Protein AF-0000000084974710 (afdb_homodimer)

InterPro domains:
  IPR000182 GNAT domain [PS51186] (4-167)
  IPR000192 Aminotransferase class V domain [PF00266] (197-380)
  IPR015421 Pyridoxal phosphate-dependent transferase, major domain [G3DSA:3.40.640.10] (195-413)
  IPR015424 Pyridoxal phosphate-dependent transferase [SSF53383] (194-503)
  IPR016181 Acyl-CoA N-acyltransferase [SSF55729] (2-167)
  IPR054597 N-acyl amino acid synthase FeeM, catalytic core [PF21926] (16-166)

Foldseek 3Di:
DKFKFWDDDPVVQQVLQQQLLCVCVPVQNPDDDDPVSGHQDPCNVQWTKMFMDDLQHTFWIKIKGQDPPDPVCVWPNDCCVQDPPQQVVGEIEMDDTGGHPVPPDDVNVLLHLLLVLLVCVVVPHQKYKYFAFPVCVVVCVLQQWDARDDWTDDPRTITGIIMHGPVSRVVNNVVSVDAFAEFEQDQADDPDDLDADPDDCPDPVVLVLLVLLQVLLCVQQVFDGKFKAFDALLLQLLLVLQLVCFVCVPFEAEQEDAADVSVVSVVSNVVSVHRYDYDYPYHPDADDLVVVLVVLVVPRHAEYEYEQQRQRAQDGHDPVSVLVSCVVSVHAYEYECAAVRLQAGDHCLSHQKYKYFCRGNLFWGGTMIMITHNDQRCFGPDPPSSTRNNCVVVVDPDDDRSSSSVRSSVSSVCPPVVNVQLVVLQVVVVPAPFDWDHDTSFKIKGADPVLVRVQSSCSSNNYHWAQPDPSRVVRRMTMGTSRYPPSVVSVVVVSSSVVSVVVND/DKFKFWDDDPVVQQVLQLQLLCVCVPVQNPDDDDPVSGHQDPCNVQWTKMFMDDLQHTFWIKIKGQDPPDPVCVWPNDCCVQDPPQLVVGEIEMDDTGGHPVPPDDVNVLLVLLLVLLVCVVVPHQKYKYFAFPVCVVVCVLQQWDARDDWTDDPSTITGIIMHGPVSRVVVNVVSVFAFAEFEQDQADDPDDLDADPDACPDPVNLVLLVLLQVLLCVQQVFDGKFKAFDALLLQLLLVLQLVCFVCVPFEAEQEDAADVSVVSVVSNVVSVHRYDYDYPYHPDADDLVVVLVVLVVPRHAEYEYEQQRQRAQDGHDPPSVLVSCVVSVHAYEYECAAVRLQAGDHCLSHQKYKYFCRGNLFFGGTMIMITHNDQRCFGPDPPSSTRNNCVVVVDPDDDRSSVSVRSSVSSVCPPVVNVQLVVLQVVVVPAPFDWDHDTSFKIKGADPPLVSVQRSCSSNNYHWAQPDPSRVVRRMTMGTSRYPPSVVSVVVVSSSVVSVVVND

Nearest PDB structures (foldseek):
  3isl-assembly1_B  TM=8.506E-01  e=7.740E-21  Bacillus subtilis
  3nnk-assembly3_L  TM=8.432E-01  e=1.114E-20  Klebsiella pneumoniae subsp. pneumoniae MGH 78578
  5luc-assembly1_A  TM=8.495E-01  e=4.782E-20  Homo sapiens
  2ch2-assembly2_C  TM=8.308E-01  e=3.127E-20  Anopheles gambiae
  3nnk-assembly1_C  TM=8.174E-01  e=3.751E-20  Klebsiella pneumoniae subsp. pneumoniae MGH 78578

Organism: NCBI:txid1224748

pLDDT: mean 93.65, std 6.26, range [62.53, 98.94]

Radius of gyration: 33.56 Å; Cα contacts (8 Å, |Δi|>4): 2023; chains: 2; bounding box: 76×102×83 Å

Secondary structure (DSSP, 8-state):
-EEEEE--SHHHHHHHHHHHHIIIIIIS--S---TT-----TTGGG-EEEEEEETTEEEEEEEEE-SSSPTTHHHHS-GGGTS-TTTTSSEEEEEEEEE-GGG-SHHHHHHHHHHHHHHHHHTT-SEEEEEEEGGGHHHHHHHT-EE-S--EEETTEEEEEEEEETTTTHHHHHHHTPPPEE-SSSSPPPSSPBPP----TTSHHHHHHHHHHHHHHHHHHT-SEEEEEES-HHHHHHHHHHHHHHH-SS-EEEEEESSHHHHHHHHHHHHTT-EEEEEE--TTPPP-HHHHHHHHHH--EEEEEEESEETTTTEE--HHHHHHHHHHTT-EEEEE-TTTBTTB----TT-SEEEEESSSTT-S-S-EEEEEESS------S-GGG-HHHHHHHSS-S---HHHHHHHHHHHTTTTHHHHHHHHHHHHHHTSSS-EE-SSTTEEEEE-TTHHHHHHHHHHTTEE-B--SHHHHTTTEEEEES-STTHHHHHHHHHHHHHHHHHH-/-EEEEE--SHHHHHHHHHHHHIIIIIIS--S---TT-----TTGGGPEEEEEEETTEEEEEEEEE-SSSPTTHHHHS-GGGTS-TTTTSSEEEEEEEEE-GGG-SHHHHHHHHHHHHHHHHHTT-SEEEEEEEGGGHHHHHHHT-EE-S--EE-SSSEEEEEEEETTTTHHHHHHHTPPPEE--SSSPPPSSPBPP----TTSHHHHHHHHHHHHHHHHHHT-SEEEEEES-HHHHHHHHHHHHHHH-SS-EEEEEESSHHHHHHHHHHHHTT-EEEEEE--TTPPP-HHHHHHHHHH--EEEEEEESEETTTTEE--HHHHHHHHHHTT-EEEEE-TTTBTTB----TT-SEEEEESSSTT-S-S-EEEEEESS------S-GGG-HHHHHHHSS-S---HHHHHHHHHHHTTTTHHHHHHHHHHHHHHTSSS-EE-SSTTEEEEE-TTHHHHHHHHHHTTEE-B--SHHHHTTTEEEEES-STTHHHHHHHHHHHHHHHHHH-

Sequence (1010 aa):
MYWSKIAATDEEFDAIAALNYETFVEEIPQHEPNPLRRLIDKFHDENVYVIVYKNTEMVGMVAFRDTRPFSIDRKIGNVEKYLDAEVCEHLCEIRLLAVKKNHRNGRVFTKLATAIYRYFYDAGYTACVISGTVREEKMYTQMGFRQFASAVGTEEARYLPMVLTRQDSAVFRERLREQNRVFFPGPVALENPLIPSTISHRSVKFQQELDDMKSGLCKLAKANYVIPLVGTGTLANDAMLGQLKSEFPHEAGLVLVNGEFGQRLHNQAKQWGLHIEKIDVGWGNPFDIAEIEAYLHKGGYRYILFVHGETSNSTLNPLDSLGELAEKYEIKLCADCISSFGSMPFSMQGLHYATAVSGKALGTVAGLAFIFCKEQPISSDAPLYLNLPYYIEKQIPFTLPHSFVEAVSDVLKLYPERFEVLEKRMEAIKNSTLDVTATYPMIATWEHPKMAEILTACELNGFYLHGDSAYLRERNIAQISTIQPNFEKDFKKLNELLTYVMETLMYWSKIAATDEEFDAIAALNYETFVEEIPQHEPNPLRRLIDKFHDENVYVIVYKNTEMVGMVAFRDTRPFSIDRKIGNVEKYLDAEVCEHLCEIRLLAVKKNHRNGRVFTKLATAIYRYFYDAGYTACVISGTVREEKMYTQMGFRQFASAVGTEEARYLPMVLTRQDSAVFRERLREQNRVFFPGPVALENPLIPSTISHRSVKFQQELDDMKSGLCKLAKANYVIPLVGTGTLANDAMLGQLKSEFPHEAGLVLVNGEFGQRLHNQAKQWGLHIEKIDVGWGNPFDIAEIEAYLHKGGYRYILFVHGETSNSTLNPLDSLGELAEKYEIKLCADCISSFGSMPFSMQGLHYATAVSGKALGTVAGLAFIFCKEQPISSDAPLYLNLPYYIEKQIPFTLPHSFVEAVSDVLKLYPERFEVLEKRMEAIKNSTLDVTATYPMIATWEHPKMAEILTACELNGFYLHGDSAYLRERNIAQISTIQPNFEKDFKKLNELLTYVMETL

Structure (mmCIF, N/CA/C/O backbone):
data_AF-0000000084974710-model_v1
#
loop_
_entity.id
_entity.type
_entity.pdbx_description
1 polymer '2-aminoethylphosphonate--pyruvate transaminase'
#
loop_
_atom_site.group_PDB
_atom_site.id
_atom_site.type_symbol
_atom_site.label_atom_id
_atom_site.label_alt_id
_atom_site.label_comp_id
_atom_site.label_asym_id
_atom_site.label_entity_id
_atom_site.label_seq_id
_atom_site.pdbx_PDB_ins_code
_atom_site.Cartn_x
_atom_site.Cartn_y
_atom_site.Cartn_z
_atom_site.occupancy
_atom_site.B_iso_or_equiv
_atom_site.auth_seq_id
_atom_site.auth_comp_id
_atom_site.auth_asym_id
_atom_site.auth_atom_id
_atom_site.pdbx_PDB_model_num
ATOM 1 N N . MET A 1 1 ? 1.67 39.75 -6.23 1 92.19 1 MET A N 1
ATOM 2 C CA . MET A 1 1 ? 1.086 38.438 -6.008 1 92.19 1 MET A CA 1
ATOM 3 C C . MET A 1 1 ? -0.309 38.562 -5.402 1 92.19 1 MET A C 1
ATOM 5 O O . MET A 1 1 ? -0.542 39.375 -4.527 1 92.19 1 MET A O 1
ATOM 9 N N . TYR A 1 2 ? -1.237 37.812 -5.949 1 95.25 2 TYR A N 1
ATOM 10 C CA . TYR A 1 2 ? -2.555 37.688 -5.336 1 95.25 2 TYR A CA 1
ATOM 11 C C . TYR A 1 2 ? -2.604 36.531 -4.367 1 95.25 2 TYR A C 1
ATOM 13 O O . TYR A 1 2 ? -2.117 35.438 -4.68 1 95.25 2 TYR A O 1
ATOM 21 N N . TRP A 1 3 ? -3.062 36.75 -3.203 1 96.44 3 TRP A N 1
ATOM 22 C CA . TRP A 1 3 ? -3.148 35.688 -2.205 1 96.44 3 TRP A CA 1
ATOM 23 C C . TRP A 1 3 ? -4.297 35.938 -1.237 1 96.44 3 TRP A C 1
ATOM 25 O O . TRP A 1 3 ? -4.852 37.031 -1.196 1 96.44 3 TRP A O 1
ATOM 35 N N . SER A 1 4 ? -4.695 34.906 -0.58 1 97 4 SER A N 1
ATOM 36 C CA . SER A 1 4 ? -5.887 35 0.26 1 97 4 SER A CA 1
ATOM 37 C C . SER A 1 4 ? -5.57 34.625 1.706 1 97 4 SER A C 1
ATOM 39 O O . SER A 1 4 ? -4.617 33.906 1.971 1 97 4 SER A O 1
ATOM 41 N N . LYS A 1 5 ? -6.344 35.094 2.637 1 96.94 5 LYS A N 1
ATOM 42 C CA . LYS A 1 5 ? -6.32 34.688 4.043 1 96.94 5 LYS A CA 1
ATOM 43 C C . LYS A 1 5 ? -7.645 35.031 4.727 1 96.94 5 LYS A C 1
ATOM 45 O O . LYS A 1 5 ? -8.539 35.594 4.113 1 96.94 5 LYS A O 1
ATOM 50 N N . ILE A 1 6 ? -7.77 34.594 5.93 1 97.25 6 ILE A N 1
ATOM 51 C CA . ILE A 1 6 ? -8.906 34.969 6.762 1 97.25 6 ILE A CA 1
ATOM 52 C C . ILE A 1 6 ? -8.594 36.281 7.484 1 97.25 6 ILE A C 1
ATOM 54 O O . ILE A 1 6 ? -7.531 36.438 8.086 1 97.25 6 ILE A O 1
ATOM 58 N N . ALA A 1 7 ? -9.492 37.219 7.371 1 97.44 7 ALA A N 1
ATOM 59 C CA . ALA A 1 7 ? -9.305 38.5 8.07 1 97.44 7 ALA A CA 1
ATOM 60 C C . ALA A 1 7 ? -9.211 38.281 9.578 1 97.44 7 ALA A C 1
ATOM 62 O O . A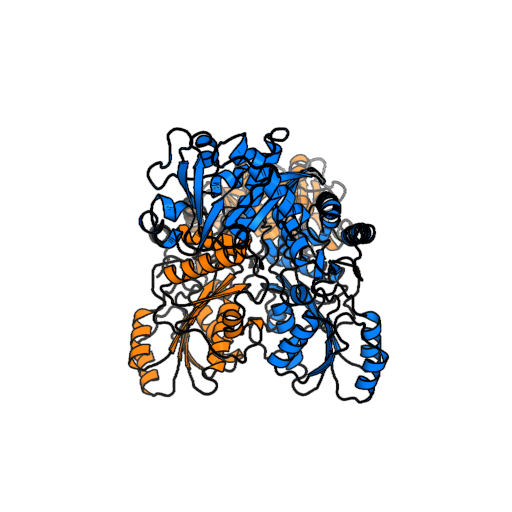LA A 1 7 ? -9.945 37.469 10.141 1 97.44 7 ALA A O 1
ATOM 63 N N . ALA A 1 8 ? -8.266 39.062 10.188 1 95.12 8 ALA A N 1
ATOM 64 C CA . ALA A 1 8 ? -8.062 38.844 11.609 1 95.12 8 ALA A CA 1
ATOM 65 C C . ALA A 1 8 ? -7.695 40.125 12.344 1 95.12 8 ALA A C 1
ATOM 67 O O . ALA A 1 8 ? -7.668 40.156 13.57 1 95.12 8 ALA A O 1
ATOM 68 N N . THR A 1 9 ? -7.469 41.188 11.641 1 94.62 9 THR A N 1
ATOM 69 C CA . THR A 1 9 ? -7 42.438 12.273 1 94.62 9 THR A CA 1
ATOM 70 C C . THR A 1 9 ? -8.039 43.531 12.148 1 94.62 9 THR A C 1
ATOM 72 O O . THR A 1 9 ? -8.891 43.5 11.258 1 94.62 9 THR A O 1
ATOM 75 N N . ASP A 1 10 ? -7.887 44.5 12.977 1 95.5 10 ASP A N 1
ATOM 76 C CA . ASP A 1 10 ? -8.781 45.656 12.93 1 95.5 10 ASP A CA 1
ATOM 77 C C . ASP A 1 10 ? -8.648 46.406 11.609 1 95.5 10 ASP A C 1
ATOM 79 O O . ASP A 1 10 ? -9.625 46.938 11.078 1 95.5 10 ASP A O 1
ATOM 83 N N . GLU A 1 11 ? -7.469 46.438 11.188 1 95.44 11 GLU A N 1
ATOM 84 C CA . GLU A 1 11 ? -7.219 47.094 9.906 1 95.44 11 GLU A CA 1
ATOM 85 C C . GLU A 1 11 ? -7.949 46.406 8.773 1 95.44 11 GLU A C 1
ATOM 87 O O . GLU A 1 11 ? -8.508 47.031 7.887 1 95.44 11 GLU A O 1
ATOM 92 N N . GLU A 1 12 ? -7.934 45.125 8.852 1 96.88 12 GLU A N 1
ATOM 93 C CA . GLU A 1 12 ? -8.609 44.344 7.824 1 96.88 12 GLU A CA 1
ATOM 94 C C . GLU A 1 12 ? -10.125 44.5 7.922 1 96.88 12 GLU A C 1
ATOM 96 O O . GLU A 1 12 ? -10.812 44.625 6.906 1 96.88 12 GLU A O 1
ATOM 101 N N . PHE A 1 13 ? -10.625 44.531 9.078 1 97.69 13 PHE A N 1
ATOM 102 C CA . PHE A 1 13 ? -12.07 44.688 9.258 1 97.69 13 PHE A CA 1
ATOM 103 C C . PHE A 1 13 ? -12.516 46.062 8.812 1 97.69 13 PHE A C 1
ATOM 105 O O . PHE A 1 13 ? -13.617 46.219 8.273 1 97.69 13 PHE A O 1
ATOM 112 N N . ASP A 1 14 ? -11.688 47.031 9.047 1 97.5 14 ASP A N 1
ATOM 113 C CA . ASP A 1 14 ? -11.992 48.344 8.555 1 97.5 14 ASP A CA 1
ATOM 114 C C . ASP A 1 14 ? -12 48.375 7.023 1 97.5 14 ASP A C 1
ATOM 116 O O . ASP A 1 14 ? -12.867 49.031 6.414 1 97.5 14 ASP A O 1
ATOM 120 N N . ALA A 1 15 ? -10.992 47.781 6.473 1 96.69 15 ALA A N 1
ATOM 121 C CA . ALA A 1 15 ? -10.93 47.688 5.016 1 96.69 15 ALA A CA 1
ATOM 122 C C . ALA A 1 15 ? -12.148 46.969 4.453 1 96.69 15 ALA A C 1
ATOM 124 O O . ALA A 1 15 ? -12.656 47.312 3.383 1 96.69 15 ALA A O 1
ATOM 125 N N . ILE A 1 16 ? -12.609 45.969 5.113 1 97.81 16 ILE A N 1
ATOM 126 C CA . ILE A 1 16 ? -13.805 45.219 4.727 1 97.81 16 ILE A CA 1
ATOM 127 C C . ILE A 1 16 ? -15.023 46.156 4.766 1 97.81 16 ILE A C 1
ATOM 129 O O . ILE A 1 16 ? -15.82 46.188 3.83 1 97.81 16 ILE A O 1
ATOM 133 N N . ALA A 1 17 ? -15.133 46.906 5.773 1 97.44 17 ALA A N 1
ATOM 134 C CA . ALA A 1 17 ? -16.25 47.844 5.895 1 97.44 17 ALA A CA 1
ATOM 135 C C . ALA A 1 17 ? -16.219 48.875 4.77 1 97.44 17 ALA A C 1
ATOM 137 O O . ALA A 1 17 ? -17.266 49.281 4.258 1 97.44 17 ALA A O 1
ATOM 138 N N . ALA A 1 18 ? -15.062 49.281 4.473 1 97.19 18 ALA A N 1
ATOM 139 C CA . ALA A 1 18 ? -14.906 50.25 3.383 1 97.19 18 ALA A CA 1
ATOM 140 C C . ALA A 1 18 ? -15.328 49.656 2.049 1 97.19 18 ALA A C 1
ATOM 142 O O . ALA A 1 18 ? -16.016 50.281 1.257 1 97.19 18 ALA A O 1
ATOM 143 N N . LEU A 1 19 ? -14.852 48.469 1.833 1 96.38 19 LEU A N 1
ATOM 144 C CA . LEU A 1 19 ? -15.195 47.812 0.586 1 96.38 19 LEU A CA 1
ATOM 145 C C . LEU A 1 19 ? -16.688 47.469 0.527 1 96.38 19 LEU A C 1
ATOM 147 O O . LEU A 1 19 ? -17.297 47.562 -0.538 1 96.38 19 LEU A O 1
ATOM 151 N N . ASN A 1 20 ? -17.219 47.094 1.592 1 95.38 20 ASN A N 1
ATOM 152 C CA . ASN A 1 20 ? -18.672 46.906 1.672 1 95.38 20 ASN A CA 1
ATOM 153 C C . ASN A 1 20 ? -19.422 48.156 1.274 1 95.38 20 ASN A C 1
ATOM 155 O O . ASN A 1 20 ? -20.406 48.094 0.528 1 95.38 20 ASN A O 1
ATOM 159 N N . TYR A 1 21 ? -19 49.219 1.805 1 95.44 21 TYR A N 1
ATOM 160 C CA . TYR A 1 21 ? -19.641 50.5 1.521 1 95.44 21 TYR A CA 1
ATOM 161 C C . TYR A 1 21 ? -19.578 50.844 0.034 1 95.44 21 TYR A C 1
ATOM 163 O O . TYR A 1 21 ? -20.594 51.156 -0.579 1 95.44 21 TYR A O 1
ATOM 171 N N . GLU A 1 22 ? -18.406 50.688 -0.521 1 94.12 22 GLU A N 1
ATOM 172 C CA . GLU A 1 22 ? -18.234 50.938 -1.942 1 94.12 22 GLU A CA 1
ATOM 173 C C . GLU A 1 22 ? -19.125 50.062 -2.797 1 94.12 22 GLU A C 1
ATOM 175 O O . GLU A 1 22 ? -19.719 50.531 -3.773 1 94.12 22 GLU A O 1
ATOM 180 N N . THR A 1 23 ? -19.25 48.875 -2.396 1 90.88 23 THR A N 1
ATOM 181 C CA . THR A 1 23 ? -19.938 47.906 -3.217 1 90.88 23 THR A CA 1
ATOM 182 C C . THR A 1 23 ? -21.438 47.969 -2.988 1 90.88 23 THR A C 1
ATOM 184 O O . THR A 1 23 ? -22.219 48 -3.943 1 90.88 23 THR A O 1
ATOM 187 N N . PHE A 1 24 ? -21.891 48.062 -1.729 1 88.5 24 PHE A N 1
ATOM 188 C CA . PHE A 1 24 ? -23.297 47.812 -1.424 1 88.5 24 PHE A CA 1
ATOM 189 C C . PHE A 1 24 ? -24.016 49.094 -1.087 1 88.5 24 PHE A C 1
ATOM 191 O O . PHE A 1 24 ? -25.219 49.094 -0.82 1 88.5 24 PHE A O 1
ATOM 198 N N . VAL A 1 25 ? -23.328 50.156 -1.051 1 88.62 25 VAL A N 1
ATOM 199 C CA . VAL A 1 25 ? -23.969 51.469 -0.88 1 88.62 25 VAL A CA 1
ATOM 200 C C . VAL A 1 25 ? -23.812 52.281 -2.152 1 88.62 25 VAL A C 1
ATOM 202 O O . VAL A 1 25 ? -24.781 52.844 -2.666 1 88.62 25 VAL A O 1
ATOM 205 N N . GLU A 1 26 ? -22.672 52.219 -2.734 1 89.69 26 GLU A N 1
ATOM 206 C CA . GLU A 1 26 ? -22.391 53.125 -3.857 1 89.69 26 GLU A CA 1
ATOM 207 C C . GLU A 1 26 ? -22.672 52.438 -5.191 1 89.69 26 GLU A C 1
ATOM 209 O O . GLU A 1 26 ? -23.281 53.031 -6.082 1 89.69 26 GLU A O 1
ATOM 214 N N . GLU A 1 27 ? -22.25 51.25 -5.305 1 85.69 27 GLU A N 1
ATOM 215 C CA . GLU A 1 27 ? -22.422 50.594 -6.594 1 85.69 27 GLU A CA 1
ATOM 216 C C . GLU A 1 27 ? -23.797 49.938 -6.707 1 85.69 27 GLU A C 1
ATOM 218 O O . GLU A 1 27 ? -24.438 50.031 -7.754 1 85.69 27 GLU A O 1
ATOM 223 N N . ILE A 1 28 ? -24.094 49.25 -5.605 1 77.31 28 ILE A N 1
ATOM 224 C CA . ILE A 1 28 ? -25.406 48.625 -5.527 1 77.31 28 ILE A CA 1
ATOM 225 C C . ILE A 1 28 ? -26.203 49.219 -4.375 1 77.31 28 ILE A C 1
ATOM 227 O O . ILE A 1 28 ? -26.094 48.75 -3.234 1 77.31 28 ILE A O 1
ATOM 231 N N . PRO A 1 29 ? -27 50.125 -4.68 1 74.81 29 PRO A N 1
ATOM 232 C CA . PRO A 1 29 ? -27.625 50.906 -3.605 1 74.81 29 PRO A CA 1
ATOM 233 C C . PRO A 1 29 ? -28.609 50.094 -2.783 1 74.81 29 PRO A C 1
ATOM 235 O O . PRO A 1 29 ? -29.812 50.094 -3.061 1 74.81 29 PRO A O 1
ATOM 238 N N . GLN A 1 30 ? -28.078 49.438 -1.793 1 74.62 30 GLN A N 1
ATOM 239 C CA . GLN A 1 30 ? -28.891 48.625 -0.908 1 74.62 30 GLN A CA 1
ATOM 240 C C . GLN A 1 30 ? -29 49.219 0.481 1 74.62 30 GLN A C 1
ATOM 242 O O . GLN A 1 30 ? -29.891 48.875 1.259 1 74.62 30 GLN A O 1
ATOM 247 N N . HIS A 1 31 ? -28.094 50.156 0.743 1 83.44 31 HIS A N 1
ATOM 248 C CA . HIS A 1 31 ? -28.031 50.781 2.064 1 83.44 31 HIS A CA 1
ATOM 249 C C . HIS A 1 31 ? -27.922 52.281 1.965 1 83.44 31 HIS A C 1
ATOM 251 O O . HIS A 1 31 ? -27.578 52.812 0.911 1 83.44 31 HIS A O 1
ATOM 257 N N . GLU A 1 32 ? -28.203 52.906 3.094 1 88.19 32 GLU A N 1
ATOM 258 C CA . GLU A 1 32 ? -28.125 54.344 3.125 1 88.19 32 GLU A CA 1
ATOM 259 C C . GLU A 1 32 ? -26.688 54.844 3.248 1 88.19 32 GLU A C 1
ATOM 261 O O . GLU A 1 32 ? -25.875 54.219 3.961 1 88.19 32 GLU A O 1
ATOM 266 N N . PRO A 1 33 ? -26.453 55.938 2.529 1 91.88 33 PRO A N 1
ATOM 267 C CA . PRO A 1 33 ? -25.094 56.5 2.65 1 91.88 33 PRO A CA 1
ATOM 268 C C . PRO A 1 33 ? -24.812 57.031 4.047 1 91.88 33 PRO A C 1
ATOM 270 O O . PRO A 1 33 ? -25.734 57.375 4.793 1 91.88 33 PRO A O 1
ATOM 273 N N . ASN A 1 34 ? -23.562 57.031 4.375 1 92.25 34 ASN A N 1
ATOM 274 C CA . ASN A 1 34 ? -23.125 57.594 5.645 1 92.25 34 ASN A CA 1
ATOM 275 C C . ASN A 1 34 ? -21.781 58.312 5.5 1 92.25 34 ASN A C 1
ATOM 277 O O . ASN A 1 34 ? -20.984 57.969 4.621 1 92.25 34 ASN A O 1
ATOM 281 N N . PRO A 1 35 ? -21.531 59.281 6.352 1 93.38 35 PRO A N 1
ATOM 282 C CA . PRO A 1 35 ? -20.344 60.125 6.184 1 93.38 35 PRO A CA 1
ATOM 283 C C . PRO A 1 35 ? -19.047 59.344 6.418 1 93.38 35 PRO A C 1
ATOM 285 O O . PRO A 1 35 ? -18 59.75 5.879 1 93.38 35 PRO A O 1
ATOM 288 N N . LEU A 1 36 ? -19 58.344 7.121 1 94.81 36 LEU A N 1
ATOM 289 C CA . LEU A 1 36 ? -17.797 57.562 7.441 1 94.81 36 LEU A CA 1
ATOM 290 C C . LEU A 1 36 ? -17.391 56.656 6.277 1 94.81 36 LEU A C 1
ATOM 292 O O . LEU A 1 36 ? -16.266 56.156 6.234 1 94.81 36 LEU A O 1
ATOM 296 N N . ARG A 1 37 ? -18.312 56.406 5.371 1 95.88 37 ARG A N 1
ATOM 297 C CA . ARG A 1 37 ? -18.125 55.562 4.211 1 95.88 37 ARG A CA 1
ATOM 298 C C . ARG A 1 37 ? -17.672 54.156 4.637 1 95.88 37 ARG A C 1
ATOM 300 O O . ARG A 1 37 ? -16.703 53.625 4.105 1 95.88 37 ARG A O 1
ATOM 307 N N . ARG A 1 38 ? -18.297 53.719 5.691 1 96.06 38 ARG A N 1
ATOM 308 C CA . ARG A 1 38 ? -18.109 52.375 6.211 1 96.06 38 ARG A CA 1
ATOM 309 C C . ARG A 1 38 ? -19.453 51.656 6.352 1 96.06 38 ARG A C 1
ATOM 311 O O . ARG A 1 38 ? -20.438 52.25 6.777 1 96.06 38 ARG A O 1
ATOM 318 N N . LEU A 1 39 ? -19.484 50.406 5.918 1 96.06 39 LEU A N 1
ATOM 319 C CA . LEU A 1 39 ? -20.672 49.594 6.094 1 96.06 39 LEU A CA 1
ATOM 320 C C . LEU A 1 39 ? -20.312 48.281 6.816 1 96.06 39 LEU A C 1
ATOM 322 O O . LEU A 1 39 ? -19.641 47.406 6.25 1 96.06 39 LEU A O 1
ATOM 326 N N . ILE A 1 40 ? -20.734 48.188 8.047 1 96.12 40 ILE A N 1
ATOM 327 C CA . ILE A 1 40 ? -20.531 47 8.836 1 96.12 40 ILE A CA 1
ATOM 328 C C . ILE A 1 40 ? -21.734 46.062 8.68 1 96.12 40 ILE A C 1
ATOM 330 O O . ILE A 1 40 ? -22.875 46.469 8.914 1 96.12 40 ILE A O 1
ATOM 334 N N . ASP A 1 41 ? -21.453 44.844 8.266 1 94.69 41 ASP A N 1
ATOM 335 C CA . ASP A 1 41 ? -22.516 43.844 8.102 1 94.69 41 ASP A CA 1
ATOM 336 C C . ASP A 1 41 ? -23.203 43.531 9.43 1 94.69 41 ASP A C 1
ATOM 338 O O . ASP A 1 41 ? -22.547 43.469 10.469 1 94.69 41 ASP A O 1
ATOM 342 N N . LYS A 1 42 ? -24.484 43.344 9.383 1 94.06 42 LYS A N 1
ATOM 343 C CA . LYS A 1 42 ? -25.266 43.062 10.586 1 94.06 42 LYS A CA 1
ATOM 344 C C . LYS A 1 42 ? -24.812 41.781 11.266 1 94.06 42 LYS A C 1
ATOM 346 O O . LYS A 1 42 ? -25 41.594 12.477 1 94.06 42 LYS A O 1
ATOM 351 N N . PHE A 1 43 ? -24.188 40.875 10.547 1 96.44 43 PHE A N 1
ATOM 352 C CA . PHE A 1 43 ? -23.719 39.594 11.094 1 96.44 43 PHE A CA 1
ATOM 353 C C . PHE A 1 43 ? -22.203 39.594 11.25 1 96.44 43 PHE A C 1
ATOM 355 O O . PHE A 1 43 ? -21.562 38.531 11.258 1 96.44 43 PHE A O 1
ATOM 362 N N . HIS A 1 44 ? -21.609 40.688 11.359 1 96.88 44 HIS A N 1
ATOM 363 C CA . HIS A 1 44 ? -20.172 40.875 11.328 1 96.88 44 HIS A CA 1
ATOM 364 C C . HIS A 1 44 ? -19.469 39.938 12.312 1 96.88 44 HIS A C 1
ATOM 366 O O . HIS A 1 44 ? -18.484 39.281 11.961 1 96.88 44 HIS A O 1
ATOM 372 N N . ASP A 1 45 ? -20.047 39.75 13.477 1 96.25 45 ASP A N 1
ATOM 373 C CA . ASP A 1 45 ? -19.406 39 14.547 1 96.25 45 ASP A CA 1
ATOM 374 C C . ASP A 1 45 ? -19.484 37.5 14.289 1 96.25 45 ASP A C 1
ATOM 376 O O . ASP A 1 45 ? -18.734 36.719 14.883 1 96.25 45 ASP A O 1
ATOM 380 N N . GLU A 1 46 ? -20.344 37.094 13.359 1 97.31 46 GLU A N 1
ATOM 381 C CA . GLU A 1 46 ? -20.531 35.656 13.047 1 97.31 46 GLU A CA 1
ATOM 382 C C . GLU A 1 46 ? -19.891 35.312 11.711 1 97.31 46 GLU A C 1
ATOM 384 O O . GLU A 1 46 ? -19.781 34.125 11.367 1 97.31 46 GLU A O 1
ATOM 389 N N . ASN A 1 47 ? -19.391 36.281 11.039 1 97.62 47 ASN A N 1
ATOM 390 C CA . ASN A 1 47 ? -18.828 36.062 9.703 1 97.62 47 ASN A CA 1
ATOM 391 C C . ASN A 1 47 ? -17.375 35.625 9.773 1 97.62 47 ASN A C 1
ATOM 393 O O . ASN A 1 47 ? -16.625 36.125 10.625 1 97.62 47 ASN A O 1
ATOM 397 N N . VAL A 1 48 ? -17.016 34.719 8.938 1 97.69 48 VAL A N 1
ATOM 398 C CA . VAL A 1 48 ? -15.617 34.469 8.578 1 97.69 48 VAL A CA 1
ATOM 399 C C . VAL A 1 48 ? -15.312 35.125 7.238 1 97.69 48 VAL A C 1
ATOM 401 O O . VAL A 1 48 ? -15.906 34.781 6.219 1 97.69 48 VAL A O 1
ATOM 404 N N . TYR A 1 49 ? -14.43 36.125 7.199 1 98.19 49 TYR A N 1
ATOM 405 C CA . TYR A 1 49 ? -14.109 36.844 5.973 1 98.19 49 TYR A CA 1
ATOM 406 C C . TYR A 1 49 ? -12.859 36.281 5.312 1 98.19 49 TYR A C 1
ATOM 408 O O . TYR A 1 49 ? -11.773 36.312 5.887 1 98.19 49 TYR A O 1
ATOM 416 N N . VAL A 1 50 ? -13.016 35.75 4.156 1 97.88 50 VAL A N 1
ATOM 417 C CA . VAL A 1 50 ? -11.883 35.406 3.305 1 97.88 50 VAL A CA 1
ATOM 418 C C . VAL A 1 50 ? -11.555 36.562 2.379 1 97.88 50 VAL A C 1
ATOM 420 O O . VAL A 1 50 ? -12.406 37 1.595 1 97.88 50 VAL A O 1
ATOM 423 N N . ILE A 1 51 ? -10.391 37.062 2.479 1 97.75 51 ILE A N 1
ATOM 424 C CA . ILE A 1 51 ? -10.023 38.25 1.729 1 97.75 51 ILE A CA 1
ATOM 425 C C . ILE A 1 51 ? -8.906 37.938 0.75 1 97.75 51 ILE A C 1
ATOM 427 O O . ILE A 1 51 ? -8.156 36.969 0.954 1 97.75 51 ILE A O 1
ATOM 431 N N . VAL A 1 52 ? -8.82 38.719 -0.293 1 97.44 52 VAL A N 1
ATOM 432 C CA . VAL A 1 52 ? -7.773 38.594 -1.301 1 97.44 52 VAL A CA 1
ATOM 433 C C . VAL A 1 52 ? -6.902 39.844 -1.296 1 97.44 52 VAL A C 1
ATOM 435 O O . VAL A 1 52 ? -7.414 40.969 -1.334 1 97.44 52 VAL A O 1
ATOM 438 N N . TYR A 1 53 ? -5.648 39.594 -1.231 1 97.06 53 TYR A N 1
ATOM 439 C CA . TYR A 1 53 ? -4.652 40.656 -1.282 1 97.06 53 TYR A CA 1
ATOM 440 C C . TYR A 1 53 ? -3.961 40.688 -2.639 1 97.06 53 TYR A C 1
ATOM 442 O O . TYR A 1 53 ? -3.746 39.656 -3.26 1 97.06 53 TYR A O 1
ATOM 450 N N . LYS A 1 54 ? -3.719 41.875 -3.139 1 96.62 54 LYS A N 1
ATOM 451 C CA . LYS A 1 54 ? -2.613 42.094 -4.059 1 96.62 54 LYS A CA 1
ATOM 452 C C . LYS A 1 54 ? -1.395 42.656 -3.322 1 96.62 54 LYS A C 1
ATOM 454 O O . LYS A 1 54 ? -1.354 43.844 -2.967 1 96.62 54 LYS A O 1
ATOM 459 N N . ASN A 1 55 ? -0.464 41.781 -3.197 1 94.19 55 ASN A N 1
ATOM 460 C CA . ASN A 1 55 ? 0.669 42.094 -2.334 1 94.19 55 ASN A CA 1
ATOM 461 C C . ASN A 1 55 ? 0.216 42.438 -0.92 1 94.19 55 ASN A C 1
ATOM 463 O O . ASN A 1 55 ? -0.15 41.562 -0.141 1 94.19 55 ASN A O 1
ATOM 467 N N . THR A 1 56 ? 0.004 43.75 -0.534 1 92.38 56 THR A N 1
ATOM 468 C CA . THR A 1 56 ? -0.392 44.125 0.82 1 92.38 56 THR A CA 1
ATOM 469 C C . THR A 1 56 ? -1.695 44.938 0.803 1 92.38 56 THR A C 1
ATOM 471 O O . THR A 1 56 ? -2.115 45.469 1.831 1 92.38 56 THR A O 1
ATOM 474 N N . GLU A 1 57 ? -2.295 44.969 -0.304 1 94.19 57 GLU A N 1
ATOM 475 C CA . GLU A 1 57 ? -3.561 45.656 -0.426 1 94.19 57 GLU A CA 1
ATOM 476 C C . GLU A 1 57 ? -4.73 44.688 -0.556 1 94.19 57 GLU A C 1
ATOM 478 O O . GLU A 1 57 ? -4.73 43.812 -1.427 1 94.19 57 GLU A O 1
ATOM 483 N N . MET A 1 58 ? -5.684 44.906 0.275 1 96.12 58 MET A N 1
ATOM 484 C CA . MET A 1 58 ? -6.879 44.094 0.163 1 96.12 58 MET A CA 1
ATOM 485 C C . MET A 1 58 ? -7.711 44.469 -1.051 1 96.12 58 MET A C 1
ATOM 487 O O . MET A 1 58 ? -8.078 45.656 -1.198 1 96.12 58 MET A O 1
ATOM 491 N N . VAL A 1 59 ? -8.086 43.531 -1.906 1 97.12 59 VAL A N 1
ATOM 492 C CA . VAL A 1 59 ? -8.695 43.906 -3.176 1 97.12 59 VAL A CA 1
ATOM 493 C C . VAL A 1 59 ? -10.016 43.156 -3.35 1 97.12 59 VAL A C 1
ATOM 495 O O . VAL A 1 59 ? -10.805 43.469 -4.246 1 97.12 59 VAL A O 1
ATOM 498 N N . GLY A 1 60 ? -10.289 42.219 -2.535 1 96.62 60 GLY A N 1
ATOM 499 C CA . GLY A 1 60 ? -11.516 41.438 -2.629 1 96.62 60 GLY A CA 1
ATOM 500 C C . GLY A 1 60 ? -11.867 40.719 -1.342 1 96.62 60 GLY A C 1
ATOM 501 O O . GLY A 1 60 ? -11.031 40.594 -0.442 1 96.62 60 GLY A O 1
ATOM 502 N N . MET A 1 61 ? -13.133 40.219 -1.277 1 97.06 61 MET A N 1
ATOM 503 C CA . MET A 1 61 ? -13.555 39.531 -0.06 1 97.06 61 MET A CA 1
ATOM 504 C C . MET A 1 61 ? -14.797 38.688 -0.311 1 97.06 61 MET A C 1
ATOM 506 O O . MET A 1 61 ? -15.508 38.906 -1.297 1 97.06 61 MET A O 1
ATOM 510 N N . VAL A 1 62 ? -14.969 37.75 0.553 1 96.69 62 VAL A N 1
ATOM 511 C CA . VAL A 1 62 ? -16.203 37 0.676 1 96.69 62 VAL A CA 1
ATOM 512 C C . VAL A 1 62 ? -16.406 36.562 2.131 1 96.69 62 VAL A C 1
ATOM 514 O O . VAL A 1 62 ? -15.445 36.406 2.881 1 96.69 62 VAL A O 1
ATOM 517 N N . ALA A 1 63 ? -17.594 36.5 2.551 1 97.56 63 ALA A N 1
ATOM 518 C CA . ALA A 1 63 ? -17.906 36.125 3.93 1 97.56 63 ALA A CA 1
ATOM 519 C C . ALA A 1 63 ? -18.641 34.781 3.99 1 97.56 63 ALA A C 1
ATOM 521 O O . ALA A 1 63 ? -19.5 34.5 3.154 1 97.56 63 ALA A O 1
ATOM 522 N N . PHE A 1 64 ? -18.234 33.969 4.957 1 97.75 64 PHE A N 1
ATOM 523 C CA . PHE A 1 64 ? -18.922 32.719 5.297 1 97.75 64 PHE A CA 1
ATOM 524 C C . PHE A 1 64 ? -19.609 32.844 6.648 1 97.75 64 PHE A C 1
ATOM 526 O O . PHE A 1 64 ? -19.062 33.438 7.586 1 97.75 64 PHE A O 1
ATOM 533 N N . ARG A 1 65 ? -20.828 32.375 6.734 1 97.75 65 ARG A N 1
ATOM 534 C CA . ARG A 1 65 ? -21.562 32.312 7.996 1 97.75 65 ARG A CA 1
ATOM 535 C C . ARG A 1 65 ? -22.312 31 8.141 1 97.75 65 ARG A C 1
ATOM 537 O O . ARG A 1 65 ? -23.016 30.578 7.219 1 97.75 65 ARG A O 1
ATOM 544 N N . ASP A 1 66 ? -22.109 30.328 9.234 1 96.81 66 ASP A N 1
ATOM 545 C CA . ASP A 1 66 ? -22.797 29.047 9.398 1 96.81 66 ASP A CA 1
ATOM 546 C C . ASP A 1 66 ? -23.766 29.094 10.57 1 96.81 66 ASP A C 1
ATOM 548 O O . ASP A 1 66 ? -24.219 28.047 11.039 1 96.81 66 ASP A O 1
ATOM 552 N N . THR A 1 67 ? -24.094 30.297 11.055 1 96.38 67 THR A N 1
ATOM 553 C CA . THR A 1 67 ? -25.078 30.469 12.125 1 96.38 67 THR A CA 1
ATOM 554 C C . THR A 1 67 ? -26.453 30.781 11.547 1 96.38 67 THR A C 1
ATOM 556 O O . THR A 1 67 ? -26.594 31.641 10.672 1 96.38 67 THR A O 1
ATOM 559 N N . ARG A 1 68 ? -27.453 30.078 12.062 1 94.44 68 ARG A N 1
ATOM 560 C CA . ARG A 1 68 ? -28.828 30.25 11.609 1 94.44 68 ARG A CA 1
ATOM 561 C C . ARG A 1 68 ? -29.562 31.297 12.469 1 94.44 68 ARG A C 1
ATOM 563 O O . ARG A 1 68 ? -29.203 31.5 13.633 1 94.44 68 ARG A O 1
ATOM 570 N N . PRO A 1 69 ? -30.562 32.031 11.961 1 96.31 69 PRO A N 1
ATOM 571 C CA . PRO A 1 69 ? -31 31.953 10.57 1 96.31 69 PRO A CA 1
ATOM 572 C C . PRO A 1 69 ? -30.094 32.719 9.609 1 96.31 69 PRO A C 1
ATOM 574 O O . PRO A 1 69 ? -29.516 33.719 9.984 1 96.31 69 PRO A O 1
ATOM 577 N N . PHE A 1 70 ? -30.016 32.156 8.484 1 96.88 70 PHE A N 1
ATOM 578 C CA . PHE A 1 70 ? -29.266 32.844 7.441 1 96.88 70 PHE A CA 1
ATOM 579 C C . PHE A 1 70 ? -30 34.094 6.969 1 96.88 70 PHE A C 1
ATOM 581 O O . PHE A 1 70 ? -31.188 34.281 7.254 1 96.88 70 PHE A O 1
ATOM 588 N N . SER A 1 71 ? -29.25 35 6.266 1 93.5 71 SER A N 1
ATOM 589 C CA . SER A 1 71 ? -29.875 36.156 5.629 1 93.5 71 SER A CA 1
ATOM 590 C C . SER A 1 71 ? -30.938 35.719 4.621 1 93.5 71 SER A C 1
ATOM 592 O O . SER A 1 71 ? -32 36.344 4.5 1 93.5 71 SER A O 1
ATOM 594 N N . ILE A 1 72 ? -30.688 34.688 3.934 1 93.88 72 ILE A N 1
ATOM 595 C CA . ILE A 1 72 ? -31.578 34.188 2.904 1 93.88 72 ILE A CA 1
ATOM 596 C C . ILE A 1 72 ? -32.844 33.562 3.555 1 93.88 72 ILE A C 1
ATOM 598 O O . ILE A 1 72 ? -33.906 33.594 2.971 1 93.88 72 ILE A O 1
ATOM 602 N N . ASP A 1 73 ? -32.719 33.062 4.715 1 95.06 73 ASP A N 1
ATOM 603 C CA . ASP A 1 73 ? -33.875 32.531 5.445 1 95.06 73 ASP A CA 1
ATOM 604 C C . ASP A 1 73 ? -34.906 33.625 5.664 1 95.06 73 ASP A C 1
ATOM 606 O O . ASP A 1 73 ? -36.125 33.344 5.656 1 95.06 73 ASP A O 1
ATOM 610 N N . ARG A 1 74 ? -34.469 34.75 5.871 1 90.44 74 ARG A N 1
ATOM 611 C CA . ARG A 1 74 ? -35.375 35.875 6.156 1 90.44 74 ARG A CA 1
ATOM 612 C C . ARG A 1 74 ? -36.125 36.312 4.906 1 90.44 74 ARG A C 1
ATOM 614 O O . ARG A 1 74 ? -37.156 37 4.996 1 90.44 74 ARG A O 1
ATOM 621 N N . LYS A 1 75 ? -35.688 35.875 3.838 1 89.12 75 LYS A N 1
ATOM 622 C CA . LYS A 1 75 ? -36.312 36.25 2.566 1 89.12 75 LYS A CA 1
ATOM 623 C C . LYS A 1 75 ? -37.25 35.188 2.068 1 89.12 75 LYS A C 1
ATOM 625 O O . LYS A 1 75 ? -38.312 35.5 1.514 1 89.12 75 LYS A O 1
ATOM 630 N N . ILE A 1 76 ? -36.906 33.938 2.326 1 94.06 76 ILE A N 1
ATOM 631 C CA . ILE A 1 76 ? -37.688 32.906 1.677 1 94.06 76 ILE A CA 1
ATOM 632 C C . ILE A 1 76 ? -38.125 31.875 2.713 1 94.06 76 ILE A C 1
ATOM 634 O O . ILE A 1 76 ? -38.812 30.922 2.379 1 94.06 76 ILE A O 1
ATOM 638 N N . GLY A 1 77 ? -37.781 32.062 3.961 1 93.94 77 GLY A N 1
ATOM 639 C CA . GLY A 1 77 ? -37.969 31.031 4.973 1 93.94 77 GLY A CA 1
ATOM 640 C C . GLY A 1 77 ? -36.812 30.078 5.078 1 93.94 77 GLY A C 1
ATOM 641 O O . GLY A 1 77 ? -35.781 30.266 4.426 1 93.94 77 GLY A O 1
ATOM 642 N N . ASN A 1 78 ? -37.062 29.016 5.879 1 95.31 78 ASN A N 1
ATOM 643 C CA . ASN A 1 78 ? -36 28.047 6.102 1 95.31 78 ASN A CA 1
ATOM 644 C C . ASN A 1 78 ? -35.594 27.359 4.805 1 95.31 78 ASN A C 1
ATOM 646 O O . ASN A 1 78 ? -36.406 26.75 4.133 1 95.31 78 ASN A O 1
ATOM 650 N N . VAL A 1 79 ? -34.344 27.406 4.539 1 95.5 79 VAL A N 1
ATOM 651 C CA . VAL A 1 79 ? -33.844 26.844 3.293 1 95.5 79 VAL A CA 1
ATOM 652 C C . VAL A 1 79 ? -34.094 25.344 3.254 1 95.5 79 VAL A C 1
ATOM 654 O O . VAL A 1 79 ? -34.188 24.75 2.178 1 95.5 79 VAL A O 1
ATOM 657 N N . GLU A 1 80 ? -34.188 24.625 4.426 1 95.44 80 GLU A N 1
ATOM 658 C CA . GLU A 1 80 ? -34.375 23.188 4.543 1 95.44 80 GLU A CA 1
ATOM 659 C C . GLU A 1 80 ? -35.688 22.766 3.887 1 95.44 80 GLU A C 1
ATOM 661 O O . GLU A 1 80 ? -35.875 21.578 3.576 1 95.44 80 GLU A O 1
ATOM 666 N N . LYS A 1 81 ? -36.594 23.688 3.635 1 95.44 81 LYS A N 1
ATOM 667 C CA . LYS A 1 81 ? -37.875 23.391 2.963 1 95.44 81 LYS A CA 1
ATOM 668 C C . LYS A 1 81 ? -37.656 23.141 1.475 1 95.44 81 LYS A C 1
ATOM 670 O O . LYS A 1 81 ? -38.5 22.516 0.82 1 95.44 81 LYS A O 1
ATOM 675 N N . TYR A 1 82 ? -36.531 23.625 0.992 1 96.25 82 TYR A N 1
ATOM 676 C CA . TYR A 1 82 ? -36.312 23.609 -0.448 1 96.25 82 TYR A CA 1
ATOM 677 C C . TYR A 1 82 ? -35.219 22.609 -0.807 1 96.25 82 TYR A C 1
ATOM 679 O O . TYR A 1 82 ? -35.062 22.234 -1.972 1 96.25 82 TYR A O 1
ATOM 687 N N . LEU A 1 83 ? -34.406 22.188 0.144 1 96.44 83 LEU A N 1
ATOM 688 C CA . LEU A 1 83 ? -33.219 21.375 -0.127 1 96.44 83 LEU A CA 1
ATOM 689 C C . LEU A 1 83 ? -33.312 20.016 0.553 1 96.44 83 LEU A C 1
ATOM 691 O O . LEU A 1 83 ? -33.938 19.891 1.6 1 96.44 83 LEU A O 1
ATOM 695 N N . ASP A 1 84 ? -32.625 19.016 0.019 1 94.19 84 ASP A N 1
ATOM 696 C CA . ASP A 1 84 ? -32.594 17.672 0.568 1 94.19 84 ASP A CA 1
ATOM 697 C C . ASP A 1 84 ? -31.891 17.641 1.922 1 94.19 84 ASP A C 1
ATOM 699 O O . ASP A 1 84 ? -30.984 18.453 2.174 1 94.19 84 ASP A O 1
ATOM 703 N N . ALA A 1 85 ? -32.281 16.719 2.738 1 91.5 85 ALA A N 1
ATOM 704 C CA . ALA A 1 85 ? -31.75 16.578 4.094 1 91.5 85 ALA A CA 1
ATOM 705 C C . ALA A 1 85 ? -30.234 16.391 4.082 1 91.5 85 ALA A C 1
ATOM 707 O O . ALA A 1 85 ? -29.531 16.922 4.949 1 91.5 85 ALA A O 1
ATOM 708 N N . GLU A 1 86 ? -29.625 15.711 3.152 1 87.38 86 GLU A N 1
ATOM 709 C CA . GLU A 1 86 ? -28.203 15.43 3.051 1 87.38 86 GLU A CA 1
ATOM 710 C C . GLU A 1 86 ? -27.406 16.703 2.756 1 87.38 86 GLU A C 1
ATOM 712 O O . GLU A 1 86 ? -26.281 16.859 3.23 1 87.38 86 GLU A O 1
ATOM 717 N N . VAL A 1 87 ? -28.047 17.531 2.059 1 92 87 VAL A N 1
ATOM 718 C CA . VAL A 1 87 ? -27.422 18.797 1.687 1 92 87 VAL A CA 1
ATOM 719 C C . VAL A 1 87 ? -27.391 19.734 2.895 1 92 87 VAL A C 1
ATOM 721 O O . VAL A 1 87 ? -26.469 20.516 3.055 1 92 87 VAL A O 1
ATOM 724 N N . CYS A 1 88 ? -28.359 19.562 3.766 1 94.31 88 CYS A N 1
ATOM 725 C CA . CYS A 1 88 ? -28.547 20.516 4.855 1 94.31 88 CYS A CA 1
ATOM 726 C C . CYS A 1 88 ? -27.812 20.062 6.113 1 94.31 88 CYS A C 1
ATOM 728 O O . CYS A 1 88 ? -27.969 20.672 7.176 1 94.31 88 CYS A O 1
ATOM 730 N N . GLU A 1 89 ? -27 19.031 6.094 1 91.69 89 GLU A N 1
ATOM 731 C CA . GLU A 1 89 ? -26.328 18.484 7.266 1 91.69 89 GLU A CA 1
ATOM 732 C C . GLU A 1 89 ? -25.406 19.516 7.914 1 91.69 89 GLU A C 1
ATOM 734 O O . GLU A 1 89 ? -25.406 19.672 9.133 1 91.69 89 GLU A O 1
ATOM 739 N N . HIS A 1 90 ? -24.547 20.188 7.18 1 93.5 90 HIS A N 1
ATOM 740 C CA . HIS A 1 90 ? -23.625 21.234 7.625 1 93.5 90 HIS A CA 1
ATOM 741 C C . HIS A 1 90 ? -23.562 22.375 6.617 1 93.5 90 HIS A C 1
ATOM 743 O O . HIS A 1 90 ? -22.609 22.5 5.855 1 93.5 90 HIS A O 1
ATOM 749 N N . LEU A 1 91 ? -24.469 23.391 6.766 1 96.06 91 LEU A N 1
ATOM 750 C CA . LEU A 1 91 ? -24.656 24.453 5.785 1 96.06 91 LEU A CA 1
ATOM 751 C C . LEU A 1 91 ? -23.922 25.719 6.207 1 96.06 91 LEU A C 1
ATOM 753 O O . LEU A 1 91 ? -23.719 25.953 7.398 1 96.06 91 LEU A O 1
ATOM 757 N N . CYS A 1 92 ? -23.531 26.406 5.227 1 97.31 92 CYS A N 1
ATOM 758 C CA . CYS A 1 92 ? -23.094 27.781 5.461 1 97.31 92 CYS A CA 1
ATOM 759 C C . CYS A 1 92 ? -23.703 28.734 4.434 1 97.31 92 CYS A C 1
ATOM 761 O O . CYS A 1 92 ? -24.281 28.281 3.439 1 97.31 92 CYS A O 1
ATOM 763 N N . GLU A 1 93 ? -23.734 29.969 4.703 1 97.81 93 GLU A N 1
ATOM 764 C CA . GLU A 1 93 ? -24.156 31.016 3.781 1 97.81 93 GLU A CA 1
ATOM 765 C C . GLU A 1 93 ? -22.953 31.844 3.314 1 97.81 93 GLU A C 1
ATOM 767 O O . GLU A 1 93 ? -22.141 32.281 4.129 1 97.81 93 GLU A O 1
ATOM 772 N N . ILE A 1 94 ? -22.828 31.969 2.068 1 97 94 ILE A N 1
ATOM 773 C CA . ILE A 1 94 ? -21.828 32.875 1.487 1 97 94 ILE A CA 1
ATOM 774 C C . ILE A 1 94 ? -22.453 34.25 1.274 1 97 94 ILE A C 1
ATOM 776 O O . ILE A 1 94 ? -23.547 34.375 0.741 1 97 94 ILE A O 1
ATOM 780 N N . ARG A 1 95 ? -21.688 35.25 1.66 1 94.12 95 ARG A N 1
ATOM 781 C CA . ARG A 1 95 ? -22.188 36.594 1.61 1 94.12 95 ARG A CA 1
ATOM 782 C C . ARG A 1 95 ? -21.078 37.594 1.219 1 94.12 95 ARG A C 1
ATOM 784 O O . ARG A 1 95 ? -19.891 37.25 1.324 1 94.12 95 ARG A O 1
ATOM 791 N N . LEU A 1 96 ? -21.516 38.75 0.71 1 92.62 96 LEU A N 1
ATOM 792 C CA . LEU A 1 96 ? -20.672 39.938 0.589 1 92.62 96 LEU A CA 1
ATOM 793 C C . LEU A 1 96 ? -19.516 39.688 -0.378 1 92.62 96 LEU A C 1
ATOM 795 O O . LEU A 1 96 ? -18.359 39.938 -0.055 1 92.62 96 LEU A O 1
ATOM 799 N N . LEU A 1 97 ? -19.812 39 -1.383 1 91.81 97 LEU A N 1
ATOM 800 C CA . LEU A 1 97 ? -18.812 38.844 -2.432 1 91.81 97 LEU A CA 1
ATOM 801 C C . LEU A 1 97 ? -18.531 40.188 -3.104 1 91.81 97 LEU A C 1
ATOM 803 O O . LEU A 1 97 ? -19.422 40.781 -3.713 1 91.81 97 LEU A O 1
ATOM 807 N N . ALA A 1 98 ? -17.297 40.719 -2.963 1 93.25 98 ALA A N 1
ATOM 808 C CA . ALA A 1 98 ? -16.969 42.031 -3.5 1 93.25 98 ALA A CA 1
ATOM 809 C C . ALA A 1 98 ? -15.516 42.094 -3.955 1 93.25 98 ALA A C 1
ATOM 811 O O . ALA A 1 98 ? -14.641 41.5 -3.328 1 93.25 98 ALA A O 1
ATOM 812 N N . VAL A 1 99 ? -15.266 42.75 -5.023 1 95.12 99 VAL A N 1
ATOM 813 C CA . VAL A 1 99 ? -13.93 43.031 -5.555 1 95.12 99 VAL A CA 1
ATOM 814 C C . VAL A 1 99 ? -13.789 44.5 -5.898 1 95.12 99 VAL A C 1
ATOM 816 O O . VAL A 1 99 ? -14.695 45.094 -6.477 1 95.12 99 VAL A O 1
ATOM 819 N N . LYS A 1 100 ? -12.703 45.062 -5.531 1 95.56 100 LYS A N 1
ATOM 820 C CA . LYS A 1 100 ? -12.438 46.438 -5.902 1 95.56 100 LYS A CA 1
ATOM 821 C C . LYS A 1 100 ? -12.516 46.625 -7.414 1 95.56 100 LYS A C 1
ATOM 823 O O . LYS A 1 100 ? -12.047 45.781 -8.172 1 95.56 100 LYS A O 1
ATOM 828 N N . LYS A 1 101 ? -13.008 47.75 -7.836 1 92.31 101 LYS A N 1
ATOM 829 C CA . LYS A 1 101 ? -13.312 48.031 -9.234 1 92.31 101 LYS A CA 1
ATOM 830 C C . LYS A 1 101 ? -12.055 47.906 -10.102 1 92.31 101 LYS A C 1
ATOM 832 O O . LYS A 1 101 ? -12.094 47.281 -11.164 1 92.31 101 LYS A O 1
ATOM 837 N N . ASN A 1 102 ? -10.992 48.438 -9.695 1 92.88 102 ASN A N 1
ATOM 838 C CA . ASN A 1 102 ? -9.758 48.469 -10.484 1 92.88 102 ASN A CA 1
ATOM 839 C C . ASN A 1 102 ? -9.07 47.094 -10.484 1 92.88 102 ASN A C 1
ATOM 841 O O . ASN A 1 102 ? -8.07 46.906 -11.188 1 92.88 102 ASN A O 1
ATOM 845 N N . HIS A 1 103 ? -9.648 46.156 -9.773 1 94.94 103 HIS A N 1
ATOM 846 C CA . HIS A 1 103 ? -9.031 44.812 -9.695 1 94.94 103 HIS A CA 1
ATOM 847 C C . HIS A 1 103 ? -9.984 43.75 -10.195 1 94.94 103 HIS A C 1
ATOM 849 O O . HIS A 1 103 ? -9.734 42.562 -10.008 1 94.94 103 HIS A O 1
ATOM 855 N N . ARG A 1 104 ? -11.031 44.188 -10.812 1 93.25 104 ARG A N 1
ATOM 856 C CA . ARG A 1 104 ? -11.984 43.188 -11.344 1 93.25 104 ARG A CA 1
ATOM 857 C C . ARG A 1 104 ? -11.453 42.562 -12.625 1 93.25 104 ARG A C 1
ATOM 859 O O . ARG A 1 104 ? -11.727 43.062 -13.727 1 93.25 104 ARG A O 1
ATOM 866 N N . ASN A 1 105 ? -10.711 41.531 -12.445 1 91.31 105 ASN A N 1
ATOM 867 C CA . ASN A 1 105 ? -10.109 40.75 -13.523 1 91.31 105 ASN A CA 1
ATOM 868 C C . ASN A 1 105 ? -10.141 39.25 -13.219 1 91.31 105 ASN A C 1
ATOM 870 O O . ASN A 1 105 ? -10.578 38.844 -12.141 1 91.31 105 ASN A O 1
ATOM 874 N N . GLY A 1 106 ? -9.727 38.531 -14.188 1 89.56 106 GLY A N 1
ATOM 875 C CA . GLY A 1 106 ? -9.812 37.094 -14.086 1 89.56 106 GLY A CA 1
ATOM 876 C C . GLY A 1 106 ? -8.914 36.531 -13 1 89.56 106 GLY A C 1
ATOM 877 O O . GLY A 1 106 ? -9.242 35.5 -12.398 1 89.56 106 GLY A O 1
ATOM 878 N N . ARG A 1 107 ? -7.863 37.125 -12.719 1 91.62 107 ARG A N 1
ATOM 879 C CA . ARG A 1 107 ? -6.898 36.625 -11.75 1 91.62 107 ARG A CA 1
ATOM 880 C C . ARG A 1 107 ? -7.445 36.719 -10.328 1 91.62 107 ARG A C 1
ATOM 882 O O . ARG A 1 107 ? -7.27 35.812 -9.523 1 91.62 107 ARG A O 1
ATOM 889 N N . VAL A 1 108 ? -8.047 37.844 -10.008 1 92.5 108 VAL A N 1
ATOM 890 C CA . VAL A 1 108 ? -8.625 38.031 -8.68 1 92.5 108 VAL A CA 1
ATOM 891 C C . VAL A 1 108 ? -9.82 37.094 -8.508 1 92.5 108 VAL A C 1
ATOM 893 O O . VAL A 1 108 ? -10 36.5 -7.441 1 92.5 108 VAL A O 1
ATOM 896 N N . PHE A 1 109 ? -10.57 36.969 -9.516 1 91.25 109 PHE A N 1
ATOM 897 C CA . PHE A 1 109 ? -11.719 36.062 -9.461 1 91.25 109 PHE A CA 1
ATOM 898 C C . PHE A 1 109 ? -11.273 34.656 -9.195 1 91.25 109 PHE A C 1
ATOM 900 O O . PHE A 1 109 ? -11.852 33.969 -8.352 1 91.25 109 PHE A O 1
ATOM 907 N N . THR A 1 110 ? -10.305 34.219 -9.922 1 92.06 110 THR A N 1
ATOM 908 C CA . THR A 1 110 ? -9.789 32.875 -9.766 1 92.06 110 THR A CA 1
ATOM 909 C C . THR A 1 110 ? -9.305 32.656 -8.336 1 92.06 110 THR A C 1
ATOM 911 O O . THR A 1 110 ? -9.555 31.594 -7.754 1 92.06 110 THR A O 1
ATOM 914 N N . LYS A 1 111 ? -8.633 33.625 -7.816 1 93 111 LYS A N 1
ATOM 915 C CA . LYS A 1 111 ? -8.109 33.5 -6.457 1 93 111 LYS A CA 1
ATOM 916 C C . LYS A 1 111 ? -9.25 33.406 -5.441 1 93 111 LYS A C 1
ATOM 918 O O . LYS A 1 111 ? -9.203 32.594 -4.512 1 93 111 LYS A O 1
ATOM 923 N N . LEU A 1 112 ? -10.188 34.219 -5.645 1 92.31 112 LEU A N 1
ATOM 924 C CA . LEU A 1 112 ? -11.336 34.25 -4.738 1 92.31 112 LEU A CA 1
ATOM 925 C C . LEU A 1 112 ? -12.125 32.938 -4.836 1 92.31 112 LEU A C 1
ATOM 927 O O . LEU A 1 112 ? -12.516 32.375 -3.814 1 92.31 112 LEU A O 1
ATOM 931 N N . ALA A 1 113 ? -12.375 32.5 -6.027 1 92.88 113 ALA A N 1
ATOM 932 C CA . ALA A 1 113 ? -13.094 31.25 -6.242 1 92.88 113 ALA A CA 1
ATOM 933 C C . ALA A 1 113 ? -12.352 30.078 -5.613 1 92.88 113 ALA A C 1
ATOM 935 O O . ALA A 1 113 ? -12.961 29.234 -4.961 1 92.88 113 ALA A O 1
ATOM 936 N N . THR A 1 114 ? -11.055 30.062 -5.75 1 92.69 114 THR A N 1
ATOM 937 C CA . THR A 1 114 ? -10.234 29 -5.18 1 92.69 114 THR A CA 1
ATOM 938 C C . THR A 1 114 ? -10.305 29.016 -3.654 1 92.69 114 THR A C 1
ATOM 940 O O . THR A 1 114 ? -10.438 27.969 -3.018 1 92.69 114 THR A O 1
ATOM 943 N N . ALA A 1 115 ? -10.25 30.203 -3.168 1 91.56 115 ALA A N 1
ATOM 944 C CA . ALA A 1 115 ? -10.305 30.344 -1.716 1 91.56 115 ALA A CA 1
ATOM 945 C C . ALA A 1 115 ? -11.656 29.891 -1.175 1 91.56 115 ALA A C 1
ATOM 947 O O . ALA A 1 115 ? -11.734 29.312 -0.093 1 91.56 115 ALA A O 1
ATOM 948 N N . ILE A 1 116 ? -12.68 30.188 -1.9 1 91.44 116 ILE A N 1
ATOM 949 C CA . ILE A 1 116 ? -14.023 29.766 -1.518 1 91.44 116 ILE A CA 1
ATOM 950 C C . ILE A 1 116 ? -14.102 28.25 -1.447 1 91.44 116 ILE A C 1
ATOM 952 O O . ILE A 1 116 ? -14.555 27.688 -0.448 1 91.44 116 ILE A O 1
ATOM 956 N N . TYR A 1 117 ? -13.594 27.672 -2.439 1 90.69 117 TYR A N 1
ATOM 957 C CA . TYR A 1 117 ? -13.672 26.219 -2.502 1 90.69 117 TYR A CA 1
ATOM 958 C C . TYR A 1 117 ? -12.797 25.578 -1.427 1 90.69 117 TYR A C 1
ATOM 960 O O . TYR A 1 117 ? -13.211 24.609 -0.777 1 90.69 117 TYR A O 1
ATOM 968 N N . ARG A 1 118 ? -11.648 26.094 -1.2 1 89.5 118 ARG A N 1
ATOM 969 C CA . ARG A 1 118 ? -10.734 25.531 -0.214 1 89.5 118 ARG A CA 1
ATOM 970 C C . ARG A 1 118 ? -11.297 25.672 1.197 1 89.5 118 ARG A C 1
ATOM 972 O O . ARG A 1 118 ? -11.273 24.719 1.982 1 89.5 118 ARG A O 1
ATOM 979 N N . TYR A 1 119 ? -11.812 26.797 1.46 1 91.69 119 TYR A N 1
ATOM 980 C CA . TYR A 1 119 ? -12.391 27 2.785 1 91.69 119 TYR A CA 1
ATOM 981 C C . TYR A 1 119 ? -13.625 26.141 2.984 1 91.69 119 TYR A C 1
ATOM 983 O O . TYR A 1 119 ? -13.828 25.562 4.059 1 91.69 119 TYR A O 1
ATOM 991 N N . PHE A 1 120 ? -14.445 26.109 1.979 1 90 120 PHE A N 1
ATOM 992 C CA . PHE A 1 120 ? -15.656 25.297 1.973 1 90 120 PHE A CA 1
ATOM 993 C C . PHE A 1 120 ? -15.336 23.859 2.346 1 90 120 PHE A C 1
ATOM 995 O O . PHE A 1 120 ? -15.992 23.281 3.211 1 90 120 PHE A O 1
ATOM 1002 N N . TYR A 1 121 ? -14.289 23.344 1.826 1 82.62 121 TYR A N 1
ATOM 1003 C CA . TYR A 1 121 ? -13.898 21.953 2.064 1 82.62 121 TYR A CA 1
ATOM 1004 C C . TYR A 1 121 ? -13.219 21.812 3.422 1 82.62 121 TYR A C 1
ATOM 1006 O O . TYR A 1 121 ? -13.492 20.844 4.156 1 82.62 121 TYR A O 1
ATOM 1014 N N . ASP A 1 122 ? -12.391 22.672 3.693 1 83.81 122 ASP A N 1
ATOM 1015 C CA . ASP A 1 122 ? -11.633 22.609 4.938 1 83.81 122 ASP A CA 1
ATOM 1016 C C . ASP A 1 122 ? -12.562 22.688 6.148 1 83.81 122 ASP A C 1
ATOM 1018 O O . ASP A 1 122 ? -12.289 22.078 7.188 1 83.81 122 ASP A O 1
ATOM 1022 N N . ALA A 1 123 ? -13.633 23.422 5.953 1 88.19 123 ALA A N 1
ATOM 1023 C CA . ALA A 1 123 ? -14.57 23.625 7.059 1 88.19 123 ALA A CA 1
ATOM 1024 C C . ALA A 1 123 ? -15.562 22.469 7.148 1 88.19 123 ALA A C 1
ATOM 1026 O O . ALA A 1 123 ? -16.312 22.359 8.117 1 88.19 123 ALA A O 1
ATOM 1027 N N . GLY A 1 124 ? -15.57 21.609 6.145 1 85.81 124 GLY A N 1
ATOM 1028 C CA . GLY A 1 124 ? -16.375 20.406 6.18 1 85.81 124 GLY A CA 1
ATOM 1029 C C . GLY A 1 124 ? -17.828 20.656 5.805 1 85.81 124 GLY A C 1
ATOM 1030 O O . GLY A 1 124 ? -18.703 19.859 6.133 1 85.81 124 GLY A O 1
ATOM 1031 N N . TYR A 1 125 ? -18.141 21.75 5.152 1 92.56 125 TYR A N 1
ATOM 1032 C CA . TYR A 1 125 ? -19.516 22.047 4.766 1 92.56 125 TYR A CA 1
ATOM 1033 C C . TYR A 1 125 ? -20.016 21.078 3.705 1 92.56 125 TYR A C 1
ATOM 1035 O O . TYR A 1 125 ? -19.25 20.688 2.811 1 92.56 125 TYR A O 1
ATOM 1043 N N . THR A 1 126 ? -21.266 20.688 3.828 1 91.69 126 THR A N 1
ATOM 1044 C CA . THR A 1 126 ? -21.891 19.844 2.818 1 91.69 126 THR A CA 1
ATOM 1045 C C . THR A 1 126 ? -22.375 20.672 1.636 1 91.69 126 THR A C 1
ATOM 1047 O O . THR A 1 126 ? -22.422 20.188 0.505 1 91.69 126 THR A O 1
ATOM 1050 N N . ALA A 1 127 ? -22.781 21.938 1.986 1 95.81 127 ALA A N 1
ATOM 1051 C CA . ALA A 1 127 ? -23.234 22.875 0.953 1 95.81 127 ALA A CA 1
ATOM 1052 C C . ALA A 1 127 ? -23.188 24.312 1.452 1 95.81 127 ALA A C 1
ATOM 1054 O O . ALA A 1 127 ? -23.062 24.547 2.656 1 95.81 127 ALA A O 1
ATOM 1055 N N . CYS A 1 128 ? -23.25 25.203 0.504 1 96.88 128 CYS A N 1
ATOM 1056 C CA . CYS A 1 128 ? -23.344 26.625 0.809 1 96.88 128 CYS A CA 1
ATOM 1057 C C . CYS A 1 128 ? -24.484 27.281 0.025 1 96.88 128 CYS A C 1
ATOM 1059 O O . CYS A 1 128 ? -24.703 26.953 -1.143 1 96.88 128 CYS A O 1
ATOM 1061 N N . VAL A 1 129 ? -25.203 28.156 0.684 1 97.25 129 VAL A N 1
ATOM 1062 C CA . VAL A 1 129 ? -26.25 28.891 0.004 1 97.25 129 VAL A CA 1
ATOM 1063 C C . VAL A 1 129 ? -25.812 30.344 -0.21 1 97.25 129 VAL A C 1
ATOM 1065 O O . VAL A 1 129 ? -24.938 30.844 0.509 1 97.25 129 VAL A O 1
ATOM 1068 N N . ILE A 1 130 ? -26.406 30.953 -1.203 1 95.88 130 ILE A N 1
ATOM 1069 C CA . ILE A 1 130 ? -26.062 32.344 -1.513 1 95.88 130 ILE A CA 1
ATOM 1070 C C . ILE A 1 130 ? -27.266 33.031 -2.113 1 95.88 130 ILE A C 1
ATOM 1072 O O . ILE A 1 130 ? -28.156 32.406 -2.689 1 95.88 130 ILE A O 1
ATOM 1076 N N . SER A 1 131 ? -27.328 34.312 -1.812 1 93.31 131 SER A N 1
ATOM 1077 C CA . SER A 1 131 ? -28.219 35.188 -2.555 1 93.31 131 SER A CA 1
ATOM 1078 C C . SER A 1 131 ? -27.5 35.875 -3.721 1 93.31 131 SER A C 1
ATOM 1080 O O . SER A 1 131 ? -26.984 36.969 -3.586 1 93.31 131 SER A O 1
ATOM 1082 N N . GLY A 1 132 ? -27.547 35.25 -4.781 1 90.38 132 GLY A N 1
ATOM 1083 C CA . GLY A 1 132 ? -26.812 35.75 -5.934 1 90.38 132 GLY A CA 1
ATOM 1084 C C . GLY A 1 132 ? -27.578 36.812 -6.699 1 90.38 132 GLY A C 1
ATOM 1085 O O . GLY A 1 132 ? -28.781 36.688 -6.93 1 90.38 132 GLY A O 1
ATOM 1086 N N . THR A 1 133 ? -26.891 37.812 -7.078 1 86.06 133 THR A N 1
ATOM 1087 C CA . THR A 1 133 ? -27.516 38.844 -7.898 1 86.06 133 THR A CA 1
ATOM 1088 C C . THR A 1 133 ? -27.828 38.312 -9.297 1 86.06 133 THR A C 1
ATOM 1090 O O . THR A 1 133 ? -27.047 37.531 -9.852 1 86.06 133 THR A O 1
ATOM 1093 N N . VAL A 1 134 ? -28.844 38.781 -9.867 1 87.5 134 VAL A N 1
ATOM 1094 C CA . VAL A 1 134 ? -29.281 38.312 -11.18 1 87.5 134 VAL A CA 1
ATOM 1095 C C . VAL A 1 134 ? -28.266 38.719 -12.242 1 87.5 134 VAL A C 1
ATOM 1097 O O . VAL A 1 134 ? -28.062 38 -13.219 1 87.5 134 VAL A O 1
ATOM 1100 N N . ARG A 1 135 ? -27.609 39.75 -12.031 1 82.75 135 ARG A N 1
ATOM 1101 C CA . ARG A 1 135 ? -26.641 40.281 -12.984 1 82.75 135 ARG A CA 1
ATOM 1102 C C . ARG A 1 135 ? -25.453 39.344 -13.148 1 82.75 135 ARG A C 1
ATOM 1104 O O . ARG A 1 135 ? -24.812 39.344 -14.195 1 82.75 135 ARG A O 1
ATOM 1111 N N . GLU A 1 136 ? -25.188 38.625 -12.102 1 88.12 136 GLU A N 1
ATOM 1112 C CA . GLU A 1 136 ? -24.031 37.75 -12.141 1 88.12 136 GLU A CA 1
ATOM 1113 C C . GLU A 1 136 ? -24.469 36.281 -12.172 1 88.12 136 GLU A C 1
ATOM 1115 O O . GLU A 1 136 ? -23.734 35.406 -11.719 1 88.12 136 GLU A O 1
ATOM 1120 N N . GLU A 1 137 ? -25.625 36.031 -12.617 1 91.56 137 GLU A N 1
ATOM 1121 C CA . GLU A 1 137 ? -26.172 34.688 -12.633 1 91.56 137 GLU A CA 1
ATOM 1122 C C . GLU A 1 137 ? -25.266 33.719 -13.398 1 91.56 137 GLU A C 1
ATOM 1124 O O . GLU A 1 137 ? -25.062 32.594 -12.977 1 91.56 137 GLU A O 1
ATOM 1129 N N . LYS A 1 138 ? -24.766 34.125 -14.453 1 92.31 138 LYS A N 1
ATOM 1130 C CA . LYS A 1 138 ? -23.891 33.312 -15.281 1 92.31 138 LYS A CA 1
ATOM 1131 C C . LYS A 1 138 ? -22.641 32.875 -14.516 1 92.31 138 LYS A C 1
ATOM 1133 O O . LYS A 1 138 ? -22.203 31.734 -14.617 1 92.31 138 LYS A O 1
ATOM 1138 N N . MET A 1 139 ? -22.125 33.781 -13.805 1 90.62 139 MET A N 1
ATOM 1139 C CA . MET A 1 139 ? -20.938 33.5 -13.016 1 90.62 139 MET A CA 1
ATOM 1140 C C . MET A 1 139 ? -21.219 32.438 -11.945 1 90.62 139 MET A C 1
ATOM 1142 O O . MET A 1 139 ? -20.438 31.5 -11.773 1 90.62 139 MET A O 1
ATOM 1146 N N . TYR A 1 140 ? -22.297 32.562 -11.266 1 93.5 140 TYR A N 1
ATOM 1147 C CA . TYR A 1 140 ? -22.672 31.609 -10.211 1 93.5 140 TYR A CA 1
ATOM 1148 C C . TYR A 1 140 ? -22.891 30.219 -10.781 1 93.5 140 TYR A C 1
ATOM 1150 O O . TYR A 1 140 ? -22.438 29.234 -10.195 1 93.5 140 TYR A O 1
ATOM 1158 N N . THR A 1 141 ? -23.5 30.25 -11.898 1 94 141 THR A N 1
ATOM 1159 C CA . THR A 1 141 ? -23.781 28.969 -12.539 1 94 141 THR A CA 1
ATOM 1160 C C . THR A 1 141 ? -22.469 28.297 -12.969 1 94 141 THR A C 1
ATOM 1162 O O . THR A 1 141 ? -22.328 27.078 -12.836 1 94 141 THR A O 1
ATOM 1165 N N . GLN A 1 142 ? -21.625 29.047 -13.406 1 90.94 142 GLN A N 1
ATOM 1166 C CA . GLN A 1 142 ? -20.328 28.531 -13.805 1 90.94 142 GLN A CA 1
ATOM 1167 C C . GLN A 1 142 ? -19.578 27.953 -12.609 1 90.94 142 GLN A C 1
ATOM 1169 O O . GLN A 1 142 ? -18.828 26.984 -12.742 1 90.94 142 GLN A O 1
ATOM 1174 N N . MET A 1 143 ? -19.766 28.516 -11.516 1 93.25 143 MET A N 1
ATOM 1175 C CA . MET A 1 143 ? -19.094 28.078 -10.297 1 93.25 143 MET A CA 1
ATOM 1176 C C . MET A 1 143 ? -19.75 26.828 -9.727 1 93.25 143 MET A C 1
ATOM 1178 O O . MET A 1 143 ? -19.203 26.188 -8.828 1 93.25 143 MET A O 1
ATOM 1182 N N . GLY A 1 144 ? -20.938 26.5 -10.25 1 94 144 GLY A N 1
ATOM 1183 C CA . GLY A 1 144 ? -21.609 25.281 -9.812 1 94 144 GLY A CA 1
ATOM 1184 C C . GLY A 1 144 ? -22.844 25.531 -8.984 1 94 144 GLY A C 1
ATOM 1185 O O . GLY A 1 144 ? -23.531 24.609 -8.57 1 94 144 GLY A O 1
ATOM 1186 N N . PHE A 1 145 ? -23.141 26.844 -8.766 1 95.56 145 PHE A N 1
ATOM 1187 C CA . PHE A 1 145 ? -24.344 27.172 -8.016 1 95.56 145 PHE A CA 1
ATOM 1188 C C . PHE A 1 145 ? -25.594 26.859 -8.828 1 95.56 145 PHE A C 1
ATOM 1190 O O . PHE A 1 145 ? -25.609 27.047 -10.055 1 95.56 145 PHE A O 1
ATOM 1197 N N . ARG A 1 146 ? -26.672 26.438 -8.102 1 95.44 146 ARG A N 1
ATOM 1198 C CA . ARG A 1 146 ? -27.969 26.172 -8.719 1 95.44 146 ARG A CA 1
ATOM 1199 C C . ARG A 1 146 ? -29.094 26.875 -7.957 1 95.44 146 ARG A C 1
ATOM 1201 O O . ARG A 1 146 ? -29.094 26.891 -6.723 1 95.44 146 ARG A O 1
ATOM 1208 N N . GLN A 1 147 ? -29.922 27.453 -8.711 1 96.5 147 GLN A N 1
ATOM 1209 C CA . GLN A 1 147 ? -31.078 28.094 -8.078 1 96.5 147 GLN A CA 1
ATOM 1210 C C . GLN A 1 147 ? -32 27.047 -7.453 1 96.5 147 GLN A C 1
ATOM 1212 O O . GLN A 1 147 ? -32.312 26.031 -8.078 1 96.5 147 GLN A O 1
ATOM 1217 N N . PHE A 1 148 ? -32.406 27.328 -6.191 1 96.69 148 PHE A N 1
ATOM 1218 C CA . PHE A 1 148 ? -33.219 26.297 -5.551 1 96.69 148 PHE A CA 1
ATOM 1219 C C . PHE A 1 148 ? -34.562 26.859 -5.117 1 96.69 148 PHE A C 1
ATOM 1221 O O . PHE A 1 148 ? -35.438 26.109 -4.664 1 96.69 148 PHE A O 1
ATOM 1228 N N . ALA A 1 149 ? -34.75 28.156 -5.238 1 95.69 149 ALA A N 1
ATOM 1229 C CA . ALA A 1 149 ? -36.031 28.828 -4.949 1 95.69 149 ALA A CA 1
ATOM 1230 C C . ALA A 1 149 ? -36.281 30 -5.891 1 95.69 149 ALA A C 1
ATOM 1232 O O . ALA A 1 149 ? -35.375 30.406 -6.613 1 95.69 149 ALA A O 1
ATOM 1233 N N . SER A 1 150 ? -37.438 30.594 -5.855 1 93.38 150 SER A N 1
ATOM 1234 C CA . SER A 1 150 ? -37.781 31.719 -6.734 1 93.38 150 SER A CA 1
ATOM 1235 C C . SER A 1 150 ? -37 32.969 -6.363 1 93.38 150 SER A C 1
ATOM 1237 O O . SER A 1 150 ? -36.656 33.188 -5.195 1 93.38 150 SER A O 1
ATOM 1239 N N . ALA A 1 151 ? -36.781 33.781 -7.422 1 92.75 151 ALA A N 1
ATOM 1240 C CA . ALA A 1 151 ? -36.062 35.062 -7.211 1 92.75 151 ALA A CA 1
ATOM 1241 C C . ALA A 1 151 ? -36.812 35.938 -6.227 1 92.75 151 ALA A C 1
ATOM 1243 O O . ALA A 1 151 ? -38.062 35.938 -6.191 1 92.75 151 ALA A O 1
ATOM 1244 N N . VAL A 1 152 ? -36.094 36.656 -5.484 1 89.31 152 VAL A N 1
ATOM 1245 C CA . VAL A 1 152 ? -36.688 37.531 -4.484 1 89.31 152 VAL A CA 1
ATOM 1246 C C . VAL A 1 152 ? -36.062 38.906 -4.562 1 89.31 152 VAL A C 1
ATOM 1248 O O . VAL A 1 152 ? -35.031 39.094 -5.223 1 89.31 152 VAL A O 1
ATOM 1251 N N . GLY A 1 153 ? -36.625 39.938 -3.83 1 81.19 153 GLY A N 1
ATOM 1252 C CA . GLY A 1 153 ? -36.125 41.281 -3.795 1 81.19 153 GLY A CA 1
ATOM 1253 C C . GLY A 1 153 ? -36.875 42.25 -4.699 1 81.19 153 GLY A C 1
ATOM 1254 O O . GLY A 1 153 ? -37.969 41.906 -5.184 1 81.19 153 GLY A O 1
ATOM 1255 N N . THR A 1 154 ? -36.312 43.406 -4.824 1 78.5 154 THR A N 1
ATOM 1256 C CA . THR A 1 154 ? -36.906 44.438 -5.648 1 78.5 154 THR A CA 1
ATOM 1257 C C . THR A 1 154 ? -36.375 44.375 -7.082 1 78.5 154 THR A C 1
ATOM 1259 O O . THR A 1 154 ? -35.406 43.656 -7.359 1 78.5 154 THR A O 1
ATOM 1262 N N . GLU A 1 155 ? -37 45.125 -7.949 1 73.56 155 GLU A N 1
ATOM 1263 C CA . GLU A 1 155 ? -36.594 45.156 -9.344 1 73.56 155 GLU A CA 1
ATOM 1264 C C . GLU A 1 155 ? -35.156 45.625 -9.484 1 73.56 155 GLU A C 1
ATOM 1266 O O . GLU A 1 155 ? -34.406 45.156 -10.367 1 73.56 155 GLU A O 1
ATOM 1271 N N . GLU A 1 156 ? -34.688 46.406 -8.516 1 68.94 156 GLU A N 1
ATOM 1272 C CA . GLU A 1 156 ? -33.344 46.969 -8.586 1 68.94 156 GLU A CA 1
ATOM 1273 C C . GLU A 1 156 ? -32.312 46.062 -7.91 1 68.94 156 GLU A C 1
ATOM 1275 O O . GLU A 1 156 ? -31.109 46.188 -8.156 1 68.94 156 GLU A O 1
ATOM 1280 N N . ALA A 1 157 ? -32.844 45.281 -7.078 1 74.31 157 ALA A N 1
ATOM 1281 C CA . ALA A 1 157 ? -31.938 44.406 -6.32 1 74.31 157 ALA A CA 1
ATOM 1282 C C . ALA A 1 157 ? -32.531 43 -6.23 1 74.31 157 ALA A C 1
ATOM 1284 O O . ALA A 1 157 ? -32.875 42.531 -5.141 1 74.31 157 ALA A O 1
ATOM 1285 N N . ARG A 1 158 ? -32.531 42.344 -7.422 1 85.38 158 ARG A N 1
ATOM 1286 C CA . ARG A 1 158 ? -33.062 40.969 -7.48 1 85.38 158 ARG A CA 1
ATOM 1287 C C . ARG A 1 158 ? -31.984 39.938 -7.188 1 85.38 158 ARG A C 1
ATOM 1289 O O . ARG A 1 158 ? -30.844 40.062 -7.66 1 85.38 158 ARG A O 1
ATOM 1296 N N . TYR A 1 159 ? -32.406 39.031 -6.312 1 90.06 159 TYR A N 1
ATOM 1297 C CA . TYR A 1 159 ? -31.438 38.031 -5.93 1 90.06 159 TYR A CA 1
ATOM 1298 C C . TYR A 1 159 ? -32 36.625 -6.199 1 90.06 159 TYR A C 1
ATOM 1300 O O . TYR A 1 159 ? -33.219 36.406 -6.129 1 90.06 159 TYR A O 1
ATOM 1308 N N . LEU A 1 160 ? -31.203 35.781 -6.52 1 94.06 160 LEU A N 1
ATOM 1309 C CA . LEU A 1 160 ? -31.5 34.344 -6.742 1 94.06 160 LEU A CA 1
ATOM 1310 C C . LEU A 1 160 ? -31.016 33.5 -5.566 1 94.06 160 LEU A C 1
ATOM 1312 O O . LEU A 1 160 ? -29.828 33.5 -5.238 1 94.06 160 LEU A O 1
ATOM 1316 N N . PRO A 1 161 ? -31.938 32.812 -4.883 1 96.75 161 PRO A N 1
ATOM 1317 C CA . PRO A 1 161 ? -31.469 31.828 -3.928 1 96.75 161 PRO A CA 1
ATOM 1318 C C . PRO A 1 161 ? -30.781 30.641 -4.602 1 96.75 161 PRO A C 1
ATOM 1320 O O . PRO A 1 161 ? -31.406 29.906 -5.379 1 96.75 161 PRO A O 1
ATOM 1323 N N . MET A 1 162 ? -29.516 30.469 -4.297 1 97.25 162 MET A N 1
ATOM 1324 C CA . MET A 1 162 ? -28.75 29.422 -4.965 1 97.25 162 MET A CA 1
ATOM 1325 C C . MET A 1 162 ? -27.984 28.578 -3.949 1 97.25 162 MET A C 1
ATOM 1327 O O . MET A 1 162 ? -27.766 29 -2.816 1 97.25 162 MET A O 1
ATOM 1331 N N . VAL A 1 163 ? -27.656 27.359 -4.371 1 97.56 163 VAL A N 1
ATOM 1332 C CA . VAL A 1 163 ? -26.953 26.422 -3.508 1 97.56 163 VAL A CA 1
ATOM 1333 C C . VAL A 1 163 ? -25.766 25.812 -4.27 1 97.56 163 VAL A C 1
ATOM 1335 O O . VAL A 1 163 ? -25.859 25.562 -5.473 1 97.56 163 VAL A O 1
ATOM 1338 N N . LEU A 1 164 ? -24.672 25.688 -3.59 1 96.25 164 LEU A N 1
ATOM 1339 C CA . LEU A 1 164 ? -23.484 24.984 -4.078 1 96.25 164 LEU A CA 1
ATOM 1340 C C . LEU A 1 164 ? -23.188 23.766 -3.225 1 96.25 164 LEU A C 1
ATOM 1342 O O . LEU A 1 164 ? -22.859 23.875 -2.045 1 96.25 164 LEU A O 1
ATOM 1346 N N . THR A 1 165 ? -23.312 22.609 -3.824 1 94.12 165 THR A N 1
ATOM 1347 C CA . THR A 1 165 ? -22.969 21.359 -3.137 1 94.12 165 THR A CA 1
ATOM 1348 C C . THR A 1 165 ? -21.531 20.938 -3.473 1 94.12 165 THR A C 1
ATOM 1350 O O . THR A 1 165 ? -20.938 21.453 -4.414 1 94.12 165 THR A O 1
ATOM 1353 N N . ARG A 1 166 ? -21.016 20.047 -2.711 1 85.62 166 ARG A N 1
ATOM 1354 C CA . ARG A 1 166 ? -19.688 19.5 -2.988 1 85.62 166 ARG A CA 1
ATOM 1355 C C . ARG A 1 166 ? -19.641 18.844 -4.359 1 85.62 166 ARG A C 1
ATOM 1357 O O . ARG A 1 166 ? -18.656 18.969 -5.086 1 85.62 166 ARG A O 1
ATOM 1364 N N . GLN A 1 167 ? -20.641 18.141 -4.699 1 84.38 167 GLN A N 1
ATOM 1365 C CA . GLN A 1 167 ? -20.719 17.453 -5.984 1 84.38 167 GLN A CA 1
ATOM 1366 C C . GLN A 1 167 ? -20.781 18.453 -7.137 1 84.38 167 GLN A C 1
ATOM 1368 O O . GLN A 1 167 ? -20.062 18.312 -8.133 1 84.38 167 GLN A O 1
ATOM 1373 N N . ASP A 1 168 ? -21.562 19.5 -6.945 1 90.75 168 ASP A N 1
ATOM 1374 C CA . ASP A 1 168 ? -21.75 20.484 -8 1 90.75 168 ASP A CA 1
ATOM 1375 C C . ASP A 1 168 ? -20.484 21.312 -8.219 1 90.75 168 ASP A C 1
ATOM 1377 O O . ASP A 1 168 ? -20.297 21.891 -9.289 1 90.75 168 ASP A O 1
ATOM 1381 N N . SER A 1 169 ? -19.688 21.344 -7.242 1 89.31 169 SER A N 1
ATOM 1382 C CA . SER A 1 169 ? -18.484 22.172 -7.316 1 89.31 169 SER A CA 1
ATOM 1383 C C . SER A 1 169 ? -17.359 21.469 -8.078 1 89.31 169 SER A C 1
ATOM 1385 O O . SER A 1 169 ? -16.375 22.094 -8.469 1 89.31 169 SER A O 1
ATOM 1387 N N . ALA A 1 170 ? -17.469 20.172 -8.344 1 81.75 170 ALA A N 1
ATOM 1388 C CA . ALA A 1 170 ? -16.391 19.312 -8.828 1 81.75 170 ALA A CA 1
ATOM 1389 C C . ALA A 1 170 ? -15.859 19.812 -10.172 1 81.75 170 ALA A C 1
ATOM 1391 O O . ALA A 1 170 ? -14.648 19.922 -10.359 1 81.75 170 ALA A O 1
ATOM 1392 N N . VAL A 1 171 ? -16.719 20.156 -11.055 1 81.75 171 VAL A N 1
ATOM 1393 C CA . VAL A 1 171 ? -16.344 20.5 -12.422 1 81.75 171 VAL A CA 1
ATOM 1394 C C . VAL A 1 171 ? -15.531 21.797 -12.414 1 81.75 171 VAL A C 1
ATOM 1396 O O . VAL A 1 171 ? -14.469 21.875 -13.031 1 81.75 171 VAL A O 1
ATOM 1399 N N . PHE A 1 172 ? -15.992 22.75 -11.75 1 86.75 172 PHE A N 1
ATOM 1400 C CA . PHE A 1 172 ? -15.305 24.047 -11.719 1 86.75 172 PHE A CA 1
ATOM 1401 C C . PHE A 1 172 ? -13.984 23.938 -10.969 1 86.75 172 PHE A C 1
ATOM 1403 O O . PHE A 1 172 ? -12.992 24.578 -11.352 1 86.75 172 PHE A O 1
ATOM 1410 N N . ARG A 1 173 ? -13.938 23.219 -9.984 1 83.62 173 ARG A N 1
ATOM 1411 C CA . ARG A 1 173 ? -12.703 23.016 -9.234 1 83.62 173 ARG A CA 1
ATOM 1412 C C . ARG A 1 173 ? -11.625 22.391 -10.117 1 83.62 173 ARG A C 1
ATOM 1414 O O . ARG A 1 173 ? -10.445 22.75 -10 1 83.62 173 ARG A O 1
ATOM 1421 N N . GLU A 1 174 ? -12 21.5 -10.867 1 78.94 174 GLU A N 1
ATOM 1422 C CA . GLU A 1 174 ? -11.062 20.906 -11.805 1 78.94 174 GLU A CA 1
ATOM 1423 C C . GLU A 1 174 ? -10.547 21.938 -12.812 1 78.94 174 GLU A C 1
ATOM 1425 O O . GLU A 1 174 ? -9.375 21.906 -13.188 1 78.94 174 GLU A O 1
ATOM 1430 N N . ARG A 1 175 ? -11.367 22.797 -13.227 1 79.56 175 ARG A N 1
ATOM 1431 C CA . ARG A 1 175 ? -11.016 23.828 -14.195 1 79.56 175 ARG A CA 1
ATOM 1432 C C . ARG A 1 175 ? -10.023 24.828 -13.602 1 79.56 175 ARG A C 1
ATOM 1434 O O . ARG A 1 175 ? -9.203 25.406 -14.32 1 79.56 175 ARG A O 1
ATOM 1441 N N . LEU A 1 176 ? -10.211 25.016 -12.289 1 82.06 176 LEU A N 1
ATOM 1442 C CA . LEU A 1 176 ? -9.328 25.969 -11.625 1 82.06 176 LEU A CA 1
ATOM 1443 C C . LEU A 1 176 ? -7.891 25.453 -11.586 1 82.06 176 LEU A C 1
ATOM 1445 O O . LEU A 1 176 ? -6.949 26.219 -11.43 1 82.06 176 LEU A O 1
ATOM 1449 N N . ARG A 1 177 ? -7.695 24.234 -11.906 1 62.53 177 ARG A N 1
ATOM 1450 C CA . ARG A 1 177 ? -6.395 23.578 -12.031 1 62.53 177 ARG A CA 1
ATOM 1451 C C . ARG A 1 177 ? -5.5 23.906 -10.836 1 62.53 177 ARG A C 1
ATOM 1453 O O . ARG A 1 177 ? -4.316 24.203 -11.008 1 62.53 177 ARG A O 1
ATOM 1460 N N . GLU A 1 178 ? -6.094 24.172 -9.852 1 72.12 178 GLU A N 1
ATOM 1461 C CA . GLU A 1 178 ? -5.266 24.516 -8.703 1 72.12 178 GLU A CA 1
ATOM 1462 C C . GLU A 1 178 ? -4.43 23.312 -8.242 1 72.12 178 GLU A C 1
ATOM 1464 O O . GLU A 1 178 ? -4.906 22.188 -8.25 1 72.12 178 GLU A O 1
ATOM 1469 N N . GLN A 1 179 ? -3.172 23.734 -8 1 78.62 179 GLN A N 1
ATOM 1470 C CA . GLN A 1 179 ? -2.219 22.703 -7.602 1 78.62 179 GLN A CA 1
ATOM 1471 C C . GLN A 1 179 ? -1.994 22.703 -6.094 1 78.62 179 GLN A C 1
ATOM 1473 O O . GLN A 1 179 ? -1.951 23.766 -5.477 1 78.62 179 GLN A O 1
ATOM 1478 N N . ASN A 1 180 ? -2.068 21.562 -5.453 1 87.06 180 ASN A N 1
ATOM 1479 C CA . ASN A 1 180 ? -1.636 21.406 -4.07 1 87.06 180 ASN A CA 1
ATOM 1480 C C . ASN A 1 180 ? -0.126 21.203 -3.973 1 87.06 180 ASN A C 1
ATOM 1482 O O . ASN A 1 180 ? 0.434 20.344 -4.637 1 87.06 180 ASN A O 1
ATOM 1486 N N . ARG A 1 181 ? 0.475 22.172 -3.314 1 93.44 181 ARG A N 1
ATOM 1487 C CA . ARG A 1 181 ? 1.905 22.062 -3.047 1 93.44 181 ARG A CA 1
ATOM 1488 C C . ARG A 1 181 ? 2.162 21.562 -1.628 1 93.44 181 ARG A C 1
ATOM 1490 O O . ARG A 1 181 ? 1.836 22.25 -0.657 1 93.44 181 ARG A O 1
ATOM 1497 N N . VAL A 1 182 ? 2.838 20.422 -1.527 1 93.12 182 VAL A N 1
ATOM 1498 C CA . VAL A 1 182 ? 2.877 19.719 -0.25 1 93.12 182 VAL A CA 1
ATOM 1499 C C . VAL A 1 182 ? 4.285 19.781 0.332 1 93.12 182 VAL A C 1
ATOM 1501 O O . VAL A 1 182 ? 5.273 19.688 -0.402 1 93.12 182 VAL A O 1
ATOM 1504 N N . PHE A 1 183 ? 4.289 19.953 1.703 1 95.88 183 PHE A N 1
ATOM 1505 C CA . PHE A 1 183 ? 5.559 20 2.416 1 95.88 183 PHE A CA 1
ATOM 1506 C C . PHE A 1 183 ? 5.527 19.109 3.652 1 95.88 183 PHE A C 1
ATOM 1508 O O . PHE A 1 183 ? 6.27 19.344 4.609 1 95.88 183 PHE A O 1
ATOM 1515 N N . PHE A 1 184 ? 4.602 18.188 3.76 1 92.19 184 PHE A N 1
ATOM 1516 C CA . PHE A 1 184 ? 4.551 17.297 4.91 1 92.19 184 PHE A CA 1
ATOM 1517 C C . PHE A 1 184 ? 5.586 16.188 4.777 1 92.19 184 PHE A C 1
ATOM 1519 O O . PHE A 1 184 ? 6.066 15.906 3.674 1 92.19 184 PHE A O 1
ATOM 1526 N N . PRO A 1 185 ? 5.957 15.547 5.887 1 93.75 185 PRO A N 1
ATOM 1527 C CA . PRO A 1 185 ? 7.035 14.547 5.918 1 93.75 185 PRO A CA 1
ATOM 1528 C C . PRO A 1 185 ? 6.59 13.18 5.406 1 93.75 185 PRO A C 1
ATOM 1530 O O . PRO A 1 185 ? 7.297 12.188 5.59 1 93.75 185 PRO A O 1
ATOM 1533 N N . GLY A 1 186 ? 5.5 13.062 4.746 1 87.31 186 GLY A N 1
ATOM 1534 C CA . GLY A 1 186 ? 4.973 11.82 4.199 1 87.31 186 GLY A CA 1
ATOM 1535 C C . GLY A 1 186 ? 3.461 11.734 4.246 1 87.31 186 GLY A C 1
ATOM 1536 O O . GLY A 1 186 ? 2.826 12.383 5.086 1 87.31 186 GLY A O 1
ATOM 1537 N N . PRO A 1 187 ? 2.99 11.07 3.395 1 85.81 187 PRO A N 1
ATOM 1538 C CA . PRO A 1 187 ? 3.531 10.312 2.262 1 85.81 187 PRO A CA 1
ATOM 1539 C C . PRO A 1 187 ? 4.078 11.211 1.158 1 85.81 187 PRO A C 1
ATOM 1541 O O . PRO A 1 187 ? 3.686 12.383 1.057 1 85.81 187 PRO A O 1
ATOM 1544 N N . VAL A 1 188 ? 5.012 10.633 0.404 1 86.19 188 VAL A N 1
ATOM 1545 C CA . VAL A 1 188 ? 5.617 11.375 -0.696 1 86.19 188 VAL A CA 1
ATOM 1546 C C . VAL A 1 188 ? 4.676 11.383 -1.897 1 86.19 188 VAL A C 1
ATOM 1548 O O . VAL A 1 188 ? 4.066 10.359 -2.223 1 86.19 188 VAL A O 1
ATOM 1551 N N . ALA A 1 189 ? 4.566 12.555 -2.438 1 82.25 189 ALA A N 1
ATOM 1552 C CA . ALA A 1 189 ? 3.838 12.633 -3.703 1 82.25 189 ALA A CA 1
ATOM 1553 C C . ALA A 1 189 ? 4.68 12.086 -4.852 1 82.25 189 ALA A C 1
ATOM 1555 O O . ALA A 1 189 ? 5.801 12.547 -5.082 1 82.25 189 ALA A O 1
ATOM 1556 N N . LEU A 1 190 ? 4.203 11.062 -5.496 1 80.75 190 LEU A N 1
ATOM 1557 C CA . LEU A 1 190 ? 4.973 10.445 -6.57 1 80.75 190 LEU A CA 1
ATOM 1558 C C . LEU A 1 190 ? 4.93 11.312 -7.832 1 80.75 190 LEU A C 1
ATOM 1560 O O . LEU A 1 190 ? 3.887 11.867 -8.172 1 80.75 190 LEU A O 1
ATOM 1564 N N . GLU A 1 191 ? 6.059 11.477 -8.352 1 72.69 191 GLU A N 1
ATOM 1565 C CA . GLU A 1 191 ? 6.109 12.203 -9.617 1 72.69 191 GLU A CA 1
ATOM 1566 C C . GLU A 1 191 ? 5.508 11.383 -10.758 1 72.69 191 GLU A C 1
ATOM 1568 O O . GLU A 1 191 ? 4.824 11.93 -11.625 1 72.69 191 GLU A O 1
ATOM 1573 N N . ASN A 1 192 ? 5.758 10.109 -10.672 1 74.12 192 ASN A N 1
ATOM 1574 C CA . ASN A 1 192 ? 5.215 9.18 -11.656 1 74.12 192 ASN A CA 1
ATOM 1575 C C . ASN A 1 192 ? 4.23 8.203 -11.023 1 74.12 192 ASN A C 1
ATOM 1577 O O . ASN A 1 192 ? 4.441 7.738 -9.906 1 74.12 192 ASN A O 1
ATOM 1581 N N . PRO A 1 193 ? 3.152 8.031 -11.758 1 76.69 193 PRO A N 1
ATOM 1582 C CA . PRO A 1 193 ? 2.195 7.059 -11.227 1 76.69 193 PRO A CA 1
ATOM 1583 C C . PRO A 1 193 ? 2.803 5.668 -11.062 1 76.69 193 PRO A C 1
ATOM 1585 O O . PRO A 1 193 ? 3.74 5.309 -11.781 1 76.69 193 PRO A O 1
ATOM 1588 N N . LEU A 1 194 ? 2.332 5.094 -10.039 1 77.69 194 LEU A N 1
ATOM 1589 C CA . LEU A 1 194 ? 2.707 3.691 -9.891 1 77.69 194 LEU A CA 1
ATOM 1590 C C . LEU A 1 194 ? 2.113 2.848 -11.016 1 77.69 194 LEU A C 1
ATOM 1592 O O . LEU A 1 194 ? 0.896 2.842 -11.211 1 77.69 194 LEU A O 1
ATOM 1596 N N . ILE A 1 195 ? 2.938 2.242 -11.766 1 71.06 195 ILE A N 1
ATOM 1597 C CA . ILE A 1 195 ? 2.49 1.423 -12.883 1 71.06 195 ILE A CA 1
ATOM 1598 C C . ILE A 1 195 ? 2.039 0.055 -12.375 1 71.06 195 ILE A C 1
ATOM 1600 O O . ILE A 1 195 ? 2.762 -0.602 -11.625 1 71.06 195 ILE A O 1
ATOM 1604 N N . PRO A 1 196 ? 0.821 -0.234 -12.766 1 70.38 196 PRO A N 1
ATOM 1605 C CA . PRO A 1 196 ? 0.375 -1.58 -12.398 1 70.38 196 PRO A CA 1
ATOM 1606 C C . PRO A 1 196 ? 1.272 -2.676 -12.969 1 70.38 196 PRO A C 1
ATOM 1608 O O . PRO A 1 196 ? 1.791 -2.539 -14.078 1 70.38 196 PRO A O 1
ATOM 1611 N N . SER A 1 197 ? 1.555 -3.695 -12.172 1 72.69 197 SER A N 1
ATOM 1612 C CA . SER A 1 197 ? 2.418 -4.801 -12.578 1 72.69 197 SER A CA 1
ATOM 1613 C C . SER A 1 197 ? 1.61 -6.066 -12.836 1 72.69 197 SER A C 1
ATOM 1615 O O . SER A 1 197 ? 0.604 -6.312 -12.164 1 72.69 197 SER A O 1
ATOM 1617 N N . THR A 1 198 ? 2.029 -6.797 -13.82 1 68.38 198 THR A N 1
ATOM 1618 C CA . THR A 1 198 ? 1.423 -8.086 -14.125 1 68.38 198 THR A CA 1
ATOM 1619 C C . THR A 1 198 ? 2.312 -9.234 -13.641 1 68.38 198 THR A C 1
ATOM 1621 O O . THR A 1 198 ? 2.039 -10.398 -13.922 1 68.38 198 THR A O 1
ATOM 1624 N N . ILE A 1 199 ? 3.324 -8.852 -12.961 1 68.56 199 ILE A N 1
ATOM 1625 C CA . ILE A 1 199 ? 4.27 -9.859 -12.492 1 68.56 199 ILE A CA 1
ATOM 1626 C C . ILE A 1 199 ? 3.768 -10.469 -11.188 1 68.56 199 ILE A C 1
ATOM 1628 O O . ILE A 1 199 ? 3.424 -9.75 -10.25 1 68.56 199 ILE A O 1
ATOM 1632 N N . SER A 1 200 ? 3.709 -11.789 -11.18 1 70.62 200 SER A N 1
ATOM 1633 C CA . SER A 1 200 ? 3.277 -12.492 -9.984 1 70.62 200 SER A CA 1
ATOM 1634 C C . SER A 1 200 ? 4.34 -12.43 -8.891 1 70.62 200 SER A C 1
ATOM 1636 O O . SER A 1 200 ? 5.535 -12.547 -9.172 1 70.62 200 SER A O 1
ATOM 1638 N N . HIS A 1 201 ? 3.938 -12.352 -7.723 1 71.44 201 HIS A N 1
ATOM 1639 C CA . HIS A 1 201 ? 4.859 -12.336 -6.59 1 71.44 201 HIS A CA 1
ATOM 1640 C C . HIS A 1 201 ? 5.438 -13.719 -6.332 1 71.44 201 HIS A C 1
ATOM 1642 O O . HIS A 1 201 ? 6.336 -13.875 -5.504 1 71.44 201 HIS A O 1
ATOM 1648 N N . ARG A 1 202 ? 5.008 -14.672 -7.055 1 67.81 202 ARG A N 1
ATOM 1649 C CA . ARG A 1 202 ? 5.516 -16.031 -6.895 1 67.81 202 ARG A CA 1
ATOM 1650 C C . ARG A 1 202 ? 6.457 -16.391 -8.039 1 67.81 202 ARG A C 1
ATOM 1652 O O . ARG A 1 202 ? 7.016 -17.5 -8.055 1 67.81 202 ARG A O 1
ATOM 1659 N N . SER A 1 203 ? 6.695 -15.414 -8.867 1 71.69 203 SER A N 1
ATOM 1660 C CA . SER A 1 203 ? 7.52 -15.68 -10.039 1 71.69 203 SER A CA 1
ATOM 1661 C C . SER A 1 203 ? 9.008 -15.531 -9.719 1 71.69 203 SER A C 1
ATOM 1663 O O . SER A 1 203 ? 9.367 -14.82 -8.781 1 71.69 203 SER A O 1
ATOM 1665 N N . VAL A 1 204 ? 9.766 -16.156 -10.477 1 73.69 204 VAL A N 1
ATOM 1666 C CA . VAL A 1 204 ? 11.211 -16.047 -10.344 1 73.69 204 VAL A CA 1
ATOM 1667 C C . VAL A 1 204 ? 11.664 -14.617 -10.586 1 73.69 204 VAL A C 1
ATOM 1669 O O . VAL A 1 204 ? 12.547 -14.102 -9.891 1 73.69 204 VAL A O 1
ATOM 1672 N N . LYS A 1 205 ? 11.078 -14.031 -11.555 1 75 205 LYS A N 1
ATOM 1673 C CA . LYS A 1 205 ? 11.406 -12.641 -11.852 1 75 205 LYS A CA 1
ATOM 1674 C C . LYS A 1 205 ? 11.164 -11.75 -10.633 1 75 205 LYS A C 1
ATOM 1676 O O . LYS A 1 205 ? 11.992 -10.898 -10.305 1 75 205 LYS A O 1
ATOM 1681 N N . PHE A 1 206 ? 10.07 -11.977 -9.992 1 85.38 206 PHE A N 1
ATOM 1682 C CA . PHE A 1 206 ? 9.758 -11.203 -8.797 1 85.38 206 PHE A CA 1
ATOM 1683 C C . PHE A 1 206 ? 10.797 -11.453 -7.707 1 85.38 206 PHE A C 1
ATOM 1685 O O . PHE A 1 206 ? 11.242 -10.516 -7.051 1 85.38 206 PHE A O 1
ATOM 1692 N N . GLN A 1 207 ? 11.164 -12.625 -7.527 1 84.94 207 GLN A N 1
ATOM 1693 C CA . GLN A 1 207 ? 12.148 -12.969 -6.512 1 84.94 207 GLN A CA 1
ATOM 1694 C C . GLN A 1 207 ? 13.469 -12.242 -6.762 1 84.94 207 GLN A C 1
ATOM 1696 O O . GLN A 1 207 ? 14.094 -11.742 -5.828 1 84.94 207 GLN A O 1
ATOM 1701 N N . GLN A 1 208 ? 13.859 -12.188 -7.945 1 84.12 208 GLN A N 1
ATOM 1702 C CA . GLN A 1 208 ? 15.094 -11.508 -8.297 1 84.12 208 GLN A CA 1
ATOM 1703 C C . GLN A 1 208 ? 15 -10.008 -8.008 1 84.12 208 GLN A C 1
ATOM 1705 O O . GLN A 1 208 ? 15.945 -9.414 -7.477 1 84.12 208 GLN A O 1
ATOM 1710 N N . GLU A 1 209 ? 13.898 -9.469 -8.398 1 88.44 209 GLU A N 1
ATOM 1711 C CA . GLU A 1 209 ? 13.711 -8.047 -8.156 1 88.44 209 GLU A CA 1
ATOM 1712 C C . GLU A 1 209 ? 13.664 -7.738 -6.664 1 88.44 209 GLU A C 1
ATOM 1714 O O . GLU A 1 209 ? 14.164 -6.703 -6.219 1 88.44 209 GLU A O 1
ATOM 1719 N N . LEU A 1 210 ? 13.031 -8.625 -5.918 1 93.5 210 LEU A N 1
ATOM 1720 C CA . LEU A 1 210 ? 12.992 -8.484 -4.465 1 93.5 210 LEU A CA 1
ATOM 1721 C C . LEU A 1 210 ? 14.398 -8.555 -3.881 1 93.5 210 LEU A C 1
ATOM 1723 O O . LEU A 1 210 ? 14.758 -7.75 -3.014 1 93.5 210 LEU A O 1
ATOM 1727 N N . ASP A 1 211 ? 15.195 -9.461 -4.363 1 92.38 211 ASP A N 1
ATOM 1728 C CA . ASP A 1 211 ? 16.562 -9.602 -3.898 1 92.38 211 ASP A CA 1
ATOM 1729 C C . ASP A 1 211 ? 17.391 -8.367 -4.23 1 92.38 211 ASP A C 1
ATOM 1731 O O . ASP A 1 211 ? 18.219 -7.926 -3.422 1 92.38 211 ASP A O 1
ATOM 1735 N N . ASP A 1 212 ? 17.156 -7.871 -5.41 1 92.06 212 ASP A N 1
ATOM 1736 C CA . ASP A 1 212 ? 17.828 -6.648 -5.812 1 92.06 212 ASP A CA 1
ATOM 1737 C C . ASP A 1 212 ? 17.469 -5.484 -4.895 1 92.06 212 ASP A C 1
ATOM 1739 O O . ASP A 1 212 ? 18.328 -4.695 -4.5 1 92.06 212 ASP A O 1
ATOM 1743 N N . MET A 1 213 ? 16.219 -5.387 -4.586 1 96.44 213 MET A N 1
ATOM 1744 C CA . MET A 1 213 ? 15.758 -4.336 -3.684 1 96.44 213 MET A CA 1
ATOM 1745 C C . MET A 1 213 ? 16.406 -4.48 -2.309 1 96.44 213 MET A C 1
ATOM 1747 O O . MET A 1 213 ? 16.891 -3.5 -1.746 1 96.44 213 MET A O 1
ATOM 1751 N N . LYS A 1 214 ? 16.406 -5.703 -1.766 1 97.5 214 LYS A N 1
ATOM 1752 C CA . LYS A 1 214 ? 16.984 -5.965 -0.453 1 97.5 214 LYS A CA 1
ATOM 1753 C C . LYS A 1 214 ? 18.484 -5.617 -0.428 1 97.5 214 LYS A C 1
ATOM 1755 O O . LYS A 1 214 ? 18.953 -5 0.523 1 97.5 214 LYS A O 1
ATOM 1760 N N . SER A 1 215 ? 19.156 -5.965 -1.474 1 96.94 215 SER A N 1
ATOM 1761 C CA . SER A 1 215 ? 20.578 -5.664 -1.57 1 96.94 215 SER A CA 1
ATOM 1762 C C . SER A 1 215 ? 20.828 -4.16 -1.599 1 96.94 215 SER A C 1
ATOM 1764 O O . SER A 1 215 ? 21.734 -3.664 -0.936 1 96.94 215 SER A O 1
ATOM 1766 N N . GLY A 1 216 ? 20.031 -3.49 -2.416 1 97.88 216 GLY A N 1
ATOM 1767 C CA . GLY A 1 216 ? 20.156 -2.041 -2.473 1 97.88 216 GLY A CA 1
ATOM 1768 C C . GLY A 1 216 ? 19.891 -1.369 -1.138 1 97.88 216 GLY A C 1
ATOM 1769 O O . GLY A 1 216 ? 20.609 -0.445 -0.75 1 97.88 216 GLY A O 1
ATOM 1770 N N . LEU A 1 217 ? 18.891 -1.81 -0.441 1 98.75 217 LEU A N 1
ATOM 1771 C CA . LEU A 1 217 ? 18.562 -1.28 0.875 1 98.75 217 LEU A CA 1
ATOM 1772 C C . LEU A 1 217 ? 19.688 -1.521 1.867 1 98.75 217 LEU A C 1
ATOM 1774 O O . LEU A 1 217 ? 20.062 -0.623 2.627 1 98.75 217 LEU A O 1
ATOM 1778 N N . CYS A 1 218 ? 20.219 -2.727 1.867 1 98.5 218 CYS A N 1
ATOM 1779 C CA . CYS A 1 218 ? 21.297 -3.072 2.779 1 98.5 218 CYS A CA 1
ATOM 1780 C C . CYS A 1 218 ? 22.547 -2.238 2.488 1 98.5 218 CYS A C 1
ATOM 1782 O O . CYS A 1 218 ? 23.234 -1.794 3.41 1 98.5 218 CYS A O 1
ATOM 1784 N N . LYS A 1 219 ? 22.797 -2.072 1.22 1 98.06 219 LYS A N 1
ATOM 1785 C CA . LYS A 1 219 ? 23.953 -1.256 0.838 1 98.06 219 LYS A CA 1
ATOM 1786 C C . LYS A 1 219 ? 23.797 0.179 1.333 1 98.06 219 LYS A C 1
ATOM 1788 O O . LYS A 1 219 ? 24.719 0.744 1.917 1 98.06 219 LYS A O 1
ATOM 1793 N N . LEU A 1 220 ? 22.625 0.736 1.136 1 98.44 220 LEU A N 1
ATOM 1794 C CA . LEU A 1 220 ? 22.375 2.111 1.55 1 98.44 220 LEU A CA 1
ATOM 1795 C C . LEU A 1 220 ? 22.469 2.25 3.064 1 98.44 220 LEU A C 1
ATOM 1797 O O . LEU A 1 220 ? 22.984 3.252 3.572 1 98.44 220 LEU A O 1
ATOM 1801 N N . ALA A 1 221 ? 21.969 1.257 3.832 1 98.5 221 ALA A N 1
ATOM 1802 C CA . ALA A 1 221 ? 21.906 1.284 5.293 1 98.5 221 ALA A CA 1
ATOM 1803 C C . ALA A 1 221 ? 23.203 0.802 5.914 1 98.5 221 ALA A C 1
ATOM 1805 O O . ALA A 1 221 ? 23.438 0.981 7.113 1 98.5 221 ALA A O 1
ATOM 1806 N N . LYS A 1 222 ? 24.094 0.165 5.035 1 97.88 222 LYS A N 1
ATOM 1807 C CA . LYS A 1 222 ? 25.25 -0.563 5.559 1 97.88 222 LYS A CA 1
ATOM 1808 C C . LYS A 1 222 ? 24.812 -1.577 6.617 1 97.88 222 LYS A C 1
ATOM 1810 O O . LYS A 1 222 ? 25.375 -1.6 7.719 1 97.88 222 LYS A O 1
ATOM 1815 N N . ALA A 1 223 ? 23.797 -2.314 6.359 1 97.81 223 ALA A N 1
ATOM 1816 C CA . ALA A 1 223 ? 23.25 -3.363 7.219 1 97.81 223 ALA A CA 1
ATOM 1817 C C . ALA A 1 223 ? 23.422 -4.738 6.574 1 97.81 223 ALA A C 1
ATOM 1819 O O . ALA A 1 223 ? 23.641 -4.84 5.363 1 97.81 223 ALA A O 1
ATOM 1820 N N . ASN A 1 224 ? 23.281 -5.785 7.348 1 97.25 224 ASN A N 1
ATOM 1821 C CA . ASN A 1 224 ? 23.5 -7.145 6.855 1 97.25 224 ASN A CA 1
ATOM 1822 C C . ASN A 1 224 ? 22.219 -7.727 6.254 1 97.25 224 ASN A C 1
ATOM 1824 O O . ASN A 1 224 ? 22.266 -8.414 5.234 1 97.25 224 ASN A O 1
ATOM 1828 N N . TYR A 1 225 ? 21.125 -7.508 6.902 1 97.38 225 TYR A N 1
ATOM 1829 C CA . TYR A 1 225 ? 19.859 -8.102 6.473 1 97.38 225 TYR A CA 1
ATOM 1830 C C . TYR A 1 225 ? 18.734 -7.082 6.527 1 97.38 225 TYR A C 1
ATOM 1832 O O . TYR A 1 225 ? 18.797 -6.113 7.285 1 97.38 225 TYR A O 1
ATOM 1840 N N . VAL A 1 226 ? 17.766 -7.277 5.68 1 98.5 226 VAL A N 1
ATOM 1841 C CA . VAL A 1 226 ? 16.562 -6.445 5.727 1 98.5 226 VAL A CA 1
ATOM 1842 C C . VAL A 1 226 ? 15.328 -7.305 5.445 1 98.5 226 VAL A C 1
ATOM 1844 O O . VAL A 1 226 ? 15.375 -8.211 4.609 1 98.5 226 VAL A O 1
ATOM 1847 N N . ILE A 1 227 ? 14.281 -7.098 6.176 1 98.25 227 ILE A N 1
ATOM 1848 C CA . ILE A 1 227 ? 13 -7.777 6.008 1 98.25 227 ILE A CA 1
ATOM 1849 C C . ILE A 1 227 ? 11.93 -6.762 5.625 1 98.25 227 ILE A C 1
ATOM 1851 O O . ILE A 1 227 ? 11.523 -5.934 6.445 1 98.25 227 ILE A O 1
ATOM 1855 N N . PRO A 1 228 ? 11.43 -6.812 4.414 1 97.69 228 PRO A N 1
ATOM 1856 C CA . PRO A 1 228 ? 10.352 -5.914 3.996 1 97.69 228 PRO A CA 1
ATOM 1857 C C . PRO A 1 228 ? 8.969 -6.438 4.379 1 97.69 228 PRO A C 1
ATOM 1859 O O . PRO A 1 228 ? 8.719 -7.645 4.305 1 97.69 228 PRO A O 1
ATOM 1862 N N . LEU A 1 229 ? 8.094 -5.578 4.855 1 96.62 229 LEU A N 1
ATOM 1863 C CA . LEU A 1 229 ? 6.691 -5.844 5.168 1 96.62 229 LEU A CA 1
ATOM 1864 C C . LEU A 1 229 ? 5.781 -4.82 4.492 1 96.62 229 LEU A C 1
ATOM 1866 O 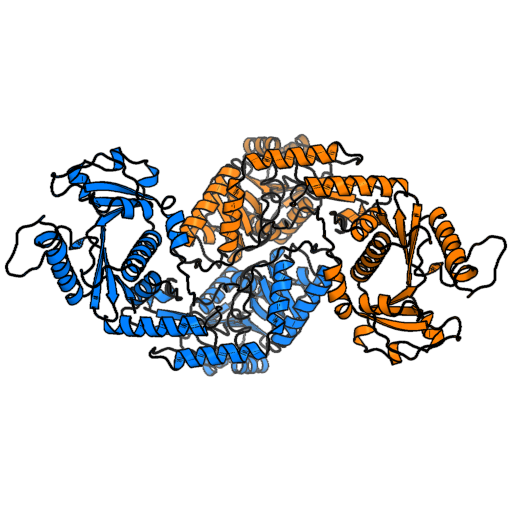O . LEU A 1 229 ? 6.148 -3.65 4.359 1 96.62 229 LEU A O 1
ATOM 1870 N N . VAL A 1 230 ? 4.602 -5.293 4.051 1 95.75 230 VAL A N 1
ATOM 1871 C CA . VAL A 1 230 ? 3.578 -4.32 3.693 1 95.75 230 VAL A CA 1
ATOM 1872 C C . VAL A 1 230 ? 3.002 -3.688 4.961 1 95.75 230 VAL A C 1
ATOM 1874 O O . VAL A 1 230 ? 2.484 -4.391 5.832 1 95.75 230 VAL A O 1
ATOM 1877 N N . GLY A 1 231 ? 3.1 -2.451 5.062 1 96.31 231 GLY A N 1
ATOM 1878 C CA . GLY A 1 231 ? 2.664 -1.762 6.266 1 96.31 231 GLY A CA 1
ATOM 1879 C C . GLY A 1 231 ? 3.293 -0.391 6.43 1 96.31 231 GLY A C 1
ATOM 1880 O O . GLY A 1 231 ? 3.867 0.151 5.48 1 96.31 231 GLY A O 1
ATOM 1881 N N . THR A 1 232 ? 3.172 0.184 7.645 1 96.38 232 THR A N 1
ATOM 1882 C CA . THR A 1 232 ? 3.666 1.521 7.957 1 96.38 232 THR A CA 1
ATOM 1883 C C . THR A 1 232 ? 4.809 1.452 8.969 1 96.38 232 THR A C 1
ATOM 1885 O O . THR A 1 232 ? 5.227 0.363 9.367 1 96.38 232 THR A O 1
ATOM 1888 N N . GLY A 1 233 ? 5.285 2.619 9.273 1 97.31 233 GLY A N 1
ATOM 1889 C CA . GLY A 1 233 ? 6.375 2.697 10.234 1 97.31 233 GLY A CA 1
ATOM 1890 C C . GLY A 1 233 ? 6.008 2.131 11.594 1 97.31 233 GLY A C 1
ATOM 1891 O O . GLY A 1 233 ? 6.828 1.475 12.242 1 97.31 233 GLY A O 1
ATOM 1892 N N . THR A 1 234 ? 4.793 2.355 12.023 1 97.69 234 THR A N 1
ATOM 1893 C CA . THR A 1 234 ? 4.336 1.837 13.312 1 97.69 234 THR A CA 1
ATOM 1894 C C . THR A 1 234 ? 4.348 0.311 13.312 1 97.69 234 THR A C 1
ATOM 1896 O O . THR A 1 234 ? 4.707 -0.309 14.32 1 97.69 234 THR A O 1
ATOM 1899 N N . LEU A 1 235 ? 3.996 -0.269 12.211 1 98.31 235 LEU A N 1
ATOM 1900 C CA . LEU A 1 235 ? 4.047 -1.721 12.078 1 98.31 235 LEU A CA 1
ATOM 1901 C C . LEU A 1 235 ? 5.484 -2.223 12.172 1 98.31 235 LEU A C 1
ATOM 1903 O O . LEU A 1 235 ? 5.75 -3.248 12.805 1 98.31 235 LEU A O 1
ATOM 1907 N N . ALA A 1 236 ? 6.375 -1.538 11.508 1 98.69 236 ALA A N 1
ATOM 1908 C CA . ALA A 1 236 ? 7.785 -1.918 11.57 1 98.69 236 ALA A CA 1
ATOM 1909 C C . ALA A 1 236 ? 8.289 -1.926 13.008 1 98.69 236 ALA A C 1
ATOM 1911 O O . ALA A 1 236 ? 8.984 -2.859 13.422 1 98.69 236 ALA A O 1
ATOM 1912 N N . ASN A 1 237 ? 7.953 -0.877 13.719 1 98.88 237 ASN A N 1
ATOM 1913 C CA . ASN A 1 237 ? 8.367 -0.801 15.117 1 98.88 237 ASN A CA 1
ATOM 1914 C C . ASN A 1 237 ? 7.746 -1.926 15.938 1 98.88 237 ASN A C 1
ATOM 1916 O O . ASN A 1 237 ? 8.414 -2.51 16.797 1 98.88 237 ASN A O 1
ATOM 1920 N N . ASP A 1 238 ? 6.488 -2.232 15.703 1 98.75 238 ASP A N 1
ATOM 1921 C CA . ASP A 1 238 ? 5.84 -3.33 16.422 1 98.75 238 ASP A CA 1
ATOM 1922 C C . ASP A 1 238 ? 6.527 -4.66 16.125 1 98.75 238 ASP A C 1
ATOM 1924 O O . ASP A 1 238 ? 6.672 -5.504 17 1 98.75 238 ASP A O 1
ATOM 1928 N N . ALA A 1 239 ? 6.891 -4.863 14.844 1 98.69 239 ALA A N 1
ATOM 1929 C CA . ALA A 1 239 ? 7.594 -6.09 14.484 1 98.69 239 ALA A CA 1
ATOM 1930 C C . ALA A 1 239 ? 8.93 -6.191 15.211 1 98.69 239 ALA A C 1
ATOM 1932 O O . ALA A 1 239 ? 9.273 -7.246 15.75 1 98.69 239 ALA A O 1
ATOM 1933 N N . MET A 1 240 ? 9.68 -5.082 15.211 1 98.75 240 MET A N 1
ATOM 1934 C CA . MET A 1 240 ? 10.953 -5.027 15.93 1 98.75 240 MET A CA 1
ATOM 1935 C C . MET A 1 240 ? 10.758 -5.332 17.406 1 98.75 240 MET A C 1
ATOM 1937 O O . MET A 1 240 ? 11.492 -6.148 17.984 1 98.75 240 MET A O 1
ATOM 1941 N N . LEU A 1 241 ? 9.766 -4.746 18.031 1 98.75 241 LEU A N 1
ATOM 1942 C CA . LEU A 1 241 ? 9.523 -4.891 19.469 1 98.75 241 LEU A CA 1
ATOM 1943 C C . LEU A 1 241 ? 9.062 -6.305 19.797 1 98.75 241 LEU A C 1
ATOM 1945 O O . LEU A 1 241 ? 9.406 -6.848 20.844 1 98.75 241 LEU A O 1
ATOM 1949 N N . GLY A 1 242 ? 8.195 -6.875 18.922 1 98.25 242 GLY A N 1
ATOM 1950 C CA . GLY A 1 242 ? 7.809 -8.266 19.109 1 98.25 242 GLY A CA 1
ATOM 1951 C C . GLY A 1 242 ? 8.992 -9.219 19.094 1 98.25 242 GLY A C 1
ATOM 1952 O O . GLY A 1 242 ? 9.023 -10.172 19.875 1 98.25 242 GLY A O 1
ATOM 1953 N N . GLN A 1 243 ? 9.922 -8.961 18.234 1 98.44 243 GLN A N 1
ATOM 1954 C CA . GLN A 1 243 ? 11.133 -9.781 18.188 1 98.44 243 GLN A CA 1
ATOM 1955 C C . GLN A 1 243 ? 11.953 -9.617 19.469 1 98.44 243 GLN A C 1
ATOM 1957 O O . GLN A 1 243 ? 12.469 -10.602 20 1 98.44 243 GLN A O 1
ATOM 1962 N N . LEU A 1 244 ? 12.125 -8.383 19.953 1 98.12 244 LEU A N 1
ATOM 1963 C CA . LEU A 1 244 ? 12.859 -8.117 21.172 1 98.12 244 LEU A CA 1
ATOM 1964 C C . LEU A 1 244 ? 12.219 -8.82 22.359 1 98.12 244 LEU A C 1
ATOM 1966 O O . LEU A 1 244 ? 12.922 -9.328 23.25 1 98.12 244 LEU A O 1
ATOM 1970 N N . LYS A 1 245 ? 10.883 -8.805 22.391 1 97.75 245 LYS A N 1
ATOM 1971 C CA . LYS A 1 245 ? 10.172 -9.492 23.453 1 97.75 245 LYS A CA 1
ATOM 1972 C C . LYS A 1 245 ? 10.516 -10.977 23.484 1 97.75 245 LYS A C 1
ATOM 1974 O O . LYS A 1 245 ? 10.656 -11.57 24.562 1 97.75 245 LYS A O 1
ATOM 1979 N N . SER A 1 246 ? 10.602 -11.547 22.312 1 97.56 246 SER A N 1
ATOM 1980 C CA . SER A 1 246 ? 10.953 -12.961 22.203 1 97.56 246 SER A CA 1
ATOM 1981 C C . SER A 1 246 ? 12.391 -13.203 22.625 1 97.56 246 SER A C 1
ATOM 1983 O O . SER A 1 246 ? 12.703 -14.234 23.234 1 97.56 246 SER A O 1
ATOM 1985 N N . GLU A 1 247 ? 13.273 -12.297 22.375 1 97.38 247 GLU A N 1
ATOM 1986 C CA . GLU A 1 247 ? 14.695 -12.445 22.672 1 97.38 247 GLU A CA 1
ATOM 1987 C C . GLU A 1 247 ? 14.969 -12.172 24.156 1 97.38 247 GLU A C 1
ATOM 1989 O O . GLU A 1 247 ? 15.836 -12.812 24.75 1 97.38 247 GLU A O 1
ATOM 1994 N N . PHE A 1 248 ? 14.242 -11.211 24.688 1 96.62 248 PHE A N 1
ATOM 1995 C CA . PHE A 1 248 ? 14.445 -10.758 26.062 1 96.62 248 PHE A CA 1
ATOM 1996 C C . PHE A 1 248 ? 13.133 -10.742 26.828 1 96.62 248 PHE A C 1
ATOM 1998 O O . PHE A 1 248 ? 12.664 -9.688 27.25 1 96.62 248 PHE A O 1
ATOM 2005 N N . PRO A 1 249 ? 12.617 -11.875 27.156 1 95.25 249 PRO A N 1
ATOM 2006 C CA . PRO A 1 249 ? 11.289 -11.953 27.781 1 95.25 249 PRO A CA 1
ATOM 2007 C C . PRO A 1 249 ? 11.273 -11.406 29.203 1 95.25 249 PRO A C 1
ATOM 2009 O O . PRO A 1 249 ? 10.234 -10.93 29.672 1 95.25 249 PRO A O 1
ATOM 2012 N N . HIS A 1 250 ? 12.453 -11.398 29.875 1 95.5 250 HIS A N 1
ATOM 2013 C CA . HIS A 1 250 ? 12.469 -11.008 31.281 1 95.5 250 HIS A CA 1
ATOM 2014 C C . HIS A 1 250 ? 13.43 -9.844 31.531 1 95.5 250 HIS A C 1
ATOM 2016 O O . HIS A 1 250 ? 13.312 -9.133 32.531 1 95.5 250 HIS A O 1
ATOM 2022 N N . GLU A 1 251 ? 14.328 -9.672 30.625 1 96.12 251 GLU A N 1
ATOM 2023 C CA . GLU A 1 251 ? 15.344 -8.648 30.797 1 96.12 251 GLU A CA 1
ATOM 2024 C C . GLU A 1 251 ? 14.789 -7.258 30.5 1 96.12 251 GLU A C 1
ATOM 2026 O O . GLU A 1 251 ? 13.883 -7.113 29.672 1 96.12 251 GLU A O 1
ATOM 2031 N N . ALA A 1 252 ? 15.359 -6.285 31.125 1 97.25 252 ALA A N 1
ATOM 2032 C CA . ALA A 1 252 ? 14.883 -4.91 30.984 1 97.25 252 ALA A CA 1
ATOM 2033 C C . ALA A 1 252 ? 15.656 -4.168 29.891 1 97.25 252 ALA A C 1
ATOM 2035 O O . ALA A 1 252 ? 16.781 -4.547 29.562 1 97.25 252 ALA A O 1
ATOM 2036 N N . GLY A 1 253 ? 14.977 -3.174 29.297 1 97.94 253 GLY A N 1
ATOM 2037 C CA . GLY A 1 253 ? 15.617 -2.244 28.391 1 97.94 253 GLY A CA 1
ATOM 2038 C C . GLY A 1 253 ? 15.336 -0.792 28.719 1 97.94 253 GLY A C 1
ATOM 2039 O O . GLY A 1 253 ? 14.602 -0.495 29.656 1 97.94 253 GLY A O 1
ATOM 2040 N N . LEU A 1 254 ? 16.047 0.131 28.047 1 98.44 254 LEU A N 1
ATOM 2041 C CA . LEU A 1 254 ? 15.828 1.569 28.156 1 98.44 254 LEU A CA 1
ATOM 2042 C C . LEU A 1 254 ? 15.195 2.115 26.875 1 98.44 254 LEU A C 1
ATOM 2044 O O . LEU A 1 254 ? 15.508 1.66 25.766 1 98.44 254 LEU A O 1
ATOM 2048 N N . VAL A 1 255 ? 14.258 2.986 27.016 1 98.81 255 VAL A N 1
ATOM 2049 C CA . VAL A 1 255 ? 13.758 3.756 25.875 1 98.81 255 VAL A CA 1
ATOM 2050 C C . VAL A 1 255 ? 14.031 5.242 26.094 1 98.81 255 VAL A C 1
ATOM 2052 O O . VAL A 1 255 ? 13.711 5.789 27.156 1 98.81 255 VAL A O 1
ATOM 2055 N N . LEU A 1 256 ? 14.688 5.891 25.172 1 98.88 256 LEU A N 1
ATOM 2056 C CA . LEU A 1 256 ? 15.031 7.305 25.234 1 98.88 256 LEU A CA 1
ATOM 2057 C C . LEU A 1 256 ? 13.992 8.148 24.5 1 98.88 256 LEU A C 1
ATOM 2059 O O . LEU A 1 256 ? 13.641 7.859 23.359 1 98.88 256 LEU A O 1
ATOM 2063 N N . VAL A 1 257 ? 13.461 9.188 25.172 1 98.75 257 VAL A N 1
ATOM 2064 C CA . VAL A 1 257 ? 12.336 9.93 24.609 1 98.75 257 VAL A CA 1
ATOM 2065 C C . VAL A 1 257 ? 12.625 11.43 24.656 1 98.75 257 VAL A C 1
ATOM 2067 O O . VAL A 1 257 ? 13.047 11.953 25.672 1 98.75 257 VAL A O 1
ATOM 2070 N N . ASN A 1 258 ? 12.469 12.117 23.562 1 98.56 258 ASN A N 1
ATOM 2071 C CA . ASN A 1 258 ? 12.555 13.57 23.547 1 98.56 258 ASN A CA 1
ATOM 2072 C C . ASN A 1 258 ? 11.562 14.188 22.562 1 98.56 258 ASN A C 1
ATOM 2074 O O . ASN A 1 258 ? 11.758 15.312 22.094 1 98.56 258 ASN A O 1
ATOM 2078 N N . GLY A 1 259 ? 10.547 13.383 22.188 1 97.94 259 GLY A N 1
ATOM 2079 C CA . GLY A 1 259 ? 9.508 13.859 21.297 1 97.94 259 GLY A CA 1
ATOM 2080 C C . GLY A 1 259 ? 8.359 12.883 21.141 1 97.94 259 GLY A C 1
ATOM 2081 O O . GLY A 1 259 ? 8.227 11.938 21.922 1 97.94 259 GLY A O 1
ATOM 2082 N N . GLU A 1 260 ? 7.48 13.164 20.156 1 97.12 260 GLU A N 1
ATOM 2083 C CA . GLU A 1 260 ? 6.246 12.414 19.969 1 97.12 260 GLU A CA 1
ATOM 2084 C C . GLU A 1 260 ? 6.531 10.961 19.578 1 97.12 260 GLU A C 1
ATOM 2086 O O . GLU A 1 260 ? 5.863 10.047 20.047 1 97.12 260 GLU A O 1
ATOM 2091 N N . PHE A 1 261 ? 7.469 10.695 18.703 1 97.94 261 PHE A N 1
ATOM 2092 C CA . PHE A 1 261 ? 7.68 9.359 18.172 1 97.94 261 PHE A CA 1
ATOM 2093 C C . PHE A 1 261 ? 8.477 8.5 19.141 1 97.94 261 PHE A C 1
ATOM 2095 O O . PHE A 1 261 ? 8.273 7.289 19.219 1 97.94 261 PHE A O 1
ATOM 2102 N N . GLY A 1 262 ? 9.359 9.164 19.891 1 98.62 262 GLY A N 1
ATOM 2103 C CA . GLY A 1 262 ? 9.93 8.445 21.031 1 98.62 262 GLY A CA 1
ATOM 2104 C C . GLY A 1 262 ? 8.891 7.973 22.016 1 98.62 262 GLY A C 1
ATOM 2105 O O . GLY A 1 262 ? 8.961 6.844 22.516 1 98.62 262 GLY A O 1
ATOM 2106 N N . GLN A 1 263 ? 7.961 8.875 22.297 1 98.12 263 GLN A N 1
ATOM 2107 C CA . GLN A 1 263 ? 6.871 8.516 23.203 1 98.12 263 GLN A CA 1
ATOM 2108 C C . GLN A 1 263 ? 6.027 7.383 22.609 1 98.12 263 GLN A C 1
ATOM 2110 O O . GLN A 1 263 ? 5.625 6.465 23.328 1 98.12 263 GLN A O 1
ATOM 2115 N N . ARG A 1 264 ? 5.738 7.387 21.422 1 97 264 ARG A N 1
ATOM 2116 C CA . ARG A 1 264 ? 4.984 6.32 20.766 1 97 264 ARG A CA 1
ATOM 2117 C C . ARG A 1 264 ? 5.734 4.992 20.844 1 97 264 ARG A C 1
ATOM 2119 O O . ARG A 1 264 ? 5.129 3.943 21.062 1 97 264 ARG A O 1
ATOM 2126 N N . LEU A 1 265 ? 7.043 5.09 20.562 1 98.69 265 LEU A N 1
ATOM 2127 C CA . LEU A 1 265 ? 7.875 3.896 20.672 1 98.69 265 LEU A CA 1
ATOM 2128 C C . LEU A 1 265 ? 7.797 3.299 22.062 1 98.69 265 LEU A C 1
ATOM 2130 O O . LEU A 1 265 ? 7.691 2.078 22.219 1 98.69 265 LEU A O 1
ATOM 2134 N N . HIS A 1 266 ? 7.836 4.156 23.031 1 98.69 266 HIS A N 1
ATOM 2135 C CA . HIS A 1 266 ? 7.676 3.73 24.422 1 98.69 266 HIS A CA 1
ATOM 2136 C C . HIS A 1 266 ? 6.32 3.064 24.641 1 98.69 266 HIS A C 1
ATOM 2138 O O . HIS A 1 266 ? 6.238 2.002 25.266 1 98.69 266 HIS A O 1
ATOM 2144 N N . ASN A 1 267 ? 5.242 3.699 24.156 1 97.5 267 ASN A N 1
ATOM 2145 C CA . ASN A 1 267 ? 3.896 3.16 24.312 1 97.5 267 ASN A CA 1
ATOM 2146 C C . ASN A 1 267 ? 3.758 1.792 23.656 1 97.5 267 ASN A C 1
ATOM 2148 O O . ASN A 1 267 ? 3.115 0.895 24.203 1 97.5 267 ASN A O 1
ATOM 2152 N N . GLN A 1 268 ? 4.32 1.649 22.5 1 98.38 268 GLN A N 1
ATOM 2153 C CA . GLN A 1 268 ? 4.289 0.367 21.812 1 98.38 268 GLN A CA 1
ATOM 2154 C C . GLN A 1 268 ? 5.023 -0.708 22.594 1 98.38 268 GLN A C 1
ATOM 2156 O O . GLN A 1 268 ? 4.566 -1.85 22.688 1 98.38 268 GLN A O 1
ATOM 2161 N N . ALA A 1 269 ? 6.199 -0.356 23.109 1 98.56 269 ALA A N 1
ATOM 2162 C CA . ALA A 1 269 ? 6.977 -1.306 23.906 1 98.56 269 ALA A CA 1
ATOM 2163 C C . ALA A 1 269 ? 6.188 -1.777 25.125 1 98.56 269 ALA A C 1
ATOM 2165 O O . ALA A 1 269 ? 6.168 -2.971 25.438 1 98.56 269 ALA A O 1
ATOM 2166 N N . LYS A 1 270 ? 5.539 -0.838 25.75 1 97.25 270 LYS A N 1
ATOM 2167 C CA . LYS A 1 270 ? 4.715 -1.172 26.906 1 97.25 270 LYS A CA 1
ATOM 2168 C C . LYS A 1 270 ? 3.551 -2.078 26.516 1 97.25 270 LYS A C 1
ATOM 2170 O O . LYS A 1 270 ? 3.217 -3.02 27.234 1 97.25 270 LYS A O 1
ATOM 2175 N N . GLN A 1 271 ? 2.975 -1.73 25.438 1 96.38 271 GLN A N 1
ATOM 2176 C CA . GLN A 1 271 ? 1.857 -2.523 24.938 1 96.38 271 GLN A CA 1
ATOM 2177 C C . GLN A 1 271 ? 2.283 -3.963 24.656 1 96.38 271 GLN A C 1
ATOM 2179 O O . GLN A 1 271 ? 1.506 -4.895 24.875 1 96.38 271 GLN A O 1
ATOM 2184 N N . TRP A 1 272 ? 3.492 -4.195 24.219 1 97.31 272 TRP A N 1
ATOM 2185 C CA . TRP A 1 272 ? 4.043 -5.52 23.969 1 97.31 272 TRP A CA 1
ATOM 2186 C C . TRP A 1 272 ? 4.375 -6.23 25.281 1 97.31 272 TRP A C 1
ATOM 2188 O O . TRP A 1 272 ? 4.66 -7.43 25.297 1 97.31 272 TRP A O 1
ATOM 2198 N N . GLY A 1 273 ? 4.406 -5.535 26.375 1 96.44 273 GLY A N 1
ATOM 2199 C CA . GLY A 1 273 ? 4.738 -6.105 27.672 1 96.44 273 GLY A CA 1
ATOM 2200 C C . GLY A 1 273 ? 6.234 -6.184 27.922 1 96.44 273 GLY A C 1
ATOM 2201 O O . GLY A 1 273 ? 6.695 -7.004 28.719 1 96.44 273 GLY A O 1
ATOM 2202 N N . LEU A 1 274 ? 6.992 -5.367 27.203 1 97.81 274 LEU A N 1
ATOM 2203 C CA . LEU A 1 274 ? 8.422 -5.309 27.469 1 97.81 274 LEU A CA 1
ATOM 2204 C C . LEU A 1 274 ? 8.703 -4.629 28.812 1 97.81 274 LEU A C 1
ATOM 2206 O O . LEU A 1 274 ? 7.969 -3.719 29.219 1 97.81 274 LEU A O 1
ATOM 2210 N N . HIS A 1 275 ? 9.734 -5.098 29.516 1 97.56 275 HIS A N 1
ATOM 2211 C CA . HIS A 1 275 ? 10.227 -4.406 30.703 1 97.56 275 HIS A CA 1
ATOM 2212 C C . HIS A 1 275 ? 11.117 -3.225 30.312 1 97.56 275 HIS A C 1
ATOM 2214 O O . HIS A 1 275 ? 12.328 -3.379 30.172 1 97.56 275 HIS A O 1
ATOM 2220 N N . ILE A 1 276 ? 10.484 -2.074 30.25 1 97 276 ILE A N 1
ATOM 2221 C CA . ILE A 1 276 ? 11.203 -0.931 29.703 1 97 276 ILE A CA 1
ATOM 2222 C C . ILE A 1 276 ? 11.18 0.224 30.703 1 97 276 ILE A C 1
ATOM 2224 O O . ILE A 1 276 ? 10.164 0.475 31.344 1 97 276 ILE A O 1
ATOM 2228 N N . GLU A 1 277 ? 12.336 0.819 30.938 1 97.38 277 GLU A N 1
ATOM 2229 C CA . GLU A 1 277 ? 12.469 2.064 31.688 1 97.38 277 GLU A CA 1
ATOM 2230 C C . GLU A 1 277 ? 12.648 3.256 30.75 1 97.38 277 GLU A C 1
ATOM 2232 O O . GLU A 1 277 ? 13.453 3.201 29.812 1 97.38 277 GLU A O 1
ATOM 2237 N N . LYS A 1 278 ? 11.891 4.297 31 1 98 278 LYS A N 1
ATOM 2238 C CA . LYS A 1 278 ? 11.883 5.469 30.125 1 98 278 LYS A CA 1
ATOM 2239 C C . LYS A 1 278 ? 12.82 6.551 30.641 1 98 278 LYS A C 1
ATOM 2241 O O . LYS A 1 278 ? 12.789 6.891 31.828 1 98 278 LYS A O 1
ATOM 2246 N N . ILE A 1 279 ? 13.711 7.02 29.844 1 98.25 279 ILE A N 1
ATOM 2247 C CA . ILE A 1 279 ? 14.461 8.25 30.078 1 98.25 279 ILE A CA 1
ATOM 2248 C C . ILE A 1 279 ? 13.906 9.367 29.203 1 98.25 279 ILE A C 1
ATOM 2250 O O . ILE A 1 279 ? 14.172 9.414 28 1 98.25 279 ILE A O 1
ATOM 2254 N N . ASP A 1 280 ? 13.117 10.203 29.766 1 98.19 280 ASP A N 1
ATOM 2255 C CA . ASP A 1 280 ? 12.484 11.328 29.078 1 98.19 280 ASP A CA 1
ATOM 2256 C C . ASP A 1 280 ? 13.227 12.633 29.359 1 98.19 280 ASP A C 1
ATOM 2258 O O . ASP A 1 280 ? 13.18 13.148 30.484 1 98.19 280 ASP A O 1
ATOM 2262 N N . VAL A 1 281 ? 13.844 13.211 28.375 1 98 281 VAL A N 1
ATOM 2263 C CA . VAL A 1 281 ? 14.664 14.391 28.594 1 98 281 VAL A CA 1
ATOM 2264 C C . VAL A 1 281 ? 13.875 15.648 28.234 1 98 281 VAL A C 1
ATOM 2266 O O . VAL A 1 281 ? 14.398 16.766 28.297 1 98 281 VAL A O 1
ATOM 2269 N N . GLY A 1 282 ? 12.648 15.5 27.812 1 97.06 282 GLY A N 1
ATOM 2270 C CA . GLY A 1 282 ? 11.797 16.625 27.453 1 97.06 282 GLY A CA 1
ATOM 2271 C C . GLY A 1 282 ? 11.789 16.906 25.953 1 97.06 282 GLY A C 1
ATOM 2272 O O . GLY A 1 282 ? 12.773 16.641 25.266 1 97.06 282 GLY A O 1
ATOM 2273 N N . TRP A 1 283 ? 10.789 17.547 25.531 1 96.44 283 TRP A N 1
ATOM 2274 C CA . TRP A 1 283 ? 10.539 17.828 24.109 1 96.44 283 TRP A CA 1
ATOM 2275 C C . TRP A 1 283 ? 11.664 18.656 23.516 1 96.44 283 TRP A C 1
ATOM 2277 O O . TRP A 1 283 ? 11.93 19.781 23.969 1 96.44 283 TRP A O 1
ATOM 2287 N N . GLY A 1 284 ? 12.312 18.062 22.531 1 95.38 284 GLY A N 1
ATOM 2288 C CA . GLY A 1 284 ? 13.281 18.812 21.734 1 95.38 284 GLY A CA 1
ATOM 2289 C C . GLY A 1 284 ? 14.648 18.875 22.391 1 95.38 284 GLY A C 1
ATOM 2290 O O . GLY A 1 284 ? 15.609 19.359 21.766 1 95.38 284 GLY A O 1
ATOM 2291 N N . ASN A 1 285 ? 14.812 18.391 23.578 1 96.69 285 ASN A N 1
ATOM 2292 C CA . ASN A 1 285 ? 16.094 18.422 24.266 1 96.69 285 ASN A CA 1
ATOM 2293 C C . ASN A 1 285 ? 17 17.266 23.828 1 96.69 285 ASN A C 1
ATOM 2295 O O . ASN A 1 285 ? 16.516 16.172 23.562 1 96.69 285 ASN A O 1
ATOM 2299 N N . PRO A 1 286 ? 18.266 17.547 23.75 1 96.62 286 PRO A N 1
ATOM 2300 C CA . PRO A 1 286 ? 19.188 16.469 23.391 1 96.62 286 PRO A CA 1
ATOM 2301 C C . PRO A 1 286 ? 19.328 15.43 24.516 1 96.62 286 PRO A C 1
ATOM 2303 O O . PRO A 1 286 ? 19.172 15.758 25.688 1 96.62 286 PRO A O 1
ATOM 2306 N N . PHE A 1 287 ? 19.641 14.195 24.125 1 98 287 PHE A N 1
ATOM 2307 C CA . PHE A 1 287 ? 19.953 13.164 25.109 1 98 287 PHE A CA 1
ATOM 2308 C C . PHE A 1 287 ? 21.219 13.492 25.875 1 98 287 PHE A C 1
ATOM 2310 O O . PHE A 1 287 ? 22.188 14 25.297 1 98 287 PHE A O 1
ATOM 2317 N N . ASP A 1 288 ? 21.188 13.273 27.125 1 96.88 288 ASP A N 1
ATOM 2318 C CA . ASP A 1 288 ? 22.375 13.391 27.969 1 96.88 288 ASP A CA 1
ATOM 2319 C C . ASP A 1 288 ? 23.094 12.055 28.062 1 96.88 288 ASP A C 1
ATOM 2321 O O . ASP A 1 288 ? 22.719 11.195 28.875 1 96.88 288 ASP A O 1
ATOM 2325 N N . ILE A 1 289 ? 24.203 11.969 27.391 1 97.62 289 ILE A N 1
ATOM 2326 C CA . ILE A 1 289 ? 24.938 10.711 27.281 1 97.62 289 ILE A CA 1
ATOM 2327 C C . ILE A 1 289 ? 25.438 10.273 28.656 1 97.62 289 ILE A C 1
ATOM 2329 O O . ILE A 1 289 ? 25.438 9.086 28.969 1 97.62 289 ILE A O 1
ATOM 2333 N N . ALA A 1 290 ? 25.859 11.203 29.453 1 96.81 290 ALA A N 1
ATOM 2334 C CA . ALA A 1 290 ? 26.344 10.891 30.797 1 96.81 290 ALA A CA 1
ATOM 2335 C C . ALA A 1 290 ? 25.219 10.312 31.672 1 96.81 290 ALA A C 1
ATOM 2337 O O . ALA A 1 290 ? 25.453 9.383 32.438 1 96.81 290 ALA A O 1
ATOM 2338 N N . GLU A 1 291 ? 24.125 10.875 31.516 1 96.69 291 GLU A N 1
ATOM 2339 C CA . GLU A 1 291 ? 22.969 10.359 32.25 1 96.69 291 GLU A CA 1
ATOM 2340 C C . GLU A 1 291 ? 22.641 8.938 31.812 1 96.69 291 GLU A C 1
ATOM 2342 O O . GLU A 1 291 ? 22.359 8.078 32.656 1 96.69 291 GLU A O 1
ATOM 2347 N N . ILE A 1 292 ? 22.625 8.688 30.547 1 97.56 292 ILE A N 1
ATOM 2348 C CA . ILE A 1 292 ? 22.328 7.367 30 1 97.56 292 ILE A CA 1
ATOM 2349 C C . ILE A 1 292 ? 23.359 6.367 30.516 1 97.56 292 ILE A C 1
ATOM 2351 O O . ILE A 1 292 ? 23.016 5.25 30.906 1 97.56 292 ILE A O 1
ATOM 2355 N N . GLU A 1 293 ? 24.594 6.812 30.516 1 97.19 293 GLU A N 1
ATOM 2356 C CA . GLU A 1 293 ? 25.656 5.938 31 1 97.19 293 GLU A CA 1
ATOM 2357 C C . GLU A 1 293 ? 25.469 5.594 32.469 1 97.19 293 GLU A C 1
ATOM 2359 O O . GLU A 1 293 ? 25.766 4.48 32.906 1 97.19 293 GLU A O 1
ATOM 2364 N N . ALA A 1 294 ? 25.047 6.559 33.25 1 96.75 294 ALA A N 1
ATOM 2365 C CA . ALA A 1 294 ? 24.797 6.324 34.688 1 96.75 294 ALA A CA 1
ATOM 2366 C C . ALA A 1 294 ? 23.75 5.23 34.875 1 96.75 294 ALA A C 1
ATOM 2368 O O . ALA A 1 294 ? 23.859 4.422 35.812 1 96.75 294 ALA A O 1
ATOM 2369 N N . TYR A 1 295 ? 22.719 5.203 34.031 1 95.38 295 TYR A N 1
ATOM 2370 C CA . TYR A 1 295 ? 21.719 4.141 34.094 1 95.38 295 TYR A CA 1
ATOM 2371 C C . TYR A 1 295 ? 22.344 2.789 33.781 1 95.38 295 TYR A C 1
ATOM 2373 O O . TYR A 1 295 ? 22.078 1.796 34.438 1 95.38 295 TYR A O 1
ATOM 2381 N N . LEU A 1 296 ? 23.188 2.742 32.781 1 95.81 296 LEU A N 1
ATOM 2382 C CA . LEU A 1 296 ? 23.812 1.497 32.312 1 95.81 296 LEU A CA 1
ATOM 2383 C C . LEU A 1 296 ? 24.766 0.955 33.375 1 95.81 296 LEU A C 1
ATOM 2385 O O . LEU A 1 296 ? 24.922 -0.26 33.5 1 95.81 296 LEU A O 1
ATOM 2389 N N . HIS A 1 297 ? 25.359 1.854 34.062 1 94.31 297 HIS A N 1
ATOM 2390 C CA . HIS A 1 297 ? 26.281 1.467 35.125 1 94.31 297 HIS A CA 1
ATOM 2391 C C . HIS A 1 297 ? 25.578 0.683 36.219 1 94.31 297 HIS A C 1
ATOM 2393 O O . HIS A 1 297 ? 26.172 -0.196 36.875 1 94.31 297 HIS A O 1
ATOM 2399 N N . LYS A 1 298 ? 24.359 1.059 36.469 1 92.5 298 LYS A N 1
ATOM 2400 C CA . LYS A 1 298 ? 23.578 0.345 37.469 1 92.5 298 LYS A CA 1
ATOM 2401 C C . LYS A 1 298 ? 23.359 -1.109 37.062 1 92.5 298 LYS A C 1
ATOM 2403 O O . LYS A 1 298 ? 23.141 -1.972 37.906 1 92.5 298 LYS A O 1
ATOM 2408 N N . GLY A 1 299 ? 23.391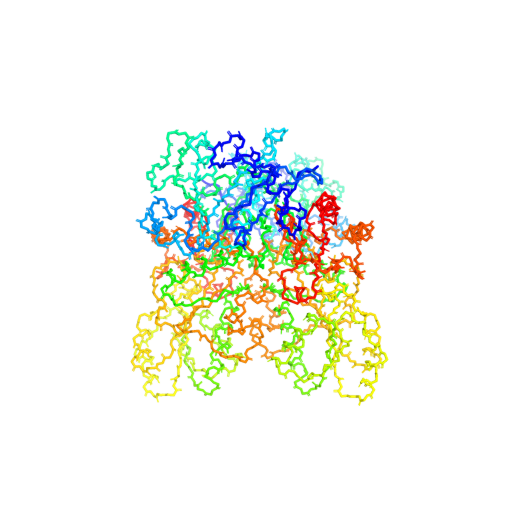 -1.434 35.844 1 88.25 299 GLY A N 1
ATOM 2409 C CA . GLY A 1 299 ? 23.203 -2.781 35.344 1 88.25 299 GLY A CA 1
ATOM 2410 C C . GLY A 1 299 ? 21.734 -3.152 35.188 1 88.25 299 GLY A C 1
ATOM 2411 O O . GLY A 1 299 ? 20.859 -2.348 35.469 1 88.25 299 GLY A O 1
ATOM 2412 N N . GLY A 1 300 ? 21.547 -4.312 34.5 1 92.75 300 GLY A N 1
ATOM 2413 C CA . GLY A 1 300 ? 20.203 -4.855 34.438 1 92.75 300 GLY A CA 1
ATOM 2414 C C . GLY A 1 300 ? 19.484 -4.551 33.125 1 92.75 300 GLY A C 1
ATOM 2415 O O . GLY A 1 300 ? 18.312 -4.891 32.969 1 92.75 300 GLY A O 1
ATOM 2416 N N . TYR A 1 301 ? 20.188 -3.9 32.219 1 96.75 301 TYR A N 1
ATOM 2417 C CA . TYR A 1 301 ? 19.562 -3.578 30.938 1 96.75 301 TYR A CA 1
ATOM 2418 C C . TYR A 1 301 ? 20.219 -4.363 29.812 1 96.75 301 TYR A C 1
ATOM 2420 O O . TYR A 1 301 ? 21.438 -4.562 29.797 1 96.75 301 TYR A O 1
ATOM 2428 N N . ARG A 1 302 ? 19.438 -4.789 28.844 1 97.62 302 ARG A N 1
ATOM 2429 C CA . ARG A 1 302 ? 19.953 -5.613 27.766 1 97.62 302 ARG A CA 1
ATOM 2430 C C . ARG A 1 302 ? 19.812 -4.906 26.422 1 97.62 302 ARG A C 1
ATOM 2432 O O . ARG A 1 302 ? 20.469 -5.281 25.453 1 97.62 302 ARG A O 1
ATOM 2439 N N . TYR A 1 303 ? 18.938 -3.898 26.281 1 98.38 303 TYR A N 1
ATOM 2440 C CA . TYR A 1 303 ? 18.75 -3.199 25.016 1 98.38 303 TYR A CA 1
ATOM 2441 C C . TYR A 1 303 ? 18.344 -1.748 25.25 1 98.38 303 TYR A C 1
ATOM 2443 O O . TYR A 1 303 ? 17.875 -1.396 26.344 1 98.38 303 TYR A O 1
ATOM 2451 N N . ILE A 1 304 ? 18.641 -0.882 24.297 1 98.69 304 ILE A N 1
ATOM 2452 C CA . ILE A 1 304 ? 18.234 0.517 24.25 1 98.69 304 ILE A CA 1
ATOM 2453 C C . ILE A 1 304 ? 17.406 0.766 22.984 1 98.69 304 ILE A C 1
ATOM 2455 O O . ILE A 1 304 ? 17.75 0.287 21.906 1 98.69 304 ILE A O 1
ATOM 2459 N N . LEU A 1 305 ? 16.266 1.413 23.188 1 98.88 305 LEU A N 1
ATOM 2460 C CA . LEU A 1 305 ? 15.43 1.876 22.078 1 98.88 305 LEU A CA 1
ATOM 2461 C C . LEU A 1 305 ? 15.469 3.396 21.969 1 98.88 305 LEU A C 1
ATOM 2463 O O . LEU A 1 305 ? 15.422 4.098 22.984 1 98.88 305 LEU A O 1
ATOM 2467 N N . PHE A 1 306 ? 15.57 3.939 20.766 1 98.88 306 PHE A N 1
ATOM 2468 C CA . PHE A 1 306 ? 15.469 5.379 20.562 1 98.88 306 PHE A CA 1
ATOM 2469 C C . PHE A 1 306 ? 15.055 5.703 19.125 1 98.88 306 PHE A C 1
ATOM 2471 O O . PHE A 1 306 ? 15.047 4.824 18.266 1 98.88 306 PHE A O 1
ATOM 2478 N N . VAL A 1 307 ? 14.609 6.883 18.906 1 98.88 307 VAL A N 1
ATOM 2479 C CA . VAL A 1 307 ? 14.289 7.406 17.594 1 98.88 307 VAL A CA 1
ATOM 2480 C C . VAL A 1 307 ? 15.484 8.195 17.047 1 98.88 307 VAL A C 1
ATOM 2482 O O . VAL A 1 307 ? 15.938 9.156 17.656 1 98.88 307 VAL A O 1
ATOM 2485 N N . HIS A 1 308 ? 16.016 7.75 15.914 1 98.88 308 HIS A N 1
ATOM 2486 C CA . HIS A 1 308 ? 17.172 8.422 15.336 1 98.88 308 HIS A CA 1
ATOM 2487 C C . HIS A 1 308 ? 16.797 9.805 14.812 1 98.88 308 HIS A C 1
ATOM 2489 O O . HIS A 1 308 ? 17.422 10.805 15.188 1 98.88 308 HIS A O 1
ATOM 2495 N N . GLY A 1 309 ? 15.828 9.852 13.914 1 98.5 309 GLY A N 1
ATOM 2496 C CA . GLY A 1 309 ? 15.273 11.117 13.477 1 98.5 309 GLY A CA 1
ATOM 2497 C C . GLY A 1 309 ? 13.922 11.414 14.094 1 98.5 309 GLY A C 1
ATOM 2498 O O . GLY A 1 309 ? 12.883 10.977 13.586 1 98.5 309 GLY A O 1
ATOM 2499 N N . GLU A 1 310 ? 13.875 12.148 15.172 1 98.44 310 GLU A N 1
ATOM 2500 C CA . GLU A 1 310 ? 12.633 12.57 15.797 1 98.44 310 GLU A CA 1
ATOM 2501 C C . GLU A 1 310 ? 11.953 13.672 14.984 1 98.44 310 GLU A C 1
ATOM 2503 O O . GLU A 1 310 ? 12.227 14.852 15.172 1 98.44 310 GLU A O 1
ATOM 2508 N N . THR A 1 311 ? 11.031 13.258 14.148 1 96.94 311 THR A N 1
ATOM 2509 C CA . THR A 1 311 ? 10.398 14.109 13.141 1 96.94 311 THR A CA 1
ATOM 2510 C C . THR A 1 311 ? 9.539 15.18 13.797 1 96.94 311 THR A C 1
ATOM 2512 O O . THR A 1 311 ? 9.383 16.281 13.266 1 96.94 311 THR A O 1
ATOM 2515 N N . SER A 1 312 ? 8.977 14.93 14.953 1 97 312 SER A N 1
ATOM 2516 C CA . SER A 1 312 ? 8.031 15.828 15.602 1 97 312 SER A CA 1
ATOM 2517 C C . SER A 1 312 ? 8.672 17.172 15.93 1 97 312 SER A C 1
ATOM 2519 O O . SER A 1 312 ? 7.98 18.203 15.984 1 97 312 SER A O 1
ATOM 2521 N N . ASN A 1 313 ? 9.977 17.188 16.109 1 97.44 313 ASN A N 1
ATOM 2522 C CA . ASN A 1 313 ? 10.641 18.438 16.453 1 97.44 313 ASN A CA 1
ATOM 2523 C C . ASN A 1 313 ? 11.953 18.594 15.695 1 97.44 313 ASN A C 1
ATOM 2525 O O . ASN A 1 313 ? 12.805 19.406 16.062 1 97.44 313 ASN A O 1
ATOM 2529 N N . SER A 1 314 ? 12.156 17.781 14.68 1 97.75 314 SER A N 1
ATOM 2530 C CA . SER A 1 314 ? 13.258 17.875 13.727 1 97.75 314 SER A CA 1
ATOM 2531 C C . SER A 1 314 ? 14.602 17.609 14.406 1 97.75 314 SER A C 1
ATOM 2533 O O . SER A 1 314 ? 15.617 18.203 14.039 1 97.75 314 SER A O 1
ATOM 2535 N N . THR A 1 315 ? 14.672 16.75 15.406 1 97.88 315 THR A N 1
ATOM 2536 C CA . THR A 1 315 ? 15.891 16.438 16.141 1 97.88 315 THR A CA 1
ATOM 2537 C C . THR A 1 315 ? 16.531 15.164 15.617 1 97.88 315 THR A C 1
ATOM 2539 O O . THR A 1 315 ? 15.859 14.133 15.508 1 97.88 315 THR A O 1
ATOM 2542 N N . LEU A 1 316 ? 17.75 15.211 15.281 1 98.44 316 LEU A N 1
ATOM 2543 C CA . LEU A 1 316 ? 18.547 14.016 15.016 1 98.44 316 LEU A CA 1
ATOM 2544 C C . LEU A 1 316 ? 19.25 13.539 16.281 1 98.44 316 LEU A C 1
ATOM 2546 O O . LEU A 1 316 ? 20.156 14.219 16.781 1 98.44 316 LEU A O 1
ATOM 2550 N N . ASN A 1 317 ? 18.906 12.391 16.828 1 98.62 317 ASN A N 1
ATOM 2551 C CA . ASN A 1 317 ? 19.531 11.859 18.047 1 98.62 317 ASN A CA 1
ATOM 2552 C C . ASN A 1 317 ? 20.859 11.18 17.75 1 98.62 317 ASN A C 1
ATOM 2554 O O . ASN A 1 317 ? 21.062 10.664 16.641 1 98.62 317 ASN A O 1
ATOM 2558 N N . PRO A 1 318 ? 21.766 11.125 18.688 1 98.06 318 PRO A N 1
ATOM 2559 C CA . PRO A 1 318 ? 23.156 10.766 18.406 1 98.06 318 PRO A CA 1
ATOM 2560 C C . PRO A 1 318 ? 23.359 9.258 18.312 1 98.06 318 PRO A C 1
ATOM 2562 O O . PRO A 1 318 ? 23.672 8.609 19.328 1 98.06 318 PRO A O 1
ATOM 2565 N N . LEU A 1 319 ? 23.391 8.727 17.156 1 98.38 319 LEU A N 1
ATOM 2566 C CA . LEU A 1 319 ? 23.562 7.301 16.891 1 98.38 319 LEU A CA 1
ATOM 2567 C C . LEU A 1 319 ? 24.953 6.832 17.281 1 98.38 319 LEU A C 1
ATOM 2569 O O . LEU A 1 319 ? 25.109 5.789 17.922 1 98.38 319 LEU A O 1
ATOM 2573 N N . ASP A 1 320 ? 25.984 7.602 16.953 1 97.5 320 ASP A N 1
ATOM 2574 C CA . ASP A 1 320 ? 27.375 7.199 17.203 1 97.5 320 ASP A CA 1
ATOM 2575 C C . ASP A 1 320 ? 27.656 7.102 18.688 1 97.5 320 ASP A C 1
ATOM 2577 O O . ASP A 1 320 ? 28.219 6.105 19.156 1 97.5 320 ASP A O 1
ATOM 2581 N N . SER A 1 321 ? 27.266 8.148 19.453 1 97.94 321 SER A N 1
ATOM 2582 C CA . SER A 1 321 ? 27.5 8.156 20.891 1 97.94 321 SER A CA 1
ATOM 2583 C C . SER A 1 321 ? 26.75 7.008 21.578 1 97.94 321 SER A C 1
ATOM 2585 O O . SER A 1 321 ? 27.297 6.363 22.469 1 97.94 321 SER A O 1
ATOM 2587 N N . LEU A 1 322 ? 25.547 6.789 21.172 1 98.38 322 LEU A N 1
ATOM 2588 C CA . LEU A 1 322 ? 24.781 5.695 21.75 1 98.38 322 LEU A CA 1
ATOM 2589 C C . LEU A 1 322 ? 25.375 4.344 21.375 1 98.38 322 LEU A C 1
ATOM 2591 O O . LEU A 1 322 ? 25.344 3.4 22.156 1 98.38 322 LEU A O 1
ATOM 2595 N N . GLY A 1 323 ? 25.875 4.242 20.109 1 98.06 323 GLY A N 1
ATOM 2596 C CA . GLY A 1 323 ? 26.547 3.033 19.672 1 98.06 323 GLY A CA 1
ATOM 2597 C C . GLY A 1 323 ? 27.766 2.697 20.516 1 98.06 323 GLY A C 1
ATOM 2598 O O . GLY A 1 323 ? 27.984 1.536 20.859 1 98.06 323 GLY A O 1
ATOM 2599 N N . GLU A 1 324 ? 28.547 3.691 20.828 1 97.44 324 GLU A N 1
ATOM 2600 C CA . GLU A 1 324 ? 29.734 3.51 21.656 1 97.44 324 GLU A CA 1
ATOM 2601 C C . GLU A 1 324 ? 29.359 3.004 23.047 1 97.44 324 GLU A C 1
ATOM 2603 O O . GLU A 1 324 ? 29.984 2.094 23.578 1 97.44 324 GLU A O 1
ATOM 2608 N N . LEU A 1 325 ? 28.328 3.625 23.609 1 97.12 325 LEU A N 1
ATOM 2609 C CA . LEU A 1 325 ? 27.859 3.195 24.922 1 97.12 325 LEU A CA 1
ATOM 2610 C C . LEU A 1 325 ? 27.375 1.748 24.875 1 97.12 325 LEU A C 1
ATOM 2612 O O . LEU A 1 325 ? 27.656 0.972 25.797 1 97.12 325 LEU A O 1
ATOM 2616 N N . ALA A 1 326 ? 26.641 1.394 23.859 1 96.81 326 ALA A N 1
ATOM 2617 C CA . ALA A 1 326 ? 26.094 0.046 23.703 1 96.81 326 ALA A CA 1
ATOM 2618 C C . ALA A 1 326 ? 27.203 -0.989 23.625 1 96.81 326 ALA A C 1
ATOM 2620 O O . ALA A 1 326 ? 27.109 -2.076 24.188 1 96.81 326 ALA A O 1
ATOM 2621 N N . GLU A 1 327 ? 28.266 -0.666 22.922 1 96.69 327 GLU A N 1
ATOM 2622 C CA . GLU A 1 327 ? 29.406 -1.557 22.812 1 96.69 327 GLU A CA 1
ATOM 2623 C C . GLU A 1 327 ? 30.125 -1.705 24.156 1 96.69 327 GLU A C 1
ATOM 2625 O O . GLU A 1 327 ? 30.453 -2.818 24.562 1 96.69 327 GLU A O 1
ATOM 2630 N N . LYS A 1 328 ? 30.328 -0.583 24.75 1 96.69 328 LYS A N 1
ATOM 2631 C CA . LYS A 1 328 ? 31.047 -0.548 26.031 1 96.69 328 LYS A CA 1
ATOM 2632 C C . LYS A 1 328 ? 30.344 -1.414 27.078 1 96.69 328 LYS A C 1
ATOM 2634 O O . LYS A 1 328 ? 31 -2.113 27.844 1 96.69 328 LYS A O 1
ATOM 2639 N N . TYR A 1 329 ? 29.047 -1.426 27.094 1 97.12 329 TYR A N 1
ATOM 2640 C CA . TYR A 1 329 ? 28.297 -2.102 28.141 1 97.12 329 TYR A CA 1
ATOM 2641 C C . TYR A 1 329 ? 27.656 -3.381 27.625 1 97.12 329 TYR A C 1
ATOM 2643 O O . TYR A 1 329 ? 26.859 -4.023 28.312 1 97.12 329 TYR A O 1
ATOM 2651 N N . GLU A 1 330 ? 27.906 -3.762 26.375 1 96.44 330 GLU A N 1
ATOM 2652 C CA . GLU A 1 330 ? 27.406 -4.973 25.734 1 96.44 330 GLU A CA 1
ATOM 2653 C C . GLU A 1 330 ? 25.875 -5.008 25.734 1 96.44 330 GLU A C 1
ATOM 2655 O O . GLU A 1 330 ? 25.281 -5.996 26.156 1 96.44 330 GLU A O 1
ATOM 2660 N N . ILE A 1 331 ? 25.297 -3.902 25.328 1 97.06 331 ILE A N 1
ATOM 2661 C CA . ILE A 1 331 ? 23.859 -3.719 25.219 1 97.06 331 ILE A CA 1
ATOM 2662 C C . ILE A 1 331 ? 23.438 -3.721 23.75 1 97.06 331 ILE A C 1
ATOM 2664 O O . ILE A 1 331 ? 24.172 -3.215 22.891 1 97.06 331 ILE A O 1
ATOM 2668 N N . LYS A 1 332 ? 22.281 -4.336 23.391 1 98.44 332 LYS A N 1
ATOM 2669 C CA . LYS A 1 332 ? 21.75 -4.277 22.047 1 98.44 332 LYS A CA 1
ATOM 2670 C C . LYS A 1 332 ? 21.109 -2.914 21.766 1 98.44 332 LYS A C 1
ATOM 2672 O O . LYS A 1 332 ? 20.219 -2.477 22.484 1 98.44 332 LYS A O 1
ATOM 2677 N N . LEU A 1 333 ? 21.609 -2.217 20.75 1 98.75 333 LEU A N 1
ATOM 2678 C CA . LEU A 1 333 ? 21.062 -0.915 20.375 1 98.75 333 LEU A CA 1
ATOM 2679 C C . LEU A 1 333 ? 20.062 -1.054 19.234 1 98.75 333 LEU A C 1
ATOM 2681 O O . LEU A 1 333 ? 20.344 -1.672 18.219 1 98.75 333 LEU A O 1
ATOM 2685 N N . CYS A 1 334 ? 18.812 -0.588 19.422 1 98.88 334 CYS A N 1
ATOM 2686 C CA . CYS A 1 334 ? 17.766 -0.601 18.422 1 98.88 334 CYS A CA 1
ATOM 2687 C C . CYS A 1 334 ? 17.25 0.809 18.141 1 98.88 334 CYS A C 1
ATOM 2689 O O . CYS A 1 334 ? 17.125 1.62 19.062 1 98.88 334 CYS A O 1
ATOM 2691 N N . ALA A 1 335 ? 16.891 1.118 16.859 1 98.94 335 ALA A N 1
ATOM 2692 C CA . ALA A 1 335 ? 16.547 2.498 16.516 1 98.94 335 ALA A CA 1
ATOM 2693 C C . ALA A 1 335 ? 15.391 2.553 15.531 1 98.94 335 ALA A C 1
ATOM 2695 O O . ALA A 1 335 ? 15.305 1.735 14.617 1 98.94 335 ALA A O 1
ATOM 2696 N N . ASP A 1 336 ? 14.492 3.473 15.773 1 98.88 336 ASP A N 1
ATOM 2697 C CA . ASP A 1 336 ? 13.547 3.938 14.766 1 98.88 336 ASP A CA 1
ATOM 2698 C C . ASP A 1 336 ? 14.211 4.93 13.812 1 98.88 336 ASP A C 1
ATOM 2700 O O . ASP A 1 336 ? 14.445 6.086 14.18 1 98.88 336 ASP A O 1
ATOM 2704 N N . CYS A 1 337 ? 14.5 4.477 12.617 1 98.88 337 CYS A N 1
ATOM 2705 C CA . CYS A 1 337 ? 15.164 5.305 11.617 1 98.88 337 CYS A CA 1
ATOM 2706 C C . CYS A 1 337 ? 14.203 5.668 10.484 1 98.88 337 CYS A C 1
ATOM 2708 O O . CYS A 1 337 ? 14.633 5.898 9.352 1 98.88 337 CYS A O 1
ATOM 2710 N N . ILE A 1 338 ? 12.961 5.699 10.742 1 98.38 338 ILE A N 1
ATOM 2711 C CA . ILE A 1 338 ? 11.883 5.836 9.766 1 98.38 338 ILE A CA 1
ATOM 2712 C C . ILE A 1 338 ? 12.047 7.137 8.984 1 98.38 338 ILE A C 1
ATOM 2714 O O . ILE A 1 338 ? 11.914 7.16 7.762 1 98.38 338 ILE A O 1
ATOM 2718 N N . SER A 1 339 ? 12.391 8.219 9.648 1 97.69 339 SER A N 1
ATOM 2719 C CA . SER A 1 339 ? 12.5 9.492 8.953 1 97.69 339 SER A CA 1
ATOM 2720 C C . SER A 1 339 ? 13.938 9.789 8.555 1 97.69 339 SER A C 1
ATOM 2722 O O . SER A 1 339 ? 14.188 10.562 7.629 1 97.69 339 SER A O 1
ATOM 2724 N N . SER A 1 340 ? 14.922 9.188 9.227 1 98.5 340 SER A N 1
ATOM 2725 C CA . SER A 1 340 ? 16.312 9.5 8.961 1 98.5 340 SER A CA 1
ATOM 2726 C C . SER A 1 340 ? 16.844 8.688 7.781 1 98.5 340 SER A C 1
ATOM 2728 O O . SER A 1 340 ? 17.703 9.156 7.023 1 98.5 340 SER A O 1
ATOM 2730 N N . PHE A 1 341 ? 16.375 7.473 7.605 1 98.69 341 PHE A N 1
ATOM 2731 C CA . PHE A 1 341 ? 16.828 6.621 6.512 1 98.69 341 PHE A CA 1
ATOM 2732 C C . PHE A 1 341 ? 16.5 7.246 5.164 1 98.69 341 PHE A C 1
ATOM 2734 O O . PHE A 1 341 ? 15.336 7.531 4.879 1 98.69 341 PHE A O 1
ATOM 2741 N N . GLY A 1 342 ? 17.484 7.453 4.371 1 98.19 342 GLY A N 1
ATOM 2742 C CA . GLY A 1 342 ? 17.328 8.078 3.066 1 98.19 342 GLY A CA 1
ATOM 2743 C C . GLY A 1 342 ? 17.531 9.578 3.094 1 98.19 342 GLY A C 1
ATOM 2744 O O . GLY A 1 342 ? 17.672 10.211 2.043 1 98.19 342 GLY A O 1
ATOM 2745 N N . SER A 1 343 ? 17.547 10.188 4.305 1 98.38 343 SER A N 1
ATOM 2746 C CA . SER A 1 343 ? 17.656 11.641 4.387 1 98.38 343 SER A CA 1
ATOM 2747 C C . SER A 1 343 ? 19.109 12.094 4.43 1 98.38 343 SER A C 1
ATOM 2749 O O . SER A 1 343 ? 19.438 13.211 4.027 1 98.38 343 SER A O 1
ATOM 2751 N N . MET A 1 344 ? 19.969 11.242 4.973 1 98.06 344 MET A N 1
ATOM 2752 C CA . MET A 1 344 ? 21.391 11.492 5.121 1 98.06 344 MET A CA 1
ATOM 2753 C C . MET A 1 344 ? 22.172 10.18 5.219 1 98.06 344 MET A C 1
ATOM 2755 O O . MET A 1 344 ? 21.594 9.141 5.523 1 98.06 344 MET A O 1
ATOM 2759 N N . PRO A 1 345 ? 23.438 10.234 4.914 1 97.81 345 PRO A N 1
ATOM 2760 C CA . PRO A 1 345 ? 24.234 9.008 5.043 1 97.81 345 PRO A CA 1
ATOM 2761 C C . PRO A 1 345 ? 24.547 8.664 6.496 1 97.81 345 PRO A C 1
ATOM 2763 O O . PRO A 1 345 ? 24.938 9.547 7.27 1 97.81 345 PRO A O 1
ATOM 2766 N N . PHE A 1 346 ? 24.344 7.484 6.926 1 97.88 346 PHE A N 1
ATOM 2767 C CA . PHE A 1 346 ? 24.781 6.898 8.188 1 97.88 346 PHE A CA 1
ATOM 2768 C C . PHE A 1 346 ? 24.797 5.379 8.102 1 97.88 346 PHE A C 1
ATOM 2770 O O . PHE A 1 346 ? 24.344 4.801 7.113 1 97.88 346 PHE A O 1
ATOM 2777 N N . SER A 1 347 ? 25.375 4.723 9.117 1 98.38 347 SER A N 1
ATOM 2778 C CA . SER A 1 347 ? 25.5 3.268 9.094 1 98.38 347 SER A CA 1
ATOM 2779 C C . SER A 1 347 ? 24.625 2.623 10.172 1 98.38 347 SER A C 1
ATOM 2781 O O . SER A 1 347 ? 24.609 3.078 11.32 1 98.38 347 SER A O 1
ATOM 2783 N N . MET A 1 348 ? 23.906 1.582 9.734 1 98.38 348 MET A N 1
ATOM 2784 C CA . MET A 1 348 ? 23.109 0.795 10.688 1 98.38 348 MET A CA 1
ATOM 2785 C C . MET A 1 348 ? 23.875 -0.464 11.102 1 98.38 348 MET A C 1
ATOM 2787 O O . MET A 1 348 ? 23.297 -1.35 11.742 1 98.38 348 MET A O 1
ATOM 2791 N N . GLN A 1 349 ? 25.094 -0.572 10.812 1 96.5 349 GLN A N 1
ATOM 2792 C CA . GLN A 1 349 ? 25.875 -1.78 11.016 1 96.5 349 GLN A CA 1
ATOM 2793 C C . GLN A 1 349 ? 25.922 -2.166 12.492 1 96.5 349 GLN A C 1
ATOM 2795 O O . GLN A 1 349 ? 25.922 -3.354 12.828 1 96.5 349 GLN A O 1
ATOM 2800 N N . GLY A 1 350 ? 25.938 -1.202 13.344 1 96.81 350 GLY A N 1
ATOM 2801 C CA . GLY A 1 350 ? 26.047 -1.468 14.773 1 96.81 350 GLY A CA 1
ATOM 2802 C C . GLY A 1 350 ? 24.703 -1.689 15.438 1 96.81 350 GLY A C 1
ATOM 2803 O O . GLY A 1 350 ? 24.641 -2.072 16.609 1 96.81 350 GLY A O 1
ATOM 2804 N N . LEU A 1 351 ? 23.625 -1.539 14.766 1 98.69 351 LEU A N 1
ATOM 2805 C CA . LEU A 1 351 ? 22.281 -1.655 15.328 1 98.69 351 LEU A CA 1
ATOM 2806 C C . LEU A 1 351 ? 21.812 -3.104 15.305 1 98.69 351 LEU A C 1
ATOM 2808 O O . LEU A 1 351 ? 21.984 -3.801 14.297 1 98.69 351 LEU A O 1
ATOM 2812 N N . HIS A 1 352 ? 21.297 -3.551 16.469 1 98.75 352 HIS A N 1
ATOM 2813 C CA . HIS A 1 352 ? 20.688 -4.871 16.531 1 98.75 352 HIS A CA 1
ATOM 2814 C C . HIS A 1 352 ? 19.469 -4.961 15.609 1 98.75 352 HIS A C 1
ATOM 2816 O O . HIS A 1 352 ? 19.344 -5.902 14.82 1 98.75 352 HIS A O 1
ATOM 2822 N N . TYR A 1 353 ? 18.578 -4.016 15.727 1 98.81 353 TYR A N 1
ATOM 2823 C CA . TYR A 1 353 ? 17.469 -3.793 14.812 1 98.81 353 TYR A CA 1
ATOM 2824 C C . TYR A 1 353 ? 17.297 -2.309 14.508 1 98.81 353 TYR A C 1
ATOM 2826 O O . TYR A 1 353 ? 17.562 -1.46 15.359 1 98.81 353 TYR A O 1
ATOM 2834 N N . ALA A 1 354 ? 16.844 -2.006 13.328 1 98.94 354 ALA A N 1
ATOM 2835 C CA . ALA A 1 354 ? 16.453 -0.662 12.914 1 98.94 354 ALA A CA 1
ATOM 2836 C C . ALA A 1 354 ? 15.25 -0.707 11.984 1 98.94 354 ALA A C 1
ATOM 2838 O O . ALA A 1 354 ? 15.07 -1.666 11.227 1 98.94 354 ALA A O 1
ATOM 2839 N N . THR A 1 355 ? 14.391 0.27 12.062 1 98.88 355 THR A N 1
ATOM 2840 C CA . THR A 1 355 ? 13.18 0.288 11.25 1 98.88 355 THR A CA 1
ATOM 2841 C C . THR A 1 355 ? 13.188 1.485 10.305 1 98.88 355 THR A C 1
ATOM 2843 O O . THR A 1 355 ? 13.766 2.527 10.617 1 98.88 355 THR A O 1
ATOM 2846 N N . ALA A 1 356 ? 12.617 1.352 9.195 1 98.75 356 ALA A N 1
ATOM 2847 C CA . ALA A 1 356 ? 12.461 2.387 8.18 1 98.75 356 ALA A CA 1
ATOM 2848 C C . ALA A 1 356 ? 11.219 2.141 7.328 1 98.75 356 ALA A C 1
ATOM 2850 O O . ALA A 1 356 ? 10.484 1.173 7.555 1 98.75 356 ALA A O 1
ATOM 2851 N N . VAL A 1 357 ? 10.906 3.084 6.422 1 97.94 357 VAL A N 1
ATOM 2852 C CA . VAL A 1 357 ? 9.766 2.936 5.527 1 97.94 357 VAL A CA 1
ATOM 2853 C C . VAL A 1 357 ? 10.109 3.506 4.152 1 97.94 357 VAL A C 1
ATOM 2855 O O . VAL A 1 357 ? 11.094 4.234 4.004 1 97.94 357 VAL A O 1
ATOM 2858 N N . SER A 1 358 ? 9.297 3.143 3.193 1 96.25 358 SER A N 1
ATOM 2859 C CA . SER A 1 358 ? 9.5 3.609 1.826 1 96.25 358 SER A CA 1
ATOM 2860 C C . SER A 1 358 ? 8.977 5.031 1.644 1 96.25 358 SER A C 1
ATOM 2862 O O . SER A 1 358 ? 9.547 5.812 0.876 1 96.25 358 SER A O 1
ATOM 2864 N N . GLY A 1 359 ? 7.973 5.398 2.361 1 93.69 359 GLY A N 1
ATOM 2865 C CA . GLY A 1 359 ? 7.195 6.582 2.037 1 93.69 359 GLY A CA 1
ATOM 2866 C C . GLY A 1 359 ? 7.633 7.812 2.812 1 93.69 359 GLY A C 1
ATOM 2867 O O . GLY A 1 359 ? 6.812 8.68 3.127 1 93.69 359 GLY A O 1
ATOM 2868 N N . LYS A 1 360 ? 8.812 7.938 3.256 1 95.62 360 LYS A N 1
ATOM 2869 C CA . LYS A 1 360 ? 9.391 9.109 3.908 1 95.62 360 LYS A CA 1
ATOM 2870 C C . LYS A 1 360 ? 10.602 9.625 3.131 1 95.62 360 LYS A C 1
ATOM 2872 O O . LYS A 1 360 ? 10.492 9.93 1.94 1 95.62 360 LYS A O 1
ATOM 2877 N N . ALA A 1 361 ? 11.75 9.664 3.75 1 96.44 361 ALA A N 1
ATOM 2878 C CA . ALA A 1 361 ? 12.906 10.289 3.117 1 96.44 361 ALA A CA 1
ATOM 2879 C C . ALA A 1 361 ? 13.414 9.445 1.952 1 96.44 361 ALA A C 1
ATOM 2881 O O . ALA A 1 361 ? 14.023 9.969 1.017 1 96.44 361 ALA A O 1
ATOM 2882 N N . LEU A 1 362 ? 13.164 8.117 2.041 1 95.88 362 LEU A N 1
ATOM 2883 C CA . LEU A 1 362 ? 13.57 7.293 0.907 1 95.88 362 LEU A CA 1
ATOM 2884 C C . LEU A 1 362 ? 12.953 7.812 -0.388 1 95.88 362 LEU A C 1
ATOM 2886 O O . LEU A 1 362 ? 13.578 7.746 -1.448 1 95.88 362 LEU A O 1
ATOM 2890 N N . GLY A 1 363 ? 11.688 8.211 -0.265 1 93.25 363 GLY A N 1
ATOM 2891 C CA . GLY A 1 363 ? 11.195 9.086 -1.312 1 93.25 363 GLY A CA 1
ATOM 2892 C C . GLY A 1 363 ? 10.289 8.391 -2.303 1 93.25 363 GLY A C 1
ATOM 2893 O O . GLY A 1 363 ? 10.234 8.766 -3.477 1 93.25 363 GLY A O 1
ATOM 2894 N N . THR A 1 364 ? 9.625 7.371 -1.906 1 92.38 364 THR A N 1
ATOM 2895 C CA . THR A 1 364 ? 8.727 6.707 -2.838 1 92.38 364 THR A CA 1
ATOM 2896 C C . THR A 1 364 ? 7.398 6.371 -2.158 1 92.38 364 THR A C 1
ATOM 2898 O O . THR A 1 364 ? 7.047 6.969 -1.141 1 92.38 364 THR A O 1
ATOM 2901 N N . VAL A 1 365 ? 6.617 5.531 -2.734 1 88.88 365 VAL A N 1
ATOM 2902 C CA . VAL A 1 365 ? 5.25 5.234 -2.322 1 88.88 365 VAL A CA 1
ATOM 2903 C C . VAL A 1 365 ? 5.246 4.727 -0.882 1 88.88 365 VAL A C 1
ATOM 2905 O O . VAL A 1 365 ? 6.148 3.996 -0.47 1 88.88 365 VAL A O 1
ATOM 2908 N N . ALA A 1 366 ? 4.223 5.176 -0.147 1 91.06 366 ALA A N 1
ATOM 2909 C CA . ALA A 1 366 ? 4.016 4.625 1.19 1 91.06 366 ALA A CA 1
ATOM 2910 C C . ALA A 1 366 ? 3.414 3.225 1.121 1 91.06 366 ALA A C 1
ATOM 2912 O O . ALA A 1 366 ? 2.588 2.939 0.251 1 91.06 366 ALA A O 1
ATOM 2913 N N . GLY A 1 367 ? 3.824 2.402 2.127 1 92.75 367 GLY A N 1
ATOM 2914 C CA . GLY A 1 367 ? 3.182 1.099 2.176 1 92.75 367 GLY A CA 1
ATOM 2915 C C . GLY A 1 367 ? 4.148 -0.035 2.453 1 92.75 367 GLY A C 1
ATOM 2916 O O . GLY A 1 367 ? 3.732 -1.158 2.742 1 92.75 367 GLY A O 1
ATOM 2917 N N . LEU A 1 368 ? 5.43 0.278 2.371 1 96.12 368 LEU A N 1
ATOM 2918 C CA . LEU A 1 368 ? 6.418 -0.729 2.74 1 96.12 368 LEU A CA 1
ATOM 2919 C C . LEU A 1 368 ? 7.203 -0.295 3.975 1 96.12 368 LEU A C 1
ATOM 2921 O O . LEU A 1 368 ? 7.562 0.878 4.105 1 96.12 368 LEU A O 1
ATOM 2925 N N . ALA A 1 369 ? 7.332 -1.205 4.836 1 98 369 ALA A N 1
ATOM 2926 C CA . ALA A 1 369 ? 8.156 -1.057 6.031 1 98 369 ALA A CA 1
ATOM 2927 C C . ALA A 1 369 ? 9.375 -1.977 5.977 1 98 369 ALA A C 1
ATOM 2929 O O . ALA A 1 369 ? 9.32 -3.047 5.371 1 98 369 ALA A O 1
ATOM 2930 N N . PHE A 1 370 ? 10.461 -1.585 6.582 1 98.81 370 PHE A N 1
ATOM 2931 C CA . PHE A 1 370 ? 11.703 -2.346 6.551 1 98.81 370 PHE A CA 1
ATOM 2932 C C . PHE A 1 370 ? 12.242 -2.555 7.961 1 98.81 370 PHE A C 1
ATOM 2934 O O . PHE A 1 370 ? 12.297 -1.617 8.758 1 98.81 370 PHE A O 1
ATOM 2941 N N . ILE A 1 371 ? 12.602 -3.725 8.297 1 98.88 371 ILE A N 1
ATOM 2942 C CA . ILE A 1 371 ? 13.336 -4.027 9.523 1 98.88 371 ILE A CA 1
ATOM 2943 C C . ILE A 1 371 ? 14.75 -4.492 9.172 1 98.88 371 ILE A C 1
ATOM 2945 O O . ILE A 1 371 ? 14.93 -5.551 8.57 1 98.88 371 ILE A O 1
ATOM 2949 N N . PHE A 1 372 ? 15.703 -3.717 9.461 1 98.81 372 PHE A N 1
ATOM 2950 C CA . PHE A 1 372 ? 17.109 -4.082 9.297 1 98.81 372 PHE A CA 1
ATOM 2951 C C . PHE A 1 372 ? 17.609 -4.859 10.508 1 98.81 372 PHE A C 1
ATOM 2953 O O . PHE A 1 372 ? 17.25 -4.555 11.641 1 98.81 372 PHE A O 1
ATOM 2960 N N . CYS A 1 373 ? 18.453 -5.875 10.281 1 98.12 373 CYS A N 1
ATOM 2961 C CA . CYS A 1 373 ? 18.938 -6.754 11.336 1 98.12 373 CYS A CA 1
ATOM 2962 C C . CYS A 1 373 ? 20.438 -6.938 11.234 1 98.12 373 CYS A C 1
ATOM 2964 O O . CYS A 1 373 ? 20.984 -7.105 10.141 1 98.12 373 CYS A O 1
ATOM 2966 N N . LYS A 1 374 ? 21.094 -6.949 12.391 1 97.62 374 LYS A N 1
ATOM 2967 C CA . LYS A 1 374 ? 22.516 -7.281 12.461 1 97.62 374 LYS A CA 1
ATOM 2968 C C . LYS A 1 374 ? 22.75 -8.758 12.156 1 97.62 374 LYS A C 1
ATOM 2970 O O . LYS A 1 374 ? 23.688 -9.109 11.43 1 97.62 374 LYS A O 1
ATOM 2975 N N . GLU A 1 375 ? 21.922 -9.547 12.727 1 97.19 375 GLU A N 1
ATOM 2976 C CA . GLU A 1 375 ? 21.859 -10.992 12.508 1 97.19 375 GLU A CA 1
ATOM 2977 C C . GLU A 1 375 ? 20.438 -11.438 12.172 1 97.19 375 GLU A C 1
ATOM 2979 O O . GLU A 1 375 ? 19.469 -10.789 12.562 1 97.19 375 GLU A O 1
ATOM 2984 N N . GLN A 1 376 ? 20.328 -12.539 11.492 1 95.62 376 GLN A N 1
ATOM 2985 C CA . GLN A 1 376 ? 19 -13.07 11.188 1 95.62 376 GLN A CA 1
ATOM 2986 C C . GLN A 1 376 ? 18.297 -13.523 12.453 1 95.62 376 GLN A C 1
ATOM 2988 O O . GLN A 1 376 ? 18.844 -14.297 13.242 1 95.62 376 GLN A O 1
ATOM 2993 N N . PRO A 1 377 ? 17.109 -12.969 12.656 1 96.19 377 PRO A N 1
ATOM 2994 C CA . PRO A 1 377 ? 16.344 -13.469 13.805 1 96.19 377 PRO A CA 1
ATOM 2995 C C . PRO A 1 377 ? 16.016 -14.953 13.688 1 96.19 377 PRO A C 1
ATOM 2997 O O . PRO A 1 377 ? 15.719 -15.438 12.586 1 96.19 377 PRO A O 1
ATOM 3000 N N . ILE A 1 378 ? 15.977 -15.68 14.797 1 91.81 378 ILE A N 1
ATOM 3001 C CA . ILE A 1 378 ? 15.898 -17.141 14.742 1 91.81 378 ILE A CA 1
ATOM 3002 C C . ILE A 1 378 ? 14.516 -17.594 15.188 1 91.81 378 ILE A C 1
ATOM 3004 O O . ILE A 1 378 ? 13.969 -18.562 14.641 1 91.81 378 ILE A O 1
ATOM 3008 N N . SER A 1 379 ? 13.945 -17.031 16.234 1 94.31 379 SER A N 1
ATOM 3009 C CA . SER A 1 379 ? 12.648 -17.453 16.75 1 94.31 379 SER A CA 1
ATOM 3010 C C . SER A 1 379 ? 11.859 -16.281 17.297 1 94.31 379 SER A C 1
ATOM 3012 O O . SER A 1 379 ? 12.438 -15.273 17.719 1 94.31 379 SER A O 1
ATOM 3014 N N . SER A 1 380 ? 10.562 -16.375 17.156 1 96.38 380 SER A N 1
ATOM 3015 C CA . SER A 1 380 ? 9.688 -15.32 17.672 1 96.38 380 SER A CA 1
ATOM 3016 C C . SER A 1 380 ? 8.32 -15.875 18.047 1 96.38 380 SER A C 1
ATOM 3018 O O . SER A 1 380 ? 7.789 -16.766 17.375 1 96.38 380 SER A O 1
ATOM 3020 N N . ASP A 1 381 ? 7.762 -15.367 19.109 1 95.44 381 ASP A N 1
ATOM 3021 C CA . ASP A 1 381 ? 6.414 -15.727 19.531 1 95.44 381 ASP A CA 1
ATOM 3022 C C . ASP A 1 381 ? 5.391 -14.688 19.094 1 95.44 381 ASP A C 1
ATOM 3024 O O . ASP A 1 381 ? 4.234 -14.719 19.516 1 95.44 381 ASP A O 1
ATOM 3028 N N . ALA A 1 382 ? 5.844 -13.734 18.266 1 97.25 382 ALA A N 1
ATOM 3029 C CA . ALA A 1 382 ? 4.949 -12.688 17.766 1 97.25 382 ALA A CA 1
ATOM 3030 C C . ALA A 1 382 ? 3.9 -13.273 16.828 1 97.25 382 ALA A C 1
ATOM 3032 O O . ALA A 1 382 ? 4.09 -14.367 16.281 1 97.25 382 ALA A O 1
ATOM 3033 N N . PRO A 1 383 ? 2.713 -12.57 16.688 1 97.56 383 PRO A N 1
ATOM 3034 C CA . PRO A 1 383 ? 1.761 -12.992 15.656 1 97.56 383 PRO A CA 1
ATOM 3035 C C . PRO A 1 383 ? 2.416 -13.172 14.289 1 97.56 383 PRO A C 1
ATOM 3037 O O . PRO A 1 383 ? 3.414 -12.516 13.984 1 97.56 383 PRO A O 1
ATOM 3040 N N . LEU A 1 384 ? 1.844 -14.023 13.516 1 97.25 384 LEU A N 1
ATOM 3041 C CA . LEU A 1 384 ? 2.484 -14.523 12.305 1 97.25 384 LEU A CA 1
ATOM 3042 C C . LEU A 1 384 ? 2.951 -13.367 11.422 1 97.25 384 LEU A C 1
ATOM 3044 O O . LEU A 1 384 ? 4.062 -13.391 10.898 1 97.25 384 LEU A O 1
ATOM 3048 N N . TYR A 1 385 ? 2.16 -12.375 11.266 1 97.62 385 TYR A N 1
ATOM 3049 C CA . TYR A 1 385 ? 2.492 -11.273 10.375 1 97.62 385 TYR A CA 1
ATOM 3050 C C . TYR A 1 385 ? 3.689 -10.492 10.898 1 97.62 385 TYR A C 1
ATOM 3052 O O . TYR A 1 385 ? 4.453 -9.914 10.125 1 97.62 385 TYR A O 1
ATOM 3060 N N . LEU A 1 386 ? 3.867 -10.461 12.211 1 98.19 386 LEU A N 1
ATOM 3061 C CA . LEU A 1 386 ? 4.953 -9.719 12.844 1 98.19 386 LEU A CA 1
ATOM 3062 C C . LEU A 1 386 ? 6.129 -10.641 13.148 1 98.19 386 LEU A C 1
ATOM 3064 O O . LEU A 1 386 ? 7.109 -10.219 13.773 1 98.19 386 LEU A O 1
ATOM 3068 N N . ASN A 1 387 ? 6.07 -11.891 12.75 1 98.12 387 ASN A N 1
ATOM 3069 C CA . ASN A 1 387 ? 7.082 -12.898 13.055 1 98.12 387 ASN A CA 1
ATOM 3070 C C . ASN A 1 387 ? 8.25 -12.828 12.078 1 98.12 387 ASN A C 1
ATOM 3072 O O . ASN A 1 387 ? 8.234 -13.484 11.031 1 98.12 387 ASN A O 1
ATOM 3076 N N . LEU A 1 388 ? 9.305 -12.164 12.438 1 98.06 388 LEU A N 1
ATOM 3077 C CA . LEU A 1 388 ? 10.406 -11.852 11.539 1 98.06 388 LEU A CA 1
ATOM 3078 C C . LEU A 1 388 ? 11.102 -13.125 11.062 1 98.06 388 LEU A C 1
ATOM 3080 O O . LEU A 1 388 ? 11.43 -13.258 9.883 1 98.06 388 LEU A O 1
ATOM 3084 N N . PRO A 1 389 ? 11.344 -14.141 11.891 1 97.56 389 PRO A N 1
ATOM 3085 C CA . PRO A 1 389 ? 11.953 -15.383 11.414 1 97.56 389 PRO A CA 1
ATOM 3086 C C . PRO A 1 389 ? 11.164 -16.031 10.281 1 97.56 389 PRO A C 1
ATOM 3088 O O . PRO A 1 389 ? 11.742 -16.656 9.398 1 97.56 389 PRO A O 1
ATOM 3091 N N . TYR A 1 390 ? 9.836 -15.867 10.352 1 96.12 390 TYR A N 1
ATOM 3092 C CA . TYR A 1 390 ? 8.984 -16.453 9.32 1 96.12 390 TYR A CA 1
ATOM 3093 C C . TYR A 1 390 ? 9.305 -15.859 7.949 1 96.12 390 TYR A C 1
ATOM 3095 O O . TYR A 1 390 ? 9.281 -16.562 6.941 1 96.12 390 TYR A O 1
ATOM 3103 N N . TYR A 1 391 ? 9.625 -14.609 7.879 1 95.19 391 TYR A N 1
ATOM 3104 C CA . TYR A 1 391 ? 9.969 -13.922 6.637 1 95.19 391 TYR A CA 1
ATOM 3105 C C . TYR A 1 391 ? 11.32 -14.398 6.105 1 95.19 391 TYR A C 1
ATOM 3107 O O . TYR A 1 391 ? 11.57 -14.352 4.898 1 95.19 391 TYR A O 1
ATOM 3115 N N . ILE A 1 392 ? 12.203 -14.758 7 1 93.38 392 ILE A N 1
ATOM 3116 C CA . ILE A 1 392 ? 13.5 -15.273 6.602 1 93.38 392 ILE A CA 1
ATOM 3117 C C . ILE A 1 392 ? 13.344 -16.672 6.016 1 93.38 392 ILE A C 1
ATOM 3119 O O . ILE A 1 392 ? 13.914 -16.984 4.969 1 93.38 392 ILE A O 1
ATOM 3123 N N . GLU A 1 393 ? 12.547 -17.469 6.641 1 91.31 393 GLU A N 1
ATOM 3124 C CA . GLU A 1 393 ? 12.344 -18.859 6.234 1 91.31 393 GLU A CA 1
ATOM 3125 C C . GLU A 1 393 ? 11.625 -18.938 4.891 1 91.31 393 GLU A C 1
ATOM 3127 O O . GLU A 1 393 ? 12.016 -19.703 4.012 1 91.31 393 GLU A O 1
ATOM 3132 N N . LYS A 1 394 ? 10.539 -18.125 4.711 1 88.75 394 LYS A N 1
ATOM 3133 C CA . LYS A 1 394 ? 9.656 -18.266 3.553 1 88.75 394 LYS A CA 1
ATOM 3134 C C . LYS A 1 394 ? 10.023 -17.281 2.455 1 88.75 394 LYS A C 1
ATOM 3136 O O . LYS A 1 394 ? 9.602 -17.438 1.307 1 88.75 394 LYS A O 1
ATOM 3141 N N . GLN A 1 395 ? 10.805 -16.234 2.715 1 81 395 GLN A N 1
ATOM 3142 C CA . GLN A 1 395 ? 11.258 -15.172 1.83 1 81 395 GLN A CA 1
ATOM 3143 C C . GLN A 1 395 ? 10.094 -14.266 1.425 1 81 395 GLN A C 1
ATOM 3145 O O . GLN A 1 395 ? 10.148 -13.055 1.631 1 81 395 GLN A O 1
ATOM 3150 N N . ILE A 1 396 ? 8.961 -14.906 0.881 1 83.62 396 ILE A N 1
ATOM 3151 C CA . ILE A 1 396 ? 7.766 -14.164 0.505 1 83.62 396 ILE A CA 1
ATOM 3152 C C . ILE A 1 396 ? 6.535 -14.836 1.11 1 83.62 396 ILE A C 1
ATOM 3154 O O . ILE A 1 396 ? 5.715 -15.414 0.39 1 83.62 396 ILE A O 1
ATOM 3158 N N . PRO A 1 397 ? 6.383 -14.648 2.369 1 86.38 397 PRO A N 1
ATOM 3159 C CA . PRO A 1 397 ? 5.309 -15.383 3.039 1 86.38 397 PRO A CA 1
ATOM 3160 C C . PRO A 1 397 ? 3.922 -14.844 2.703 1 86.38 397 PRO A C 1
ATOM 3162 O O . PRO A 1 397 ? 2.938 -15.586 2.754 1 86.38 397 PRO A O 1
ATOM 3165 N N . PHE A 1 398 ? 3.867 -13.586 2.404 1 90.19 398 PHE A N 1
ATOM 3166 C CA . PHE A 1 398 ? 2.58 -12.953 2.146 1 90.19 398 PHE A CA 1
ATOM 3167 C C . PHE A 1 398 ? 2.643 -12.086 0.896 1 90.19 398 PHE A C 1
ATOM 3169 O O . PHE A 1 398 ? 3.717 -11.891 0.322 1 90.19 398 PHE A O 1
ATOM 3176 N N . THR A 1 399 ? 1.49 -11.602 0.533 1 87.44 399 THR A N 1
ATOM 3177 C CA . THR A 1 399 ? 1.411 -10.789 -0.676 1 87.44 399 THR A CA 1
ATOM 3178 C C . THR A 1 399 ? 2.297 -9.555 -0.554 1 87.44 399 THR A C 1
ATOM 3180 O O . THR A 1 399 ? 2.23 -8.836 0.443 1 87.44 399 THR A O 1
ATOM 3183 N N . LEU A 1 400 ? 3.162 -9.391 -1.473 1 90.62 400 LEU A N 1
ATOM 3184 C CA . LEU A 1 400 ? 3.994 -8.203 -1.639 1 90.62 400 LEU A CA 1
ATOM 3185 C C . LEU A 1 400 ? 3.805 -7.594 -3.023 1 90.62 400 LEU A C 1
ATOM 3187 O O . LEU A 1 400 ? 4.188 -8.195 -4.031 1 90.62 400 LEU A O 1
ATOM 3191 N N . PRO A 1 401 ? 3.193 -6.438 -3.096 1 87.38 401 PRO A N 1
ATOM 3192 C CA . PRO A 1 401 ? 2.926 -5.859 -4.414 1 87.38 401 PRO A CA 1
ATOM 3193 C C . PRO A 1 401 ? 4.203 -5.57 -5.203 1 87.38 401 PRO A C 1
ATOM 3195 O O . PRO A 1 401 ? 5.086 -4.859 -4.715 1 87.38 401 PRO A O 1
ATOM 3198 N N . HIS A 1 402 ? 4.258 -6.066 -6.402 1 88.56 402 HIS A N 1
ATOM 3199 C CA . HIS A 1 402 ? 5.418 -5.891 -7.27 1 88.56 402 HIS A CA 1
ATOM 3200 C C . HIS A 1 402 ? 5.691 -4.414 -7.535 1 88.56 402 HIS A C 1
ATOM 3202 O O . HIS A 1 402 ? 6.848 -3.996 -7.605 1 88.56 402 HIS A O 1
ATOM 3208 N N . SER A 1 403 ? 4.656 -3.637 -7.707 1 87 403 SER A N 1
ATOM 3209 C CA . SER A 1 403 ? 4.801 -2.217 -8.016 1 87 403 SER A CA 1
ATOM 3210 C C . SER A 1 403 ? 5.543 -1.484 -6.898 1 87 403 SER A C 1
ATOM 3212 O O . SER A 1 403 ? 6.273 -0.524 -7.16 1 87 403 SER A O 1
ATOM 3214 N N . PHE A 1 404 ? 5.367 -1.917 -5.652 1 90.94 404 PHE A N 1
ATOM 3215 C CA . PHE A 1 404 ? 6.07 -1.298 -4.535 1 90.94 404 PHE A CA 1
ATOM 3216 C C . PHE A 1 404 ? 7.555 -1.646 -4.57 1 90.94 404 PHE A C 1
ATOM 3218 O O . PHE A 1 404 ? 8.406 -0.789 -4.32 1 90.94 404 PHE A O 1
ATOM 3225 N N . VAL A 1 405 ? 7.816 -2.885 -4.898 1 93.19 405 VAL A N 1
ATOM 3226 C CA . VAL A 1 405 ? 9.195 -3.354 -4.992 1 93.19 405 VAL A CA 1
ATOM 3227 C C . VAL A 1 405 ? 9.93 -2.58 -6.086 1 93.19 405 VAL A C 1
ATOM 3229 O O . VAL A 1 405 ? 11.047 -2.109 -5.879 1 93.19 405 VAL A O 1
ATOM 3232 N N . GLU A 1 406 ? 9.25 -2.428 -7.188 1 90.38 406 GLU A N 1
ATOM 3233 C CA . GLU A 1 406 ? 9.836 -1.691 -8.305 1 90.38 406 GLU A CA 1
ATOM 3234 C C . GLU A 1 406 ? 10.055 -0.226 -7.945 1 90.38 406 GLU A C 1
ATOM 3236 O O . GLU A 1 406 ? 11.086 0.356 -8.305 1 90.38 406 GLU A O 1
ATOM 3241 N N . ALA A 1 407 ? 9.125 0.321 -7.312 1 91.44 407 ALA A N 1
ATOM 3242 C CA . ALA A 1 407 ? 9.234 1.726 -6.926 1 91.44 407 ALA A CA 1
ATOM 3243 C C . ALA A 1 407 ? 10.43 1.956 -6.012 1 91.44 407 ALA A C 1
ATOM 3245 O O . ALA A 1 407 ? 11.156 2.938 -6.168 1 91.44 407 ALA A O 1
ATOM 3246 N N . VAL A 1 408 ? 10.648 1.115 -5.035 1 95.88 408 VAL A N 1
ATOM 3247 C CA . VAL A 1 408 ? 11.773 1.235 -4.113 1 95.88 408 VAL A CA 1
ATOM 3248 C C . VAL A 1 408 ? 13.086 1.045 -4.871 1 95.88 408 VAL A C 1
ATOM 3250 O O . VAL A 1 408 ? 14.039 1.8 -4.668 1 95.88 408 VAL A O 1
ATOM 3253 N N . SER A 1 409 ? 13.109 0.07 -5.75 1 94.31 409 SER A N 1
ATOM 3254 C CA . SER A 1 409 ? 14.305 -0.173 -6.547 1 94.31 409 SER A CA 1
ATOM 3255 C C . SER A 1 409 ? 14.672 1.047 -7.387 1 94.31 409 SER A C 1
ATOM 3257 O O . SER A 1 409 ? 15.844 1.388 -7.52 1 94.31 409 SER A O 1
ATOM 3259 N N . ASP A 1 410 ? 13.711 1.666 -7.926 1 92.44 410 ASP A N 1
ATOM 3260 C CA . ASP A 1 410 ? 13.922 2.828 -8.781 1 92.44 410 ASP A CA 1
ATOM 3261 C C . ASP A 1 410 ? 14.516 3.992 -7.988 1 92.44 410 ASP A C 1
ATOM 3263 O O . ASP A 1 410 ? 15.438 4.664 -8.453 1 92.44 410 ASP A O 1
ATOM 3267 N N . VAL A 1 411 ? 14.031 4.195 -6.828 1 94.94 411 VAL A N 1
ATOM 3268 C CA . VAL A 1 411 ? 14.492 5.355 -6.07 1 94.94 411 VAL A CA 1
ATOM 3269 C C . VAL A 1 411 ? 15.883 5.082 -5.504 1 94.94 411 VAL A C 1
ATOM 3271 O O . VAL A 1 411 ? 16.672 6.008 -5.293 1 94.94 411 VAL A O 1
ATOM 3274 N N . LEU A 1 412 ? 16.188 3.822 -5.199 1 97.25 412 LEU A N 1
ATOM 3275 C CA . LEU A 1 412 ? 17.516 3.467 -4.691 1 97.25 412 LEU A CA 1
ATOM 3276 C C . LEU A 1 412 ? 18.609 3.871 -5.676 1 97.25 412 LEU A C 1
ATOM 3278 O O . LEU A 1 412 ? 19.734 4.152 -5.273 1 97.25 412 LEU A O 1
ATOM 3282 N N . LYS A 1 413 ? 18.297 3.992 -6.957 1 95.06 413 LYS A N 1
ATOM 3283 C CA . LYS A 1 413 ? 19.25 4.375 -7.992 1 95.06 413 LYS A CA 1
ATOM 3284 C C . LYS A 1 413 ? 19.641 5.844 -7.863 1 95.06 413 LYS A C 1
ATOM 3286 O O . LYS A 1 413 ? 20.656 6.277 -8.43 1 95.06 413 LYS A O 1
ATOM 3291 N N . LEU A 1 414 ? 18.906 6.566 -7.156 1 95.75 414 LEU A N 1
ATOM 3292 C CA . LEU A 1 414 ? 19.156 7.996 -7.012 1 95.75 414 LEU A CA 1
ATOM 3293 C C . LEU A 1 414 ? 20.234 8.258 -5.953 1 95.75 414 LEU A C 1
ATOM 3295 O O . LEU A 1 414 ? 20.734 9.375 -5.84 1 95.75 414 LEU A O 1
ATOM 3299 N N . TYR A 1 415 ? 20.547 7.273 -5.199 1 97.19 415 TYR A N 1
ATOM 3300 C CA . TYR A 1 415 ? 21.531 7.422 -4.125 1 97.19 415 TYR A CA 1
ATOM 3301 C C . TYR A 1 415 ? 22.938 7.07 -4.613 1 97.19 415 TYR A C 1
ATOM 3303 O O . TYR A 1 415 ? 23.094 6.219 -5.492 1 97.19 415 TYR A O 1
ATOM 3311 N N . PRO A 1 416 ? 23.969 7.73 -4.184 1 96.69 416 PRO A N 1
ATOM 3312 C CA . PRO A 1 416 ? 23.953 8.609 -3.012 1 96.69 416 PRO A CA 1
ATOM 3313 C C . PRO A 1 416 ? 23.688 10.07 -3.375 1 96.69 416 PRO A C 1
ATOM 3315 O O . PRO A 1 416 ? 23.688 10.938 -2.496 1 96.69 416 PRO A O 1
ATOM 3318 N N . GLU A 1 417 ? 23.453 10.438 -4.598 1 97.69 417 GLU A N 1
ATOM 3319 C CA . GLU A 1 417 ? 23.312 11.82 -5.051 1 97.69 417 GLU A CA 1
ATOM 3320 C C . GLU A 1 417 ? 22.109 12.5 -4.375 1 97.69 417 GLU A C 1
ATOM 3322 O O . GLU A 1 417 ? 22.141 13.703 -4.121 1 97.69 417 GLU A O 1
ATOM 3327 N N . ARG A 1 418 ? 21.141 11.781 -4.047 1 97.31 418 ARG A N 1
ATOM 3328 C CA . ARG A 1 418 ? 19.938 12.328 -3.445 1 97.31 418 ARG A CA 1
ATOM 3329 C C . ARG A 1 418 ? 20.234 12.93 -2.076 1 97.31 418 ARG A C 1
ATOM 3331 O O . ARG A 1 418 ? 19.594 13.898 -1.664 1 97.31 418 ARG A O 1
ATOM 3338 N N . PHE A 1 419 ? 21.234 12.477 -1.352 1 98.31 419 PHE A N 1
ATOM 3339 C CA . PHE A 1 419 ? 21.609 13.062 -0.073 1 98.31 419 PHE A CA 1
ATOM 3340 C C . PHE A 1 419 ? 21.969 14.539 -0.239 1 98.31 419 PHE A C 1
ATOM 3342 O O . PHE A 1 419 ? 21.547 15.375 0.562 1 98.31 419 PHE A O 1
ATOM 3349 N N . GLU A 1 420 ? 22.672 14.789 -1.275 1 98.12 420 GLU A N 1
ATOM 3350 C CA . GLU A 1 420 ? 23.094 16.156 -1.533 1 98.12 420 GLU A CA 1
ATOM 3351 C C . GLU A 1 420 ? 21.906 17.047 -1.9 1 98.12 420 GLU A C 1
ATOM 3353 O O . GLU A 1 420 ? 21.859 18.219 -1.521 1 98.12 420 GLU A O 1
ATOM 3358 N N . VAL A 1 421 ? 21.016 16.5 -2.615 1 97.75 421 VAL A N 1
ATOM 3359 C CA . VAL A 1 421 ? 19.812 17.234 -3.008 1 97.75 421 VAL A CA 1
ATOM 3360 C C . VAL A 1 421 ? 19.031 17.672 -1.762 1 97.75 421 VAL A C 1
ATOM 3362 O O . VAL A 1 421 ? 18.656 18.828 -1.636 1 97.75 421 VAL A O 1
ATOM 3365 N N . LEU A 1 422 ? 18.828 16.766 -0.814 1 98.31 422 LEU A N 1
ATOM 3366 C CA . LEU A 1 422 ? 18.062 17.047 0.396 1 98.31 422 LEU A CA 1
ATOM 3367 C C . LEU A 1 422 ? 18.812 18.031 1.285 1 98.31 422 LEU A C 1
ATOM 3369 O O . LEU A 1 422 ? 18.188 18.906 1.912 1 98.31 422 LEU A O 1
ATOM 3373 N N . GLU A 1 423 ? 20.094 17.922 1.311 1 98.38 423 GLU A N 1
ATOM 3374 C CA . GLU A 1 423 ? 20.906 18.859 2.076 1 98.38 423 GLU A CA 1
ATOM 3375 C C . GLU A 1 423 ? 20.781 20.281 1.518 1 98.38 423 GLU A C 1
ATOM 3377 O O . GLU A 1 423 ? 20.641 21.234 2.275 1 98.38 423 GLU A O 1
ATOM 3382 N N . LYS A 1 424 ? 20.859 20.391 0.234 1 98.31 424 LYS A N 1
ATOM 3383 C CA . LYS A 1 424 ? 20.719 21.703 -0.416 1 98.31 424 LYS A CA 1
ATOM 3384 C C . LYS A 1 424 ? 19.344 22.297 -0.145 1 98.31 424 LYS A C 1
ATOM 3386 O O . LYS A 1 424 ? 19.234 23.516 0.076 1 98.31 424 LYS A O 1
ATOM 3391 N N . ARG A 1 425 ? 18.344 21.5 -0.221 1 98.44 425 ARG A N 1
ATOM 3392 C CA . ARG A 1 425 ? 17 21.953 0.06 1 98.44 425 ARG A CA 1
ATOM 3393 C C . ARG A 1 425 ? 16.875 22.453 1.493 1 98.44 425 ARG A C 1
ATO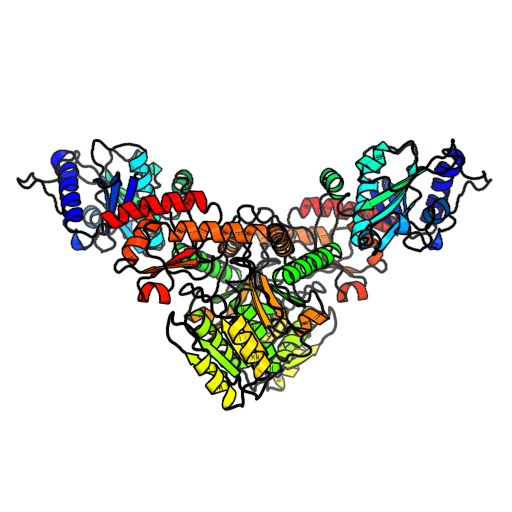M 3395 O O . ARG A 1 425 ? 16.234 23.484 1.742 1 98.44 425 ARG A O 1
ATOM 3402 N N . MET A 1 426 ? 17.484 21.75 2.416 1 98.44 426 MET A N 1
ATOM 3403 C CA . MET A 1 426 ? 17.453 22.172 3.814 1 98.44 426 MET A CA 1
ATOM 3404 C C . MET A 1 426 ? 18.188 23.5 4.004 1 98.44 426 MET A C 1
ATOM 3406 O O . MET A 1 426 ? 17.734 24.359 4.766 1 98.44 426 MET A O 1
ATOM 3410 N N . GLU A 1 427 ? 19.25 23.641 3.322 1 97.88 427 GLU A N 1
ATOM 3411 C CA . GLU A 1 427 ? 19.984 24.906 3.367 1 97.88 427 GLU A CA 1
ATOM 3412 C C . GLU A 1 427 ? 19.141 26.047 2.859 1 97.88 427 GLU A C 1
ATOM 3414 O O . GLU A 1 427 ? 19.188 27.156 3.406 1 97.88 427 GLU A O 1
ATOM 3419 N N . ALA A 1 428 ? 18.406 25.781 1.839 1 97.75 428 ALA A N 1
ATOM 3420 C CA . ALA A 1 428 ? 17.5 26.797 1.306 1 97.75 428 ALA A CA 1
ATOM 3421 C C . ALA A 1 428 ? 16.484 27.234 2.355 1 97.75 428 ALA A C 1
ATOM 3423 O O . ALA A 1 428 ? 16.172 28.422 2.477 1 97.75 428 ALA A O 1
ATOM 3424 N N . ILE A 1 429 ? 15.961 26.266 3.07 1 97.94 429 ILE A N 1
ATOM 3425 C CA . ILE A 1 429 ? 15 26.578 4.129 1 97.94 429 ILE A CA 1
ATOM 3426 C C . ILE A 1 429 ? 15.68 27.422 5.207 1 97.94 429 ILE A C 1
ATOM 3428 O O . ILE A 1 429 ? 15.141 28.438 5.637 1 97.94 429 ILE A O 1
ATOM 3432 N N . LYS A 1 430 ? 16.859 27.031 5.605 1 96.94 430 LYS A N 1
ATOM 3433 C CA . LYS A 1 430 ? 17.578 27.719 6.672 1 96.94 430 LYS A CA 1
ATOM 3434 C C . LYS A 1 430 ? 17.953 29.141 6.27 1 96.94 430 LYS A C 1
ATOM 3436 O O . LYS A 1 430 ? 18.031 30.031 7.117 1 96.94 430 LYS A O 1
ATOM 3441 N N . ASN A 1 431 ? 18.125 29.297 5.051 1 95.5 431 ASN A N 1
ATOM 3442 C CA . ASN A 1 431 ? 18.531 30.609 4.543 1 95.5 431 ASN A CA 1
ATOM 3443 C C . ASN A 1 431 ? 17.328 31.484 4.234 1 95.5 431 ASN A C 1
ATOM 3445 O O . ASN A 1 431 ? 17.484 32.656 3.838 1 95.5 431 ASN A O 1
ATOM 3449 N N . SER A 1 432 ? 16.219 30.969 4.387 1 93.62 432 SER A N 1
ATOM 3450 C CA . SER A 1 432 ? 15.016 31.75 4.133 1 93.62 432 SER A CA 1
ATOM 3451 C C . SER A 1 432 ? 14.727 32.719 5.281 1 93.62 432 SER A C 1
ATOM 3453 O O . SER A 1 432 ? 15.555 32.875 6.184 1 93.62 432 SER A O 1
ATOM 3455 N N . THR A 1 433 ? 13.57 33.406 5.242 1 85.88 433 THR A N 1
ATOM 3456 C CA . THR A 1 433 ? 13.195 34.406 6.254 1 85.88 433 THR A CA 1
ATOM 3457 C C . THR A 1 433 ? 12.609 33.688 7.48 1 85.88 433 THR A C 1
ATOM 3459 O O . THR A 1 433 ? 12.32 34.344 8.484 1 85.88 433 THR A O 1
ATOM 3462 N N . LEU A 1 434 ? 12.523 32.406 7.406 1 91.44 434 LEU A N 1
ATOM 3463 C CA . LEU A 1 434 ? 11.914 31.656 8.5 1 91.44 434 LEU A CA 1
ATOM 3464 C C . LEU A 1 434 ? 12.953 31.312 9.562 1 91.44 434 LEU A C 1
ATOM 3466 O O . LEU A 1 434 ? 14.102 30.984 9.234 1 91.44 434 LEU A O 1
ATOM 3470 N N . ASP A 1 435 ? 12.57 31.531 10.789 1 92.38 435 ASP A N 1
ATOM 3471 C CA . ASP A 1 435 ? 13.398 31.062 11.898 1 92.38 435 ASP A CA 1
ATOM 3472 C C . ASP A 1 435 ? 13.109 29.609 12.219 1 92.38 435 ASP A C 1
ATOM 3474 O O . ASP A 1 435 ? 12.258 29.297 13.055 1 92.38 435 ASP A O 1
ATOM 3478 N N . VAL A 1 436 ? 13.914 28.75 11.609 1 95.69 436 VAL A N 1
ATOM 3479 C CA . VAL A 1 436 ? 13.602 27.312 11.703 1 95.69 436 VAL A CA 1
ATOM 3480 C C . VAL A 1 436 ? 14.695 26.609 12.5 1 95.69 436 VAL A C 1
ATOM 3482 O O . VAL A 1 436 ? 15.805 27.109 12.633 1 95.69 436 VAL A O 1
ATOM 3485 N N . THR A 1 437 ? 14.328 25.516 13.086 1 94.94 437 THR A N 1
ATOM 3486 C CA . THR A 1 437 ? 15.25 24.547 13.68 1 94.94 437 THR A CA 1
ATOM 3487 C C . THR A 1 437 ? 15.242 23.234 12.898 1 94.94 437 THR A C 1
ATOM 3489 O O . THR A 1 437 ? 14.18 22.688 12.594 1 94.94 437 THR A O 1
ATOM 3492 N N . ALA A 1 438 ? 16.406 22.781 12.539 1 93.94 438 ALA A N 1
ATOM 3493 C CA . ALA A 1 438 ? 16.578 21.5 11.844 1 93.94 438 ALA A CA 1
ATOM 3494 C C . ALA A 1 438 ? 17.969 20.938 12.07 1 93.94 438 ALA A C 1
ATOM 3496 O O . ALA A 1 438 ? 18.969 21.656 11.953 1 93.94 438 ALA A O 1
ATOM 3497 N N . THR A 1 439 ? 17.984 19.641 12.43 1 94.56 439 THR A N 1
ATOM 3498 C CA . THR A 1 439 ? 19.297 19.047 12.711 1 94.56 439 THR A CA 1
ATOM 3499 C C . THR A 1 439 ? 19.594 17.922 11.711 1 94.56 439 THR A C 1
ATOM 3501 O O . THR A 1 439 ? 20.656 17.297 11.797 1 94.56 439 THR A O 1
ATOM 3504 N N . TYR A 1 440 ? 18.75 17.594 10.805 1 95.81 440 TYR A N 1
ATOM 3505 C CA . TYR A 1 440 ? 19 16.688 9.68 1 95.81 440 TYR A CA 1
ATOM 3506 C C . TYR A 1 440 ? 18.141 17.078 8.477 1 95.81 440 TYR A C 1
ATOM 3508 O O . TYR A 1 440 ? 17.141 17.797 8.617 1 95.81 440 TYR A O 1
ATOM 3516 N N . PRO A 1 441 ? 18.5 16.734 7.297 1 97.81 441 PRO A N 1
ATOM 3517 C CA . PRO A 1 441 ? 17.906 17.328 6.098 1 97.81 441 PRO A CA 1
ATOM 3518 C C . PRO A 1 441 ? 16.578 16.672 5.703 1 97.81 441 PRO A C 1
ATOM 3520 O O . PRO A 1 441 ? 16.344 16.422 4.52 1 97.81 441 PRO A O 1
ATOM 3523 N N . MET A 1 442 ? 15.68 16.406 6.617 1 97.38 442 MET A N 1
ATOM 3524 C CA . MET A 1 442 ? 14.383 15.781 6.363 1 97.38 442 MET A CA 1
ATOM 3525 C C . MET A 1 442 ? 13.25 16.766 6.629 1 97.38 442 MET A C 1
ATOM 3527 O O . MET A 1 442 ? 12.242 16.766 5.91 1 97.38 442 MET A O 1
ATOM 3531 N N . ILE A 1 443 ? 13.391 17.531 7.637 1 97.94 443 ILE A N 1
ATOM 3532 C CA . ILE A 1 443 ? 12.258 18.328 8.117 1 97.94 443 ILE A CA 1
ATOM 3533 C C . ILE A 1 443 ? 12.766 19.469 8.984 1 97.94 443 ILE A C 1
ATOM 3535 O O . ILE A 1 443 ? 13.734 19.328 9.727 1 97.94 443 ILE A O 1
ATOM 3539 N N . ALA A 1 444 ? 12.172 20.656 8.82 1 98.38 444 ALA A N 1
ATOM 3540 C CA . ALA A 1 444 ? 12.484 21.844 9.625 1 98.38 444 ALA A CA 1
ATOM 3541 C C . ALA A 1 444 ? 11.281 22.281 10.438 1 98.38 444 ALA A C 1
ATOM 3543 O O . ALA A 1 444 ? 10.148 22.25 9.953 1 98.38 444 ALA A O 1
ATOM 3544 N N . THR A 1 445 ? 11.508 22.672 11.664 1 98 445 THR A N 1
ATOM 3545 C CA . THR A 1 445 ? 10.453 23.094 12.578 1 98 445 THR A CA 1
ATOM 3546 C C . THR A 1 445 ? 10.453 24.609 12.742 1 98 445 THR A C 1
ATOM 3548 O O . THR A 1 445 ? 11.516 25.219 12.914 1 98 445 THR A O 1
ATOM 3551 N N . TRP A 1 446 ? 9.281 25.203 12.633 1 97.19 446 TRP A N 1
ATOM 3552 C CA . TRP A 1 446 ? 9.078 26.656 12.734 1 97.19 446 TRP A CA 1
ATOM 3553 C C . TRP A 1 446 ? 8 26.969 13.766 1 97.19 446 TRP A C 1
ATOM 3555 O O . TRP A 1 446 ? 6.875 26.484 13.672 1 97.19 446 TRP A O 1
ATOM 3565 N N . GLU A 1 447 ? 8.352 27.797 14.773 1 96.06 447 GLU A N 1
ATOM 3566 C CA . GLU A 1 447 ? 7.402 28.203 15.805 1 96.06 447 GLU A CA 1
ATOM 3567 C C . GLU A 1 447 ? 6.984 29.656 15.609 1 96.06 447 GLU A C 1
ATOM 3569 O O . GLU A 1 447 ? 7.812 30.516 15.297 1 96.06 447 GLU A O 1
ATOM 3574 N N . HIS A 1 448 ? 5.699 29.891 15.781 1 95.75 448 HIS A N 1
ATOM 3575 C CA . HIS A 1 448 ? 5.129 31.234 15.711 1 95.75 448 HIS A CA 1
ATOM 3576 C C . HIS A 1 448 ? 3.844 31.328 16.531 1 95.75 448 HIS A C 1
ATOM 3578 O O . HIS A 1 448 ? 3.014 30.422 16.5 1 95.75 448 HIS A O 1
ATOM 3584 N N . PRO A 1 449 ? 3.65 32.344 17.25 1 94.94 449 PRO A N 1
ATOM 3585 C CA . PRO A 1 449 ? 2.459 32.469 18.094 1 94.94 449 PRO A CA 1
ATOM 3586 C C . PRO A 1 449 ? 1.161 32.469 17.281 1 94.94 449 PRO A C 1
ATOM 3588 O O . PRO A 1 449 ? 0.117 32.062 17.797 1 94.94 449 PRO A O 1
ATOM 3591 N N . LYS A 1 450 ? 1.182 32.844 16.062 1 95.56 450 LYS A N 1
ATOM 3592 C CA . LYS A 1 450 ? -0 32.875 15.203 1 95.56 450 LYS A CA 1
ATOM 3593 C C . LYS A 1 450 ? 0.075 31.797 14.125 1 95.56 450 LYS A C 1
ATOM 3595 O O . LYS A 1 450 ? -0.308 32.031 12.977 1 95.56 450 LYS A O 1
ATOM 3600 N N . MET A 1 451 ? 0.614 30.688 14.5 1 96.38 451 MET A N 1
ATOM 3601 C CA . MET A 1 451 ? 0.859 29.609 13.531 1 96.38 451 MET A CA 1
ATOM 3602 C C . MET A 1 451 ? -0.448 29.125 12.914 1 96.38 451 MET A C 1
ATOM 3604 O O . MET A 1 451 ? -0.487 28.781 11.734 1 96.38 451 MET A O 1
ATOM 3608 N N . ALA A 1 452 ? -1.521 29.078 13.672 1 94.56 452 ALA A N 1
ATOM 3609 C CA . ALA A 1 452 ? -2.807 28.625 13.148 1 94.56 452 ALA A CA 1
ATOM 3610 C C . ALA A 1 452 ? -3.254 29.5 11.977 1 94.56 452 ALA A C 1
ATOM 3612 O O . ALA A 1 452 ? -3.746 29 10.969 1 94.56 452 ALA A O 1
ATOM 3613 N N . GLU A 1 453 ? -3.111 30.812 12.086 1 94.88 453 GLU A N 1
ATOM 3614 C CA . GLU A 1 453 ? -3.469 31.75 11.031 1 94.88 453 GLU A CA 1
ATOM 3615 C C . GLU A 1 453 ? -2.566 31.594 9.812 1 94.88 453 GLU A C 1
ATOM 3617 O O . GLU A 1 453 ? -3.033 31.656 8.672 1 94.88 453 GLU A O 1
ATOM 3622 N N . ILE A 1 454 ? -1.334 31.406 10.141 1 96.19 454 ILE A N 1
ATOM 3623 C CA . ILE A 1 454 ? -0.354 31.25 9.07 1 96.19 454 ILE A CA 1
ATOM 3624 C C . ILE A 1 454 ? -0.688 30 8.258 1 96.19 454 ILE A C 1
ATOM 3626 O O . ILE A 1 454 ? -0.708 30.047 7.023 1 96.19 454 ILE A O 1
ATOM 3630 N N . LEU A 1 455 ? -0.941 28.891 8.961 1 95.12 455 LEU A N 1
ATOM 3631 C CA . LEU A 1 455 ? -1.266 27.625 8.305 1 95.12 455 LEU A CA 1
ATOM 3632 C C . LEU A 1 455 ? -2.529 27.766 7.457 1 95.12 455 LEU A C 1
ATOM 3634 O O . LEU A 1 455 ? -2.588 27.266 6.332 1 95.12 455 LEU A O 1
ATOM 3638 N N . THR A 1 456 ? -3.49 28.391 7.957 1 94.06 456 THR A N 1
ATOM 3639 C CA . THR A 1 456 ? -4.734 28.609 7.223 1 94.06 456 THR A CA 1
ATOM 3640 C C . THR A 1 456 ? -4.484 29.422 5.957 1 94.06 456 THR A C 1
ATOM 3642 O O . THR A 1 456 ? -5.031 29.109 4.895 1 94.06 456 THR A O 1
ATOM 3645 N N . ALA A 1 457 ? -3.711 30.469 6.07 1 95.94 457 ALA A N 1
ATOM 3646 C CA . ALA A 1 457 ? -3.367 31.266 4.902 1 95.94 457 ALA A CA 1
ATOM 3647 C C . ALA A 1 457 ? -2.652 30.422 3.846 1 95.94 457 ALA A C 1
ATOM 3649 O O . ALA A 1 457 ? -2.928 30.562 2.65 1 95.94 457 ALA A O 1
ATOM 3650 N N . CYS A 1 458 ? -1.729 29.625 4.344 1 95.5 458 CYS A N 1
ATOM 3651 C CA . CYS A 1 458 ? -1.022 28.75 3.42 1 95.5 458 CYS A CA 1
ATOM 3652 C C . CYS A 1 458 ? -1.993 27.812 2.701 1 95.5 458 CYS A C 1
ATOM 3654 O O . CYS A 1 458 ? -1.953 27.703 1.475 1 95.5 458 CYS A O 1
ATOM 3656 N N . GLU A 1 459 ? -2.871 27.234 3.383 1 92.69 459 GLU A N 1
ATOM 3657 C CA . GLU A 1 459 ? -3.818 26.281 2.818 1 92.69 459 GLU A CA 1
ATOM 3658 C C . GLU A 1 459 ? -4.75 26.953 1.816 1 92.69 459 GLU A C 1
ATOM 3660 O O . GLU A 1 459 ? -5.047 26.391 0.761 1 92.69 459 GLU A O 1
ATOM 3665 N N . LEU A 1 460 ? -5.176 28.094 2.102 1 94.06 460 LEU A N 1
ATOM 3666 C CA . LEU A 1 460 ? -6.059 28.828 1.21 1 94.06 460 LEU A CA 1
ATOM 3667 C C . LEU A 1 460 ? -5.363 29.141 -0.11 1 94.06 460 LEU A C 1
ATOM 3669 O O . LEU A 1 460 ? -6.023 29.406 -1.116 1 94.06 460 LEU A O 1
ATOM 3673 N N . ASN A 1 461 ? -4.082 29.156 -0.026 1 95.19 461 ASN A N 1
ATOM 3674 C CA . ASN A 1 461 ? -3.312 29.484 -1.224 1 95.19 461 ASN A CA 1
ATOM 3675 C C . ASN A 1 461 ? -2.631 28.25 -1.802 1 95.19 461 ASN A C 1
ATOM 3677 O O . ASN A 1 461 ? -1.716 28.359 -2.619 1 95.19 461 ASN A O 1
ATOM 3681 N N . GLY A 1 462 ? -2.951 27.047 -1.329 1 91.94 462 GLY A N 1
ATOM 3682 C CA . GLY A 1 462 ? -2.557 25.797 -1.955 1 91.94 462 GLY A CA 1
ATOM 3683 C C . GLY A 1 462 ? -1.259 25.234 -1.403 1 91.94 462 GLY A C 1
ATOM 3684 O O . GLY A 1 462 ? -0.64 24.375 -2.02 1 91.94 462 GLY A O 1
ATOM 3685 N N . PHE A 1 463 ? -0.756 25.766 -0.291 1 94.69 463 PHE A N 1
ATOM 3686 C CA . PHE A 1 463 ? 0.445 25.25 0.352 1 94.69 463 PHE A CA 1
ATOM 3687 C C . PHE A 1 463 ? 0.088 24.453 1.604 1 94.69 463 PHE A C 1
ATOM 3689 O O . PHE A 1 463 ? -0.584 24.969 2.5 1 94.69 463 PHE A O 1
ATOM 3696 N N . TYR A 1 464 ? 0.563 23.234 1.686 1 93.19 464 TYR A N 1
ATOM 3697 C CA . TYR A 1 464 ? 0.231 22.344 2.797 1 93.19 464 TYR A CA 1
ATOM 3698 C C . TYR A 1 464 ? 1.48 21.969 3.582 1 93.19 464 TYR A C 1
ATOM 3700 O O . TYR A 1 464 ? 2.213 21.047 3.191 1 93.19 464 TYR A O 1
ATOM 3708 N N . LEU A 1 465 ? 1.658 22.656 4.648 1 95.62 465 LEU A N 1
ATOM 3709 C CA . LEU A 1 465 ? 2.723 22.344 5.598 1 95.62 465 LEU A CA 1
ATOM 3710 C C . LEU A 1 465 ? 2.27 21.297 6.605 1 95.62 465 LEU A C 1
ATOM 3712 O O . LEU A 1 465 ? 1.087 20.953 6.664 1 95.62 465 LEU A O 1
ATOM 3716 N N . HIS A 1 466 ? 3.244 20.812 7.336 1 94.81 466 HIS A N 1
ATOM 3717 C CA . HIS A 1 466 ? 2.916 19.891 8.414 1 94.81 466 HIS A CA 1
ATOM 3718 C C . HIS A 1 466 ? 2.625 20.641 9.711 1 94.81 466 HIS A C 1
ATOM 3720 O O . HIS A 1 466 ? 3.521 21.25 10.297 1 94.81 466 HIS A O 1
ATOM 3726 N N . GLY A 1 467 ? 1.354 20.625 10.07 1 93.56 467 GLY A N 1
ATOM 3727 C CA . GLY A 1 467 ? 1.031 21.391 11.273 1 93.56 467 GLY A CA 1
ATOM 3728 C C . GLY A 1 467 ? -0.296 20.984 11.891 1 93.56 467 GLY A C 1
ATOM 3729 O O . GLY A 1 467 ? -0.715 21.562 12.898 1 93.56 467 GLY A O 1
ATOM 3730 N N . ASP A 1 468 ? -0.903 19.906 11.367 1 87.62 468 ASP A N 1
ATOM 3731 C CA . ASP A 1 468 ? -2.266 19.578 11.766 1 87.62 468 ASP A CA 1
ATOM 3732 C C . ASP A 1 468 ? -2.271 18.562 12.906 1 87.62 468 ASP A C 1
ATOM 3734 O O . ASP A 1 468 ? -3.285 18.391 13.586 1 87.62 468 ASP A O 1
ATOM 3738 N N . SER A 1 469 ? -1.179 17.953 13.148 1 88.75 469 SER A N 1
ATOM 3739 C CA . SER A 1 469 ? -1.124 17.016 14.266 1 88.75 469 SER A CA 1
ATOM 3740 C C . SER A 1 469 ? -1.335 17.734 15.594 1 88.75 469 SER A C 1
ATOM 3742 O O . SER A 1 469 ? -0.873 18.859 15.781 1 88.75 469 SER A O 1
ATOM 3744 N N . ALA A 1 470 ? -1.937 17.062 16.531 1 87.75 470 ALA A N 1
ATOM 3745 C CA . ALA A 1 470 ? -2.281 17.656 17.828 1 87.75 470 ALA A CA 1
ATOM 3746 C C . ALA A 1 470 ? -1.037 18.172 18.547 1 87.75 470 ALA A C 1
ATOM 3748 O O . ALA A 1 470 ? -1.051 19.266 19.109 1 87.75 470 ALA A O 1
ATOM 3749 N N . TYR A 1 471 ? 0.028 17.422 18.516 1 91.12 471 TYR A N 1
ATOM 3750 C CA . TYR A 1 471 ? 1.234 17.797 19.234 1 91.12 471 TYR A CA 1
ATOM 3751 C C . TYR A 1 471 ? 1.885 19.031 18.625 1 91.12 471 TYR A C 1
ATOM 3753 O O . TYR A 1 471 ? 2.617 19.75 19.297 1 91.12 471 TYR A O 1
ATOM 3761 N N . LEU A 1 472 ? 1.647 19.297 17.391 1 94.44 472 LEU A N 1
ATOM 3762 C CA . LEU A 1 472 ? 2.16 20.5 16.734 1 94.44 472 LEU A CA 1
ATOM 3763 C C . LEU A 1 472 ? 1.265 21.703 17.016 1 94.44 472 LEU A C 1
ATOM 3765 O O . LEU A 1 472 ? 1.756 22.781 17.344 1 94.44 472 LEU A O 1
ATOM 3769 N N . ARG A 1 473 ? -0.043 21.5 16.938 1 93 473 ARG A N 1
ATOM 3770 C CA . ARG A 1 473 ? -1.005 22.578 17.172 1 93 473 ARG A CA 1
ATOM 3771 C C . ARG A 1 473 ? -0.863 23.141 18.578 1 93 473 ARG A C 1
ATOM 3773 O O . ARG A 1 473 ? -0.878 24.359 18.766 1 93 473 ARG A O 1
ATOM 3780 N N . GLU A 1 474 ? -0.743 22.25 19.469 1 94.38 474 GLU A N 1
ATOM 3781 C CA . GLU A 1 474 ? -0.658 22.641 20.875 1 94.38 474 GLU A CA 1
ATOM 3782 C C . GLU A 1 474 ? 0.587 23.484 21.141 1 94.38 474 GLU A C 1
ATOM 3784 O O . GLU A 1 474 ? 0.614 24.281 22.062 1 94.38 474 GLU A O 1
ATOM 3789 N N . ARG A 1 475 ? 1.578 23.406 20.281 1 95.31 475 ARG A N 1
ATOM 3790 C CA . ARG A 1 475 ? 2.85 24.094 20.5 1 95.31 475 ARG A CA 1
ATOM 3791 C C . ARG A 1 475 ? 3.023 25.234 19.516 1 95.31 475 ARG A C 1
ATOM 3793 O O . ARG A 1 475 ? 4.078 25.875 19.484 1 95.31 475 ARG A O 1
ATOM 3800 N N . ASN A 1 476 ? 2.041 25.5 18.641 1 96.75 476 ASN A N 1
ATOM 3801 C CA . ASN A 1 476 ? 2.086 26.531 17.609 1 96.75 476 ASN A CA 1
ATOM 3802 C C . ASN A 1 476 ? 3.283 26.344 16.688 1 96.75 476 ASN A C 1
ATOM 3804 O O . ASN A 1 476 ? 4.047 27.281 16.453 1 96.75 476 ASN A O 1
ATOM 3808 N N . ILE A 1 477 ? 3.402 25.062 16.234 1 96.56 477 ILE A N 1
ATOM 3809 C CA . ILE A 1 477 ? 4.527 24.672 15.391 1 96.56 477 ILE A CA 1
ATOM 3810 C C . ILE A 1 477 ? 4.016 24.203 14.031 1 96.56 477 ILE A C 1
ATOM 3812 O O . ILE A 1 477 ? 2.959 23.578 13.945 1 96.56 477 ILE A O 1
ATOM 3816 N N . ALA A 1 478 ? 4.719 24.531 13.008 1 96.88 478 ALA A N 1
ATOM 3817 C CA . ALA A 1 478 ? 4.578 23.953 11.672 1 96.88 478 ALA A CA 1
ATOM 3818 C C . ALA A 1 478 ? 5.922 23.453 11.156 1 96.88 478 ALA A C 1
ATOM 3820 O O . ALA A 1 478 ? 6.98 23.875 11.633 1 96.88 478 ALA A O 1
ATOM 3821 N N . GLN A 1 479 ? 5.805 22.531 10.25 1 97.75 479 GLN A N 1
ATOM 3822 C CA . GLN A 1 479 ? 7.051 21.984 9.727 1 97.75 479 GLN A CA 1
ATOM 3823 C C . GLN A 1 479 ? 7.039 21.938 8.203 1 97.75 479 GLN A C 1
ATOM 3825 O O . GLN A 1 479 ? 5.973 21.859 7.59 1 97.75 479 GLN A O 1
ATOM 3830 N N . ILE A 1 480 ? 8.211 22.047 7.676 1 97.88 480 ILE A N 1
ATOM 3831 C CA . ILE A 1 480 ? 8.438 21.984 6.234 1 97.88 480 ILE A CA 1
ATOM 3832 C C . ILE A 1 480 ? 9.414 20.859 5.918 1 97.88 480 ILE A C 1
ATOM 3834 O O . ILE A 1 480 ? 10.547 20.844 6.395 1 97.88 480 ILE A O 1
ATOM 3838 N N . SER A 1 481 ? 8.984 19.922 5.148 1 97.75 481 SER A N 1
ATOM 3839 C CA . SER A 1 481 ? 9.828 18.797 4.785 1 97.75 481 SER A CA 1
ATOM 3840 C C . SER A 1 481 ? 10.484 19 3.426 1 97.75 481 SER A C 1
ATOM 3842 O O . SER A 1 481 ? 9.945 19.703 2.568 1 97.75 481 SER A O 1
ATOM 3844 N N . THR A 1 482 ? 11.586 18.406 3.205 1 98.19 482 THR A N 1
ATOM 3845 C CA . THR A 1 482 ? 12.383 18.594 1.997 1 98.19 482 THR A CA 1
ATOM 3846 C C . THR A 1 482 ? 12.125 17.469 0.993 1 98.19 482 THR A C 1
ATOM 3848 O O . THR A 1 482 ? 12.656 17.484 -0.118 1 98.19 482 THR A O 1
ATOM 3851 N N . ILE A 1 483 ? 11.266 16.562 1.292 1 96.38 483 ILE A N 1
ATOM 3852 C CA . ILE A 1 483 ? 11.32 15.281 0.586 1 96.38 483 ILE A CA 1
ATOM 3853 C C . ILE A 1 483 ? 10.32 15.289 -0.564 1 96.38 483 ILE A C 1
ATOM 3855 O O . ILE A 1 483 ? 10.344 14.398 -1.42 1 96.38 483 ILE A O 1
ATOM 3859 N N . GLN A 1 484 ? 9.438 16.25 -0.639 1 94.44 484 GLN A N 1
ATOM 3860 C CA . GLN A 1 484 ? 8.367 16.25 -1.626 1 94.44 484 GLN A CA 1
ATOM 3861 C C . GLN A 1 484 ? 8.883 16.656 -3.002 1 94.44 484 GLN A C 1
ATOM 3863 O O . GLN A 1 484 ? 9.891 17.359 -3.107 1 94.44 484 GLN A O 1
ATOM 3868 N N . PRO A 1 485 ? 8.266 16.25 -4.051 1 88.88 485 PRO A N 1
ATOM 3869 C CA . PRO A 1 485 ? 8.703 16.625 -5.395 1 88.88 485 PRO A CA 1
ATOM 3870 C C . PRO A 1 485 ? 8.547 18.125 -5.676 1 88.88 485 PRO A C 1
ATOM 3872 O O . PRO A 1 485 ? 7.812 18.812 -4.965 1 88.88 485 PRO A O 1
ATOM 3875 N N . ASN A 1 486 ? 9.211 18.688 -6.617 1 91.56 486 ASN A N 1
ATOM 3876 C CA . ASN A 1 486 ? 9.141 20.078 -7.062 1 91.56 486 ASN A CA 1
ATOM 3877 C C . ASN A 1 486 ? 9.438 21.047 -5.922 1 91.56 486 ASN A C 1
ATOM 3879 O O . ASN A 1 486 ? 8.883 22.141 -5.879 1 91.56 486 ASN A O 1
ATOM 3883 N N . PHE A 1 487 ? 10.188 20.625 -4.973 1 96.38 487 PHE A N 1
ATOM 3884 C CA . PHE A 1 487 ? 10.484 21.391 -3.766 1 96.38 487 PHE A CA 1
ATOM 3885 C C . PHE A 1 487 ? 11.039 22.766 -4.121 1 96.38 487 PHE A C 1
ATOM 3887 O O . PHE A 1 487 ? 10.609 23.781 -3.553 1 96.38 487 PHE A O 1
ATOM 3894 N N . GLU A 1 488 ? 11.945 22.859 -5.102 1 97.19 488 GLU A N 1
ATOM 3895 C CA . GLU A 1 488 ? 12.648 24.094 -5.402 1 97.19 488 GLU A CA 1
ATOM 3896 C C . GLU A 1 488 ? 11.672 25.188 -5.836 1 97.19 488 GLU A C 1
ATOM 3898 O O . GLU A 1 488 ? 11.672 26.281 -5.27 1 97.19 488 GLU A O 1
ATOM 3903 N N . LYS A 1 489 ? 10.844 24.797 -6.758 1 96.38 489 LYS A N 1
ATOM 3904 C CA . LYS A 1 489 ? 9.859 25.75 -7.277 1 96.38 489 LYS A CA 1
ATOM 3905 C C . LYS A 1 489 ? 8.797 26.062 -6.23 1 96.38 489 LYS A C 1
ATOM 3907 O O . LYS A 1 489 ? 8.438 27.234 -6.035 1 96.38 489 LYS A O 1
ATOM 3912 N N . ASP A 1 490 ? 8.344 25.109 -5.574 1 96.38 490 ASP A N 1
ATOM 3913 C CA . ASP A 1 490 ? 7.262 25.266 -4.609 1 96.38 490 ASP A CA 1
ATOM 3914 C C . ASP A 1 490 ? 7.727 26.047 -3.385 1 96.38 490 ASP A C 1
ATOM 3916 O O . ASP A 1 490 ? 6.969 26.859 -2.834 1 96.38 490 ASP A O 1
ATOM 3920 N N . PHE A 1 491 ? 8.93 25.875 -2.955 1 97.75 491 PHE A N 1
ATOM 3921 C CA . PHE A 1 491 ? 9.43 26.578 -1.774 1 97.75 491 PHE A CA 1
ATOM 3922 C C . PHE A 1 491 ? 9.656 28.047 -2.072 1 97.75 491 PHE A C 1
ATOM 3924 O O . PHE A 1 491 ? 9.438 28.906 -1.209 1 97.75 491 PHE A O 1
ATOM 3931 N N . LYS A 1 492 ? 10.125 28.281 -3.217 1 96.81 492 LYS A N 1
ATOM 3932 C CA . LYS A 1 492 ? 10.273 29.688 -3.615 1 96.81 492 LYS A CA 1
ATOM 3933 C C . LYS A 1 492 ? 8.938 30.422 -3.527 1 96.81 492 LYS A C 1
ATOM 3935 O O . LYS A 1 492 ? 8.875 31.531 -2.996 1 96.81 492 LYS A O 1
ATOM 3940 N N . LYS A 1 493 ? 7.914 29.812 -4.016 1 96.12 493 LYS A N 1
ATOM 3941 C CA . LYS A 1 493 ? 6.582 30.406 -3.98 1 96.12 493 LYS A CA 1
ATOM 3942 C C . LYS A 1 493 ? 6.066 30.516 -2.549 1 96.12 493 LYS A C 1
ATOM 3944 O O . LYS A 1 493 ? 5.418 31.5 -2.188 1 96.12 493 LYS A O 1
ATOM 3949 N N . LEU A 1 494 ? 6.332 29.5 -1.782 1 97 494 LEU A N 1
ATOM 3950 C CA . LEU A 1 494 ? 5.93 29.516 -0.38 1 97 494 LEU A CA 1
ATOM 3951 C C . LEU A 1 494 ? 6.605 30.672 0.362 1 97 494 LEU A C 1
ATOM 3953 O O . LEU A 1 494 ? 5.961 31.375 1.132 1 97 494 LEU A O 1
ATOM 3957 N N . ASN A 1 495 ? 7.859 30.781 0.134 1 96 495 ASN A N 1
ATOM 3958 C CA . ASN A 1 495 ? 8.617 31.844 0.788 1 96 495 ASN A CA 1
ATOM 3959 C C . ASN A 1 495 ? 8.086 33.219 0.421 1 96 495 ASN A C 1
ATOM 3961 O O . ASN A 1 495 ? 8.039 34.125 1.267 1 96 495 ASN A O 1
ATOM 3965 N N . GLU A 1 496 ? 7.723 33.375 -0.771 1 95.69 496 GLU A N 1
ATOM 3966 C CA . GLU A 1 496 ? 7.121 34.625 -1.203 1 95.69 496 GLU A CA 1
ATOM 3967 C C . GLU A 1 496 ? 5.805 34.875 -0.476 1 95.69 496 GLU A C 1
ATOM 3969 O O . GLU A 1 496 ? 5.578 36 0.038 1 95.69 496 GLU A O 1
ATOM 3974 N N . LEU A 1 497 ? 4.988 33.906 -0.47 1 96.56 497 LEU A N 1
ATOM 3975 C CA . LEU A 1 497 ? 3.709 34.062 0.219 1 96.56 497 LEU A CA 1
ATOM 3976 C C . LEU A 1 497 ? 3.918 34.406 1.687 1 96.56 497 LEU A C 1
ATOM 3978 O O . LEU A 1 497 ? 3.248 35.312 2.213 1 96.56 497 LEU A O 1
ATOM 3982 N N . LEU A 1 498 ? 4.828 33.719 2.293 1 95.94 498 LEU A N 1
ATOM 3983 C CA . LEU A 1 498 ? 5.035 33.875 3.727 1 95.94 498 LEU A CA 1
ATOM 3984 C C . LEU A 1 498 ? 5.562 35.281 4.043 1 95.94 498 LEU A C 1
ATOM 3986 O O . LEU A 1 498 ? 5.285 35.844 5.113 1 95.94 498 LEU A O 1
ATOM 3990 N N . THR A 1 499 ? 6.238 35.844 3.15 1 94.62 499 THR A N 1
ATOM 3991 C CA . THR A 1 499 ? 6.688 37.219 3.334 1 94.62 499 THR A CA 1
ATOM 3992 C C . THR A 1 499 ? 5.496 38.156 3.477 1 94.62 499 THR A C 1
ATOM 3994 O O . THR A 1 499 ? 5.477 39 4.367 1 94.62 499 THR A O 1
ATOM 3997 N N . TYR A 1 500 ? 4.535 37.969 2.654 1 95.38 500 TYR A N 1
ATOM 3998 C CA . TYR A 1 500 ? 3.348 38.812 2.705 1 95.38 500 TYR A CA 1
ATOM 3999 C C . TYR A 1 500 ? 2.492 38.469 3.922 1 95.38 500 TYR A C 1
ATOM 4001 O O . TYR A 1 500 ? 1.96 39.375 4.582 1 95.38 500 TYR A O 1
ATOM 4009 N N . VAL A 1 501 ? 2.369 37.219 4.152 1 95.31 501 VAL A N 1
ATOM 4010 C CA . VAL A 1 501 ? 1.562 36.781 5.289 1 95.31 501 VAL A CA 1
ATOM 4011 C C . VAL A 1 501 ? 2.12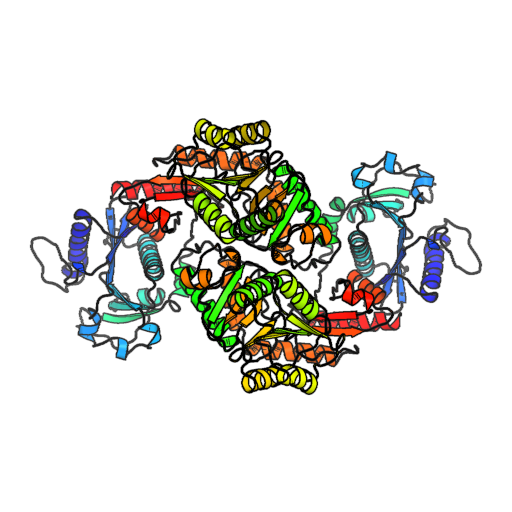5 37.375 6.578 1 95.31 501 VAL A C 1
ATOM 4013 O O . VAL A 1 501 ? 1.377 37.906 7.402 1 95.31 501 VAL A O 1
ATOM 4016 N N . MET A 1 502 ? 3.371 37.375 6.703 1 92.25 502 MET A N 1
ATOM 4017 C CA . MET A 1 502 ? 4.02 37.844 7.914 1 92.25 502 MET A CA 1
ATOM 4018 C C . MET A 1 502 ? 3.84 39.375 8.055 1 92.25 502 MET A C 1
ATOM 4020 O O . MET A 1 502 ? 3.715 39.875 9.164 1 92.25 502 MET A O 1
ATOM 4024 N N . GLU A 1 503 ? 3.801 39.969 7.008 1 91.56 503 GLU A N 1
ATOM 4025 C CA . GLU A 1 503 ? 3.631 41.406 7.023 1 91.56 503 GLU A CA 1
ATOM 4026 C C . GLU A 1 503 ? 2.225 41.781 7.477 1 91.56 503 GLU A C 1
ATOM 4028 O O . GLU A 1 503 ? 2.012 42.906 7.98 1 91.56 503 GLU A O 1
ATOM 4033 N N . THR A 1 504 ? 1.326 40.938 7.266 1 89.56 504 THR A N 1
ATOM 4034 C CA . THR A 1 504 ? -0.065 41.25 7.551 1 89.56 504 THR A CA 1
ATOM 4035 C C . THR A 1 504 ? -0.468 40.781 8.938 1 89.56 504 THR A C 1
ATOM 4037 O O . THR A 1 504 ? -1.575 41.062 9.406 1 89.56 504 THR A O 1
ATOM 4040 N N . LEU A 1 505 ? 0.382 40.031 9.523 1 85.69 505 LEU A N 1
ATOM 4041 C CA . LEU A 1 505 ? 0.059 39.5 10.844 1 85.69 505 LEU A CA 1
ATOM 4042 C C . LEU A 1 505 ? 0.315 40.531 11.93 1 85.69 505 LEU A C 1
ATOM 4044 O O . LEU A 1 505 ? -0.25 40.438 13.023 1 85.69 505 LEU A O 1
ATOM 4048 N N . MET B 1 1 ? -2.74 -20.188 -35.219 1 91.94 1 MET B N 1
ATOM 4049 C CA . MET B 1 1 ? -2.098 -19.531 -34.094 1 91.94 1 MET B CA 1
ATOM 4050 C C . MET B 1 1 ? -0.672 -20.047 -33.906 1 91.94 1 MET B C 1
ATOM 4052 O O . MET B 1 1 ? -0.413 -21.234 -34.031 1 91.94 1 MET B O 1
ATOM 4056 N N . TYR B 1 2 ? 0.241 -19.125 -33.719 1 95.06 2 TYR B N 1
ATOM 4057 C CA . TYR B 1 2 ? 1.599 -19.484 -33.344 1 95.06 2 TYR B CA 1
ATOM 4058 C C . TYR B 1 2 ? 1.751 -19.516 -31.828 1 95.06 2 TYR B C 1
ATOM 4060 O O . TYR B 1 2 ? 1.285 -18.625 -31.125 1 95.06 2 TYR B O 1
ATOM 4068 N N . TRP B 1 3 ? 2.285 -20.578 -31.328 1 96.31 3 TRP B N 1
ATOM 4069 C CA . TRP B 1 3 ? 2.471 -20.703 -29.891 1 96.31 3 TRP B CA 1
ATOM 4070 C C . TRP B 1 3 ? 3.672 -21.594 -29.562 1 96.31 3 TRP B C 1
ATOM 4072 O O . TRP B 1 3 ? 4.188 -22.281 -30.438 1 96.31 3 TRP B O 1
ATOM 4082 N N . SER B 1 4 ? 4.152 -21.453 -28.359 1 96.94 4 SER B N 1
ATOM 4083 C CA . SER B 1 4 ? 5.387 -22.141 -28 1 96.94 4 SER B CA 1
ATOM 4084 C C . SER B 1 4 ? 5.176 -23.047 -26.797 1 96.94 4 SER B C 1
ATOM 4086 O O . SER B 1 4 ? 4.266 -22.844 -26 1 96.94 4 SER B O 1
ATOM 4088 N N . LYS B 1 5 ? 5.992 -24.047 -26.641 1 96.88 5 LYS B N 1
ATOM 4089 C CA . LYS B 1 5 ? 6.07 -24.906 -25.469 1 96.88 5 LYS B CA 1
ATOM 4090 C C . LYS B 1 5 ? 7.422 -25.609 -25.391 1 96.88 5 LYS B C 1
ATOM 4092 O O . LYS B 1 5 ? 8.258 -25.469 -26.281 1 96.88 5 LYS B O 1
ATOM 4097 N N . ILE B 1 6 ? 7.641 -26.297 -24.312 1 97.12 6 ILE B N 1
ATOM 4098 C CA . ILE B 1 6 ? 8.812 -27.141 -24.172 1 97.12 6 ILE B CA 1
ATOM 4099 C C . ILE B 1 6 ? 8.508 -28.531 -24.734 1 97.12 6 ILE B C 1
ATOM 4101 O O . ILE B 1 6 ? 7.48 -29.125 -24.422 1 97.12 6 ILE B O 1
ATOM 4105 N N . ALA B 1 7 ? 9.375 -29 -25.609 1 97.31 7 ALA B N 1
ATOM 4106 C CA . ALA B 1 7 ? 9.18 -30.328 -26.172 1 97.31 7 ALA B CA 1
ATOM 4107 C C . ALA B 1 7 ? 9.195 -31.391 -25.062 1 97.31 7 ALA B C 1
ATOM 4109 O O . ALA B 1 7 ? 9.992 -31.312 -24.125 1 97.31 7 ALA B O 1
ATOM 4110 N N . ALA B 1 8 ? 8.266 -32.375 -25.25 1 95 8 ALA B N 1
ATOM 4111 C CA . ALA B 1 8 ? 8.156 -33.375 -24.172 1 95 8 ALA B CA 1
ATOM 4112 C C . ALA B 1 8 ? 7.801 -34.75 -24.703 1 95 8 ALA B C 1
ATOM 4114 O O . ALA B 1 8 ? 7.855 -35.75 -23.984 1 95 8 ALA B O 1
ATOM 4115 N N . THR B 1 9 ? 7.488 -34.844 -25.969 1 94.5 9 THR B N 1
ATOM 4116 C CA . THR B 1 9 ? 7.016 -36.125 -26.516 1 94.5 9 THR B CA 1
ATOM 4117 C C . THR B 1 9 ? 8.016 -36.688 -27.531 1 94.5 9 THR B C 1
ATOM 4119 O O . THR B 1 9 ? 8.805 -35.938 -28.094 1 94.5 9 THR B O 1
ATOM 4122 N N . ASP B 1 10 ? 7.867 -37.938 -27.781 1 95.44 10 ASP B N 1
ATOM 4123 C CA . ASP B 1 10 ? 8.727 -38.594 -28.766 1 95.44 10 ASP B CA 1
ATOM 4124 C C . ASP B 1 10 ? 8.477 -38 -30.156 1 95.44 10 ASP B C 1
ATOM 4126 O O . ASP B 1 10 ? 9.406 -37.875 -30.953 1 95.44 10 ASP B O 1
ATOM 4130 N N . GLU B 1 11 ? 7.277 -37.75 -30.359 1 95.38 11 GLU B N 1
ATOM 4131 C CA . GLU B 1 11 ? 6.922 -37.156 -31.656 1 95.38 11 GLU B CA 1
ATOM 4132 C C . GLU B 1 11 ? 7.605 -35.812 -31.844 1 95.38 11 GLU B C 1
ATOM 4134 O O . GLU B 1 11 ? 8.086 -35.5 -32.938 1 95.38 11 GLU B O 1
ATOM 4139 N N . GLU B 1 12 ? 7.645 -35.094 -30.812 1 96.75 12 GLU B N 1
ATOM 4140 C CA . GLU B 1 12 ? 8.281 -33.781 -30.875 1 96.75 12 GLU B CA 1
ATOM 4141 C C . GLU B 1 12 ? 9.797 -33.906 -31.031 1 96.75 12 GLU B C 1
ATOM 4143 O O . GLU B 1 12 ? 10.406 -33.156 -31.797 1 96.75 12 GLU B O 1
ATOM 4148 N N . PHE B 1 13 ? 10.367 -34.812 -30.359 1 97.62 13 PHE B N 1
ATOM 4149 C CA . PHE B 1 13 ? 11.812 -35 -30.469 1 97.62 13 PHE B CA 1
ATOM 4150 C C . PHE B 1 13 ? 12.188 -35.5 -31.859 1 97.62 13 PHE B C 1
ATOM 4152 O O . PHE B 1 13 ? 13.242 -35.156 -32.375 1 97.62 13 PHE B O 1
ATOM 4159 N N . ASP B 1 14 ? 11.344 -36.312 -32.406 1 97.44 14 ASP B N 1
ATOM 4160 C CA . ASP B 1 14 ? 11.562 -36.719 -33.812 1 97.44 14 ASP B CA 1
ATOM 4161 C C . ASP B 1 14 ? 11.477 -35.531 -34.75 1 97.44 14 ASP B C 1
ATOM 4163 O O . ASP B 1 14 ? 12.281 -35.438 -35.688 1 97.44 14 ASP B O 1
ATOM 4167 N N . ALA B 1 15 ? 10.461 -34.75 -34.562 1 96.62 15 ALA B N 1
ATOM 4168 C CA . ALA B 1 15 ? 10.305 -33.562 -35.375 1 96.62 15 ALA B CA 1
ATOM 4169 C C . ALA B 1 15 ? 11.516 -32.625 -35.219 1 96.62 15 ALA B C 1
ATOM 4171 O O . ALA B 1 15 ? 11.938 -32 -36.188 1 96.62 15 ALA B O 1
ATOM 4172 N N . ILE B 1 16 ? 12.039 -32.531 -34.062 1 97.75 16 ILE B N 1
ATOM 4173 C CA . ILE B 1 16 ? 13.234 -31.734 -33.781 1 97.75 16 ILE B CA 1
ATOM 4174 C C . ILE B 1 16 ? 14.422 -32.281 -34.562 1 97.75 16 ILE B C 1
ATOM 4176 O O . ILE B 1 16 ? 15.156 -31.547 -35.219 1 97.75 16 ILE B O 1
ATOM 4180 N N . ALA B 1 17 ? 14.57 -33.562 -34.562 1 97.31 17 ALA B N 1
ATOM 4181 C CA . ALA B 1 17 ? 15.656 -34.188 -35.312 1 97.31 17 ALA B CA 1
ATOM 4182 C C . ALA B 1 17 ? 15.523 -33.938 -36.812 1 97.31 17 ALA B C 1
ATOM 4184 O O . ALA B 1 17 ? 16.531 -33.75 -37.5 1 97.31 17 ALA B O 1
ATOM 4185 N N . ALA B 1 18 ? 14.328 -34 -37.25 1 97.06 18 ALA B N 1
ATOM 4186 C CA . ALA B 1 18 ? 14.07 -33.75 -38.656 1 97.06 18 ALA B CA 1
ATOM 4187 C C . ALA B 1 18 ? 14.43 -32.312 -39.031 1 97.06 18 ALA B C 1
ATOM 4189 O O . ALA B 1 18 ? 15.047 -32.062 -40.062 1 97.06 18 ALA B O 1
ATOM 4190 N N . LEU B 1 19 ? 13.984 -31.422 -38.188 1 96.19 19 LEU B N 1
ATOM 4191 C CA . LEU B 1 19 ? 14.266 -30.016 -38.438 1 96.19 19 LEU B CA 1
ATOM 4192 C C . LEU B 1 19 ? 15.758 -29.734 -38.344 1 96.19 19 LEU B C 1
ATOM 4194 O O . LEU B 1 19 ? 16.297 -28.938 -39.094 1 96.19 19 LEU B O 1
ATOM 4198 N N . ASN B 1 20 ? 16.375 -30.328 -37.406 1 95.19 20 ASN B N 1
ATOM 4199 C CA . ASN B 1 20 ? 17.828 -30.234 -37.312 1 95.19 20 ASN B CA 1
ATOM 4200 C C . ASN B 1 20 ? 18.516 -30.672 -38.594 1 95.19 20 ASN B C 1
ATOM 4202 O O . ASN B 1 20 ? 19.438 -30.016 -39.062 1 95.19 20 ASN B O 1
ATOM 4206 N N . TYR B 1 21 ? 18.078 -31.75 -39.094 1 95.19 21 TYR B N 1
ATOM 4207 C CA . TYR B 1 21 ? 18.672 -32.312 -40.312 1 95.19 21 TYR B CA 1
ATOM 4208 C C . TYR B 1 21 ? 18.5 -31.328 -41.469 1 95.19 21 TYR B C 1
ATOM 4210 O O . TYR B 1 21 ? 19.453 -31.031 -42.156 1 95.19 21 TYR B O 1
ATOM 4218 N N . GLU B 1 22 ? 17.297 -30.844 -41.625 1 93.94 22 GLU B N 1
ATOM 4219 C CA . GLU B 1 22 ? 17.016 -29.906 -42.688 1 93.94 22 GLU B CA 1
ATOM 4220 C C . GLU B 1 22 ? 17.891 -28.656 -42.594 1 93.94 22 GLU B C 1
ATOM 4222 O O . GLU B 1 22 ? 18.406 -28.156 -43.594 1 93.94 22 GLU B O 1
ATOM 4227 N N . THR B 1 23 ? 18.062 -28.234 -41.406 1 90.38 23 THR B N 1
ATOM 4228 C CA . THR B 1 23 ? 18.734 -26.953 -41.188 1 90.38 23 THR B CA 1
ATOM 4229 C C . THR B 1 23 ? 20.25 -27.125 -41.219 1 90.38 23 THR B C 1
ATOM 4231 O O . THR B 1 23 ? 20.953 -26.375 -41.875 1 90.38 23 THR B O 1
ATOM 4234 N N . PHE B 1 24 ? 20.781 -28.172 -40.531 1 88.12 24 PHE B N 1
ATOM 4235 C CA . PHE B 1 24 ? 22.203 -28.203 -40.25 1 88.12 24 PHE B CA 1
ATOM 4236 C C . PHE B 1 24 ? 22.906 -29.25 -41.125 1 88.12 24 PHE B C 1
ATOM 4238 O O . PHE B 1 24 ? 24.125 -29.406 -41.031 1 88.12 24 PHE B O 1
ATOM 4245 N N . VAL B 1 25 ? 22.188 -29.953 -41.875 1 88.12 25 VAL B N 1
ATOM 4246 C CA . VAL B 1 25 ? 22.781 -30.875 -42.812 1 88.12 25 VAL B CA 1
ATOM 4247 C C . VAL B 1 25 ? 22.516 -30.391 -44.25 1 88.12 25 VAL B C 1
ATOM 4249 O O . VAL B 1 25 ? 23.422 -30.281 -45.062 1 88.12 25 VAL B O 1
ATOM 4252 N N . GLU B 1 26 ? 21.344 -29.938 -44.469 1 89.25 26 GLU B N 1
ATOM 4253 C CA . GLU B 1 26 ? 20.938 -29.609 -45.844 1 89.25 26 GLU B CA 1
ATOM 4254 C C . GLU B 1 26 ? 21.172 -28.125 -46.156 1 89.25 26 GLU B C 1
ATOM 4256 O O . GLU B 1 26 ? 21.688 -27.781 -47.219 1 89.25 26 GLU B O 1
ATOM 4261 N N . GLU B 1 27 ? 20.797 -27.312 -45.25 1 85.25 27 GLU B N 1
ATOM 4262 C CA . GLU B 1 27 ? 20.906 -25.891 -45.531 1 85.25 27 GLU B CA 1
ATOM 4263 C C . GLU B 1 27 ? 22.297 -25.359 -45.188 1 85.25 27 GLU B C 1
ATOM 4265 O O . GLU B 1 27 ? 22.859 -24.562 -45.969 1 85.25 27 GLU B O 1
ATOM 4270 N N . ILE B 1 28 ? 22.688 -25.781 -44 1 76.94 28 ILE B N 1
ATOM 4271 C CA . ILE B 1 28 ? 24.016 -25.406 -43.531 1 76.94 28 ILE B CA 1
ATOM 4272 C C . ILE B 1 28 ? 24.875 -26.672 -43.375 1 76.94 28 ILE B C 1
ATOM 4274 O O . ILE B 1 28 ? 24.844 -27.297 -42.312 1 76.94 28 ILE B O 1
ATOM 4278 N N . PRO B 1 29 ? 25.625 -26.969 -44.344 1 74.38 29 PRO B N 1
ATOM 4279 C CA . PRO B 1 29 ? 26.297 -28.266 -44.344 1 74.38 29 PRO B CA 1
ATOM 4280 C C . PRO B 1 29 ? 27.359 -28.375 -43.25 1 74.38 29 PRO B C 1
ATOM 4282 O O . PRO B 1 29 ? 28.547 -28.125 -43.5 1 74.38 29 PRO B O 1
ATOM 4285 N N . GLN B 1 30 ? 26.922 -28.766 -42.094 1 74.31 30 GLN B N 1
ATOM 4286 C CA . GLN B 1 30 ? 27.812 -28.922 -40.938 1 74.31 30 GLN B CA 1
ATOM 4287 C C . GLN B 1 30 ? 27.984 -30.406 -40.594 1 74.31 30 GLN B C 1
ATOM 4289 O O . GLN B 1 30 ? 28.922 -30.766 -39.875 1 74.31 30 GLN B O 1
ATOM 4294 N N . HIS B 1 31 ? 27.078 -31.219 -41.125 1 83.12 31 HIS B N 1
ATOM 4295 C CA . HIS B 1 31 ? 27.078 -32.625 -40.781 1 83.12 31 HIS B CA 1
ATOM 4296 C C . HIS B 1 31 ? 26.906 -33.5 -42.031 1 83.12 31 HIS B C 1
ATOM 4298 O O . HIS B 1 31 ? 26.469 -33 -43.062 1 83.12 31 HIS B O 1
ATOM 4304 N N . GLU B 1 32 ? 27.219 -34.75 -41.812 1 87.81 32 GLU B N 1
ATOM 4305 C CA . GLU B 1 32 ? 27.109 -35.688 -42.938 1 87.81 32 GLU B CA 1
ATOM 4306 C C . GLU B 1 32 ? 25.656 -36.125 -43.125 1 87.81 32 GLU B C 1
ATOM 4308 O O . GLU B 1 32 ? 24.922 -36.312 -42.156 1 87.81 32 GLU B O 1
ATOM 4313 N N . PRO B 1 33 ? 25.328 -36.25 -44.438 1 91.69 33 PRO B N 1
ATOM 4314 C CA . PRO B 1 33 ? 23.969 -36.719 -44.688 1 91.69 33 PRO B CA 1
ATOM 4315 C C . PRO B 1 33 ? 23.766 -38.156 -44.25 1 91.69 33 PRO B C 1
ATOM 4317 O O . PRO B 1 33 ? 24.719 -38.938 -44.094 1 91.69 33 PRO B O 1
ATOM 4320 N N . ASN B 1 34 ? 22.531 -38.469 -43.938 1 92 34 ASN B N 1
ATOM 4321 C CA . ASN B 1 34 ? 22.156 -39.812 -43.594 1 92 34 ASN B CA 1
ATOM 4322 C C . ASN B 1 34 ? 20.781 -40.188 -44.125 1 92 34 ASN B C 1
ATOM 4324 O O . ASN B 1 34 ? 19.938 -39.312 -44.344 1 92 34 ASN B O 1
ATOM 4328 N N . PRO B 1 35 ? 20.562 -41.438 -44.344 1 93 35 PRO B N 1
ATOM 4329 C CA . PRO B 1 35 ? 19.344 -41.875 -45.031 1 93 35 PRO B CA 1
ATOM 4330 C C . PRO B 1 35 ? 18.094 -41.625 -44.188 1 93 35 PRO B C 1
ATOM 4332 O O . PRO B 1 35 ? 17 -41.469 -44.75 1 93 35 PRO B O 1
ATOM 4335 N N . LEU B 1 36 ? 18.141 -41.562 -42.938 1 94.62 36 LEU B N 1
ATOM 4336 C CA . LEU B 1 36 ? 16.984 -41.375 -42.062 1 94.62 36 LEU B CA 1
ATOM 4337 C C . LEU B 1 36 ? 16.547 -39.906 -42.062 1 94.62 36 LEU B C 1
ATOM 4339 O O . LEU B 1 36 ? 15.438 -39.594 -41.594 1 94.62 36 LEU B O 1
ATOM 4343 N N . ARG B 1 37 ? 17.406 -39.031 -42.5 1 95.81 37 ARG B N 1
ATOM 4344 C CA . ARG B 1 37 ? 17.172 -37.594 -42.5 1 95.81 37 ARG B CA 1
ATOM 4345 C C . ARG B 1 37 ? 16.797 -37.062 -41.125 1 95.81 37 ARG B C 1
ATOM 4347 O O . ARG B 1 37 ? 15.805 -36.344 -40.969 1 95.81 37 ARG B O 1
ATOM 4354 N N . ARG B 1 38 ? 17.5 -37.625 -40.156 1 95.88 38 ARG B N 1
ATOM 4355 C CA . ARG B 1 38 ? 17.391 -37.188 -38.781 1 95.88 38 ARG B CA 1
ATOM 4356 C C . ARG B 1 38 ? 18.766 -36.812 -38.219 1 95.88 38 ARG B C 1
ATOM 4358 O O . ARG B 1 38 ? 19.766 -37.5 -38.5 1 95.88 38 ARG B O 1
ATOM 4365 N N . LEU B 1 39 ? 18.812 -35.719 -37.531 1 95.88 39 LEU B N 1
ATOM 4366 C CA . LEU B 1 39 ? 20.031 -35.281 -36.844 1 95.88 39 LEU B CA 1
ATOM 4367 C C . LEU B 1 39 ? 19.781 -35.062 -35.344 1 95.88 39 LEU B C 1
ATOM 4369 O O . LEU B 1 39 ? 19.109 -34.094 -34.969 1 95.88 39 LEU B O 1
ATOM 4373 N N . ILE B 1 40 ? 20.266 -35.969 -34.562 1 96 40 ILE B N 1
ATOM 4374 C CA . ILE B 1 40 ? 20.156 -35.844 -33.094 1 96 40 ILE B CA 1
ATOM 4375 C C . ILE B 1 40 ? 21.375 -35.094 -32.562 1 96 40 ILE B C 1
ATOM 4377 O O . ILE B 1 40 ? 22.516 -35.5 -32.812 1 96 40 ILE B O 1
ATOM 4381 N N . ASP B 1 41 ? 21.109 -34.031 -31.828 1 94.56 41 ASP B N 1
ATOM 4382 C CA . ASP B 1 41 ? 22.188 -33.25 -31.219 1 94.56 41 ASP B CA 1
ATOM 4383 C C . ASP B 1 41 ? 22.969 -34.094 -30.203 1 94.56 41 ASP B C 1
ATOM 4385 O O . ASP B 1 41 ? 22.391 -34.875 -29.469 1 94.56 41 ASP B O 1
ATOM 4389 N N . LYS B 1 42 ? 24.266 -33.875 -30.156 1 93.94 42 LYS B N 1
ATOM 4390 C CA . LYS B 1 42 ? 25.141 -34.625 -29.266 1 93.94 42 LYS B CA 1
ATOM 4391 C C . LYS B 1 42 ? 24.766 -34.375 -27.797 1 93.94 42 LYS B C 1
ATOM 4393 O O . LYS B 1 42 ? 25.031 -35.219 -26.938 1 93.94 42 LYS B O 1
ATOM 4398 N N . PHE B 1 43 ? 24.109 -33.281 -27.469 1 96.31 43 PHE B N 1
ATOM 4399 C CA . PHE B 1 43 ? 23.719 -32.938 -26.109 1 96.31 43 PHE B CA 1
ATOM 4400 C C . PHE B 1 43 ? 22.219 -33.125 -25.922 1 96.31 43 PHE B C 1
ATOM 4402 O O . PHE B 1 43 ? 21.625 -32.5 -25.047 1 96.31 43 PHE B O 1
ATOM 4409 N N . HIS B 1 44 ? 21.594 -33.906 -26.672 1 96.75 44 HIS B N 1
ATOM 4410 C CA . HIS B 1 44 ? 20.156 -34.031 -26.734 1 96.75 44 HIS B CA 1
ATOM 4411 C C . HIS B 1 44 ? 19.547 -34.25 -25.359 1 96.75 44 HIS B C 1
ATOM 4413 O O . HIS B 1 44 ? 18.562 -33.594 -24.984 1 96.75 44 HIS B O 1
ATOM 4419 N N . ASP B 1 45 ? 20.219 -35.031 -24.531 1 96.19 45 ASP B N 1
ATOM 4420 C CA . ASP B 1 45 ? 19.672 -35.438 -23.234 1 96.19 45 ASP B CA 1
ATOM 4421 C C . ASP B 1 45 ? 19.766 -34.281 -22.219 1 96.19 45 ASP B C 1
ATOM 4423 O O . ASP B 1 45 ? 19.094 -34.312 -21.203 1 96.19 45 ASP B O 1
ATOM 4427 N N . GLU B 1 46 ? 20.594 -33.281 -22.516 1 97.19 46 GLU B N 1
ATOM 4428 C CA . GLU B 1 46 ? 20.812 -32.156 -21.609 1 97.19 46 GLU B CA 1
ATOM 4429 C C . GLU B 1 46 ? 20.094 -30.906 -22.109 1 97.19 46 GLU B C 1
ATOM 4431 O O . GLU B 1 46 ? 19.984 -29.922 -21.391 1 97.19 46 GLU B O 1
ATOM 4436 N N . ASN B 1 47 ? 19.516 -31 -23.266 1 97.56 47 ASN B N 1
ATOM 4437 C CA . ASN B 1 47 ? 18.875 -29.828 -23.875 1 97.56 47 ASN B CA 1
ATOM 4438 C C . ASN B 1 47 ? 17.438 -29.672 -23.406 1 97.56 47 ASN B C 1
ATOM 4440 O O . ASN B 1 47 ? 16.719 -30.656 -23.219 1 97.56 47 ASN B O 1
ATOM 4444 N N . VAL B 1 48 ? 17.047 -28.453 -23.156 1 97.56 48 VAL B N 1
ATOM 4445 C CA . VAL B 1 48 ? 15.641 -28.078 -23.094 1 97.56 48 VAL B CA 1
ATOM 4446 C C . VAL B 1 48 ? 15.227 -27.438 -24.422 1 97.56 48 VAL B C 1
ATOM 4448 O O . VAL B 1 48 ? 15.773 -26.391 -24.812 1 97.56 48 VAL B O 1
ATOM 4451 N N . TYR B 1 49 ? 14.32 -28.031 -25.172 1 98.12 49 TYR B N 1
ATOM 4452 C CA . TYR B 1 49 ? 13.891 -27.516 -26.469 1 98.12 49 TYR B CA 1
ATOM 4453 C C . TYR B 1 49 ? 12.625 -26.688 -26.328 1 98.12 49 TYR B C 1
ATOM 4455 O O . TYR B 1 49 ? 11.578 -27.188 -25.922 1 98.12 49 TYR B O 1
ATOM 4463 N N . VAL B 1 50 ? 12.727 -25.453 -26.641 1 97.75 50 VAL B N 1
ATOM 4464 C CA . VAL B 1 50 ? 11.555 -24.594 -26.812 1 97.75 50 VAL B CA 1
ATOM 4465 C C . VAL B 1 50 ? 11.133 -24.609 -28.281 1 97.75 50 VAL B C 1
ATOM 4467 O O . VAL B 1 50 ? 11.914 -24.234 -29.172 1 97.75 50 VAL B O 1
ATOM 4470 N N . ILE B 1 51 ? 9.953 -25.016 -28.531 1 97.62 51 ILE B N 1
ATOM 4471 C CA . ILE B 1 51 ? 9.5 -25.188 -29.922 1 97.62 51 ILE B CA 1
ATOM 4472 C C . ILE B 1 51 ? 8.328 -24.25 -30.188 1 97.62 51 ILE B C 1
ATOM 4474 O O . ILE B 1 51 ? 7.621 -23.828 -29.266 1 97.62 51 ILE B O 1
ATOM 4478 N N . VAL B 1 52 ? 8.148 -23.922 -31.453 1 97.31 52 VAL B N 1
ATOM 4479 C CA . VAL B 1 52 ? 7.043 -23.078 -31.891 1 97.31 52 VAL B CA 1
ATOM 4480 C C . VAL B 1 52 ? 6.133 -23.891 -32.812 1 97.31 52 VAL B C 1
ATOM 4482 O O . VAL B 1 52 ? 6.602 -24.547 -33.75 1 97.31 52 VAL B O 1
ATOM 4485 N N . TYR B 1 53 ? 4.902 -23.812 -32.5 1 96.94 53 TYR B N 1
ATOM 4486 C CA . TYR B 1 53 ? 3.871 -24.469 -33.312 1 96.94 53 TYR B CA 1
ATOM 4487 C C . TYR B 1 53 ? 3.092 -23.438 -34.125 1 96.94 53 TYR B C 1
ATOM 4489 O O . TYR B 1 53 ? 2.869 -22.312 -33.656 1 96.94 53 TYR B O 1
ATOM 4497 N N . LYS B 1 54 ? 2.783 -23.781 -35.344 1 96.5 54 LYS B N 1
ATOM 4498 C CA . LYS B 1 54 ? 1.611 -23.25 -36.031 1 96.5 54 LYS B CA 1
ATOM 4499 C C . LYS B 1 54 ? 0.427 -24.203 -35.938 1 96.5 54 LYS B C 1
ATOM 4501 O O . LYS B 1 54 ? 0.375 -25.219 -36.625 1 96.5 54 LYS B O 1
ATOM 4506 N N . ASN B 1 55 ? -0.476 -23.781 -35.094 1 94.12 55 ASN B N 1
ATOM 4507 C CA . ASN B 1 55 ? -1.559 -24.688 -34.719 1 94.12 55 ASN B CA 1
ATOM 4508 C C . ASN B 1 55 ? -1.023 -26 -34.156 1 94.12 55 ASN B C 1
ATOM 4510 O O . ASN B 1 55 ? -0.576 -26.062 -33.031 1 94.12 55 ASN B O 1
ATOM 4514 N N . THR B 1 56 ? -0.828 -27.109 -34.969 1 92.19 56 THR B N 1
ATOM 4515 C CA . THR B 1 56 ? -0.351 -28.391 -34.438 1 92.19 56 THR B CA 1
ATOM 4516 C C . THR B 1 56 ? 0.917 -28.828 -35.188 1 92.19 56 THR B C 1
ATOM 4518 O O . THR B 1 56 ? 1.381 -29.953 -35 1 92.19 56 THR B O 1
ATOM 4521 N N . GLU B 1 57 ? 1.442 -27.953 -35.906 1 94.06 57 GLU B N 1
ATOM 4522 C CA . GLU B 1 57 ? 2.672 -28.266 -36.625 1 94.06 57 GLU B CA 1
ATOM 4523 C C . GLU B 1 57 ? 3.865 -27.531 -36.031 1 94.06 57 GLU B C 1
ATOM 4525 O O . GLU B 1 57 ? 3.838 -26.312 -35.875 1 94.06 57 GLU B O 1
ATOM 4530 N N . MET B 1 58 ? 4.863 -28.281 -35.75 1 96.12 58 MET B N 1
ATOM 4531 C CA . MET B 1 58 ? 6.078 -27.641 -35.25 1 96.12 58 MET B CA 1
ATOM 4532 C C . MET B 1 58 ? 6.812 -26.922 -36.375 1 96.12 58 MET B C 1
ATOM 4534 O O . MET B 1 58 ? 7.129 -27.516 -37.406 1 96.12 58 MET B O 1
ATOM 4538 N N . VAL B 1 59 ? 7.156 -25.641 -36.156 1 97 59 VAL B N 1
ATOM 4539 C CA . VAL B 1 59 ? 7.676 -24.859 -37.281 1 97 59 VAL B CA 1
ATOM 4540 C C . VAL B 1 59 ? 9.008 -24.219 -36.875 1 97 59 VAL B C 1
ATOM 4542 O O . VAL B 1 59 ? 9.719 -23.672 -37.719 1 97 59 VAL B O 1
ATOM 4545 N N . GLY B 1 60 ? 9.359 -24.266 -35.656 1 96.5 60 GLY B N 1
ATOM 4546 C CA . GLY B 1 60 ? 10.602 -23.672 -35.188 1 96.5 60 GLY B CA 1
ATOM 4547 C C . GLY B 1 60 ? 11.055 -24.234 -33.844 1 96.5 60 GLY B C 1
ATOM 4548 O O . GLY B 1 60 ? 10.289 -24.891 -33.156 1 96.5 60 GLY B O 1
ATOM 4549 N N . MET B 1 61 ? 12.344 -23.953 -33.5 1 96.88 61 MET B N 1
ATOM 4550 C CA . MET B 1 61 ? 12.867 -24.469 -32.25 1 96.88 61 MET B CA 1
ATOM 4551 C C . MET B 1 61 ? 14.117 -23.703 -31.828 1 96.88 61 MET B C 1
ATOM 4553 O O . MET B 1 61 ? 14.75 -23.031 -32.625 1 96.88 61 MET B O 1
ATOM 4557 N N . VAL B 1 62 ? 14.367 -23.797 -30.562 1 96.5 62 VAL B N 1
ATOM 4558 C CA . VAL B 1 62 ? 15.625 -23.375 -29.969 1 96.5 62 VAL B CA 1
ATOM 4559 C C . VAL B 1 62 ? 15.945 -24.266 -28.766 1 96.5 62 VAL B C 1
ATOM 4561 O O . VAL B 1 62 ? 15.039 -24.781 -28.109 1 96.5 62 VAL B O 1
ATOM 4564 N N . ALA B 1 63 ? 17.172 -24.516 -28.516 1 97.44 63 ALA B N 1
ATOM 4565 C CA . ALA B 1 63 ? 17.578 -25.359 -27.391 1 97.44 63 ALA B CA 1
ATOM 4566 C C . ALA B 1 63 ? 18.359 -24.562 -26.359 1 97.44 63 ALA B C 1
ATOM 4568 O O . ALA B 1 63 ? 19.172 -23.703 -26.703 1 97.44 63 ALA B O 1
ATOM 4569 N N . PHE B 1 64 ? 18.047 -24.828 -25.094 1 97.62 64 PHE B N 1
ATOM 4570 C CA . PHE B 1 64 ? 18.797 -24.312 -23.953 1 97.62 64 PHE B CA 1
ATOM 4571 C C . PHE B 1 64 ? 19.562 -25.422 -23.25 1 97.62 64 PHE B C 1
ATOM 4573 O O . PHE B 1 64 ? 19.062 -26.531 -23.094 1 97.62 64 PHE B O 1
ATOM 4580 N N . ARG B 1 65 ? 20.797 -25.156 -22.906 1 97.69 65 ARG B N 1
ATOM 4581 C CA . ARG B 1 65 ? 21.609 -26.094 -22.141 1 97.69 65 ARG B CA 1
ATOM 4582 C C . ARG B 1 65 ? 22.422 -25.375 -21.062 1 97.69 65 ARG B C 1
ATOM 4584 O O . ARG B 1 65 ? 23.078 -24.375 -21.344 1 97.69 65 ARG B O 1
ATOM 4591 N N . ASP B 1 66 ? 22.312 -25.844 -19.844 1 96.69 66 ASP B N 1
ATOM 4592 C CA . ASP B 1 66 ? 23.047 -25.156 -18.781 1 96.69 66 ASP B CA 1
ATOM 4593 C C . ASP B 1 66 ? 24.094 -26.078 -18.156 1 96.69 66 ASP B C 1
ATOM 4595 O O . ASP B 1 66 ? 24.594 -25.797 -17.062 1 96.69 66 ASP B O 1
ATOM 4599 N N . THR B 1 67 ? 24.422 -27.172 -18.828 1 96.25 67 THR B N 1
ATOM 4600 C CA . THR B 1 67 ? 25.453 -28.094 -18.375 1 96.25 67 THR B CA 1
ATOM 4601 C C . THR B 1 67 ? 26.781 -27.781 -19.047 1 96.25 67 THR B C 1
ATOM 4603 O O . THR B 1 67 ? 26.844 -27.625 -20.281 1 96.25 67 THR B O 1
ATOM 4606 N N . ARG B 1 68 ? 27.844 -27.734 -18.234 1 94.31 68 ARG B N 1
ATOM 4607 C CA . ARG B 1 68 ? 29.172 -27.453 -18.75 1 94.31 68 ARG B CA 1
ATOM 4608 C C . ARG B 1 68 ? 29.922 -28.734 -19.078 1 94.31 68 ARG B C 1
ATOM 4610 O O . ARG B 1 68 ? 29.641 -29.797 -18.5 1 94.31 68 ARG B O 1
ATOM 4617 N N . PRO B 1 69 ? 30.875 -28.75 -20.047 1 96.19 69 PRO B N 1
ATOM 4618 C CA . PRO B 1 69 ? 31.234 -27.578 -20.859 1 96.19 69 PRO B CA 1
ATOM 4619 C C . PRO B 1 69 ? 30.234 -27.328 -21.984 1 96.19 69 PRO B C 1
ATOM 4621 O O . PRO B 1 69 ? 29.641 -28.266 -22.516 1 96.19 69 PRO B O 1
ATOM 4624 N N . PHE B 1 70 ? 30.094 -26.109 -22.266 1 96.75 70 PHE B N 1
ATOM 4625 C CA . PHE B 1 70 ? 29.25 -25.734 -23.391 1 96.75 70 PHE B CA 1
ATOM 4626 C C . PHE B 1 70 ? 29.922 -26.109 -24.719 1 96.75 70 PHE B C 1
ATOM 4628 O O . PHE B 1 70 ? 31.109 -26.406 -24.75 1 96.75 70 PHE B O 1
ATOM 4635 N N . SER B 1 71 ? 29.094 -26.141 -25.812 1 93.38 71 SER B N 1
ATOM 4636 C CA . SER B 1 71 ? 29.641 -26.328 -27.156 1 93.38 71 SER B CA 1
ATOM 4637 C C . SER B 1 71 ? 30.641 -25.219 -27.484 1 93.38 71 SER B C 1
ATOM 4639 O O . SER B 1 71 ? 31.672 -25.484 -28.125 1 93.38 71 SER B O 1
ATOM 4641 N N . ILE B 1 72 ? 30.375 -24.062 -27.062 1 93.69 72 ILE B N 1
ATOM 4642 C CA . ILE B 1 72 ? 31.219 -22.906 -27.359 1 93.69 72 ILE B CA 1
ATOM 4643 C C . ILE B 1 72 ? 32.531 -23.016 -26.578 1 93.69 72 ILE B C 1
ATOM 4645 O O . ILE B 1 72 ? 33.562 -22.531 -27.031 1 93.69 72 ILE B O 1
ATOM 4649 N N . ASP B 1 73 ? 32.531 -23.594 -25.438 1 94.94 73 ASP B N 1
ATOM 4650 C CA . ASP B 1 73 ? 33.719 -23.812 -24.656 1 94.94 73 ASP B CA 1
ATOM 4651 C C . ASP B 1 73 ? 34.75 -24.625 -25.453 1 94.94 73 ASP B C 1
ATOM 4653 O O . ASP B 1 73 ? 35.969 -24.406 -25.312 1 94.94 73 ASP B O 1
ATOM 4657 N N . ARG B 1 74 ? 34.281 -25.5 -26.188 1 90.25 74 ARG B N 1
ATOM 4658 C CA . ARG B 1 74 ? 35.156 -26.391 -26.953 1 90.25 74 ARG B CA 1
ATOM 4659 C C . ARG B 1 74 ? 35.812 -25.641 -28.109 1 90.25 74 ARG B C 1
ATOM 4661 O O . ARG B 1 74 ? 36.812 -26.109 -28.656 1 90.25 74 ARG B O 1
ATOM 4668 N N . LYS B 1 75 ? 35.312 -24.562 -28.406 1 88.88 75 LYS B N 1
ATOM 4669 C CA . LYS B 1 75 ? 35.812 -23.781 -29.531 1 88.88 75 LYS B CA 1
ATOM 4670 C C . LYS B 1 75 ? 36.781 -22.688 -29.047 1 88.88 75 LYS B C 1
ATOM 4672 O O . LYS B 1 75 ? 37.781 -22.406 -29.703 1 88.88 75 LYS B O 1
ATOM 4677 N N . ILE B 1 76 ? 36.5 -22.156 -27.891 1 93.88 76 ILE B N 1
ATOM 4678 C CA . ILE B 1 76 ? 37.281 -20.969 -27.516 1 93.88 76 ILE B CA 1
ATOM 4679 C C . ILE B 1 76 ? 37.812 -21.141 -26.109 1 93.88 76 ILE B C 1
ATOM 4681 O O . ILE B 1 76 ? 38.531 -20.266 -25.609 1 93.88 76 ILE B O 1
ATOM 4685 N N . GLY B 1 77 ? 37.562 -22.25 -25.469 1 93.75 77 GLY B N 1
ATOM 4686 C CA . GLY B 1 77 ? 37.844 -22.406 -24.047 1 93.75 77 GLY B CA 1
ATOM 4687 C C . GLY B 1 77 ? 36.719 -21.938 -23.141 1 93.75 77 GLY B C 1
ATOM 4688 O O . GLY B 1 77 ? 35.656 -21.562 -23.625 1 93.75 77 GLY B O 1
ATOM 4689 N N . ASN B 1 78 ? 37.062 -21.891 -21.844 1 95.19 78 ASN B N 1
ATOM 4690 C CA . ASN B 1 78 ? 36.062 -21.516 -20.875 1 95.19 78 ASN B CA 1
ATOM 4691 C C . ASN B 1 78 ? 35.594 -20.078 -21.109 1 95.19 78 ASN B C 1
ATOM 4693 O O . ASN B 1 78 ? 36.375 -19.141 -21.094 1 95.19 78 ASN B O 1
ATOM 4697 N N . VAL B 1 79 ? 34.312 -19.938 -21.219 1 95.38 79 VAL B N 1
ATOM 4698 C CA . VAL B 1 79 ? 33.75 -18.625 -21.516 1 95.38 79 VAL B CA 1
ATOM 4699 C C . VAL B 1 79 ? 34.062 -17.656 -20.375 1 95.38 79 VAL B C 1
ATOM 4701 O O . VAL B 1 79 ? 34.094 -16.453 -20.594 1 95.38 79 VAL B O 1
ATOM 4704 N N . GLU B 1 80 ? 34.25 -18.141 -19.109 1 95.38 80 GLU B N 1
ATOM 4705 C CA . GLU B 1 80 ? 34.5 -17.328 -17.922 1 95.38 80 GLU B CA 1
ATOM 4706 C C . GLU B 1 80 ? 35.781 -16.516 -18.078 1 95.38 80 GLU B C 1
ATOM 4708 O O . GLU B 1 80 ? 36 -15.539 -17.344 1 95.38 80 GLU B O 1
ATOM 4713 N N . LYS B 1 81 ? 36.625 -16.859 -19.016 1 95.44 81 LYS B N 1
ATOM 4714 C CA . LYS B 1 81 ? 37.844 -16.109 -19.281 1 95.44 81 LYS B CA 1
ATOM 4715 C C . LYS B 1 81 ? 37.562 -14.789 -19.984 1 95.44 81 LYS B C 1
ATOM 4717 O O . LYS B 1 81 ? 38.375 -13.859 -19.953 1 95.44 81 LYS B O 1
ATOM 4722 N N . TYR B 1 82 ? 36.406 -14.75 -20.578 1 96.19 82 TYR B N 1
ATOM 4723 C CA . TYR B 1 82 ? 36.062 -13.609 -21.438 1 96.19 82 TYR B CA 1
ATOM 4724 C C . TYR B 1 82 ? 35 -12.75 -20.797 1 96.19 82 TYR B C 1
ATOM 4726 O O . TYR B 1 82 ? 34.781 -11.602 -21.203 1 96.19 82 TYR B O 1
ATOM 4734 N N . LEU B 1 83 ? 34.25 -13.281 -19.828 1 96.31 83 LEU B N 1
ATOM 4735 C CA . LEU B 1 83 ? 33.094 -12.609 -19.281 1 96.31 83 LEU B CA 1
ATOM 4736 C C . LEU B 1 83 ? 33.281 -12.305 -17.797 1 96.31 83 LEU B C 1
ATOM 4738 O O . LEU B 1 83 ? 34 -13.031 -17.109 1 96.31 83 LEU B O 1
ATOM 4742 N N . ASP B 1 84 ? 32.562 -11.312 -17.297 1 94.06 84 ASP B N 1
ATOM 4743 C CA . ASP B 1 84 ? 32.625 -10.906 -15.898 1 94.06 84 ASP B CA 1
ATOM 4744 C C . ASP B 1 84 ? 32 -11.977 -15 1 94.06 84 ASP B C 1
ATOM 4746 O O . ASP B 1 84 ? 31.094 -12.703 -15.422 1 94.06 84 ASP B O 1
ATOM 4750 N N . ALA B 1 85 ? 32.469 -12.008 -13.812 1 92.38 85 ALA B N 1
ATOM 4751 C CA . ALA B 1 85 ? 32.031 -13.008 -12.844 1 92.38 85 ALA B CA 1
ATOM 4752 C C . ALA B 1 85 ? 30.531 -12.922 -12.602 1 92.38 85 ALA B C 1
ATOM 4754 O O . ALA B 1 85 ? 29.859 -13.945 -12.445 1 92.38 85 ALA B O 1
ATOM 4755 N N . GLU B 1 86 ? 29.906 -11.797 -12.594 1 87.62 86 GLU B N 1
ATOM 4756 C CA . GLU B 1 86 ? 28.484 -11.594 -12.336 1 87.62 86 GLU B CA 1
ATOM 4757 C C . GLU B 1 86 ? 27.641 -12.164 -13.469 1 87.62 86 GLU B C 1
ATOM 4759 O O . GLU B 1 86 ? 26.547 -12.672 -13.227 1 87.62 86 GLU B O 1
ATOM 4764 N N . VAL B 1 87 ? 28.203 -12.109 -14.586 1 91.88 87 VAL B N 1
ATOM 4765 C CA . VAL B 1 87 ? 27.516 -12.617 -15.766 1 91.88 87 VAL B CA 1
ATOM 4766 C C . VAL B 1 87 ? 27.531 -14.141 -15.758 1 91.88 87 VAL B C 1
ATOM 4768 O O . VAL B 1 87 ? 26.578 -14.789 -16.219 1 91.88 87 VAL B O 1
ATOM 4771 N N . CYS B 1 88 ? 28.547 -14.688 -15.156 1 94.19 88 CYS B N 1
ATOM 4772 C CA . CYS B 1 88 ? 28.797 -16.125 -15.25 1 94.19 88 CYS B CA 1
ATOM 4773 C C . CYS B 1 88 ? 28.156 -16.859 -14.07 1 94.19 88 CYS B C 1
ATOM 4775 O O . CYS B 1 88 ? 28.375 -18.062 -13.898 1 94.19 88 CYS B O 1
ATOM 4777 N N . GLU B 1 89 ? 27.359 -16.234 -13.227 1 91.62 89 GLU B N 1
ATOM 4778 C CA . GLU B 1 89 ? 26.781 -16.844 -12.031 1 91.62 89 GLU B CA 1
ATOM 4779 C C . GLU B 1 89 ? 25.875 -18.016 -12.383 1 91.62 89 GLU B C 1
ATOM 4781 O O . GLU B 1 89 ? 25.953 -19.078 -11.766 1 91.62 89 GLU B O 1
ATOM 4786 N N . HIS B 1 90 ? 24.953 -17.891 -13.312 1 93.5 90 HIS B N 1
ATOM 4787 C CA . HIS B 1 90 ? 24.031 -18.906 -13.805 1 93.5 90 HIS B CA 1
ATOM 4788 C C . HIS B 1 90 ? 23.875 -18.828 -15.312 1 93.5 90 HIS B C 1
ATOM 4790 O O . HIS B 1 90 ? 22.859 -18.328 -15.805 1 93.5 90 HIS B O 1
ATOM 4796 N N . LEU B 1 91 ? 24.734 -19.531 -16.062 1 95.94 91 LEU B N 1
ATOM 4797 C CA . LEU B 1 91 ? 24.828 -19.406 -17.516 1 95.94 91 LEU B CA 1
ATOM 4798 C C . LEU B 1 91 ? 24.078 -20.547 -18.203 1 95.94 91 LEU B C 1
ATOM 4800 O O . LEU B 1 91 ? 23.938 -21.641 -17.641 1 95.94 91 LEU B O 1
ATOM 4804 N N . CYS B 1 92 ? 23.609 -20.219 -19.328 1 97.19 92 CYS B N 1
ATOM 4805 C CA . CYS B 1 92 ? 23.141 -21.25 -20.234 1 97.19 92 CYS B CA 1
ATOM 4806 C C . CYS B 1 92 ? 23.641 -21.016 -21.656 1 97.19 92 CYS B C 1
ATOM 4808 O O . CYS B 1 92 ? 24.156 -19.938 -21.953 1 97.19 92 CYS B O 1
ATOM 4810 N N . GLU B 1 93 ? 23.641 -22 -22.469 1 97.75 93 GLU B N 1
ATOM 4811 C CA . GLU B 1 93 ? 23.969 -21.906 -23.891 1 97.75 93 GLU B CA 1
ATOM 4812 C C . GLU B 1 93 ? 22.719 -22.078 -24.75 1 97.75 93 GLU B C 1
ATOM 4814 O O . GLU B 1 93 ? 21.953 -23.016 -24.547 1 97.75 93 GLU B O 1
ATOM 4819 N N . ILE B 1 94 ? 22.5 -21.188 -25.594 1 96.75 94 ILE B N 1
ATOM 4820 C CA . ILE B 1 94 ? 21.453 -21.312 -26.594 1 96.75 94 ILE B CA 1
ATOM 4821 C C . ILE B 1 94 ? 22 -21.984 -27.844 1 96.75 94 ILE B C 1
ATOM 4823 O O . ILE B 1 94 ? 23.062 -21.594 -28.344 1 96.75 94 ILE B O 1
ATOM 4827 N N . ARG B 1 95 ? 21.234 -22.906 -28.344 1 93.94 95 ARG B N 1
ATOM 4828 C CA . ARG B 1 95 ? 21.688 -23.703 -29.5 1 93.94 95 ARG B CA 1
ATOM 4829 C C . ARG B 1 95 ? 20.516 -24.016 -30.422 1 93.94 95 ARG B C 1
ATOM 4831 O O . ARG B 1 95 ? 19.359 -23.938 -30.031 1 93.94 95 ARG B O 1
ATOM 4838 N N . LEU B 1 96 ? 20.875 -24.344 -31.688 1 92.44 96 LEU B N 1
ATOM 4839 C CA . LEU B 1 96 ? 20 -25 -32.625 1 92.44 96 LEU B CA 1
ATOM 4840 C C . LEU B 1 96 ? 18.797 -24.125 -32.969 1 92.44 96 LEU B C 1
ATOM 4842 O O . LEU B 1 96 ? 17.641 -24.578 -32.906 1 92.44 96 LEU B O 1
ATOM 4846 N N . LEU B 1 97 ? 19.047 -22.891 -33.062 1 91.69 97 LEU B N 1
ATOM 4847 C CA . LEU B 1 97 ? 17.984 -22.016 -33.531 1 91.69 97 LEU B CA 1
ATOM 4848 C C . LEU B 1 97 ? 17.609 -22.312 -34.969 1 91.69 97 LEU B C 1
ATOM 4850 O O . LEU B 1 97 ? 18.453 -22.188 -35.875 1 91.69 97 LEU B O 1
ATOM 4854 N N . ALA B 1 98 ? 16.375 -22.797 -35.219 1 93.06 98 ALA B N 1
ATOM 4855 C CA . ALA B 1 98 ? 15.977 -23.188 -36.562 1 93.06 98 ALA B CA 1
ATOM 4856 C C . ALA B 1 98 ? 14.492 -22.922 -36.781 1 93.06 98 ALA B C 1
ATOM 4858 O O . ALA B 1 98 ? 13.672 -23.062 -35.875 1 93.06 98 ALA B O 1
ATOM 4859 N N . VAL B 1 99 ? 14.141 -22.5 -37.969 1 94.88 99 VAL B N 1
ATOM 4860 C CA . VAL B 1 99 ? 12.766 -22.281 -38.406 1 94.88 99 VAL B CA 1
ATOM 4861 C C . VAL B 1 99 ? 12.555 -22.922 -39.75 1 94.88 99 VAL B C 1
ATOM 4863 O O . VAL B 1 99 ? 13.398 -22.812 -40.656 1 94.88 99 VAL B O 1
ATOM 4866 N N . LYS B 1 100 ? 11.484 -23.594 -39.906 1 95.44 100 LYS B N 1
ATOM 4867 C CA . LYS B 1 100 ? 11.148 -24.172 -41.219 1 95.44 100 LYS B CA 1
ATOM 4868 C C . LYS B 1 100 ? 11.117 -23.094 -42.281 1 95.44 100 LYS B C 1
ATOM 4870 O O . LYS B 1 100 ? 10.633 -21.984 -42.062 1 95.44 100 LYS B O 1
ATOM 4875 N N . LYS B 1 101 ? 11.547 -23.438 -43.469 1 92 101 LYS B N 1
ATOM 4876 C CA . LYS B 1 101 ? 11.742 -22.5 -44.562 1 92 101 LYS B CA 1
ATOM 4877 C C . LYS B 1 101 ? 10.445 -21.781 -44.906 1 92 101 LYS B C 1
ATOM 4879 O O . LYS B 1 101 ? 10.43 -20.562 -45.062 1 92 101 LYS B O 1
ATOM 4884 N N . ASN B 1 102 ? 9.383 -22.453 -45 1 92.75 102 ASN B N 1
ATOM 4885 C CA . ASN B 1 102 ? 8.109 -21.891 -45.438 1 92.75 102 ASN B CA 1
ATOM 4886 C C . ASN B 1 102 ? 7.461 -21.062 -44.312 1 92.75 102 ASN B C 1
ATOM 4888 O O . ASN B 1 102 ? 6.43 -20.422 -44.531 1 92.75 102 ASN B O 1
ATOM 4892 N N . HIS B 1 103 ? 8.109 -21.031 -43.156 1 94.75 103 HIS B N 1
ATOM 4893 C CA . HIS B 1 103 ? 7.551 -20.297 -42.031 1 94.75 103 HIS B CA 1
ATOM 4894 C C . HIS B 1 103 ? 8.5 -19.203 -41.562 1 94.75 103 HIS B C 1
ATOM 4896 O O . HIS B 1 103 ? 8.312 -18.625 -40.469 1 94.75 103 HIS B O 1
ATOM 4902 N N . ARG B 1 104 ? 9.508 -18.938 -42.344 1 93 104 ARG B N 1
ATOM 4903 C CA . ARG B 1 104 ? 10.453 -17.891 -41.969 1 93 104 ARG B CA 1
ATOM 4904 C C . ARG B 1 104 ? 9.867 -16.5 -42.219 1 93 104 ARG B C 1
ATOM 4906 O O . ARG B 1 104 ? 10.047 -15.938 -43.281 1 93 104 ARG B O 1
ATOM 4913 N N . ASN B 1 105 ? 9.172 -16.031 -41.25 1 91 105 ASN B N 1
ATOM 4914 C CA . ASN B 1 105 ? 8.523 -14.727 -41.25 1 91 105 ASN B CA 1
ATOM 4915 C C . ASN B 1 105 ? 8.625 -14.047 -39.875 1 91 105 ASN B C 1
ATOM 4917 O O . ASN B 1 105 ? 9.156 -14.617 -38.938 1 91 105 ASN B O 1
ATOM 4921 N N . GLY B 1 106 ? 8.18 -12.852 -39.906 1 89.06 106 GLY B N 1
ATOM 4922 C CA . GLY B 1 106 ? 8.32 -12.039 -38.688 1 89.06 106 GLY B CA 1
ATOM 4923 C C . GLY B 1 106 ? 7.52 -12.562 -37.531 1 89.06 106 GLY B C 1
ATOM 4924 O O . GLY B 1 106 ? 7.918 -12.391 -36.375 1 89.06 106 GLY B O 1
ATOM 4925 N N . ARG B 1 107 ? 6.469 -13.211 -37.75 1 90.88 107 ARG B N 1
ATOM 4926 C CA . ARG B 1 107 ? 5.586 -13.688 -36.688 1 90.88 107 ARG B CA 1
ATOM 4927 C C . ARG B 1 107 ? 6.223 -14.852 -35.938 1 90.88 107 ARG B C 1
ATOM 4929 O O . ARG B 1 107 ? 6.133 -14.914 -34.719 1 90.88 107 ARG B O 1
ATOM 4936 N N . VAL B 1 108 ? 6.801 -15.766 -36.656 1 92.19 108 VAL B N 1
ATOM 4937 C CA . VAL B 1 108 ? 7.457 -16.906 -36.031 1 92.19 108 VAL B CA 1
ATOM 4938 C C . VAL B 1 108 ? 8.695 -16.438 -35.281 1 92.19 108 VAL B C 1
ATOM 4940 O O . VAL B 1 108 ? 8.961 -16.891 -34.156 1 92.19 108 VAL B O 1
ATOM 4943 N N . PHE B 1 109 ? 9.383 -15.539 -35.844 1 90.88 109 PHE B N 1
ATOM 4944 C CA . PHE B 1 109 ? 10.555 -14.984 -35.188 1 90.88 109 PHE B CA 1
ATOM 4945 C C . PHE B 1 109 ? 10.18 -14.328 -33.875 1 90.88 109 PHE B C 1
ATOM 4947 O O . PHE B 1 109 ? 10.828 -14.547 -32.844 1 90.88 109 PHE B O 1
ATOM 4954 N N . THR B 1 110 ? 9.18 -13.531 -33.906 1 91.69 110 THR B N 1
ATOM 4955 C CA . THR B 1 110 ? 8.719 -12.836 -32.719 1 91.69 110 THR B CA 1
ATOM 4956 C C . THR B 1 110 ? 8.328 -13.828 -31.641 1 91.69 110 THR B C 1
ATOM 4958 O O . THR B 1 110 ? 8.656 -13.625 -30.469 1 91.69 110 THR B O 1
ATOM 4961 N N . LYS B 1 111 ? 7.66 -14.859 -32.031 1 92.69 111 LYS B N 1
ATOM 4962 C CA . LYS B 1 111 ? 7.234 -15.867 -31.062 1 92.69 111 LYS B CA 1
ATOM 4963 C C . LYS B 1 111 ? 8.438 -16.578 -30.453 1 92.69 111 LYS B C 1
ATOM 4965 O O . LYS B 1 111 ? 8.477 -16.797 -29.234 1 92.69 111 LYS B O 1
ATOM 4970 N N . LEU B 1 112 ? 9.336 -16.891 -31.281 1 91.88 112 LEU B N 1
ATOM 4971 C CA . LEU B 1 112 ? 10.531 -17.578 -30.812 1 91.88 112 LEU B CA 1
ATOM 4972 C C . LEU B 1 112 ? 11.359 -16.672 -29.906 1 91.88 112 LEU B C 1
ATOM 4974 O O . LEU B 1 112 ? 11.836 -17.109 -28.859 1 91.88 112 LEU B O 1
ATOM 4978 N N . ALA B 1 113 ? 11.547 -15.469 -30.312 1 92.5 113 ALA B N 1
ATOM 4979 C CA . ALA B 1 113 ? 12.289 -14.5 -29.5 1 92.5 113 ALA B CA 1
ATOM 4980 C C . ALA B 1 113 ? 11.625 -14.297 -28.141 1 92.5 113 ALA B C 1
ATOM 4982 O O . ALA B 1 113 ? 12.305 -14.273 -27.109 1 92.5 113 ALA B O 1
ATOM 4983 N N . THR B 1 114 ? 10.336 -14.211 -28.125 1 92.31 114 THR B N 1
ATOM 4984 C CA . THR B 1 114 ? 9.578 -14.031 -26.891 1 92.31 114 THR B CA 1
ATOM 4985 C C . THR B 1 114 ? 9.75 -15.242 -25.984 1 92.31 114 THR B C 1
ATOM 4987 O O . THR B 1 114 ? 9.961 -15.086 -24.766 1 92.31 114 THR B O 1
ATOM 4990 N N . ALA B 1 115 ? 9.68 -16.344 -26.594 1 91.06 115 ALA B N 1
ATOM 4991 C CA . ALA B 1 115 ? 9.828 -17.578 -25.812 1 91.06 115 ALA B CA 1
ATOM 4992 C C . ALA B 1 115 ? 11.227 -17.688 -25.219 1 91.06 115 ALA B C 1
ATOM 4994 O O . ALA B 1 115 ? 11.391 -18.156 -24.094 1 91.06 115 ALA B O 1
ATOM 4995 N N . ILE B 1 116 ? 12.188 -17.266 -25.969 1 90.75 116 ILE B N 1
ATOM 4996 C CA . ILE B 1 116 ? 13.57 -17.281 -25.5 1 90.75 116 ILE B CA 1
ATOM 4997 C C . ILE B 1 116 ? 13.703 -16.391 -24.266 1 90.75 116 ILE B C 1
ATOM 4999 O O . ILE B 1 116 ? 14.234 -16.812 -23.234 1 90.75 116 ILE B O 1
ATOM 5003 N N . TYR B 1 117 ? 13.156 -15.273 -24.391 1 90.12 117 TYR B N 1
ATOM 5004 C CA . TYR B 1 117 ? 13.281 -14.32 -23.281 1 90.12 117 TYR B CA 1
ATOM 5005 C C . TYR B 1 117 ? 12.5 -14.797 -22.062 1 90.12 117 TYR B C 1
ATOM 5007 O O . TYR B 1 117 ? 12.984 -14.695 -20.938 1 90.12 117 TYR B O 1
ATOM 5015 N N . ARG B 1 118 ? 11.344 -15.328 -22.266 1 89.12 118 ARG B N 1
ATOM 5016 C CA . ARG B 1 118 ? 10.516 -15.781 -21.156 1 89.12 118 ARG B CA 1
ATOM 5017 C C . ARG B 1 118 ? 11.156 -16.969 -20.438 1 89.12 118 ARG B C 1
ATOM 5019 O O . ARG B 1 118 ? 11.211 -17 -19.203 1 89.12 118 ARG B O 1
ATOM 5026 N N . TYR B 1 119 ? 11.648 -17.844 -21.188 1 91.25 119 TYR B N 1
ATOM 5027 C CA . TYR B 1 119 ? 12.305 -19 -20.562 1 91.25 119 TYR B CA 1
ATOM 5028 C C . TYR B 1 119 ? 13.578 -18.578 -19.844 1 91.25 119 TYR B C 1
ATOM 5030 O O . TYR B 1 119 ? 13.859 -19.062 -18.75 1 91.25 119 TYR B O 1
ATOM 5038 N N . PHE B 1 120 ? 14.328 -17.75 -20.516 1 89.75 120 PHE B N 1
ATOM 5039 C CA . PHE B 1 120 ? 15.562 -17.203 -19.953 1 89.75 120 PHE B CA 1
ATOM 5040 C C . PHE B 1 120 ? 15.32 -16.609 -18.578 1 89.75 120 PHE B C 1
ATOM 5042 O O . PHE B 1 120 ? 16.047 -16.906 -17.625 1 89.75 120 PHE B O 1
ATOM 5049 N N . TYR B 1 121 ? 14.273 -15.922 -18.422 1 82.06 121 TYR B N 1
ATOM 5050 C CA . TYR B 1 121 ? 13.953 -15.258 -17.172 1 82.06 121 TYR B CA 1
ATOM 5051 C C . TYR B 1 121 ? 13.375 -16.25 -16.156 1 82.06 121 TYR B C 1
ATOM 5053 O O . TYR B 1 121 ? 13.734 -16.219 -14.984 1 82.06 121 TYR B O 1
ATOM 5061 N N . ASP B 1 122 ? 12.523 -17.016 -16.609 1 83.69 122 ASP B N 1
ATOM 5062 C CA . ASP B 1 122 ? 11.844 -17.969 -15.727 1 83.69 122 ASP B CA 1
ATOM 5063 C C . ASP B 1 122 ? 12.828 -18.953 -15.117 1 83.69 122 ASP B C 1
ATOM 5065 O O . ASP B 1 122 ? 12.648 -19.406 -13.977 1 83.69 122 ASP B O 1
ATOM 5069 N N . ALA B 1 123 ? 13.859 -19.234 -15.883 1 88.06 123 ALA B N 1
ATOM 5070 C CA . ALA B 1 123 ? 14.852 -20.203 -15.422 1 88.06 123 ALA B CA 1
ATOM 5071 C C . ALA B 1 123 ? 15.891 -19.531 -14.516 1 88.06 123 ALA B C 1
ATOM 5073 O O . ALA B 1 123 ? 16.703 -20.219 -13.891 1 88.06 123 ALA B O 1
ATOM 5074 N N . GLY B 1 124 ? 15.875 -18.219 -14.461 1 85.62 124 GLY B N 1
ATOM 5075 C CA . GLY B 1 124 ? 16.734 -17.484 -13.547 1 85.62 124 GLY B CA 1
ATOM 5076 C C . GLY B 1 124 ? 18.156 -17.312 -14.07 1 85.62 124 GLY B C 1
ATOM 5077 O O . GLY B 1 124 ? 19.078 -17.062 -13.297 1 85.62 124 GLY B O 1
ATOM 5078 N N . TYR B 1 125 ? 18.375 -17.453 -15.352 1 92.44 125 TYR B N 1
ATOM 5079 C CA . TYR B 1 125 ? 19.719 -17.297 -15.914 1 92.44 125 TYR B CA 1
ATOM 5080 C C . TYR B 1 125 ? 20.172 -15.836 -15.836 1 92.44 125 TYR B C 1
ATOM 5082 O O . TYR B 1 125 ? 19.375 -14.914 -16.031 1 92.44 125 TYR B O 1
ATOM 5090 N N . THR B 1 126 ? 21.438 -15.664 -15.539 1 91.69 126 THR B N 1
ATOM 5091 C CA . THR B 1 126 ? 22.031 -14.328 -15.531 1 91.69 126 THR B CA 1
ATOM 5092 C C . THR B 1 126 ? 22.406 -13.898 -16.953 1 91.69 126 THR B C 1
ATOM 5094 O O . THR B 1 126 ? 22.391 -12.703 -17.266 1 91.69 126 THR B O 1
ATOM 5097 N N . ALA B 1 127 ? 22.797 -14.938 -17.75 1 95.75 127 ALA B N 1
ATOM 5098 C CA . ALA B 1 127 ? 23.141 -14.68 -19.141 1 95.75 127 ALA B CA 1
ATOM 5099 C C . ALA B 1 127 ? 23.078 -15.961 -19.969 1 95.75 127 ALA B C 1
ATOM 5101 O O . ALA B 1 127 ? 23.031 -17.062 -19.406 1 95.75 127 ALA B O 1
ATOM 5102 N N . CYS B 1 128 ? 23.047 -15.766 -21.266 1 96.69 128 CYS B N 1
ATOM 5103 C CA . CYS B 1 128 ? 23.109 -16.875 -22.203 1 96.69 128 CYS B CA 1
ATOM 5104 C C . CYS B 1 128 ? 24.172 -16.625 -23.266 1 96.69 128 CYS B C 1
ATOM 5106 O O . CYS B 1 128 ? 24.344 -15.5 -23.734 1 96.69 128 CYS B O 1
ATOM 5108 N N . VAL B 1 129 ? 24.906 -17.672 -23.594 1 97.06 129 VAL B N 1
ATOM 5109 C CA . VAL B 1 129 ? 25.891 -17.562 -24.672 1 97.06 129 VAL B CA 1
ATOM 5110 C C . VAL B 1 129 ? 25.391 -18.297 -25.906 1 97.06 129 VAL B C 1
ATOM 5112 O O . VAL B 1 129 ? 24.562 -19.203 -25.812 1 97.06 129 VAL B O 1
ATOM 5115 N N . ILE B 1 130 ? 25.891 -17.875 -27.031 1 95.69 130 ILE B N 1
ATOM 5116 C CA . ILE B 1 130 ? 25.5 -18.5 -28.297 1 95.69 130 ILE B CA 1
ATOM 5117 C C . ILE B 1 130 ? 26.641 -18.422 -29.297 1 95.69 130 ILE B C 1
ATOM 5119 O O . ILE B 1 130 ? 27.5 -17.547 -29.203 1 95.69 130 ILE B O 1
ATOM 5123 N N . SER B 1 131 ? 26.688 -19.438 -30.109 1 93.19 131 SER B N 1
ATOM 5124 C CA . SER B 1 131 ? 27.5 -19.359 -31.328 1 93.19 131 SER B CA 1
ATOM 5125 C C . SER B 1 131 ? 26.688 -18.875 -32.5 1 93.19 131 SER B C 1
ATOM 5127 O O . SER B 1 131 ? 26.141 -19.688 -33.281 1 93.19 131 SER B O 1
ATOM 5129 N N . GLY B 1 132 ? 26.672 -17.656 -32.688 1 90.06 132 GLY B N 1
ATOM 5130 C CA . GLY B 1 132 ? 25.859 -17.078 -33.75 1 90.06 132 GLY B CA 1
ATOM 5131 C C . GLY B 1 132 ? 26.531 -17.125 -35.094 1 90.06 132 GLY B C 1
ATOM 5132 O O . GLY B 1 132 ? 27.719 -16.812 -35.219 1 90.06 132 GLY B O 1
ATOM 5133 N N . THR B 1 133 ? 25.781 -17.453 -36.062 1 85.75 133 THR B N 1
ATOM 5134 C CA . THR B 1 133 ? 26.312 -17.422 -37.438 1 85.75 133 THR B CA 1
ATOM 5135 C C . THR B 1 133 ? 26.547 -15.977 -37.875 1 85.75 133 THR B C 1
ATOM 5137 O O . THR B 1 133 ? 25.766 -15.086 -37.562 1 85.75 133 THR B O 1
ATOM 5140 N N . VAL B 1 134 ? 27.531 -15.781 -38.656 1 87.31 134 VAL B N 1
ATOM 5141 C CA . VAL B 1 134 ? 27.891 -14.453 -39.125 1 87.31 134 VAL B CA 1
ATOM 5142 C C . VAL B 1 134 ? 26.797 -13.906 -40.031 1 87.31 134 VAL B C 1
ATOM 5144 O O . VAL B 1 134 ? 26.547 -12.695 -40.062 1 87.31 134 VAL B O 1
ATOM 5147 N N . ARG B 1 135 ? 26.125 -14.719 -40.688 1 82.25 135 ARG B N 1
ATOM 5148 C CA . ARG B 1 135 ? 25.078 -14.336 -41.625 1 82.25 135 ARG B CA 1
ATOM 5149 C C . ARG B 1 135 ? 23.922 -13.656 -40.906 1 82.25 135 ARG B C 1
ATOM 5151 O O . ARG B 1 135 ? 23.203 -12.852 -41.5 1 82.25 135 ARG B O 1
ATOM 5158 N N . GLU B 1 136 ? 23.734 -14.047 -39.688 1 87.88 136 GLU B N 1
ATOM 5159 C CA . GLU B 1 136 ? 22.609 -13.5 -38.938 1 87.88 136 GLU B CA 1
ATOM 5160 C C . GLU B 1 136 ? 23.094 -12.562 -37.844 1 87.88 136 GLU B C 1
ATOM 5162 O O . GLU B 1 136 ? 22.422 -12.398 -36.812 1 87.88 136 GLU B O 1
ATOM 5167 N N . GLU B 1 137 ? 24.219 -12.031 -38 1 91.44 137 GLU B N 1
ATOM 5168 C CA . GLU B 1 137 ? 24.812 -11.164 -36.969 1 91.44 137 GLU B CA 1
ATOM 5169 C C . GLU B 1 137 ? 23.875 -10 -36.625 1 91.44 137 GLU B C 1
ATOM 5171 O O . GLU B 1 137 ? 23.734 -9.633 -35.469 1 91.44 137 GLU B O 1
ATOM 5176 N N . LYS B 1 138 ? 23.297 -9.438 -37.594 1 92.06 138 LYS B N 1
ATOM 5177 C CA . LYS B 1 138 ? 22.406 -8.297 -37.375 1 92.06 138 LYS B CA 1
ATOM 5178 C C . LYS B 1 138 ? 21.234 -8.68 -36.5 1 92.06 138 LYS B C 1
ATOM 5180 O O . LYS B 1 138 ? 20.828 -7.906 -35.625 1 92.06 138 LYS B O 1
ATOM 5185 N N . MET B 1 139 ? 20.734 -9.82 -36.719 1 90.25 139 MET B N 1
ATOM 5186 C CA . MET B 1 139 ? 19.609 -10.305 -35.938 1 90.25 139 MET B CA 1
ATOM 5187 C C . MET B 1 139 ? 19.984 -10.484 -34.469 1 90.25 139 MET B C 1
ATOM 5189 O O . MET B 1 139 ? 19.266 -10.062 -33.562 1 90.25 139 MET B O 1
ATOM 5193 N N . TYR B 1 140 ? 21.109 -11.055 -34.188 1 93.25 140 TYR B N 1
ATOM 5194 C CA . TYR B 1 140 ? 21.578 -11.289 -32.844 1 93.25 140 TYR B CA 1
ATOM 5195 C C . TYR B 1 140 ? 21.797 -9.977 -32.094 1 93.25 140 TYR B C 1
ATOM 5197 O O . TYR B 1 140 ? 21.438 -9.836 -30.938 1 93.25 140 TYR B O 1
ATOM 5205 N N . THR B 1 141 ? 22.344 -9.102 -32.844 1 93.75 141 THR B N 1
ATOM 5206 C CA . THR B 1 141 ? 22.609 -7.793 -32.25 1 93.75 141 THR B CA 1
ATOM 5207 C C . THR B 1 141 ? 21.312 -7.078 -31.906 1 93.75 141 THR B C 1
ATOM 5209 O O . THR B 1 141 ? 21.219 -6.445 -30.859 1 93.75 141 THR B O 1
ATOM 5212 N N . GLN B 1 142 ? 20.406 -7.234 -32.719 1 90.62 142 GLN B N 1
ATOM 5213 C CA . GLN B 1 142 ? 19.109 -6.637 -32.469 1 90.62 142 GLN B CA 1
ATOM 5214 C C . GLN B 1 142 ? 18.453 -7.25 -31.234 1 90.62 142 GLN B C 1
ATOM 5216 O O . GLN B 1 142 ? 17.734 -6.566 -30.484 1 90.62 142 GLN B O 1
ATOM 5221 N N . MET B 1 143 ? 18.703 -8.453 -31.016 1 92.88 143 MET B N 1
ATOM 5222 C CA . MET B 1 143 ? 18.109 -9.164 -29.875 1 92.88 143 MET B CA 1
ATOM 5223 C C . MET B 1 143 ? 18.844 -8.82 -28.578 1 92.88 143 MET B C 1
ATOM 5225 O O . MET B 1 143 ? 18.375 -9.164 -27.5 1 92.88 143 MET B O 1
ATOM 5229 N N . GLY B 1 144 ? 20 -8.172 -28.719 1 93.75 144 GLY B N 1
ATOM 5230 C CA . GLY B 1 144 ? 20.734 -7.742 -27.531 1 93.75 144 GLY B CA 1
ATOM 5231 C C . GLY B 1 144 ? 22.016 -8.523 -27.312 1 93.75 144 GLY B C 1
ATOM 5232 O O . GLY B 1 144 ? 22.75 -8.25 -26.359 1 93.75 144 GLY B O 1
ATOM 5233 N N . PHE B 1 145 ? 22.281 -9.469 -28.234 1 95.31 145 PHE B N 1
ATOM 5234 C CA . PHE B 1 145 ? 23.531 -10.227 -28.109 1 95.31 145 PHE B CA 1
ATOM 5235 C C . PHE B 1 145 ? 24.734 -9.359 -28.453 1 95.31 145 PHE B C 1
ATOM 5237 O O . PHE B 1 145 ? 24.656 -8.5 -29.328 1 95.31 145 PHE B O 1
ATOM 5244 N N . ARG B 1 146 ? 25.859 -9.641 -27.719 1 95.31 146 ARG B N 1
ATOM 5245 C CA . ARG B 1 146 ? 27.125 -8.953 -27.984 1 95.31 146 ARG B CA 1
ATOM 5246 C C . ARG B 1 146 ? 28.266 -9.953 -28.141 1 95.31 146 ARG B C 1
ATOM 5248 O O . ARG B 1 146 ? 28.344 -10.93 -27.406 1 95.31 146 ARG B O 1
ATOM 5255 N N . GLN B 1 147 ? 29.031 -9.695 -29.125 1 96.44 147 GLN B N 1
ATOM 5256 C CA . GLN B 1 147 ? 30.203 -10.547 -29.312 1 96.44 147 GLN B CA 1
ATOM 5257 C C . GLN B 1 147 ? 31.203 -10.359 -28.172 1 96.44 147 GLN B C 1
ATOM 5259 O O . GLN B 1 147 ? 31.516 -9.234 -27.781 1 96.44 147 GLN B O 1
ATOM 5264 N N . PHE B 1 148 ? 31.688 -11.516 -27.625 1 96.69 148 PHE B N 1
ATOM 5265 C CA . PHE B 1 148 ? 32.562 -11.352 -26.469 1 96.69 148 PHE B CA 1
ATOM 5266 C C . PHE B 1 148 ? 33.906 -12 -26.734 1 96.69 148 PHE B C 1
ATOM 5268 O O . PHE B 1 148 ? 34.844 -11.867 -25.922 1 96.69 148 PHE B O 1
ATOM 5275 N N . ALA B 1 149 ? 34.062 -12.703 -27.844 1 95.62 149 ALA B N 1
ATOM 5276 C CA . ALA B 1 149 ? 35.344 -13.297 -28.266 1 95.62 149 ALA B CA 1
ATOM 5277 C C . ALA B 1 149 ? 35.469 -13.281 -29.797 1 95.62 149 ALA B C 1
ATOM 5279 O O . ALA B 1 149 ? 34.5 -12.992 -30.5 1 95.62 149 ALA B O 1
ATOM 5280 N N . SER B 1 150 ? 36.625 -13.648 -30.312 1 93.31 150 SER B N 1
ATOM 5281 C CA . SER B 1 150 ? 36.875 -13.625 -31.75 1 93.31 150 SER B CA 1
ATOM 5282 C C . SER B 1 150 ? 36.062 -14.719 -32.469 1 93.31 150 SER B C 1
ATOM 5284 O O . SER B 1 150 ? 35.812 -15.773 -31.906 1 93.31 150 SER B O 1
ATOM 5286 N N . ALA B 1 151 ? 35.75 -14.391 -33.75 1 92.5 151 ALA B N 1
ATOM 5287 C CA . ALA B 1 151 ? 35.031 -15.359 -34.562 1 92.5 151 ALA B CA 1
ATOM 5288 C C . ALA B 1 151 ? 35.812 -16.656 -34.719 1 92.5 151 ALA B C 1
ATOM 5290 O O . ALA B 1 151 ? 37.031 -16.641 -34.781 1 92.5 151 ALA B O 1
ATOM 5291 N N . VAL B 1 152 ? 35.125 -17.703 -34.75 1 89.12 152 VAL B N 1
ATOM 5292 C CA . VAL B 1 152 ? 35.75 -19 -34.875 1 89.12 152 VAL B CA 1
ATOM 5293 C C . VAL B 1 152 ? 35.094 -19.812 -35.969 1 89.12 152 VAL B C 1
ATOM 5295 O O . VAL B 1 152 ? 34 -19.453 -36.438 1 89.12 152 VAL B O 1
ATOM 5298 N N . GLY B 1 153 ? 35.688 -20.984 -36.375 1 80.88 153 GLY B N 1
ATOM 5299 C CA . GLY B 1 153 ? 35.125 -21.875 -37.375 1 80.88 153 GLY B CA 1
ATOM 5300 C C . GLY B 1 153 ? 35.781 -21.719 -38.719 1 80.88 153 GLY B C 1
ATOM 5301 O O . GLY B 1 153 ? 36.844 -21.094 -38.844 1 80.88 153 GLY B O 1
ATOM 5302 N N . THR B 1 154 ? 35.188 -22.359 -39.688 1 78.25 154 THR B N 1
ATOM 5303 C CA . THR B 1 154 ? 35.688 -22.344 -41.031 1 78.25 154 THR B CA 1
ATOM 5304 C C . THR B 1 154 ? 35.062 -21.203 -41.844 1 78.25 154 THR B C 1
ATOM 5306 O O . THR B 1 154 ? 34.094 -20.562 -41.375 1 78.25 154 THR B O 1
ATOM 5309 N N . GLU B 1 155 ? 35.625 -20.953 -43.031 1 73.12 155 GLU B N 1
ATOM 5310 C CA . GLU B 1 155 ? 35.125 -19.891 -43.875 1 73.12 155 GLU B CA 1
ATOM 5311 C C . GLU B 1 155 ? 33.656 -20.109 -44.219 1 73.12 155 GLU B C 1
ATOM 5313 O O . GLU B 1 155 ? 32.875 -19.156 -44.344 1 73.12 155 GLU B O 1
ATOM 5318 N N . GLU B 1 156 ? 33.219 -21.375 -44.219 1 68.44 156 GLU B N 1
ATOM 5319 C CA . GLU B 1 156 ? 31.859 -21.719 -44.625 1 68.44 156 GLU B CA 1
ATOM 5320 C C . GLU B 1 156 ? 30.906 -21.734 -43.438 1 68.44 156 GLU B C 1
ATOM 5322 O O . GLU B 1 156 ? 29.688 -21.656 -43.594 1 68.44 156 GLU B O 1
ATOM 5327 N N . ALA B 1 157 ? 31.516 -21.906 -42.344 1 74.06 157 ALA B N 1
ATOM 5328 C CA . ALA B 1 157 ? 30.703 -21.984 -41.125 1 74.06 157 ALA B CA 1
ATOM 5329 C C . ALA B 1 157 ? 31.328 -21.172 -40 1 74.06 157 ALA B C 1
ATOM 5331 O O . ALA B 1 157 ? 31.75 -21.719 -38.969 1 74.06 157 ALA B O 1
ATOM 5332 N N . ARG B 1 158 ? 31.281 -19.797 -40.188 1 85.25 158 ARG B N 1
ATOM 5333 C CA . ARG B 1 158 ? 31.859 -18.906 -39.188 1 85.25 158 ARG B CA 1
ATOM 5334 C C . ARG B 1 158 ? 30.812 -18.531 -38.125 1 85.25 158 ARG B C 1
ATOM 5336 O O . ARG B 1 158 ? 29.656 -18.281 -38.469 1 85.25 158 ARG B O 1
ATOM 5343 N N . TYR B 1 159 ? 31.297 -18.656 -36.938 1 89.75 159 TYR B N 1
ATOM 5344 C CA . TYR B 1 159 ? 30.391 -18.344 -35.812 1 89.75 159 TYR B CA 1
ATOM 5345 C C . TYR B 1 159 ? 30.969 -17.266 -34.938 1 89.75 159 TYR B C 1
ATOM 5347 O O . TYR B 1 159 ? 32.188 -17.141 -34.781 1 89.75 159 TYR B O 1
ATOM 5355 N N . LEU B 1 160 ? 30.188 -16.484 -34.375 1 93.94 160 LEU B N 1
ATOM 5356 C CA . LEU B 1 160 ? 30.516 -15.438 -33.438 1 93.94 160 LEU B CA 1
ATOM 5357 C C . LEU B 1 160 ? 30.141 -15.852 -32 1 93.94 160 LEU B C 1
ATOM 5359 O O . LEU B 1 160 ? 28.984 -16.156 -31.734 1 93.94 160 LEU B O 1
ATOM 5363 N N . PRO B 1 161 ? 31.125 -15.945 -31.125 1 96.56 161 PRO B N 1
ATOM 5364 C CA . PRO B 1 161 ? 30.766 -16.094 -29.703 1 96.56 161 PRO B CA 1
ATOM 5365 C C . PRO B 1 161 ? 30.062 -14.859 -29.156 1 96.56 161 PRO B C 1
ATOM 5367 O O . PRO B 1 161 ? 30.656 -13.781 -29.094 1 96.56 161 PRO B O 1
ATOM 5370 N N . MET B 1 162 ? 28.828 -15.031 -28.75 1 97.12 162 MET B N 1
ATOM 5371 C CA . MET B 1 162 ? 28.047 -13.891 -28.297 1 97.12 162 MET B CA 1
ATOM 5372 C C . MET B 1 162 ? 27.375 -14.188 -26.953 1 97.12 162 MET B C 1
ATOM 5374 O O . MET B 1 162 ? 27.219 -15.352 -26.578 1 97.12 162 MET B O 1
ATOM 5378 N N . VAL B 1 163 ? 27.078 -13.117 -26.219 1 97.44 163 VAL B N 1
ATOM 5379 C CA . VAL B 1 163 ? 26.453 -13.242 -24.906 1 97.44 163 VAL B CA 1
ATOM 5380 C C . VAL B 1 163 ? 25.25 -12.305 -24.828 1 97.44 163 VAL B C 1
ATOM 5382 O O . VAL B 1 163 ? 25.266 -11.203 -25.375 1 97.44 163 VAL B O 1
ATOM 5385 N N . LEU B 1 164 ? 24.203 -12.797 -24.234 1 96.06 164 LEU B N 1
ATOM 5386 C CA . LEU B 1 164 ? 23.016 -12.023 -23.906 1 96.06 164 LEU B CA 1
ATOM 5387 C C . LEU B 1 164 ? 22.797 -11.938 -22.406 1 96.06 164 LEU B C 1
ATOM 5389 O O . LEU B 1 164 ? 22.531 -12.953 -21.75 1 96.06 164 LEU B O 1
ATOM 5393 N N . THR B 1 165 ? 22.922 -10.758 -21.875 1 93.88 165 THR B N 1
ATOM 5394 C CA . THR B 1 165 ? 22.656 -10.547 -20.453 1 93.88 165 THR B CA 1
ATOM 5395 C C . THR B 1 165 ? 21.219 -10.055 -20.234 1 93.88 165 THR B C 1
ATOM 5397 O O . THR B 1 165 ? 20.547 -9.656 -21.188 1 93.88 165 THR B O 1
ATOM 5400 N N . ARG B 1 166 ? 20.766 -10.125 -19.031 1 85.25 166 ARG B N 1
ATOM 5401 C CA . ARG B 1 166 ? 19.438 -9.617 -18.703 1 85.25 166 ARG B CA 1
ATOM 5402 C C . ARG B 1 166 ? 19.328 -8.133 -19.016 1 85.25 166 ARG B C 1
ATOM 5404 O O . ARG B 1 166 ? 18.297 -7.668 -19.5 1 85.25 166 ARG B O 1
ATOM 5411 N N . GLN B 1 167 ? 20.328 -7.402 -18.719 1 84.38 167 GLN B N 1
ATOM 5412 C CA . GLN B 1 167 ? 20.344 -5.969 -18.984 1 84.38 167 GLN B CA 1
ATOM 5413 C C . GLN B 1 167 ? 20.297 -5.676 -20.484 1 84.38 167 GLN B C 1
ATOM 5415 O O . GLN B 1 167 ? 19.531 -4.816 -20.922 1 84.38 167 GLN B O 1
ATOM 5420 N N . ASP B 1 168 ? 21.047 -6.438 -21.234 1 90.62 168 ASP B N 1
ATOM 5421 C CA . ASP B 1 168 ? 21.156 -6.199 -22.672 1 90.62 168 ASP B CA 1
ATOM 5422 C C . ASP B 1 168 ? 19.859 -6.578 -23.375 1 90.62 168 ASP B C 1
ATOM 5424 O O . ASP B 1 168 ? 19.578 -6.105 -24.484 1 90.62 168 ASP B O 1
ATOM 5428 N N . SER B 1 169 ? 19.109 -7.402 -22.75 1 88.94 169 SER B N 1
ATOM 5429 C CA . SER B 1 169 ? 17.891 -7.891 -23.375 1 88.94 169 SER B CA 1
ATOM 5430 C C . SER B 1 169 ? 16.75 -6.891 -23.203 1 88.94 169 SER B C 1
ATOM 5432 O O . SER B 1 169 ? 15.719 -7 -23.875 1 88.94 169 SER B O 1
ATOM 5434 N N . ALA B 1 170 ? 16.875 -5.891 -22.359 1 81.38 170 ALA B N 1
ATOM 5435 C CA . ALA B 1 170 ? 15.797 -5.012 -21.922 1 81.38 170 ALA B CA 1
ATOM 5436 C C . ALA B 1 170 ? 15.164 -4.273 -23.094 1 81.38 170 ALA B C 1
ATOM 5438 O O . ALA B 1 170 ? 13.938 -4.23 -23.219 1 81.38 170 ALA B O 1
ATOM 5439 N N . VAL B 1 171 ? 15.961 -3.76 -23.969 1 81.31 171 VAL B N 1
ATOM 5440 C CA . VAL B 1 171 ? 15.477 -2.914 -25.047 1 81.31 171 VAL B CA 1
ATOM 5441 C C . VAL B 1 171 ? 14.633 -3.742 -26.016 1 81.31 171 VAL B C 1
ATOM 5443 O O . VAL B 1 171 ? 13.531 -3.338 -26.391 1 81.31 171 VAL B O 1
ATOM 5446 N N . PHE B 1 172 ? 15.109 -4.855 -26.375 1 86.38 172 PHE B N 1
ATOM 5447 C CA . PHE B 1 172 ? 14.383 -5.688 -27.328 1 86.38 172 PHE B CA 1
ATOM 5448 C C . PHE B 1 172 ? 13.117 -6.258 -26.703 1 86.38 172 PHE B C 1
ATOM 5450 O O . PHE B 1 172 ? 12.086 -6.379 -27.375 1 86.38 172 PHE B O 1
ATOM 5457 N N . ARG B 1 173 ? 13.164 -6.582 -25.531 1 83.12 173 ARG B N 1
ATOM 5458 C CA . ARG B 1 173 ? 11.984 -7.082 -24.828 1 83.12 173 ARG B CA 1
ATOM 5459 C C . ARG B 1 173 ? 10.875 -6.039 -24.812 1 83.12 173 ARG B C 1
ATOM 5461 O O . ARG B 1 173 ? 9.695 -6.383 -24.953 1 83.12 173 ARG B O 1
ATOM 5468 N N . GLU B 1 174 ? 11.211 -4.898 -24.609 1 78.81 174 GLU B N 1
ATOM 5469 C CA . GLU B 1 174 ? 10.242 -3.812 -24.656 1 78.81 174 GLU B CA 1
ATOM 5470 C C . GLU B 1 174 ? 9.633 -3.674 -26.047 1 78.81 174 GLU B C 1
ATOM 5472 O O . GLU B 1 174 ? 8.445 -3.398 -26.188 1 78.81 174 GLU B O 1
ATOM 5477 N N . ARG B 1 175 ? 10.422 -3.85 -27.031 1 79.31 175 ARG B N 1
ATOM 5478 C CA . ARG B 1 175 ? 9.977 -3.734 -28.422 1 79.31 175 ARG B CA 1
ATOM 5479 C C . ARG B 1 175 ? 9 -4.848 -28.766 1 79.31 175 ARG B C 1
ATOM 5481 O O . ARG B 1 175 ? 8.117 -4.656 -29.609 1 79.31 175 ARG B O 1
ATOM 5488 N N . LEU B 1 176 ? 9.266 -5.984 -28.125 1 81.75 176 LEU B N 1
ATOM 5489 C CA . LEU B 1 176 ? 8.398 -7.125 -28.406 1 81.75 176 LEU B CA 1
ATOM 5490 C C . LEU B 1 176 ? 6.988 -6.875 -27.891 1 81.75 176 LEU B C 1
ATOM 5492 O O . LEU B 1 176 ? 6.035 -7.516 -28.344 1 81.75 176 LEU B O 1
ATOM 5496 N N . ARG B 1 177 ? 6.789 -5.844 -27.125 1 62.97 177 ARG B N 1
ATOM 5497 C CA . ARG B 1 177 ? 5.504 -5.391 -26.594 1 62.97 177 ARG B CA 1
ATOM 5498 C C . ARG B 1 177 ? 4.707 -6.555 -26.016 1 62.97 177 ARG B C 1
ATOM 5500 O O . ARG B 1 177 ? 3.506 -6.68 -26.281 1 62.97 177 ARG B O 1
ATOM 5507 N N . GLU B 1 178 ? 5.395 -7.449 -25.625 1 72 178 GLU B N 1
ATOM 5508 C CA . GLU B 1 178 ? 4.68 -8.602 -25.094 1 72 178 GLU B CA 1
ATOM 5509 C C . GLU B 1 178 ? 3.84 -8.219 -23.875 1 72 178 GLU B C 1
ATOM 5511 O O . GLU B 1 178 ? 4.27 -7.418 -23.047 1 72 178 GLU B O 1
ATOM 5516 N N . GLN B 1 179 ? 2.604 -8.75 -23.984 1 78.5 179 GLN B N 1
ATOM 5517 C CA . GLN B 1 179 ? 1.668 -8.461 -22.906 1 78.5 179 GLN B CA 1
ATOM 5518 C C . GLN B 1 179 ? 1.522 -9.656 -21.969 1 78.5 179 GLN B C 1
ATOM 5520 O O . GLN B 1 179 ? 1.511 -10.805 -22.422 1 78.5 179 GLN B O 1
ATOM 5525 N N . ASN B 1 180 ? 1.658 -9.461 -20.688 1 87.06 180 ASN B N 1
ATOM 5526 C CA . ASN B 1 180 ? 1.318 -10.461 -19.703 1 87.06 180 ASN B CA 1
ATOM 5527 C C . ASN B 1 180 ? -0.175 -10.461 -19.375 1 87.06 180 ASN B C 1
ATOM 5529 O O . ASN B 1 180 ? -0.739 -9.414 -19.047 1 87.06 180 ASN B O 1
ATOM 5533 N N . ARG B 1 181 ? -0.765 -11.594 -19.703 1 93.44 181 ARG B N 1
ATOM 5534 C CA . ARG B 1 181 ? -2.17 -11.781 -19.359 1 93.44 181 ARG B CA 1
ATOM 5535 C C . ARG B 1 181 ? -2.316 -12.594 -18.078 1 93.44 181 ARG B C 1
ATOM 5537 O O . ARG B 1 181 ? -1.96 -13.773 -18.047 1 93.44 181 ARG B O 1
ATOM 5544 N N . VAL B 1 182 ? -2.938 -11.969 -17.062 1 93.06 182 VAL B N 1
ATOM 5545 C CA . VAL B 1 182 ? -2.869 -12.539 -15.727 1 93.06 182 VAL B CA 1
ATOM 5546 C C . VAL B 1 182 ? -4.242 -13.07 -15.32 1 93.06 182 VAL B C 1
ATOM 5548 O O . VAL B 1 182 ? -5.266 -12.453 -15.625 1 93.06 182 VAL B O 1
ATOM 5551 N N . PHE B 1 183 ? -4.168 -14.242 -14.625 1 95.88 183 PHE B N 1
ATOM 5552 C CA . PHE B 1 183 ? -5.391 -14.867 -14.133 1 95.88 183 PHE B CA 1
ATOM 5553 C C . PHE B 1 183 ? -5.246 -15.281 -12.68 1 95.88 183 PHE B C 1
ATOM 5555 O O . PHE B 1 183 ? -5.898 -16.219 -12.227 1 95.88 183 PHE B O 1
ATOM 5562 N N . PHE B 1 184 ? -4.316 -14.695 -11.922 1 92 184 PHE B N 1
ATOM 5563 C CA . PHE B 1 184 ? -4.148 -15.016 -10.508 1 92 184 PHE B CA 1
ATOM 5564 C C . PHE B 1 184 ? -5.215 -14.328 -9.664 1 92 184 PHE B C 1
ATOM 5566 O O . PHE B 1 184 ? -5.805 -13.336 -10.094 1 92 184 PHE B O 1
ATOM 5573 N N . PRO B 1 185 ? -5.461 -14.859 -8.469 1 93.75 185 PRO B N 1
ATOM 5574 C CA . PRO B 1 185 ? -6.496 -14.32 -7.582 1 93.75 185 PRO B CA 1
ATOM 5575 C C . PRO B 1 185 ? -6.043 -13.062 -6.848 1 93.75 185 PRO B C 1
ATOM 5577 O O . PRO B 1 185 ? -6.691 -12.633 -5.887 1 93.75 185 PRO B O 1
ATOM 5580 N N . GLY B 1 186 ? -5.004 -12.414 -7.246 1 87.31 186 GLY B N 1
ATOM 5581 C CA . GLY B 1 186 ? -4.469 -11.203 -6.641 1 87.31 186 GLY B CA 1
ATOM 5582 C C . GLY B 1 186 ? -2.955 -11.148 -6.648 1 87.31 186 GLY B C 1
ATOM 5583 O O . GLY B 1 186 ? -2.291 -12.188 -6.691 1 87.31 186 GLY B O 1
ATOM 5584 N N . PRO B 1 187 ? -2.504 -10.062 -6.688 1 85.69 187 PRO B N 1
ATOM 5585 C CA . PRO B 1 187 ? -3.094 -8.719 -6.75 1 85.69 187 PRO B CA 1
ATOM 5586 C C . PRO B 1 187 ? -3.734 -8.422 -8.102 1 85.69 187 PRO B C 1
ATOM 5588 O O . PRO B 1 187 ? -3.395 -9.055 -9.102 1 85.69 187 PRO B O 1
ATOM 5591 N N . VAL B 1 188 ? -4.684 -7.496 -8.055 1 86.38 188 VAL B N 1
ATOM 5592 C CA . VAL B 1 188 ? -5.379 -7.109 -9.273 1 86.38 188 VAL B CA 1
ATOM 5593 C C . VAL B 1 188 ? -4.52 -6.137 -10.078 1 86.38 188 VAL B C 1
ATOM 5595 O O . VAL B 1 188 ? -3.908 -5.227 -9.508 1 86.38 188 VAL B O 1
ATOM 5598 N N . ALA B 1 189 ? -4.473 -6.426 -11.344 1 82.38 189 ALA B N 1
ATOM 5599 C CA . ALA B 1 189 ? -3.832 -5.457 -12.227 1 82.38 189 ALA B CA 1
ATOM 5600 C C . ALA B 1 189 ? -4.73 -4.246 -12.461 1 82.38 189 ALA B C 1
ATOM 5602 O O . ALA B 1 189 ? -5.867 -4.387 -12.914 1 82.38 189 ALA B O 1
ATOM 5603 N N . LEU B 1 190 ? -4.27 -3.096 -12.062 1 80.62 190 LEU B N 1
ATOM 5604 C CA . LEU B 1 190 ? -5.09 -1.896 -12.195 1 80.62 190 LEU B CA 1
ATOM 5605 C C . LEU B 1 190 ? -5.148 -1.435 -13.648 1 80.62 190 LEU B C 1
ATOM 5607 O O . LEU B 1 190 ? -4.141 -1.484 -14.359 1 80.62 190 LEU B O 1
ATOM 5611 N N . GLU B 1 191 ? -6.305 -1.158 -14.039 1 72.44 191 GLU B N 1
ATOM 5612 C CA . GLU B 1 191 ? -6.449 -0.615 -15.391 1 72.44 191 GLU B CA 1
ATOM 5613 C C . GLU B 1 191 ? -5.891 0.803 -15.477 1 72.44 191 GLU B C 1
ATOM 5615 O O . GLU B 1 191 ? -5.277 1.174 -16.484 1 72.44 191 GLU B O 1
ATOM 5620 N N . ASN B 1 192 ? -6.102 1.517 -14.406 1 74 192 ASN B N 1
ATOM 5621 C CA . ASN B 1 192 ? -5.594 2.881 -14.32 1 74 192 ASN B CA 1
ATOM 5622 C C . ASN B 1 192 ? -4.547 3.021 -13.219 1 74 192 ASN B C 1
ATOM 5624 O O . ASN B 1 192 ? -4.672 2.41 -12.156 1 74 192 ASN B O 1
ATOM 5628 N N . PRO B 1 193 ? -3.496 3.74 -13.594 1 76.69 193 PRO B N 1
ATOM 5629 C CA . PRO B 1 193 ? -2.484 3.959 -12.562 1 76.69 193 PRO B CA 1
ATOM 5630 C C . PRO B 1 193 ? -3.043 4.668 -11.328 1 76.69 193 PRO B C 1
ATOM 5632 O O . PRO B 1 193 ? -4.016 5.422 -11.438 1 76.69 193 PRO B O 1
ATOM 5635 N N . LEU B 1 194 ? -2.504 4.23 -10.273 1 77.75 194 LEU B N 1
ATOM 5636 C CA . LEU B 1 194 ? -2.836 4.969 -9.062 1 77.75 194 LEU B CA 1
ATOM 5637 C C . LEU B 1 194 ? -2.289 6.391 -9.117 1 77.75 194 LEU B C 1
ATOM 5639 O O . LEU B 1 194 ? -1.086 6.59 -9.305 1 77.75 194 LEU B O 1
ATOM 5643 N N . ILE B 1 195 ? -3.131 7.324 -9.055 1 71.25 195 ILE B N 1
ATOM 5644 C CA . ILE B 1 195 ? -2.73 8.727 -9.133 1 71.25 195 ILE B CA 1
ATOM 5645 C C . ILE B 1 195 ? -2.201 9.18 -7.773 1 71.25 195 ILE B C 1
ATOM 5647 O O . ILE B 1 195 ? -2.848 8.969 -6.742 1 71.25 195 ILE B O 1
ATOM 5651 N N . PRO B 1 196 ? -1.01 9.695 -7.871 1 70.5 196 PRO B N 1
ATOM 5652 C CA . PRO B 1 196 ? -0.495 10.25 -6.617 1 70.5 196 PRO B CA 1
ATOM 5653 C C . PRO B 1 196 ? -1.394 11.344 -6.039 1 70.5 196 PRO B C 1
ATOM 5655 O O . PRO B 1 196 ? -1.993 12.117 -6.789 1 70.5 196 PRO B O 1
ATOM 5658 N N . SER B 1 197 ? -1.586 11.344 -4.73 1 72.94 197 SER B N 1
ATOM 5659 C CA . SER B 1 197 ? -2.438 12.32 -4.051 1 72.94 197 SER B CA 1
ATOM 5660 C C . SER B 1 197 ? -1.608 13.328 -3.26 1 72.94 197 SER B C 1
ATOM 5662 O O . SER B 1 197 ? -0.551 12.984 -2.727 1 72.94 197 SER B O 1
ATOM 5664 N N . THR B 1 198 ? -2.057 14.539 -3.256 1 68.44 198 THR B N 1
ATOM 5665 C CA . THR B 1 198 ? -1.432 15.594 -2.465 1 68.44 198 THR B CA 1
ATOM 5666 C C . THR B 1 198 ? -2.252 15.883 -1.212 1 68.44 198 THR B C 1
ATOM 5668 O O . THR B 1 198 ? -1.957 16.828 -0.478 1 68.44 198 THR B O 1
ATOM 5671 N N . ILE B 1 199 ? -3.232 15.078 -1.03 1 68.75 199 ILE B N 1
ATOM 5672 C CA . ILE B 1 199 ? -4.109 15.305 0.115 1 68.75 199 ILE B CA 1
ATOM 5673 C C . ILE B 1 199 ? -3.506 14.656 1.36 1 68.75 199 ILE B C 1
ATOM 5675 O O . ILE B 1 199 ? -3.131 13.484 1.338 1 68.75 199 ILE B O 1
ATOM 5679 N N . SER B 1 200 ? -3.396 15.453 2.396 1 70.81 200 SER B N 1
ATOM 5680 C CA . SER B 1 200 ? -2.863 14.953 3.66 1 70.81 200 SER B CA 1
ATOM 5681 C C . SER B 1 200 ? -3.861 14.031 4.355 1 70.81 200 SER B C 1
ATOM 5683 O O . SER B 1 200 ? -5.062 14.297 4.355 1 70.81 200 SER B O 1
ATOM 5685 N N . HIS B 1 201 ? -3.395 13.07 4.98 1 71.44 201 HIS B N 1
ATOM 5686 C CA . HIS B 1 201 ? -4.242 12.148 5.727 1 71.44 201 HIS B CA 1
ATOM 5687 C C . HIS B 1 201 ? -4.754 12.789 7.012 1 71.44 201 HIS B C 1
ATOM 5689 O O . HIS B 1 201 ? -5.594 12.211 7.703 1 71.44 201 HIS B O 1
ATOM 5695 N N . ARG B 1 202 ? -4.332 13.945 7.285 1 67.88 202 ARG B N 1
ATOM 5696 C CA . ARG B 1 202 ? -4.781 14.641 8.484 1 67.88 202 ARG B CA 1
ATOM 5697 C C . ARG B 1 202 ? -5.777 15.742 8.133 1 67.88 202 ARG B C 1
ATOM 5699 O O . ARG B 1 202 ? -6.305 16.422 9.023 1 67.88 202 ARG B O 1
ATOM 5706 N N . SER B 1 203 ? -6.102 15.789 6.879 1 71.5 203 SER B N 1
ATOM 5707 C CA . SER B 1 203 ? -6.992 16.859 6.422 1 71.5 203 SER B CA 1
ATOM 5708 C C . SER B 1 203 ? -8.453 16.469 6.598 1 71.5 203 SER B C 1
ATOM 5710 O O . SER B 1 203 ? -8.789 15.281 6.637 1 71.5 203 SER B O 1
ATOM 5712 N N . VAL B 1 204 ? -9.242 17.422 6.668 1 73.56 204 VAL B N 1
ATOM 5713 C CA . VAL B 1 204 ? -10.68 17.219 6.77 1 73.56 204 VAL B CA 1
ATOM 5714 C C . VAL B 1 204 ? -11.188 16.516 5.516 1 73.56 204 VAL B C 1
ATOM 5716 O O . VAL B 1 204 ? -12.047 15.625 5.598 1 73.56 204 VAL B O 1
ATOM 5719 N N . LYS B 1 205 ? -10.703 16.938 4.426 1 74.94 205 LYS B N 1
ATOM 5720 C CA . LYS B 1 205 ? -11.094 16.297 3.174 1 74.94 205 LYS B CA 1
ATOM 5721 C C . LYS B 1 205 ? -10.805 14.797 3.205 1 74.94 205 LYS B C 1
ATOM 5723 O O . LYS B 1 205 ? -11.641 13.992 2.787 1 74.94 205 LYS B O 1
ATOM 5728 N N . PHE B 1 206 ? -9.672 14.469 3.699 1 85.5 206 PHE B N 1
ATOM 5729 C CA . PHE B 1 206 ? -9.312 13.062 3.803 1 85.5 206 PHE B CA 1
ATOM 5730 C C . PHE B 1 206 ? -10.266 12.32 4.73 1 85.5 206 PHE B C 1
ATOM 5732 O O . PHE B 1 206 ? -10.703 11.211 4.426 1 85.5 206 PHE B O 1
ATOM 5739 N N . GLN B 1 207 ? -10.57 12.891 5.797 1 84.81 207 GLN B N 1
ATOM 5740 C CA . GLN B 1 207 ? -11.484 12.266 6.75 1 84.81 207 GLN B CA 1
ATOM 5741 C C . GLN B 1 207 ? -12.836 11.977 6.113 1 84.81 207 GLN B C 1
ATOM 5743 O O . GLN B 1 207 ? -13.422 10.914 6.336 1 84.81 207 GLN B O 1
ATOM 5748 N N . GLN B 1 208 ? -13.305 12.867 5.375 1 84 208 GLN B N 1
ATOM 5749 C CA . GLN B 1 208 ? -14.586 12.68 4.703 1 84 208 GLN B CA 1
ATOM 5750 C C . GLN B 1 208 ? -14.523 11.531 3.697 1 84 208 GLN B C 1
ATOM 5752 O O . GLN B 1 208 ? -15.445 10.727 3.609 1 84 208 GLN B O 1
ATOM 5757 N N . GLU B 1 209 ? -13.477 11.547 2.961 1 88.38 209 GLU B N 1
ATOM 5758 C CA . GLU B 1 209 ? -13.312 10.484 1.974 1 88.38 209 GLU B CA 1
ATOM 5759 C C . GLU B 1 209 ? -13.188 9.117 2.646 1 88.38 209 GLU B C 1
ATOM 5761 O O . GLU B 1 209 ? -13.695 8.117 2.135 1 88.38 209 GLU B O 1
ATOM 5766 N N . LEU B 1 210 ? -12.477 9.094 3.762 1 93.44 210 LEU B N 1
ATOM 5767 C CA . LEU B 1 210 ? -12.352 7.867 4.539 1 93.44 210 LEU B CA 1
ATOM 5768 C C . LEU B 1 210 ? -13.719 7.406 5.043 1 93.44 210 LEU B C 1
ATOM 5770 O O . LEU B 1 210 ? -14.039 6.219 4.969 1 93.44 210 LEU B O 1
ATOM 5774 N N . ASP B 1 211 ? -14.508 8.32 5.512 1 92.31 211 ASP B N 1
ATOM 5775 C CA . ASP B 1 211 ? -15.844 8 6 1 92.31 211 ASP B CA 1
ATOM 5776 C C . ASP B 1 211 ? -16.734 7.473 4.875 1 92.31 211 ASP B C 1
ATOM 5778 O O . ASP B 1 211 ? -17.516 6.539 5.074 1 92.31 211 ASP B O 1
ATOM 5782 N N . ASP B 1 212 ? -16.578 8.109 3.74 1 91.94 212 ASP B N 1
ATOM 5783 C CA . ASP B 1 212 ? -17.328 7.645 2.576 1 91.94 212 ASP B CA 1
ATOM 5784 C C . ASP B 1 212 ? -16.922 6.219 2.201 1 91.94 212 ASP B C 1
ATOM 5786 O O . ASP B 1 212 ? -17.781 5.395 1.879 1 91.94 212 ASP B O 1
ATOM 5790 N N . MET B 1 213 ? -15.672 5.949 2.232 1 96.38 213 MET B N 1
ATOM 5791 C CA . MET B 1 213 ? -15.18 4.605 1.932 1 96.38 213 MET B CA 1
ATOM 5792 C C . MET B 1 213 ? -15.734 3.59 2.928 1 96.38 213 MET B C 1
ATOM 5794 O O . MET B 1 213 ? -16.219 2.529 2.535 1 96.38 213 MET B O 1
ATOM 5798 N N . LYS B 1 214 ? -15.664 3.92 4.227 1 97.5 214 LYS B N 1
ATOM 5799 C CA . LYS B 1 214 ? -16.156 3.033 5.277 1 97.5 214 LYS B CA 1
ATOM 5800 C C . LYS B 1 214 ? -17.641 2.754 5.113 1 97.5 214 LYS B C 1
ATOM 5802 O O . LYS B 1 214 ? -18.094 1.61 5.238 1 97.5 214 LYS B O 1
ATOM 5807 N N . SER B 1 215 ? -18.375 3.775 4.793 1 96.94 215 SER B N 1
ATOM 5808 C CA . SER B 1 215 ? -19.812 3.625 4.586 1 96.94 215 SER B CA 1
ATOM 5809 C C . SER B 1 215 ? -20.109 2.713 3.4 1 96.94 215 SER B C 1
ATOM 5811 O O . SER B 1 215 ? -21 1.855 3.475 1 96.94 215 SER B O 1
ATOM 5813 N N . GLY B 1 216 ? -19.391 2.963 2.316 1 97.81 216 GLY B N 1
ATOM 5814 C CA . GLY B 1 216 ? -19.562 2.113 1.149 1 97.81 216 GLY B CA 1
ATOM 5815 C C . GLY B 1 216 ? -19.234 0.657 1.421 1 97.81 216 GLY B C 1
ATOM 5816 O O . GLY B 1 216 ? -19.953 -0.24 0.977 1 97.81 216 GLY B O 1
ATOM 5817 N N . LEU B 1 217 ? -18.188 0.4 2.133 1 98.75 217 LEU B N 1
ATOM 5818 C CA . LEU B 1 217 ? -17.781 -0.952 2.5 1 98.75 217 LEU B CA 1
ATOM 5819 C C . LEU B 1 217 ? -18.844 -1.62 3.371 1 98.75 217 LEU B C 1
ATOM 5821 O O . LEU B 1 217 ? -19.188 -2.783 3.15 1 98.75 217 LEU B O 1
ATOM 5825 N N . CYS B 1 218 ? -19.328 -0.886 4.355 1 98.5 218 CYS B N 1
ATOM 5826 C CA . CYS B 1 218 ? -20.344 -1.424 5.258 1 98.5 218 CYS B CA 1
ATOM 5827 C C . CYS B 1 218 ? -21.625 -1.745 4.5 1 98.5 218 CYS B C 1
ATOM 5829 O O . CYS B 1 218 ? -22.266 -2.768 4.758 1 98.5 218 CYS B O 1
ATOM 5831 N N . LYS B 1 219 ? -21.969 -0.868 3.607 1 98.06 219 LYS B N 1
ATOM 5832 C CA . LYS B 1 219 ? -23.156 -1.104 2.805 1 98.06 219 LYS B CA 1
ATOM 5833 C C . LYS B 1 219 ? -23.016 -2.373 1.969 1 98.06 219 LYS B C 1
ATOM 5835 O O . LYS B 1 219 ? -23.922 -3.209 1.943 1 98.06 219 LYS B O 1
ATOM 5840 N N . LEU B 1 220 ? -21.891 -2.52 1.332 1 98.44 220 LEU B N 1
ATOM 5841 C CA . LEU B 1 220 ? -21.656 -3.684 0.487 1 98.44 220 LEU B CA 1
ATOM 5842 C C . LEU B 1 220 ? -21.656 -4.965 1.314 1 98.44 220 LEU B C 1
ATOM 5844 O O . LEU B 1 220 ? -22.172 -5.996 0.87 1 98.44 220 LEU B O 1
ATOM 5848 N N . ALA B 1 221 ? -21.078 -4.941 2.539 1 98.5 221 ALA B N 1
ATOM 5849 C CA . ALA B 1 221 ? -20.922 -6.102 3.408 1 98.5 221 ALA B CA 1
ATOM 5850 C C . ALA B 1 221 ? -22.156 -6.336 4.254 1 98.5 221 ALA B C 1
ATOM 5852 O O . ALA B 1 221 ? -22.312 -7.398 4.867 1 98.5 221 ALA B O 1
ATOM 5853 N N . LYS B 1 222 ? -23.078 -5.277 4.27 1 97.88 222 LYS B N 1
ATOM 5854 C CA . LYS B 1 222 ? -24.172 -5.273 5.234 1 97.88 222 LYS B CA 1
ATOM 5855 C C . LYS B 1 222 ? -23.656 -5.465 6.656 1 97.88 222 LYS B C 1
ATOM 5857 O O . LYS B 1 222 ? -24.141 -6.332 7.391 1 97.88 222 LYS B O 1
ATOM 5862 N N . ALA B 1 223 ? -22.625 -4.793 7.012 1 97.81 223 ALA B N 1
ATOM 5863 C CA . ALA B 1 223 ? -22 -4.801 8.328 1 97.81 223 ALA B CA 1
ATOM 5864 C C . ALA B 1 223 ? -22.156 -3.455 9.023 1 97.81 223 ALA B C 1
ATOM 5866 O O . ALA B 1 223 ? -22.453 -2.447 8.383 1 97.81 223 ALA B O 1
ATOM 5867 N N . ASN B 1 224 ? -21.953 -3.412 10.328 1 97.31 224 ASN B N 1
ATOM 5868 C CA . ASN B 1 224 ? -22.156 -2.197 11.109 1 97.31 224 ASN B CA 1
ATOM 5869 C C . ASN B 1 224 ? -20.906 -1.323 11.117 1 97.31 224 ASN B C 1
ATOM 5871 O O . ASN B 1 224 ? -21 -0.097 11.031 1 97.31 224 ASN B O 1
ATOM 5875 N N . TYR B 1 225 ? -19.781 -1.938 11.266 1 97.38 225 TYR B N 1
ATOM 5876 C CA . TYR B 1 225 ? -18.531 -1.194 11.391 1 97.38 225 TYR B CA 1
ATOM 5877 C C . TYR B 1 225 ? -17.422 -1.829 10.555 1 97.38 225 TYR B C 1
ATOM 5879 O O . TYR B 1 225 ? -17.469 -3.025 10.258 1 97.38 225 TYR B O 1
ATOM 5887 N N . VAL B 1 226 ? -16.5 -1.012 10.117 1 98.5 226 VAL B N 1
ATOM 5888 C CA . VAL B 1 226 ? -15.336 -1.521 9.414 1 98.5 226 VAL B CA 1
ATOM 5889 C C . VAL B 1 226 ? -14.094 -0.736 9.844 1 98.5 226 VAL B C 1
ATOM 5891 O O . VAL B 1 226 ? -14.164 0.479 10.047 1 98.5 226 VAL B O 1
ATOM 5894 N N . ILE B 1 227 ? -13 -1.405 10.055 1 98.25 227 ILE B N 1
ATOM 5895 C CA . ILE B 1 227 ? -11.711 -0.818 10.406 1 98.25 227 ILE B CA 1
ATOM 5896 C C . ILE B 1 227 ? -10.703 -1.107 9.297 1 98.25 227 ILE B C 1
ATOM 5898 O O . ILE B 1 227 ? -10.281 -2.252 9.117 1 98.25 227 ILE B O 1
ATOM 5902 N N . PRO B 1 228 ? -10.289 -0.102 8.562 1 97.69 228 PRO B N 1
ATOM 5903 C CA . PRO B 1 228 ? -9.266 -0.292 7.535 1 97.69 228 PRO B CA 1
ATOM 5904 C C . PRO B 1 228 ? -7.844 -0.224 8.094 1 97.69 228 PRO B C 1
ATOM 5906 O O . PRO B 1 228 ? -7.566 0.582 8.984 1 97.69 228 PRO B O 1
ATOM 5909 N N . LEU B 1 229 ? -6.953 -1.095 7.637 1 96.5 229 LEU B N 1
ATOM 5910 C CA . LEU B 1 229 ? -5.527 -1.134 7.941 1 96.5 229 LEU B CA 1
ATOM 5911 C C . LEU B 1 229 ? -4.699 -1.203 6.664 1 96.5 229 LEU B C 1
ATOM 5913 O O . LEU B 1 229 ? -5.113 -1.825 5.684 1 96.5 229 LEU B O 1
ATOM 5917 N N . VAL B 1 230 ? -3.541 -0.535 6.699 1 95.75 230 VAL B N 1
ATOM 5918 C CA . VAL B 1 230 ? -2.572 -0.821 5.645 1 95.75 230 VAL B CA 1
ATOM 5919 C C . VAL B 1 230 ? -1.936 -2.188 5.887 1 95.75 230 VAL B C 1
ATOM 5921 O O . VAL B 1 230 ? -1.336 -2.424 6.938 1 95.75 230 VAL B O 1
ATOM 5924 N N . GLY B 1 231 ? -2.072 -3.025 4.992 1 96.31 231 GLY B N 1
ATOM 5925 C CA . GLY B 1 231 ? -1.577 -4.383 5.16 1 96.31 231 GLY B CA 1
ATOM 5926 C C . GLY B 1 231 ? -2.238 -5.379 4.227 1 96.31 231 GLY B C 1
ATOM 5927 O O . GLY B 1 231 ? -2.891 -4.988 3.254 1 96.31 231 GLY B O 1
ATOM 5928 N N . THR B 1 232 ? -2.057 -6.691 4.508 1 96.44 232 THR B N 1
ATOM 5929 C CA . THR B 1 232 ? -2.57 -7.777 3.684 1 96.44 232 THR B CA 1
ATOM 5930 C C . THR B 1 232 ? -3.645 -8.562 4.43 1 96.44 232 THR B C 1
ATOM 5932 O O . THR B 1 232 ? -4.004 -8.219 5.559 1 96.44 232 THR B O 1
ATOM 5935 N N . GLY B 1 233 ? -4.148 -9.547 3.725 1 97.38 233 GLY B N 1
ATOM 5936 C CA . GLY B 1 233 ? -5.172 -10.383 4.324 1 97.38 233 GLY B CA 1
ATOM 5937 C C . GLY B 1 233 ? -4.703 -11.094 5.578 1 97.38 233 GLY B C 1
ATOM 5938 O O . GLY B 1 233 ? -5.457 -11.227 6.547 1 97.38 233 GLY B O 1
ATOM 5939 N N . THR B 1 234 ? -3.467 -11.531 5.586 1 97.69 234 THR B N 1
ATOM 5940 C CA . THR B 1 234 ? -2.908 -12.211 6.754 1 97.69 234 THR B CA 1
ATOM 5941 C C . THR B 1 234 ? -2.875 -11.273 7.957 1 97.69 234 THR B C 1
ATOM 5943 O O . THR B 1 234 ? -3.148 -11.695 9.086 1 97.69 234 THR B O 1
ATOM 5946 N N . LEU B 1 235 ? -2.572 -10.031 7.715 1 98.38 235 LEU B N 1
ATOM 5947 C CA . LEU B 1 235 ? -2.586 -9.039 8.781 1 98.38 235 LEU B CA 1
ATOM 5948 C C . LEU B 1 235 ? -3.996 -8.844 9.328 1 98.38 235 LEU B C 1
ATOM 5950 O O . LEU B 1 235 ? -4.184 -8.719 10.539 1 98.38 235 LEU B O 1
ATOM 5954 N N . ALA B 1 236 ? -4.945 -8.773 8.445 1 98.69 236 ALA B N 1
ATOM 5955 C CA . ALA B 1 236 ? -6.336 -8.625 8.867 1 98.69 236 ALA B CA 1
ATOM 5956 C C . ALA B 1 236 ? -6.754 -9.773 9.789 1 98.69 236 ALA B C 1
ATOM 5958 O O . ALA B 1 236 ? -7.387 -9.547 10.828 1 98.69 236 ALA B O 1
ATOM 5959 N N . ASN B 1 237 ? -6.41 -10.969 9.375 1 98.88 237 ASN B N 1
ATOM 5960 C CA . ASN B 1 237 ? -6.73 -12.125 10.195 1 98.88 237 ASN B CA 1
ATOM 5961 C C . ASN B 1 237 ? -6.023 -12.07 11.547 1 98.88 237 ASN B C 1
ATOM 5963 O O . ASN B 1 237 ? -6.613 -12.406 12.578 1 98.88 237 ASN B O 1
ATOM 5967 N N . ASP B 1 238 ? -4.766 -11.656 11.57 1 98.75 238 ASP B N 1
ATOM 5968 C CA . ASP B 1 238 ? -4.043 -11.523 12.828 1 98.75 238 ASP B CA 1
ATOM 5969 C C . ASP B 1 238 ? -4.707 -10.492 13.734 1 98.75 238 ASP B C 1
ATOM 5971 O O . ASP B 1 238 ? -4.762 -10.672 14.953 1 98.75 238 ASP B O 1
ATOM 5975 N N . ALA B 1 239 ? -5.148 -9.383 13.141 1 98.69 239 ALA B N 1
ATOM 5976 C CA . ALA B 1 239 ? -5.836 -8.359 13.93 1 98.69 239 ALA B CA 1
ATOM 5977 C C . ALA B 1 239 ? -7.117 -8.914 14.539 1 98.69 239 ALA B C 1
ATOM 5979 O O . ALA B 1 239 ? -7.395 -8.695 15.727 1 98.69 239 ALA B O 1
ATOM 5980 N N . MET B 1 240 ? -7.898 -9.617 13.719 1 98.75 240 MET B N 1
ATOM 5981 C CA . MET B 1 240 ? -9.125 -10.25 14.195 1 98.75 240 MET B CA 1
ATOM 5982 C C . MET B 1 240 ? -8.828 -11.219 15.328 1 98.75 240 MET B C 1
ATOM 5984 O O . MET B 1 240 ? -9.492 -11.188 16.375 1 98.75 240 MET B O 1
ATOM 5988 N N . LEU B 1 241 ? -7.816 -12.055 15.18 1 98.75 241 LEU B N 1
ATOM 5989 C CA . LEU B 1 241 ? -7.477 -13.078 16.156 1 98.75 241 LEU B CA 1
ATOM 5990 C C . LEU B 1 241 ? -6.949 -12.453 17.438 1 98.75 241 LEU B C 1
ATOM 5992 O O . LEU B 1 241 ? -7.211 -12.961 18.531 1 98.75 241 LEU B O 1
ATOM 5996 N N . GLY B 1 242 ? -6.129 -11.383 17.297 1 98.25 242 GLY B N 1
ATOM 5997 C CA . GLY B 1 242 ? -5.688 -10.664 18.484 1 98.25 242 GLY B CA 1
ATOM 5998 C C . GLY B 1 242 ? -6.832 -10.109 19.312 1 98.25 242 GLY B C 1
ATOM 5999 O O . GLY B 1 242 ? -6.785 -10.133 20.547 1 98.25 242 GLY B O 1
ATOM 6000 N N . GLN B 1 243 ? -7.824 -9.617 18.641 1 98.44 243 GLN B N 1
ATOM 6001 C CA . GLN B 1 243 ? -9.008 -9.117 19.344 1 98.44 243 GLN B CA 1
ATOM 6002 C C . GLN B 1 243 ? -9.75 -10.242 20.047 1 98.44 243 GLN B C 1
ATOM 6004 O O . GLN B 1 243 ? -10.195 -10.086 21.188 1 98.44 243 GLN B O 1
ATOM 6009 N N . LEU B 1 244 ? -9.93 -11.391 19.375 1 98.12 244 LEU B N 1
ATOM 6010 C CA . LEU B 1 244 ? -10.594 -12.547 19.969 1 98.12 244 LEU B CA 1
ATOM 6011 C C . LEU B 1 244 ? -9.852 -13.023 21.203 1 98.12 244 LEU B C 1
ATOM 6013 O O . LEU B 1 244 ? -10.484 -13.43 22.188 1 98.12 244 LEU B O 1
ATOM 6017 N N . LYS B 1 245 ? -8.523 -13.008 21.125 1 97.75 245 LYS B N 1
ATOM 6018 C CA . LYS B 1 245 ? -7.723 -13.406 22.281 1 97.75 245 LYS B CA 1
ATOM 6019 C C . LYS B 1 245 ? -8.016 -12.523 23.484 1 97.75 245 LYS B C 1
ATOM 6021 O O . LYS B 1 245 ? -8.062 -13.008 24.625 1 97.75 245 LYS B O 1
ATOM 6026 N N . SER B 1 246 ? -8.156 -11.266 23.219 1 97.56 246 SER B N 1
ATOM 6027 C CA . SER B 1 246 ? -8.461 -10.32 24.297 1 97.56 246 SER B CA 1
ATOM 6028 C C . SER B 1 246 ? -9.867 -10.547 24.844 1 97.56 246 SER B C 1
ATOM 6030 O O . SER B 1 246 ? -10.102 -10.414 26.047 1 97.56 246 SER B O 1
ATOM 6032 N N . GLU B 1 247 ? -10.797 -10.922 24.016 1 97.38 247 GLU B N 1
ATOM 6033 C CA . GLU B 1 247 ? -12.188 -11.117 24.422 1 97.38 247 GLU B CA 1
ATOM 6034 C C . GLU B 1 247 ? -12.375 -12.461 25.125 1 97.38 247 GLU B C 1
ATOM 6036 O O . GLU B 1 247 ? -13.18 -12.57 26.047 1 97.38 247 GLU B O 1
ATOM 6041 N N . PHE B 1 248 ? -11.641 -13.445 24.641 1 96.56 248 PHE B N 1
ATOM 6042 C CA . PHE B 1 248 ? -11.773 -14.812 25.125 1 96.56 248 PHE B CA 1
ATOM 6043 C C . PHE B 1 248 ? -10.406 -15.383 25.5 1 96.56 248 PHE B C 1
ATOM 6045 O O . PHE B 1 248 ? -9.945 -16.344 24.906 1 96.56 248 PHE B O 1
ATOM 6052 N N . PRO B 1 249 ? -9.836 -14.93 26.578 1 95.19 249 PRO B N 1
ATOM 6053 C CA . PRO B 1 249 ? -8.469 -15.328 26.922 1 95.19 249 PRO B CA 1
ATOM 6054 C C . PRO B 1 249 ? -8.383 -16.781 27.375 1 95.19 249 PRO B C 1
ATOM 6056 O O . PRO B 1 249 ? -7.332 -17.422 27.219 1 95.19 249 PRO B O 1
ATOM 6059 N N . HIS B 1 250 ? -9.516 -17.359 27.859 1 95.44 250 HIS B N 1
ATOM 6060 C CA . HIS B 1 250 ? -9.453 -18.719 28.406 1 95.44 250 HIS B CA 1
ATOM 6061 C C . HIS B 1 250 ? -10.43 -19.641 27.703 1 95.44 250 HIS B C 1
ATOM 6063 O O . HIS B 1 250 ? -10.273 -20.875 27.766 1 95.44 250 HIS B O 1
ATOM 6069 N N . GLU B 1 251 ? -11.398 -19.062 27.078 1 96.12 251 GLU B N 1
ATOM 6070 C CA . GLU B 1 251 ? -12.438 -19.859 26.438 1 96.12 251 GLU B CA 1
ATOM 6071 C C . GLU B 1 251 ? -11.945 -20.469 25.125 1 96.12 251 GLU B C 1
ATOM 6073 O O . GLU B 1 251 ? -11.109 -19.875 24.438 1 96.12 251 GLU B O 1
ATOM 6078 N N . ALA B 1 252 ? -12.5 -21.578 24.797 1 97.25 252 ALA B N 1
ATOM 6079 C CA . ALA B 1 252 ? -12.086 -22.297 23.594 1 97.25 252 ALA B CA 1
ATOM 6080 C C . ALA B 1 252 ? -12.953 -21.922 22.391 1 97.25 252 ALA B C 1
ATOM 6082 O O . ALA B 1 252 ? -14.086 -21.453 22.562 1 97.25 252 ALA B O 1
ATOM 6083 N N . GLY B 1 253 ? -12.344 -22.047 21.203 1 97.94 253 GLY B N 1
ATOM 6084 C CA . GLY B 1 253 ? -13.07 -21.922 19.953 1 97.94 253 GLY B CA 1
ATOM 6085 C C . GLY B 1 253 ? -12.812 -23.062 18.984 1 97.94 253 GLY B C 1
ATOM 6086 O O . GLY B 1 253 ? -12.023 -23.969 19.281 1 97.94 253 GLY B O 1
ATOM 6087 N N . LEU B 1 254 ? -13.586 -23.125 17.906 1 98.38 254 LEU B N 1
ATOM 6088 C CA . LEU B 1 254 ? -13.406 -24.094 16.812 1 98.38 254 LEU B CA 1
ATOM 6089 C C . LEU B 1 254 ? -12.875 -23.406 15.562 1 98.38 254 LEU B C 1
ATOM 6091 O O . LEU B 1 254 ? -13.258 -22.266 15.266 1 98.38 254 LEU B O 1
ATOM 6095 N N . VAL B 1 255 ? -11.969 -24.016 14.906 1 98.81 255 VAL B N 1
ATOM 6096 C CA . VAL B 1 255 ? -11.562 -23.594 13.57 1 98.81 255 VAL B CA 1
ATOM 6097 C C . VAL B 1 255 ? -11.867 -24.688 12.555 1 98.81 255 VAL B C 1
ATOM 6099 O O . VAL B 1 255 ? -11.492 -25.844 12.75 1 98.81 255 VAL B O 1
ATOM 6102 N N . LEU B 1 256 ? -12.594 -24.359 11.523 1 98.88 256 LEU B N 1
ATOM 6103 C CA . LEU B 1 256 ? -12.969 -25.297 10.469 1 98.88 256 LEU B CA 1
ATOM 6104 C C . LEU B 1 256 ? -12.008 -25.219 9.289 1 98.88 256 LEU B C 1
ATOM 6106 O O . LEU B 1 256 ? -11.727 -24.125 8.797 1 98.88 256 LEU B O 1
ATOM 6110 N N . VAL B 1 257 ? -11.484 -26.359 8.844 1 98.75 257 VAL B N 1
ATOM 6111 C CA . VAL B 1 257 ? -10.414 -26.344 7.852 1 98.75 257 VAL B CA 1
ATOM 6112 C C . VAL B 1 257 ? -10.75 -27.312 6.715 1 98.75 257 VAL B C 1
ATOM 6114 O O . VAL B 1 257 ? -11.125 -28.453 6.961 1 98.75 257 VAL B O 1
ATOM 6117 N N . ASN B 1 258 ? -10.688 -26.859 5.488 1 98.56 258 ASN B N 1
ATOM 6118 C CA . ASN B 1 258 ? -10.82 -27.766 4.344 1 98.56 258 ASN B CA 1
ATOM 6119 C C . ASN B 1 258 ? -9.914 -27.344 3.191 1 98.56 258 ASN B C 1
ATOM 6121 O O . ASN B 1 258 ? -10.172 -27.672 2.035 1 98.56 258 ASN B O 1
ATOM 6125 N N . GLY B 1 259 ? -8.906 -26.531 3.527 1 97.94 259 GLY B N 1
ATOM 6126 C CA . GLY B 1 259 ? -7.941 -26.078 2.535 1 97.94 259 GLY B CA 1
ATOM 6127 C C . GLY B 1 259 ? -6.773 -25.328 3.135 1 97.94 259 GLY B C 1
ATOM 6128 O O . GLY B 1 259 ? -6.566 -25.344 4.348 1 97.94 259 GLY B O 1
ATOM 6129 N N . GLU B 1 260 ? -5.961 -24.688 2.252 1 97.12 260 GLU B N 1
ATOM 6130 C CA . GLU B 1 260 ? -4.715 -24.031 2.645 1 97.12 260 GLU B CA 1
ATOM 6131 C C . GLU B 1 260 ? -4.98 -22.844 3.559 1 97.12 260 GLU B C 1
ATOM 6133 O O . GLU B 1 260 ? -4.25 -22.625 4.527 1 97.12 260 GLU B O 1
ATOM 6138 N N . PHE B 1 261 ? -5.977 -22.031 3.293 1 97.94 261 PHE B N 1
ATOM 6139 C CA . PHE B 1 261 ? -6.176 -20.797 4.027 1 97.94 261 PHE B CA 1
ATOM 6140 C C . PHE B 1 261 ? -6.879 -21.047 5.355 1 97.94 261 PHE B C 1
ATOM 6142 O O . PHE B 1 261 ? -6.641 -20.344 6.34 1 97.94 261 PHE B O 1
ATOM 6149 N N . GLY B 1 262 ? -7.73 -22.062 5.355 1 98.62 262 GLY B N 1
ATOM 6150 C CA . GLY B 1 262 ? -8.203 -22.531 6.648 1 98.62 262 GLY B CA 1
ATOM 6151 C C . GLY B 1 262 ? -7.086 -22.984 7.566 1 98.62 262 GLY B C 1
ATOM 6152 O O . GLY B 1 262 ? -7.09 -22.672 8.758 1 98.62 262 GLY B O 1
ATOM 6153 N N . GLN B 1 263 ? -6.172 -23.734 6.969 1 98.12 263 GLN B N 1
ATOM 6154 C CA . GLN B 1 263 ? -5.012 -24.188 7.73 1 98.12 263 GLN B CA 1
ATOM 6155 C C . GLN B 1 263 ? -4.176 -23 8.211 1 98.12 263 GLN B C 1
ATOM 6157 O O . GLN B 1 263 ? -3.701 -23 9.352 1 98.12 263 GLN B O 1
ATOM 6162 N N . ARG B 1 264 ? -3.963 -22.062 7.449 1 97 264 ARG B N 1
ATOM 6163 C CA . ARG B 1 264 ? -3.221 -20.859 7.844 1 97 264 ARG B CA 1
ATOM 6164 C C . ARG B 1 264 ? -3.92 -20.125 8.984 1 97 264 ARG B C 1
ATOM 6166 O O . ARG B 1 264 ? -3.268 -19.641 9.906 1 97 264 ARG B O 1
ATOM 6173 N N . LEU B 1 265 ? -5.25 -20.016 8.82 1 98.69 265 LEU B N 1
ATOM 6174 C CA . LEU B 1 265 ? -6.031 -19.391 9.875 1 98.69 265 LEU B CA 1
ATOM 6175 C C . LEU B 1 265 ? -5.844 -20.109 11.203 1 98.69 265 LEU B C 1
ATOM 6177 O O . LEU B 1 265 ? -5.691 -19.484 12.25 1 98.69 265 LEU B O 1
ATOM 6181 N N . HIS B 1 266 ? -5.844 -21.406 11.125 1 98.75 266 HIS B N 1
ATOM 6182 C CA . HIS B 1 266 ? -5.582 -22.234 12.305 1 98.75 266 HIS B CA 1
ATOM 6183 C C . HIS B 1 266 ? -4.195 -21.953 12.875 1 98.75 266 HIS B C 1
ATOM 6185 O O . HIS B 1 266 ? -4.039 -21.781 14.086 1 98.75 266 HIS B O 1
ATOM 6191 N N . ASN B 1 267 ? -3.172 -21.938 12.016 1 97.56 267 ASN B N 1
ATOM 6192 C CA . ASN B 1 267 ? -1.801 -21.688 12.445 1 97.56 267 ASN B CA 1
ATOM 6193 C C . ASN B 1 267 ? -1.659 -20.328 13.102 1 97.56 267 ASN B C 1
ATOM 6195 O O . ASN B 1 267 ? -0.953 -20.188 14.102 1 97.56 267 ASN B O 1
ATOM 6199 N N . GLN B 1 268 ? -2.295 -19.344 12.539 1 98.38 268 GLN B N 1
ATOM 6200 C CA . GLN B 1 268 ? -2.266 -18 13.117 1 98.38 268 GLN B CA 1
ATOM 6201 C C . GLN B 1 268 ? -2.91 -17.984 14.5 1 98.38 268 GLN B C 1
ATOM 6203 O O . GLN B 1 268 ? -2.408 -17.328 15.414 1 98.38 268 GLN B O 1
ATOM 6208 N N . ALA B 1 269 ? -4.055 -18.625 14.617 1 98.62 269 ALA B N 1
ATOM 6209 C CA . ALA B 1 269 ? -4.746 -18.688 15.906 1 98.62 269 ALA B CA 1
ATOM 6210 C C . ALA B 1 269 ? -3.863 -19.344 16.969 1 98.62 269 ALA B C 1
ATOM 6212 O O . ALA B 1 269 ? -3.781 -18.844 18.094 1 98.62 269 ALA B O 1
ATOM 6213 N N . LYS B 1 270 ? -3.213 -20.391 16.578 1 97.31 270 LYS B N 1
ATOM 6214 C CA . LYS B 1 270 ? -2.303 -21.078 17.5 1 97.31 270 LYS B CA 1
ATOM 6215 C C . LYS B 1 270 ? -1.14 -20.172 17.891 1 97.31 270 LYS B C 1
ATOM 6217 O O . LYS B 1 270 ? -0.73 -20.156 19.047 1 97.31 270 LYS B O 1
ATOM 6222 N N . GLN B 1 271 ? -0.648 -19.516 16.922 1 96.44 271 GLN B N 1
ATOM 6223 C CA . GLN B 1 271 ? 0.461 -18.609 17.156 1 96.44 271 GLN B CA 1
ATOM 6224 C C . GLN B 1 271 ? 0.068 -17.516 18.156 1 96.44 271 GLN B C 1
ATOM 6226 O O . GLN B 1 271 ? 0.887 -17.094 18.969 1 96.44 271 GLN B O 1
ATOM 6231 N N . TRP B 1 272 ? -1.161 -17.062 18.141 1 97.31 272 TRP B N 1
ATOM 6232 C CA . TRP B 1 272 ? -1.683 -16.078 19.062 1 97.31 272 TRP B CA 1
ATOM 6233 C C . TRP B 1 272 ? -1.903 -16.672 20.453 1 97.31 272 TRP B C 1
ATOM 6235 O O . TRP B 1 272 ? -2.143 -15.953 21.422 1 97.31 272 TRP B O 1
ATOM 6245 N N . GLY B 1 273 ? -1.895 -17.969 20.562 1 96.44 273 GLY B N 1
ATOM 6246 C CA . GLY B 1 273 ? -2.125 -18.641 21.828 1 96.44 273 GLY B CA 1
ATOM 6247 C C . GLY B 1 273 ? -3.596 -18.828 22.156 1 96.44 273 GLY B C 1
ATOM 6248 O O . GLY B 1 273 ? -3.975 -18.969 23.312 1 96.44 273 GLY B O 1
ATOM 6249 N N . LEU B 1 274 ? -4.434 -18.797 21.109 1 97.88 274 LEU B N 1
ATOM 6250 C CA . LEU B 1 274 ? -5.848 -19.078 21.328 1 97.88 274 LEU B CA 1
ATOM 6251 C C . LEU B 1 274 ? -6.059 -20.562 21.641 1 97.88 274 LEU B C 1
ATOM 6253 O O . LEU B 1 274 ? -5.328 -21.422 21.125 1 97.88 274 LEU B O 1
ATOM 6257 N N . HIS B 1 275 ? -7.031 -20.859 22.5 1 97.56 275 HIS B N 1
ATOM 6258 C CA . HIS B 1 275 ? -7.473 -22.219 22.719 1 97.56 275 HIS B CA 1
ATOM 6259 C C . HIS B 1 275 ? -8.422 -22.672 21.625 1 97.56 275 HIS B C 1
ATOM 6261 O O . HIS B 1 275 ? -9.641 -22.5 21.719 1 97.56 275 HIS B O 1
ATOM 6267 N N . ILE B 1 276 ? -7.832 -23.344 20.641 1 97 276 ILE B N 1
ATOM 6268 C CA . ILE B 1 276 ? -8.625 -23.641 19.453 1 97 276 ILE B CA 1
ATOM 6269 C C . ILE B 1 276 ? -8.578 -25.125 19.156 1 97 276 ILE B C 1
ATOM 6271 O O . ILE B 1 276 ? -7.527 -25.766 19.297 1 97 276 ILE B O 1
ATOM 6275 N N . GLU B 1 277 ? -9.719 -25.719 18.891 1 97.38 277 GLU B N 1
ATOM 6276 C CA . GLU B 1 277 ? -9.844 -27.078 18.375 1 97.38 277 GLU B CA 1
ATOM 6277 C C . GLU B 1 277 ? -10.117 -27.078 16.875 1 97.38 277 GLU B C 1
ATOM 6279 O O . GLU B 1 277 ? -10.977 -26.328 16.406 1 97.38 277 GLU B O 1
ATOM 6284 N N . LYS B 1 278 ? -9.383 -27.891 16.172 1 98 278 LYS B N 1
ATOM 6285 C CA . LYS B 1 278 ? -9.469 -27.938 14.711 1 98 278 LYS B CA 1
ATOM 6286 C C . LYS B 1 278 ? -10.406 -29.031 14.242 1 98 278 LYS B C 1
ATOM 6288 O O . LYS B 1 278 ? -10.305 -30.172 14.695 1 98 278 LYS B O 1
ATOM 6293 N N . ILE B 1 279 ? -11.352 -28.703 13.438 1 98.25 279 ILE B N 1
ATOM 6294 C CA . ILE B 1 2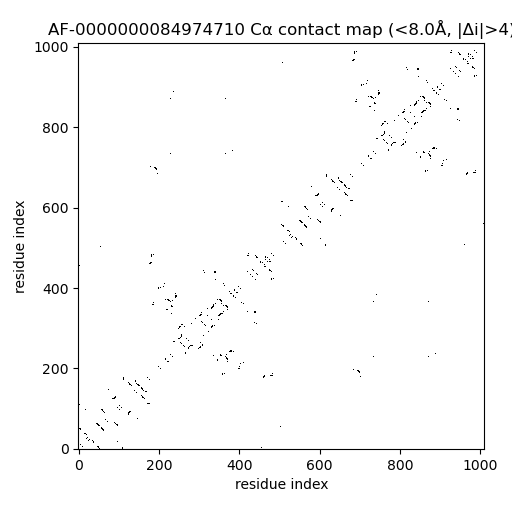79 ? -12.125 -29.672 12.656 1 98.25 279 ILE B CA 1
ATOM 6295 C C . ILE B 1 279 ? -11.664 -29.656 11.203 1 98.25 279 ILE B C 1
ATOM 6297 O O . ILE B 1 279 ? -12.008 -28.75 10.445 1 98.25 279 ILE B O 1
ATOM 6301 N N . ASP B 1 280 ? -10.859 -30.609 10.852 1 98.19 280 ASP B N 1
ATOM 6302 C CA . ASP B 1 280 ? -10.312 -30.734 9.508 1 98.19 280 ASP B CA 1
ATOM 6303 C C . ASP B 1 280 ? -11.078 -31.781 8.703 1 98.19 280 ASP B C 1
ATOM 6305 O O . ASP B 1 280 ? -10.977 -32.969 8.969 1 98.19 280 ASP B O 1
ATOM 6309 N N . VAL B 1 281 ? -11.781 -31.375 7.684 1 97.94 281 VAL B N 1
ATOM 6310 C CA . VAL B 1 281 ? -12.625 -32.312 6.945 1 97.94 281 VAL B CA 1
ATOM 6311 C C . VAL B 1 281 ? -11.898 -32.781 5.688 1 97.94 281 VAL B C 1
ATOM 6313 O O . VAL B 1 281 ? -12.461 -33.531 4.879 1 97.94 281 VAL B O 1
ATOM 6316 N N . GLY B 1 282 ? -10.695 -32.344 5.453 1 97.06 282 GLY B N 1
ATOM 6317 C CA . GLY B 1 282 ? -9.914 -32.719 4.289 1 97.06 282 GLY B CA 1
ATOM 6318 C C . GLY B 1 282 ? -10.008 -31.719 3.148 1 97.06 282 GLY B C 1
ATOM 6319 O O . GLY B 1 282 ? -11.023 -31.031 2.992 1 97.06 282 GLY B O 1
ATOM 6320 N N . TRP B 1 283 ? -9.062 -31.719 2.314 1 96.38 283 TRP B N 1
ATOM 6321 C CA . TRP B 1 283 ? -8.906 -30.781 1.215 1 96.38 283 TRP B CA 1
ATOM 6322 C C . TRP B 1 283 ? -10.094 -30.859 0.262 1 96.38 283 TRP B C 1
ATOM 6324 O O . TRP B 1 283 ? -10.367 -31.906 -0.322 1 96.38 283 TRP B O 1
ATOM 6334 N N . GLY B 1 284 ? -10.781 -29.734 0.164 1 95.31 284 GLY B N 1
ATOM 6335 C CA . GLY B 1 284 ? -11.82 -29.594 -0.844 1 95.31 284 GLY B CA 1
ATOM 6336 C C . GLY B 1 284 ? -13.148 -30.203 -0.417 1 95.31 284 GLY B C 1
ATOM 6337 O O . GLY B 1 284 ? -14.156 -30.031 -1.104 1 95.31 284 GLY B O 1
ATOM 6338 N N . ASN B 1 285 ? -13.211 -30.844 0.713 1 96.62 285 ASN B N 1
ATOM 6339 C CA . ASN B 1 285 ? -14.453 -31.438 1.191 1 96.62 285 ASN B CA 1
ATOM 6340 C C . ASN B 1 285 ? -15.336 -30.406 1.888 1 96.62 285 ASN B C 1
ATOM 6342 O O . ASN B 1 285 ? -14.844 -29.516 2.561 1 96.62 285 ASN B O 1
ATOM 6346 N N . PRO B 1 286 ? -16.609 -30.562 1.699 1 96.56 286 PRO B N 1
ATOM 6347 C CA . PRO B 1 286 ? -17.516 -29.641 2.393 1 96.56 286 PRO B CA 1
ATOM 6348 C C . PRO B 1 286 ? -17.562 -29.875 3.898 1 96.56 286 PRO B C 1
ATOM 6350 O O . PRO B 1 286 ? -17.344 -31 4.355 1 96.56 286 PRO B O 1
ATOM 6353 N N . PHE B 1 287 ? -17.875 -28.828 4.648 1 97.94 287 PHE B N 1
ATOM 6354 C CA . PHE B 1 287 ? -18.078 -28.969 6.082 1 97.94 287 PHE B CA 1
ATOM 6355 C C . PHE B 1 287 ? -19.312 -29.812 6.371 1 97.94 287 PHE B C 1
ATOM 6357 O O . PHE B 1 287 ? -20.328 -29.703 5.68 1 97.94 287 PHE B O 1
ATOM 6364 N N . ASP B 1 288 ? -19.188 -30.672 7.324 1 96.81 288 ASP B N 1
ATOM 6365 C CA . ASP B 1 288 ? -20.312 -31.438 7.824 1 96.81 288 ASP B CA 1
ATOM 6366 C C . ASP B 1 288 ? -21 -30.719 8.984 1 96.81 288 ASP B C 1
ATOM 6368 O O . ASP B 1 288 ? -20.531 -30.797 10.133 1 96.81 288 ASP B O 1
ATOM 6372 N N . ILE B 1 289 ? -22.141 -30.156 8.711 1 97.62 289 ILE B N 1
ATOM 6373 C CA . ILE B 1 289 ? -22.844 -29.312 9.672 1 97.62 289 ILE B CA 1
ATOM 6374 C C . ILE B 1 289 ? -23.234 -30.156 10.891 1 97.62 289 ILE B C 1
ATOM 6376 O O . ILE B 1 289 ? -23.172 -29.672 12.023 1 97.62 289 ILE B O 1
ATOM 6380 N N . ALA B 1 290 ? -23.641 -31.375 10.688 1 96.81 290 ALA B N 1
ATOM 6381 C CA . ALA B 1 290 ? -24.016 -32.25 11.789 1 96.81 290 ALA B CA 1
ATOM 6382 C C . ALA B 1 290 ? -22.828 -32.531 12.695 1 96.81 290 ALA B C 1
ATOM 6384 O O . ALA B 1 290 ? -22.969 -32.594 13.922 1 96.81 290 ALA B O 1
ATOM 6385 N N . GLU B 1 291 ? -21.766 -32.719 12.094 1 96.62 291 GLU B N 1
ATOM 6386 C CA . GLU B 1 291 ? -20.547 -32.938 12.875 1 96.62 291 GLU B CA 1
ATOM 6387 C C . GLU B 1 291 ? -20.203 -31.719 13.703 1 96.62 291 GLU B C 1
ATOM 6389 O O . GLU B 1 291 ? -19.828 -31.844 14.875 1 96.62 291 GLU B O 1
ATOM 6394 N N . ILE B 1 292 ? -20.25 -30.578 13.117 1 97.5 292 ILE B N 1
ATOM 6395 C CA . ILE B 1 292 ? -19.953 -29.328 13.805 1 97.5 292 ILE B CA 1
ATOM 6396 C C . ILE B 1 292 ? -20.938 -29.125 14.969 1 97.5 292 ILE B C 1
ATOM 6398 O O . ILE B 1 292 ? -20.531 -28.75 16.078 1 97.5 292 ILE B O 1
ATOM 6402 N N . GLU B 1 293 ? -22.172 -29.453 14.695 1 97.19 293 GLU B N 1
ATOM 6403 C CA . GLU B 1 293 ? -23.172 -29.328 15.75 1 97.19 293 GLU B CA 1
ATOM 6404 C C . GLU B 1 293 ? -22.875 -30.266 16.906 1 97.19 293 GLU B C 1
ATOM 6406 O O . GLU B 1 293 ? -23.109 -29.922 18.078 1 97.19 293 GLU B O 1
ATOM 6411 N N . ALA B 1 294 ? -22.438 -31.469 16.609 1 96.75 294 ALA B N 1
ATOM 6412 C CA . ALA B 1 294 ? -22.094 -32.438 17.641 1 96.75 294 ALA B CA 1
ATOM 6413 C C . ALA B 1 294 ? -21 -31.875 18.562 1 96.75 294 ALA B C 1
ATOM 6415 O O . ALA B 1 294 ? -21.016 -32.125 19.766 1 96.75 294 ALA B O 1
ATOM 6416 N N . TYR B 1 295 ? -20.031 -31.188 18 1 95.38 295 TYR B N 1
ATOM 6417 C CA . TYR B 1 295 ? -19 -30.531 18.812 1 95.38 295 TYR B CA 1
ATOM 6418 C C . TYR B 1 295 ? -19.594 -29.469 19.719 1 95.38 295 TYR B C 1
ATOM 6420 O O . TYR B 1 295 ? -19.25 -29.375 20.891 1 95.38 295 TYR B O 1
ATOM 6428 N N . LEU B 1 296 ? -20.5 -28.672 19.188 1 95.75 296 LEU B N 1
ATOM 6429 C CA . LEU B 1 296 ? -21.109 -27.578 19.938 1 95.75 296 LEU B CA 1
ATOM 6430 C C . LEU B 1 296 ? -21.969 -28.109 21.078 1 95.75 296 LEU B C 1
ATOM 6432 O O . LEU B 1 296 ? -22.094 -27.469 22.125 1 95.75 296 LEU B O 1
ATOM 6436 N N . HIS B 1 297 ? -22.562 -29.219 20.844 1 94.31 297 HIS B N 1
ATOM 6437 C CA . HIS B 1 297 ? -23.406 -29.859 21.844 1 94.31 297 HIS B CA 1
ATOM 6438 C C . HIS B 1 297 ? -22.594 -30.219 23.094 1 94.31 297 HIS B C 1
ATOM 6440 O O . HIS B 1 297 ? -23.125 -30.188 24.203 1 94.31 297 HIS B O 1
ATOM 6446 N N . LYS B 1 298 ? -21.375 -30.625 22.859 1 92.5 298 LYS B N 1
ATOM 6447 C CA . LYS B 1 298 ? -20.5 -30.953 23.984 1 92.5 298 LYS B CA 1
ATOM 6448 C C . LYS B 1 298 ? -20.266 -29.719 24.859 1 92.5 298 LYS B C 1
ATOM 6450 O O . LYS B 1 298 ? -19.969 -29.859 26.047 1 92.5 298 LYS B O 1
ATOM 6455 N N . GLY B 1 299 ? -20.359 -28.562 24.359 1 88.31 299 GLY B N 1
ATOM 6456 C CA . GLY B 1 299 ? -20.156 -27.328 25.094 1 88.31 299 GLY B CA 1
ATOM 6457 C C . GLY B 1 299 ? -18.703 -26.938 25.203 1 88.31 299 GLY B C 1
ATOM 6458 O O . GLY B 1 299 ? -17.828 -27.625 24.688 1 88.31 299 GLY B O 1
ATOM 6459 N N . GLY B 1 300 ? -18.516 -25.656 25.688 1 92.81 300 GLY B N 1
ATOM 6460 C CA . GLY B 1 300 ? -17.156 -25.234 26 1 92.81 300 GLY B CA 1
ATOM 6461 C C . GLY B 1 300 ? -16.547 -24.375 24.922 1 92.81 300 GLY B C 1
ATOM 6462 O O . GLY B 1 300 ? -15.367 -24 25.016 1 92.81 300 GLY B O 1
ATOM 6463 N N . TYR B 1 301 ? -17.312 -24.062 23.891 1 96.81 301 TYR B N 1
ATOM 6464 C CA . TYR B 1 301 ? -16.797 -23.234 22.812 1 96.81 301 TYR B CA 1
ATOM 6465 C C . TYR B 1 301 ? -17.5 -21.875 22.781 1 96.81 301 TYR B C 1
ATOM 6467 O O . TYR B 1 301 ? -18.703 -21.797 23.016 1 96.81 301 TYR B O 1
ATOM 6475 N N . ARG B 1 302 ? -16.766 -20.844 22.469 1 97.62 302 ARG B N 1
ATOM 6476 C CA . ARG B 1 302 ? -17.328 -19.5 22.484 1 97.62 302 ARG B CA 1
ATOM 6477 C C . ARG B 1 302 ? -17.297 -18.875 21.094 1 97.62 302 ARG B C 1
ATOM 6479 O O . ARG B 1 302 ? -18 -17.891 20.828 1 97.62 302 ARG B O 1
ATOM 6486 N N . TYR B 1 303 ? -16.469 -19.359 20.172 1 98.38 303 TYR B N 1
ATOM 6487 C CA . TYR B 1 303 ? -16.375 -18.781 18.828 1 98.38 303 TYR B CA 1
ATOM 6488 C C . TYR B 1 303 ? -16.016 -19.844 17.812 1 98.38 303 TYR B C 1
ATOM 6490 O O . TYR B 1 303 ? -15.477 -20.906 18.172 1 98.38 303 TYR B O 1
ATOM 6498 N N . ILE B 1 304 ? -16.391 -19.641 16.562 1 98.69 304 ILE B N 1
ATOM 6499 C CA . ILE B 1 304 ? -16.031 -20.438 15.398 1 98.69 304 ILE B CA 1
ATOM 6500 C C . ILE B 1 304 ? -15.289 -19.578 14.383 1 98.69 304 ILE B C 1
ATOM 6502 O O . ILE B 1 304 ? -15.68 -18.438 14.125 1 98.69 304 ILE B O 1
ATOM 6506 N N . LEU B 1 305 ? -14.164 -20.094 13.914 1 98.88 305 LEU B N 1
ATOM 6507 C CA . LEU B 1 305 ? -13.414 -19.5 12.82 1 98.88 305 LEU B CA 1
ATOM 6508 C C . LEU B 1 305 ? -13.508 -20.344 11.562 1 98.88 305 LEU B C 1
ATOM 6510 O O . LEU B 1 305 ? -13.422 -21.578 11.625 1 98.88 305 LEU B O 1
ATOM 6514 N N . PHE B 1 306 ? -13.703 -19.734 10.406 1 98.88 306 PHE B N 1
ATOM 6515 C CA . PHE B 1 306 ? -13.656 -20.453 9.141 1 98.88 306 PHE B CA 1
ATOM 6516 C C . PHE B 1 306 ? -13.352 -19.516 7.984 1 98.88 306 PHE B C 1
ATOM 6518 O O . PHE B 1 306 ? -13.367 -18.297 8.148 1 98.88 306 PHE B O 1
ATOM 6525 N N . VAL B 1 307 ? -12.953 -20.062 6.891 1 98.88 307 VAL B N 1
ATOM 6526 C CA . VAL B 1 307 ? -12.742 -19.328 5.645 1 98.88 307 VAL B CA 1
ATOM 6527 C C . VAL B 1 307 ? -13.984 -19.422 4.766 1 98.88 307 VAL B C 1
ATOM 6529 O O . VAL B 1 307 ? -14.422 -20.516 4.414 1 98.88 307 VAL B O 1
ATOM 6532 N N . HIS B 1 308 ? -14.578 -18.266 4.457 1 98.88 308 HIS B N 1
ATOM 6533 C CA . HIS B 1 308 ? -15.797 -18.266 3.648 1 98.88 308 HIS B CA 1
ATOM 6534 C C . HIS B 1 308 ? -15.5 -18.703 2.215 1 98.88 308 HIS B C 1
ATOM 6536 O O . HIS B 1 308 ? -16.125 -19.625 1.704 1 98.88 308 HIS B O 1
ATOM 6542 N N . GLY B 1 309 ? -14.594 -17.984 1.566 1 98.5 309 GLY B N 1
ATOM 6543 C CA . GLY B 1 309 ? -14.102 -18.406 0.264 1 98.5 309 GLY B CA 1
ATOM 6544 C C . GLY B 1 309 ? -12.727 -19.047 0.321 1 98.5 309 GLY B C 1
ATOM 6545 O O . GLY B 1 309 ? -11.711 -18.344 0.296 1 98.5 309 GLY B O 1
ATOM 6546 N N . GLU B 1 310 ? -12.633 -20.328 0.408 1 98.44 310 GLU B N 1
ATOM 6547 C CA . GLU B 1 310 ? -11.367 -21.062 0.375 1 98.44 310 GLU B CA 1
ATOM 6548 C C . GLU B 1 310 ? -10.773 -21.062 -1.033 1 98.44 310 GLU B C 1
ATOM 6550 O O . GLU B 1 310 ? -11.086 -21.953 -1.831 1 98.44 310 GLU B O 1
ATOM 6555 N N . THR B 1 311 ? -9.898 -20.125 -1.289 1 96.94 311 THR B N 1
ATOM 6556 C CA . THR B 1 311 ? -9.367 -19.844 -2.617 1 96.94 311 THR B CA 1
ATOM 6557 C C . THR B 1 311 ? -8.492 -21 -3.111 1 96.94 311 THR B C 1
ATOM 6559 O O . THR B 1 311 ? -8.414 -21.25 -4.316 1 96.94 311 THR B O 1
ATOM 6562 N N . SER B 1 312 ? -7.859 -21.734 -2.236 1 97 312 SER B N 1
ATOM 6563 C CA . SER B 1 312 ? -6.898 -22.766 -2.604 1 97 312 SER B CA 1
ATOM 6564 C C . SER B 1 312 ? -7.559 -23.875 -3.424 1 97 312 SER B C 1
ATOM 6566 O O . SER B 1 312 ? -6.902 -24.531 -4.242 1 97 312 SER B O 1
ATOM 6568 N N . ASN B 1 313 ? -8.844 -24.078 -3.234 1 97.38 313 ASN B N 1
ATOM 6569 C CA . ASN B 1 313 ? -9.523 -25.141 -3.973 1 97.38 313 ASN B CA 1
ATOM 6570 C C . ASN B 1 313 ? -10.891 -24.672 -4.48 1 97.38 313 ASN B C 1
ATOM 6572 O O . ASN B 1 313 ? -11.734 -25.5 -4.844 1 97.38 313 ASN B O 1
ATOM 6576 N N . SER B 1 314 ? -11.125 -23.375 -4.445 1 97.75 314 SER B N 1
ATOM 6577 C CA . SER B 1 314 ? -12.289 -22.719 -5.031 1 97.75 314 SER B CA 1
ATOM 6578 C C . SER B 1 314 ? -13.578 -23.125 -4.324 1 97.75 314 SER B C 1
ATOM 6580 O O . SER B 1 314 ? -14.633 -23.234 -4.953 1 97.75 314 SER B O 1
ATOM 6582 N N . THR B 1 315 ? -13.562 -23.375 -3.029 1 97.88 315 THR B N 1
ATOM 6583 C CA . THR B 1 315 ? -14.719 -23.797 -2.25 1 97.88 315 THR B CA 1
ATOM 6584 C C . THR B 1 315 ? -15.344 -22.625 -1.517 1 97.88 315 THR B C 1
ATOM 6586 O O . THR B 1 315 ? -14.648 -21.875 -0.822 1 97.88 315 THR B O 1
ATOM 6589 N N . LEU B 1 316 ? -16.594 -22.422 -1.695 1 98.44 316 LEU B N 1
ATOM 6590 C CA . LEU B 1 316 ? -17.359 -21.5 -0.866 1 98.44 316 LEU B CA 1
ATOM 6591 C C . LEU B 1 316 ? -17.969 -22.219 0.333 1 98.44 316 LEU B C 1
ATOM 6593 O O . LEU B 1 316 ? -18.859 -23.062 0.171 1 98.44 316 LEU B O 1
ATOM 6597 N N . ASN B 1 317 ? -17.547 -21.938 1.56 1 98.62 317 ASN B N 1
ATOM 6598 C CA . ASN B 1 317 ? -18.078 -22.578 2.76 1 98.62 317 ASN B CA 1
ATOM 6599 C C . ASN B 1 317 ? -19.406 -21.969 3.199 1 98.62 317 ASN B C 1
ATOM 6601 O O . ASN B 1 317 ? -19.656 -20.797 2.939 1 98.62 317 ASN B O 1
ATOM 6605 N N . PRO B 1 318 ? -20.234 -22.703 3.861 1 98.06 318 PRO B N 1
ATOM 6606 C CA . PRO B 1 318 ? -21.625 -22.312 4.066 1 98.06 318 PRO B CA 1
ATOM 6607 C C . PRO B 1 318 ? -21.797 -21.312 5.215 1 98.06 318 PRO B C 1
ATOM 6609 O O . PRO B 1 318 ? -22.016 -21.719 6.355 1 98.06 318 PRO B O 1
ATOM 6612 N N . LEU B 1 319 ? -21.875 -20.078 4.914 1 98.31 319 LEU B N 1
ATOM 6613 C CA . LEU B 1 319 ? -22.016 -19 5.887 1 98.31 319 LEU B CA 1
ATOM 6614 C C . LEU B 1 319 ? -23.375 -19.062 6.59 1 98.31 319 LEU B C 1
ATOM 6616 O O . LEU B 1 319 ? -23.453 -18.938 7.812 1 98.31 319 LEU B O 1
ATOM 6620 N N . ASP B 1 320 ? -24.453 -19.312 5.852 1 97.44 320 ASP B N 1
ATOM 6621 C CA . ASP B 1 320 ? -25.797 -19.297 6.402 1 97.44 320 ASP B CA 1
ATOM 6622 C C . ASP B 1 320 ? -26 -20.422 7.418 1 97.44 320 ASP B C 1
ATOM 6624 O O . ASP B 1 320 ? -26.5 -20.188 8.523 1 97.44 320 ASP B O 1
ATOM 6628 N N . SER B 1 321 ? -25.594 -21.641 7.027 1 97.94 321 SER B N 1
ATOM 6629 C CA . SER B 1 321 ? -25.734 -22.797 7.922 1 97.94 321 SER B CA 1
ATOM 6630 C C . SER B 1 321 ? -24.922 -22.609 9.195 1 97.94 321 SER B C 1
ATOM 6632 O O . SER B 1 321 ? -25.375 -22.922 10.289 1 97.94 321 SER B O 1
ATOM 6634 N N . LEU B 1 322 ? -23.734 -22.125 9.055 1 98.38 322 LEU B N 1
ATOM 6635 C CA . LEU B 1 322 ? -22.891 -21.875 10.219 1 98.38 322 LEU B CA 1
ATOM 6636 C C . LEU B 1 322 ? -23.469 -20.766 11.086 1 98.38 322 LEU B C 1
ATOM 6638 O O . LEU B 1 322 ? -23.344 -20.797 12.312 1 98.38 322 LEU B O 1
ATOM 6642 N N . GLY B 1 323 ? -24.031 -19.734 10.414 1 98 323 GLY B N 1
ATOM 6643 C CA . GLY B 1 323 ? -24.703 -18.656 11.148 1 98 323 GLY B CA 1
ATOM 6644 C C . GLY B 1 323 ? -25.859 -19.141 12 1 98 323 GLY B C 1
ATOM 6645 O O . GLY B 1 323 ? -26 -18.719 13.148 1 98 323 GLY B O 1
ATOM 6646 N N . GLU B 1 324 ? -26.641 -20.031 11.461 1 97.44 324 GLU B N 1
ATOM 6647 C CA . GLU B 1 324 ? -27.766 -20.609 12.195 1 97.44 324 GLU B CA 1
ATOM 6648 C C . GLU B 1 324 ? -27.281 -21.375 13.422 1 97.44 324 GLU B C 1
ATOM 6650 O O . GLU B 1 324 ? -27.859 -21.25 14.508 1 97.44 324 GLU B O 1
ATOM 6655 N N . LEU B 1 325 ? -26.25 -22.172 13.203 1 97.12 325 LEU B N 1
ATOM 6656 C CA . LEU B 1 325 ? -25.688 -22.922 14.312 1 97.12 325 LEU B CA 1
ATOM 6657 C C . LEU B 1 325 ? -25.156 -21.984 15.398 1 97.12 325 LEU B C 1
ATOM 6659 O O . LEU B 1 325 ? -25.344 -22.25 16.594 1 97.12 325 LEU B O 1
ATOM 6663 N N . ALA B 1 326 ? -24.469 -20.953 15.008 1 96.81 326 ALA B N 1
ATOM 6664 C CA . ALA B 1 326 ? -23.891 -19.984 15.945 1 96.81 326 ALA B CA 1
ATOM 6665 C C . ALA B 1 326 ? -24.969 -19.312 16.781 1 96.81 326 ALA B C 1
ATOM 6667 O O . ALA B 1 326 ? -24.797 -19.094 17.984 1 96.81 326 ALA B O 1
ATOM 6668 N N . GLU B 1 327 ? -26.078 -18.984 16.156 1 96.62 327 GLU B N 1
ATOM 6669 C CA . GLU B 1 327 ? -27.203 -18.391 16.875 1 96.62 327 GLU B CA 1
ATOM 6670 C C . GLU B 1 327 ? -27.812 -19.375 17.859 1 96.62 327 GLU B C 1
ATOM 6672 O O . GLU B 1 327 ? -28.078 -19.031 19.016 1 96.62 327 GLU B O 1
ATOM 6677 N N . LYS B 1 328 ? -28.031 -20.547 17.359 1 96.69 328 LYS B N 1
ATOM 6678 C CA . LYS B 1 328 ? -28.656 -21.594 18.156 1 96.69 328 LYS B CA 1
ATOM 6679 C C . LYS B 1 328 ? -27.859 -21.859 19.438 1 96.69 328 LYS B C 1
ATOM 6681 O O . LYS B 1 328 ? -28.438 -22.062 20.5 1 96.69 328 LYS B O 1
ATOM 6686 N N . TYR B 1 329 ? -26.578 -21.844 19.375 1 97.12 329 TYR B N 1
ATOM 6687 C CA . TYR B 1 329 ? -25.734 -22.219 20.5 1 97.12 329 TYR B CA 1
ATOM 6688 C C . TYR B 1 329 ? -25.094 -21 21.141 1 97.12 329 TYR B C 1
ATOM 6690 O O . TYR B 1 329 ? -24.234 -21.125 22.016 1 97.12 329 TYR B O 1
ATOM 6698 N N . GLU B 1 330 ? -25.406 -19.797 20.703 1 96.44 330 GLU B N 1
ATOM 6699 C CA . GLU B 1 330 ? -24.906 -18.531 21.219 1 96.44 330 GLU B CA 1
ATOM 6700 C C . GLU B 1 330 ? -23.391 -18.453 21.156 1 96.44 330 GLU B C 1
ATOM 6702 O O . GLU B 1 330 ? -22.719 -18.156 22.141 1 96.44 330 GLU B O 1
ATOM 6707 N N . ILE B 1 331 ? -22.859 -18.812 20 1 97.06 331 ILE B N 1
ATOM 6708 C CA . ILE B 1 331 ? -21.438 -18.781 19.688 1 97.06 331 ILE B CA 1
ATOM 6709 C C . ILE B 1 331 ? -21.125 -17.609 18.766 1 97.06 331 ILE B C 1
ATOM 6711 O O . ILE B 1 331 ? -21.922 -17.281 17.891 1 97.06 331 ILE B O 1
ATOM 6715 N N . LYS B 1 332 ? -19.984 -16.922 18.969 1 98.44 332 LYS B N 1
ATOM 6716 C CA . LYS B 1 332 ? -19.531 -15.875 18.047 1 98.44 332 LYS B CA 1
ATOM 6717 C C . LYS B 1 332 ? -18.953 -16.469 16.766 1 98.44 332 LYS B C 1
ATOM 6719 O O . LYS B 1 332 ? -18.031 -17.297 16.812 1 98.44 332 LYS B O 1
ATOM 6724 N N . LEU B 1 333 ? -19.531 -16.109 15.625 1 98.75 333 LEU B N 1
ATOM 6725 C CA . LEU B 1 333 ? -19.062 -16.609 14.336 1 98.75 333 LEU B CA 1
ATOM 6726 C C . LEU B 1 333 ? -18.125 -15.594 13.68 1 98.75 333 LEU B C 1
ATOM 6728 O O . LEU B 1 333 ? -18.453 -14.414 13.562 1 98.75 333 LEU B O 1
ATOM 6732 N N . CYS B 1 334 ? -16.891 -15.992 13.359 1 98.88 334 CYS B N 1
ATOM 6733 C CA . CYS B 1 334 ? -15.891 -15.164 12.688 1 98.88 334 CYS B CA 1
ATOM 6734 C C . CYS B 1 334 ? -15.445 -15.797 11.375 1 98.88 334 CYS B C 1
ATOM 6736 O O . CYS B 1 334 ? -15.289 -17.016 11.297 1 98.88 334 CYS B O 1
ATOM 6738 N N . ALA B 1 335 ? -15.18 -14.953 10.312 1 98.94 335 ALA B N 1
ATOM 6739 C CA . ALA B 1 335 ? -14.914 -15.523 8.992 1 98.94 335 ALA B CA 1
ATOM 6740 C C . ALA B 1 335 ? -13.82 -14.75 8.273 1 98.94 335 ALA B C 1
ATOM 6742 O O . ALA B 1 335 ? -13.766 -13.523 8.352 1 98.94 335 ALA B O 1
ATOM 6743 N N . ASP B 1 336 ? -12.93 -15.484 7.645 1 98.88 336 ASP B N 1
ATOM 6744 C CA . ASP B 1 336 ? -12.07 -14.945 6.598 1 98.88 336 ASP B CA 1
ATOM 6745 C C . ASP B 1 336 ? -12.82 -14.828 5.273 1 98.88 336 ASP B C 1
ATOM 6747 O O . ASP B 1 336 ? -13.07 -15.828 4.602 1 98.88 336 ASP B O 1
ATOM 6751 N N . CYS B 1 337 ? -13.172 -13.602 4.918 1 98.88 337 CYS B N 1
ATOM 6752 C CA . CYS B 1 337 ? -13.922 -13.352 3.697 1 98.88 337 CYS B CA 1
ATOM 6753 C C . CYS B 1 337 ? -13.055 -12.656 2.656 1 98.88 337 CYS B C 1
ATOM 6755 O O . CYS B 1 337 ? -13.562 -11.922 1.808 1 98.88 337 CYS B O 1
ATOM 6757 N N . ILE B 1 338 ? -11.789 -12.836 2.695 1 98.44 338 ILE B N 1
ATOM 6758 C CA . ILE B 1 338 ? -10.781 -12.125 1.923 1 98.44 338 ILE B CA 1
ATOM 6759 C C . ILE B 1 338 ? -11.039 -12.312 0.43 1 98.44 338 ILE B C 1
ATOM 6761 O O . ILE B 1 338 ? -10.992 -11.359 -0.344 1 98.44 338 ILE B O 1
ATOM 6765 N N . SER B 1 339 ? -11.375 -13.508 0.011 1 97.69 339 SER B N 1
ATOM 6766 C CA . SER B 1 339 ? -11.57 -13.75 -1.415 1 97.69 339 SER B CA 1
ATOM 6767 C C . SER B 1 339 ? -13.047 -13.656 -1.795 1 97.69 339 SER B C 1
ATOM 6769 O O . SER B 1 339 ? -13.383 -13.406 -2.955 1 97.69 339 SER B O 1
ATOM 6771 N N . SER B 1 340 ? -13.961 -13.852 -0.84 1 98.5 340 SER B N 1
ATOM 6772 C CA . SER B 1 340 ? -15.383 -13.867 -1.161 1 98.5 340 SER B CA 1
ATOM 6773 C C . SER B 1 340 ? -15.961 -12.461 -1.209 1 98.5 340 SER B C 1
ATOM 6775 O O . SER B 1 340 ? -16.859 -12.18 -1.995 1 98.5 340 SER B O 1
ATOM 6777 N N . PHE B 1 341 ? -15.461 -11.562 -0.395 1 98.69 341 PHE B N 1
ATOM 6778 C CA . PHE B 1 341 ? -15.961 -10.195 -0.365 1 98.69 341 PHE B CA 1
ATOM 6779 C C . PHE B 1 341 ? -15.734 -9.5 -1.705 1 98.69 341 PHE B C 1
ATOM 6781 O O . PHE B 1 341 ? -14.594 -9.422 -2.18 1 98.69 341 PHE B O 1
ATOM 6788 N N . GLY B 1 342 ? -16.781 -9.031 -2.291 1 98.19 342 GLY B N 1
ATOM 6789 C CA . GLY B 1 342 ? -16.719 -8.383 -3.592 1 98.19 342 GLY B CA 1
ATOM 6790 C C . GLY B 1 342 ? -16.969 -9.336 -4.746 1 98.19 342 GLY B C 1
ATOM 6791 O O . GLY B 1 342 ? -17.203 -8.906 -5.875 1 98.19 342 GLY B O 1
ATOM 6792 N N . SER B 1 343 ? -16.938 -10.672 -4.488 1 98.38 343 SER B N 1
ATOM 6793 C CA . SER B 1 343 ? -17.078 -11.633 -5.574 1 98.38 343 SER B CA 1
ATOM 6794 C C . SER B 1 343 ? -18.531 -11.984 -5.809 1 98.38 343 SER B C 1
ATOM 6796 O O . SER B 1 343 ? -18.922 -12.367 -6.918 1 98.38 343 SER B O 1
ATOM 6798 N N . MET B 1 344 ? -19.328 -11.914 -4.758 1 98.06 344 MET B N 1
ATOM 6799 C CA . MET B 1 344 ? -20.75 -12.227 -4.773 1 98.06 344 MET B CA 1
ATOM 6800 C C . MET B 1 344 ? -21.469 -11.523 -3.629 1 98.06 344 MET B C 1
ATOM 6802 O O . MET B 1 344 ? -20.844 -11.102 -2.658 1 98.06 344 MET B O 1
ATOM 6806 N N . PRO B 1 345 ? -22.766 -11.367 -3.777 1 97.88 345 PRO B N 1
ATOM 6807 C CA . PRO B 1 345 ? -23.5 -10.734 -2.684 1 97.88 345 PRO B CA 1
ATOM 6808 C C . PRO B 1 345 ? -23.719 -11.68 -1.502 1 97.88 345 PRO B C 1
ATOM 6810 O O . PRO B 1 345 ? -24.094 -12.836 -1.691 1 97.88 345 PRO B O 1
ATOM 6813 N N . PHE B 1 346 ? -23.453 -11.281 -0.315 1 97.88 346 PHE B N 1
ATOM 6814 C CA . PHE B 1 346 ? -23.781 -11.922 0.949 1 97.88 346 PHE B CA 1
ATOM 6815 C C . PHE B 1 346 ? -23.75 -10.922 2.096 1 97.88 346 PHE B C 1
ATOM 6817 O O . PHE B 1 346 ? -23.344 -9.773 1.911 1 97.88 346 PHE B O 1
ATOM 6824 N N . SER B 1 347 ? -24.234 -11.336 3.27 1 98.38 347 SER B N 1
ATOM 6825 C CA . SER B 1 347 ? -24.312 -10.43 4.41 1 98.38 347 SER B CA 1
ATOM 6826 C C . SER B 1 347 ? -23.359 -10.859 5.52 1 98.38 347 SER B C 1
ATOM 6828 O O . SER B 1 347 ? -23.281 -12.039 5.863 1 98.38 347 SER B O 1
ATOM 6830 N N . MET B 1 348 ? -22.625 -9.852 6.027 1 98.38 348 MET B N 1
ATOM 6831 C CA . MET B 1 348 ? -21.766 -10.086 7.176 1 98.38 348 MET B CA 1
ATOM 6832 C C . MET B 1 348 ? -22.453 -9.664 8.469 1 98.38 348 MET B C 1
ATOM 6834 O O . MET B 1 348 ? -21.812 -9.594 9.523 1 98.38 348 MET B O 1
ATOM 6838 N N . GLN B 1 349 ? -23.672 -9.406 8.453 1 96.56 349 GLN B N 1
ATOM 6839 C CA . GLN B 1 349 ? -24.422 -8.844 9.586 1 96.56 349 GLN B CA 1
ATOM 6840 C C . GLN B 1 349 ? -24.344 -9.766 10.797 1 96.56 349 GLN B C 1
ATOM 6842 O O . GLN B 1 349 ? -24.297 -9.305 11.938 1 96.56 349 GLN B O 1
ATOM 6847 N N . GLY B 1 350 ? -24.359 -11.031 10.562 1 96.81 350 GLY B N 1
ATOM 6848 C CA . GLY B 1 350 ? -24.359 -12 11.656 1 96.81 350 GLY B CA 1
ATOM 6849 C C . GLY B 1 350 ? -22.969 -12.344 12.148 1 96.81 350 GLY B C 1
ATOM 6850 O O . GLY B 1 350 ? -22.828 -13.031 13.164 1 96.81 350 GLY B O 1
ATOM 6851 N N . LEU B 1 351 ? -21.938 -11.875 11.555 1 98.69 351 LEU B N 1
ATOM 6852 C CA . LEU B 1 351 ? -20.562 -12.211 11.898 1 98.69 351 LEU B CA 1
ATOM 6853 C C . LEU B 1 351 ? -20.047 -11.281 12.992 1 98.69 351 LEU B C 1
ATOM 6855 O O . LEU B 1 351 ? -20.25 -10.07 12.938 1 98.69 351 LEU B O 1
ATOM 6859 N N . HIS B 1 352 ? -19.438 -11.898 14.031 1 98.75 352 HIS B N 1
ATOM 6860 C CA . HIS B 1 352 ? -18.781 -11.117 15.07 1 98.75 352 HIS B CA 1
ATOM 6861 C C . HIS B 1 352 ? -17.625 -10.305 14.5 1 98.75 352 HIS B C 1
ATOM 6863 O O . HIS B 1 352 ? -17.516 -9.102 14.75 1 98.75 352 HIS B O 1
ATOM 6869 N N . TYR B 1 353 ? -16.781 -10.961 13.766 1 98.81 353 TYR B N 1
ATOM 6870 C CA . TYR B 1 353 ? -15.727 -10.336 12.953 1 98.81 353 TYR B CA 1
ATOM 6871 C C . TYR B 1 353 ? -15.625 -11.008 11.594 1 98.81 353 TYR B C 1
ATOM 6873 O O . TYR B 1 353 ? -15.867 -12.211 11.461 1 98.81 353 TYR B O 1
ATOM 6881 N N . ALA B 1 354 ? -15.258 -10.25 10.602 1 98.94 354 ALA B N 1
ATOM 6882 C CA . ALA B 1 354 ? -14.938 -10.742 9.266 1 98.94 354 ALA B CA 1
ATOM 6883 C C . ALA B 1 354 ? -13.789 -9.945 8.648 1 98.94 354 ALA B C 1
ATOM 6885 O O . ALA B 1 354 ? -13.633 -8.758 8.938 1 98.94 354 ALA B O 1
ATOM 6886 N N . THR B 1 355 ? -12.961 -10.578 7.871 1 98.88 355 THR B N 1
ATOM 6887 C CA . THR B 1 355 ? -11.812 -9.906 7.277 1 98.88 355 THR B CA 1
ATOM 6888 C C . THR B 1 355 ? -11.914 -9.898 5.758 1 98.88 355 THR B C 1
ATOM 6890 O O . THR B 1 355 ? -12.516 -10.805 5.164 1 98.88 355 THR B O 1
ATOM 6893 N N . ALA B 1 356 ? -11.414 -8.93 5.148 1 98.75 356 ALA B N 1
ATOM 6894 C CA . ALA B 1 356 ? -11.359 -8.758 3.697 1 98.75 356 ALA B CA 1
ATOM 6895 C C . ALA B 1 356 ? -10.156 -7.898 3.291 1 98.75 356 ALA B C 1
ATOM 6897 O O . ALA B 1 356 ? -9.383 -7.465 4.145 1 98.75 356 ALA B O 1
ATOM 6898 N N . VAL B 1 357 ? -9.938 -7.758 1.97 1 97.94 357 VAL B N 1
ATOM 6899 C CA . VAL B 1 357 ? -8.852 -6.93 1.462 1 97.94 357 VAL B CA 1
ATOM 6900 C C . VAL B 1 357 ? -9.297 -6.211 0.191 1 97.94 357 VAL B C 1
ATOM 6902 O O . VAL B 1 357 ? -10.32 -6.57 -0.407 1 97.94 357 VAL B O 1
ATOM 6905 N N . SER B 1 358 ? -8.531 -5.203 -0.158 1 96.25 358 SER B N 1
ATOM 6906 C CA . SER B 1 358 ? -8.844 -4.422 -1.353 1 96.25 358 SER B CA 1
ATOM 6907 C C . SER B 1 358 ? -8.383 -5.141 -2.617 1 96.25 358 SER B C 1
ATOM 6909 O O . SER B 1 358 ? -9.023 -5.039 -3.662 1 96.25 358 SER B O 1
ATOM 6911 N N . GLY B 1 359 ? -7.348 -5.898 -2.535 1 93.69 359 GLY B N 1
ATOM 6912 C CA . GLY B 1 359 ? -6.633 -6.348 -3.719 1 93.69 359 GLY B CA 1
ATOM 6913 C C . GLY B 1 359 ? -7.059 -7.727 -4.184 1 93.69 359 GLY B C 1
ATOM 6914 O O . GLY B 1 359 ? -6.254 -8.477 -4.734 1 93.69 359 GLY B O 1
ATOM 6915 N N . LYS B 1 360 ? -8.211 -8.195 -3.924 1 95.62 360 LYS B N 1
ATOM 6916 C CA . LYS B 1 360 ? -8.781 -9.445 -4.41 1 95.62 360 LYS B CA 1
ATOM 6917 C C . LYS B 1 360 ? -10.047 -9.195 -5.219 1 95.62 360 LYS B C 1
ATOM 6919 O O . LYS B 1 360 ? -10.031 -8.438 -6.195 1 95.62 360 LYS B O 1
ATOM 6924 N N . ALA B 1 361 ? -11.156 -9.727 -4.785 1 96.44 361 ALA B N 1
ATOM 6925 C CA . ALA B 1 361 ? -12.375 -9.648 -5.59 1 96.44 361 ALA B CA 1
ATOM 6926 C C . ALA B 1 361 ? -12.93 -8.227 -5.605 1 96.44 361 ALA B C 1
ATOM 6928 O O . ALA B 1 361 ? -13.625 -7.836 -6.551 1 96.44 361 ALA B O 1
ATOM 6929 N N . LEU B 1 362 ? -12.633 -7.477 -4.531 1 95.88 362 LEU B N 1
ATOM 6930 C CA . LEU B 1 362 ? -13.086 -6.09 -4.555 1 95.88 362 LEU B CA 1
ATOM 6931 C C . LEU B 1 362 ? -12.578 -5.371 -5.801 1 95.88 362 LEU B C 1
ATOM 6933 O O . LEU B 1 362 ? -13.266 -4.516 -6.355 1 95.88 362 LEU B O 1
ATOM 6937 N N . GLY B 1 363 ? -11.32 -5.672 -6.121 1 93.19 363 GLY B N 1
ATOM 6938 C CA . GLY B 1 363 ? -10.93 -5.379 -7.492 1 93.19 363 GLY B CA 1
ATOM 6939 C C . GLY B 1 363 ? -10.062 -4.141 -7.609 1 93.19 363 GLY B C 1
ATOM 6940 O O . GLY B 1 363 ? -10.094 -3.443 -8.625 1 93.19 363 GLY B O 1
ATOM 6941 N N . THR B 1 364 ? -9.328 -3.812 -6.609 1 92.38 364 THR B N 1
ATOM 6942 C CA . THR B 1 364 ? -8.461 -2.646 -6.715 1 92.38 364 THR B CA 1
ATOM 6943 C C . THR B 1 364 ? -7.09 -2.939 -6.121 1 92.38 364 THR B C 1
ATOM 6945 O O . THR B 1 364 ? -6.699 -4.102 -5.988 1 92.38 364 THR B O 1
ATOM 6948 N N . VAL B 1 365 ? -6.32 -1.952 -5.867 1 89 365 VAL B N 1
ATOM 6949 C CA . VAL B 1 365 ? -4.918 -2.061 -5.469 1 89 365 VAL B CA 1
ATOM 6950 C C . VAL B 1 365 ? -4.809 -2.871 -4.184 1 89 365 VAL B C 1
ATOM 6952 O O . VAL B 1 365 ? -5.66 -2.768 -3.299 1 89 365 VAL B O 1
ATOM 6955 N N . ALA B 1 366 ? -3.758 -3.695 -4.145 1 91.06 366 ALA B N 1
ATOM 6956 C CA . ALA B 1 366 ? -3.447 -4.395 -2.898 1 91.06 366 ALA B CA 1
ATOM 6957 C C . ALA B 1 366 ? -2.805 -3.451 -1.885 1 91.06 366 ALA B C 1
ATOM 6959 O O . ALA B 1 366 ? -2.029 -2.566 -2.254 1 91.06 366 ALA B O 1
ATOM 6960 N N . GLY B 1 367 ? -3.121 -3.736 -0.587 1 92.81 367 GLY B N 1
ATOM 6961 C CA . GLY B 1 367 ? -2.436 -2.943 0.421 1 92.81 367 GLY B CA 1
ATOM 6962 C C . GLY B 1 367 ? -3.346 -2.498 1.55 1 92.81 367 GLY B C 1
ATOM 6963 O O . GLY B 1 367 ? -2.873 -2.021 2.584 1 92.81 367 GLY B O 1
ATOM 6964 N N . LEU B 1 368 ? -4.641 -2.666 1.333 1 96.19 368 LEU B N 1
ATOM 6965 C CA . LEU B 1 368 ? -5.566 -2.369 2.418 1 96.19 368 LEU B CA 1
ATOM 6966 C C . LEU B 1 368 ? -6.285 -3.633 2.883 1 96.19 368 LEU B C 1
ATOM 6968 O O . LEU B 1 368 ? -6.668 -4.469 2.064 1 96.19 368 LEU B O 1
ATOM 6972 N N . ALA B 1 369 ? -6.344 -3.75 4.137 1 98 369 ALA B N 1
ATOM 6973 C CA . ALA B 1 369 ? -7.098 -4.809 4.805 1 98 369 ALA B CA 1
ATOM 6974 C C . ALA B 1 369 ? -8.281 -4.238 5.578 1 98 369 ALA B C 1
ATOM 6976 O O . ALA B 1 369 ? -8.234 -3.1 6.047 1 98 369 ALA B O 1
ATOM 6977 N N . PHE B 1 370 ? -9.336 -4.992 5.711 1 98.81 370 PHE B N 1
ATOM 6978 C CA . PHE B 1 370 ? -10.555 -4.543 6.375 1 98.81 370 PHE B CA 1
ATOM 6979 C C . PHE B 1 370 ? -10.992 -5.539 7.438 1 98.81 370 PHE B C 1
ATOM 6981 O O . PHE B 1 370 ? -11.016 -6.746 7.191 1 98.81 370 PHE B O 1
ATOM 6988 N N . ILE B 1 371 ? -11.289 -5.098 8.594 1 98.88 371 ILE B N 1
ATOM 6989 C CA . ILE B 1 371 ? -11.938 -5.895 9.625 1 98.88 371 ILE B CA 1
ATOM 6990 C C . ILE B 1 371 ? -13.352 -5.383 9.867 1 98.88 371 ILE B C 1
ATOM 6992 O O . ILE B 1 371 ? -13.539 -4.262 10.352 1 98.88 371 ILE B O 1
ATOM 6996 N N . PHE B 1 372 ? -14.312 -6.113 9.5 1 98.81 372 PHE B N 1
ATOM 6997 C CA . PHE B 1 372 ? -15.711 -5.805 9.781 1 98.81 372 PHE B CA 1
ATOM 6998 C C . PHE B 1 372 ? -16.109 -6.297 11.164 1 98.81 372 PHE B C 1
ATOM 7000 O O . PHE B 1 372 ? -15.68 -7.367 11.594 1 98.81 372 PHE B O 1
ATOM 7007 N N . CYS B 1 373 ? -16.938 -5.52 11.883 1 98.12 373 CYS B N 1
ATOM 7008 C CA . CYS B 1 373 ? -17.328 -5.824 13.25 1 98.12 373 CYS B CA 1
ATOM 7009 C C . CYS B 1 373 ? -18.828 -5.684 13.438 1 98.12 373 CYS B C 1
ATOM 7011 O O . CYS B 1 373 ? -19.438 -4.738 12.93 1 98.12 373 CYS B O 1
ATOM 7013 N N . LYS B 1 374 ? -19.406 -6.605 14.203 1 97.56 374 LYS B N 1
ATOM 7014 C CA . LYS B 1 374 ? -20.812 -6.496 14.594 1 97.56 374 LYS B CA 1
ATOM 7015 C C . LYS B 1 374 ? -21.016 -5.359 15.594 1 97.56 374 LYS B C 1
ATOM 7017 O O . LYS B 1 374 ? -21.984 -4.594 15.477 1 97.56 374 LYS B O 1
ATOM 7022 N N . GLU B 1 375 ? -20.109 -5.309 16.5 1 97.19 375 GLU B N 1
ATOM 7023 C CA . GLU B 1 375 ? -20.031 -4.242 17.5 1 97.19 375 GLU B CA 1
ATOM 7024 C C . GLU B 1 375 ? -18.625 -3.656 17.562 1 97.19 375 GLU B C 1
ATOM 7026 O O . GLU B 1 375 ? -17.641 -4.332 17.219 1 97.19 375 GLU B O 1
ATOM 7031 N N . GLN B 1 376 ? -18.531 -2.436 18 1 95.5 376 GLN B N 1
ATOM 7032 C CA . GLN B 1 376 ? -17.203 -1.832 18.141 1 95.5 376 GLN B CA 1
ATOM 7033 C C . GLN B 1 376 ? -16.391 -2.527 19.234 1 95.5 376 GLN B C 1
ATOM 7035 O O . GLN B 1 376 ? -16.875 -2.678 20.359 1 95.5 376 GLN B O 1
ATOM 7040 N N . PRO B 1 377 ? -15.211 -2.99 18.844 1 96.12 377 PRO B N 1
ATOM 7041 C CA . PRO B 1 377 ? -14.383 -3.564 19.891 1 96.12 377 PRO B CA 1
ATOM 7042 C C . PRO B 1 377 ? -13.992 -2.543 20.969 1 96.12 377 PRO B C 1
ATOM 7044 O O . PRO B 1 377 ? -13.75 -1.376 20.641 1 96.12 377 PRO B O 1
ATOM 7047 N N . ILE B 1 378 ? -13.852 -2.957 22.203 1 91.88 378 ILE B N 1
ATOM 7048 C CA . ILE B 1 378 ? -13.734 -2.014 23.312 1 91.88 378 ILE B CA 1
ATOM 7049 C C . ILE B 1 378 ? -12.305 -2.033 23.859 1 91.88 378 ILE B C 1
ATOM 7051 O O . ILE B 1 378 ? -11.758 -0.99 24.219 1 91.88 378 ILE B O 1
ATOM 7055 N N . SER B 1 379 ? -11.695 -3.186 24.031 1 94.19 379 SER B N 1
ATOM 7056 C CA . SER B 1 379 ? -10.352 -3.287 24.594 1 94.19 379 SER B CA 1
ATOM 7057 C C . SER B 1 379 ? -9.562 -4.426 23.938 1 94.19 379 SER B C 1
ATOM 7059 O O . SER B 1 379 ? -10.156 -5.391 23.453 1 94.19 379 SER B O 1
ATOM 7061 N N . SER B 1 380 ? -8.281 -4.211 23.844 1 96.38 380 SER B N 1
ATOM 7062 C CA . SER B 1 380 ? -7.414 -5.234 23.281 1 96.38 380 SER B CA 1
ATOM 7063 C C . SER B 1 380 ? -6.008 -5.152 23.859 1 96.38 380 SER B C 1
ATOM 7065 O O . SER B 1 380 ? -5.492 -4.062 24.109 1 96.38 380 SER B O 1
ATOM 7067 N N . ASP B 1 381 ? -5.398 -6.289 24.062 1 95.38 381 ASP B N 1
ATOM 7068 C CA . ASP B 1 381 ? -4.016 -6.363 24.531 1 95.38 381 ASP B CA 1
ATOM 7069 C C . ASP B 1 381 ? -3.059 -6.625 23.359 1 95.38 381 ASP B C 1
ATOM 7071 O O . ASP B 1 381 ? -1.876 -6.898 23.578 1 95.38 381 ASP B O 1
ATOM 7075 N N . ALA B 1 382 ? -3.59 -6.586 22.141 1 97.19 382 ALA B N 1
ATOM 7076 C CA . ALA B 1 382 ? -2.766 -6.801 20.953 1 97.19 382 ALA B CA 1
ATOM 7077 C C . ALA B 1 382 ? -1.763 -5.668 20.766 1 97.19 382 ALA B C 1
ATOM 7079 O O . ALA B 1 382 ? -1.951 -4.57 21.312 1 97.19 382 ALA B O 1
ATOM 7080 N N . PRO B 1 383 ? -0.609 -5.949 20.062 1 97.56 383 PRO B N 1
ATOM 7081 C CA . PRO B 1 383 ? 0.287 -4.848 19.688 1 97.56 383 PRO B CA 1
ATOM 7082 C C . PRO B 1 383 ? -0.448 -3.678 19.047 1 97.56 383 PRO B C 1
ATOM 7084 O O . PRO B 1 383 ? -1.485 -3.873 18.406 1 97.56 383 PRO B O 1
ATOM 7087 N N . LEU B 1 384 ? 0.094 -2.531 19.203 1 97.19 384 LEU B N 1
ATOM 7088 C CA . LEU B 1 384 ? -0.61 -1.293 18.891 1 97.19 384 LEU B CA 1
ATOM 7089 C C . LEU B 1 384 ? -1.168 -1.326 17.469 1 97.19 384 LEU B C 1
ATOM 7091 O O . LEU B 1 384 ? -2.311 -0.927 17.25 1 97.19 384 LEU B O 1
ATOM 7095 N N . TYR B 1 385 ? -0.408 -1.779 16.547 1 97.56 385 TYR B N 1
ATOM 7096 C CA . TYR B 1 385 ? -0.832 -1.769 15.148 1 97.56 385 TYR B CA 1
ATOM 7097 C C . TYR B 1 385 ? -2.018 -2.699 14.93 1 97.56 385 TYR B C 1
ATOM 7099 O O . TYR B 1 385 ? -2.846 -2.467 14.047 1 97.56 385 TYR B O 1
ATOM 7107 N N . LEU B 1 386 ? -2.121 -3.756 15.727 1 98.12 386 LEU B N 1
ATOM 7108 C CA . LEU B 1 386 ? -3.188 -4.746 15.609 1 98.12 386 LEU B CA 1
ATOM 7109 C C . LEU B 1 386 ? -4.312 -4.457 16.594 1 98.12 386 LEU B C 1
ATOM 7111 O O . LEU B 1 386 ? -5.258 -5.238 16.703 1 98.12 386 LEU B O 1
ATOM 7115 N N . ASN B 1 387 ? -4.23 -3.373 17.328 1 98.12 387 ASN B N 1
ATOM 7116 C CA . ASN B 1 387 ? -5.184 -3.02 18.375 1 98.12 387 ASN B CA 1
ATOM 7117 C C . ASN B 1 387 ? -6.418 -2.332 17.797 1 98.12 387 ASN B C 1
ATOM 7119 O O . ASN B 1 387 ? -6.453 -1.106 17.688 1 98.12 387 ASN B O 1
ATOM 7123 N N . LEU B 1 388 ? -7.457 -3.053 17.562 1 98 388 LEU B N 1
ATOM 7124 C CA . LEU B 1 388 ? -8.633 -2.576 16.844 1 98 388 LEU B CA 1
ATOM 7125 C C . LEU B 1 388 ? -9.312 -1.442 17.594 1 98 388 LEU B C 1
ATOM 7127 O O . LEU B 1 388 ? -9.711 -0.442 17 1 98 388 LEU B O 1
ATOM 7131 N N . PRO B 1 389 ? -9.484 -1.469 18.922 1 97.56 389 PRO B N 1
ATOM 7132 C CA . PRO B 1 389 ? -10.078 -0.345 19.641 1 97.56 389 PRO B CA 1
ATOM 7133 C C . PRO B 1 389 ? -9.344 0.97 19.406 1 97.56 389 PRO B C 1
ATOM 7135 O O . PRO B 1 389 ? -9.961 2.037 19.391 1 97.56 389 PRO B O 1
ATOM 7138 N N . TYR B 1 390 ? -8.023 0.856 19.219 1 96.06 390 TYR B N 1
ATOM 7139 C CA . TYR B 1 390 ? -7.223 2.053 19 1 96.06 390 TYR B CA 1
ATOM 7140 C C . TYR B 1 390 ? -7.645 2.756 17.703 1 96.06 390 TYR B C 1
ATOM 7142 O O . TYR B 1 390 ? -7.664 3.986 17.641 1 96.06 390 TYR B O 1
ATOM 7150 N N . TYR B 1 391 ? -8.023 2.033 16.703 1 95.06 391 TYR B N 1
ATOM 7151 C CA . TYR B 1 391 ? -8.461 2.576 15.43 1 95.06 391 TYR B CA 1
ATOM 7152 C C . TYR B 1 391 ? -9.828 3.244 15.555 1 95.06 391 TYR B C 1
ATOM 7154 O O . TYR B 1 391 ? -10.156 4.141 14.781 1 95.06 391 TYR B O 1
ATOM 7162 N N . ILE B 1 392 ? -10.625 2.752 16.453 1 93.31 392 ILE B N 1
ATOM 7163 C CA . ILE B 1 392 ? -11.938 3.348 16.703 1 93.31 392 ILE B CA 1
ATOM 7164 C C . ILE B 1 392 ? -11.766 4.676 17.453 1 93.31 392 ILE B C 1
ATOM 7166 O O . ILE B 1 392 ? -12.391 5.676 17.078 1 93.31 392 ILE B O 1
ATOM 7170 N N . GLU B 1 393 ? -10.906 4.688 18.406 1 91.19 393 GLU B N 1
ATOM 7171 C CA . GLU B 1 393 ? -10.68 5.867 19.234 1 91.19 393 GLU B CA 1
ATOM 7172 C C . GLU B 1 393 ? -10.039 6.996 18.422 1 91.19 393 GLU B C 1
ATOM 7174 O O . GLU B 1 393 ? -10.453 8.148 18.531 1 91.19 393 GLU B O 1
ATOM 7179 N N . LYS B 1 394 ? -9 6.688 17.609 1 88.56 394 LYS B N 1
ATOM 7180 C CA . LYS B 1 394 ? -8.195 7.711 16.953 1 88.56 394 LYS B CA 1
ATOM 7181 C C . LYS B 1 394 ? -8.656 7.945 15.516 1 88.56 394 LYS B C 1
ATOM 7183 O O . LYS B 1 394 ? -8.297 8.945 14.891 1 88.56 394 LYS B O 1
ATOM 7188 N N . GLN B 1 395 ? -9.477 7.082 14.922 1 81 395 GLN B N 1
ATOM 7189 C CA . GLN B 1 395 ? -10.023 7.102 13.562 1 81 395 GLN B CA 1
ATOM 7190 C C . GLN B 1 395 ? -8.922 6.887 12.523 1 81 395 GLN B C 1
ATOM 7192 O O . GLN B 1 395 ? -9.016 5.98 11.703 1 81 395 GLN B O 1
ATOM 7197 N N . ILE B 1 396 ? -7.793 7.734 12.609 1 83.44 396 ILE B N 1
ATOM 7198 C CA . ILE B 1 396 ? -6.645 7.605 11.719 1 83.44 396 ILE B CA 1
ATOM 7199 C C . ILE B 1 396 ? -5.355 7.578 12.539 1 83.44 396 ILE B C 1
ATOM 7201 O O . ILE B 1 396 ? -4.562 8.523 12.484 1 83.44 396 ILE B O 1
ATOM 7205 N N . PRO B 1 397 ? -5.125 6.488 13.148 1 86.38 397 PRO B N 1
ATOM 7206 C CA . PRO B 1 397 ? -3.988 6.453 14.07 1 86.38 397 PRO B CA 1
ATOM 7207 C C . PRO B 1 397 ? -2.643 6.418 13.344 1 86.38 397 PRO B C 1
ATOM 7209 O O . PRO B 1 397 ? -1.633 6.867 13.898 1 86.38 397 PRO B O 1
ATOM 7212 N N . PHE B 1 398 ? -2.652 5.875 12.172 1 90.19 398 PHE B N 1
ATOM 7213 C CA . PHE B 1 398 ? -1.406 5.723 11.43 1 90.19 398 PHE B CA 1
ATOM 7214 C C . PHE B 1 398 ? -1.578 6.172 9.984 1 90.19 398 PHE B C 1
ATOM 7216 O O . PHE B 1 398 ? -2.691 6.469 9.555 1 90.19 398 PHE B O 1
ATOM 7223 N N . THR B 1 399 ? -0.465 6.207 9.312 1 87.5 399 THR B N 1
ATOM 7224 C CA . THR B 1 399 ? -0.489 6.664 7.926 1 87.5 399 THR B CA 1
ATOM 7225 C C . THR B 1 399 ? -1.397 5.777 7.078 1 87.5 399 THR B C 1
ATOM 7227 O O . THR B 1 399 ? -1.284 4.551 7.113 1 87.5 399 THR B O 1
ATOM 7230 N N . LEU B 1 400 ? -2.33 6.379 6.441 1 90.62 400 LEU B N 1
ATOM 7231 C CA . LEU B 1 400 ? -3.205 5.754 5.457 1 90.62 400 LEU B CA 1
ATOM 7232 C C . LEU B 1 400 ? -3.121 6.473 4.117 1 90.62 400 LEU B C 1
ATOM 7234 O O . LEU B 1 400 ? -3.539 7.629 4 1 90.62 400 LEU B O 1
ATOM 7238 N N . PRO B 1 401 ? -2.551 5.836 3.121 1 87.38 401 PRO B N 1
ATOM 7239 C CA . PRO B 1 401 ? -2.385 6.523 1.84 1 87.38 401 PRO B CA 1
ATOM 7240 C C . PRO B 1 401 ? -3.715 6.93 1.21 1 87.38 401 PRO B C 1
ATOM 7242 O O . PRO B 1 401 ? -4.586 6.078 0.999 1 87.38 401 PRO B O 1
ATOM 7245 N N . HIS B 1 402 ? -3.838 8.172 0.867 1 88.5 402 HIS B N 1
ATOM 7246 C CA . HIS B 1 402 ? -5.055 8.711 0.271 1 88.5 402 HIS B CA 1
ATOM 7247 C C . HIS B 1 402 ? -5.391 8 -1.038 1 88.5 402 HIS B C 1
ATOM 7249 O O . HIS B 1 402 ? -6.562 7.766 -1.338 1 88.5 402 HIS B O 1
ATOM 7255 N N . SER B 1 403 ? -4.391 7.699 -1.825 1 87 403 SER B N 1
ATOM 7256 C CA . SER B 1 403 ? -4.602 7.059 -3.121 1 87 403 SER B CA 1
ATOM 7257 C C . SER B 1 403 ? -5.293 5.711 -2.969 1 87 403 SER B C 1
ATOM 7259 O O . SER B 1 403 ? -6.07 5.305 -3.838 1 87 403 SER B O 1
ATOM 7261 N N . PHE B 1 404 ? -5.027 5.004 -1.876 1 91 404 PHE B N 1
ATOM 7262 C CA . PHE B 1 404 ? -5.676 3.719 -1.635 1 91 404 PHE B CA 1
ATOM 7263 C C . PHE B 1 404 ? -7.145 3.912 -1.279 1 91 404 PHE B C 1
ATOM 7265 O O . PHE B 1 404 ? -8.008 3.162 -1.743 1 91 404 PHE B O 1
ATOM 7272 N N . VAL B 1 405 ? -7.383 4.922 -0.48 1 93.12 405 VAL B N 1
ATOM 7273 C CA . VAL B 1 405 ? -8.75 5.242 -0.078 1 93.12 405 VAL B CA 1
ATOM 7274 C C . VAL B 1 405 ? -9.578 5.605 -1.308 1 93.12 405 VAL B C 1
ATOM 7276 O O . VAL B 1 405 ? -10.695 5.117 -1.476 1 93.12 405 VAL B O 1
ATOM 7279 N N . GLU B 1 406 ? -8.977 6.398 -2.15 1 90.38 406 GLU B N 1
ATOM 7280 C CA . GLU B 1 406 ? -9.656 6.809 -3.375 1 90.38 406 GLU B CA 1
ATOM 7281 C C . GLU B 1 406 ? -9.906 5.617 -4.293 1 90.38 406 GLU B C 1
ATOM 7283 O O . GLU B 1 406 ? -10.977 5.508 -4.902 1 90.38 406 GLU B O 1
ATOM 7288 N N . ALA B 1 407 ? -8.953 4.809 -4.395 1 91.44 407 ALA B N 1
ATOM 7289 C CA . ALA B 1 407 ? -9.078 3.637 -5.258 1 91.44 407 ALA B CA 1
ATOM 7290 C C . ALA B 1 407 ? -10.227 2.736 -4.797 1 91.44 407 ALA B C 1
ATOM 7292 O O . ALA B 1 407 ? -10.992 2.234 -5.621 1 91.44 407 ALA B O 1
ATOM 7293 N N . VAL B 1 408 ? -10.352 2.48 -3.525 1 95.88 408 VAL B N 1
ATOM 7294 C CA . VAL B 1 408 ? -11.414 1.646 -2.98 1 95.88 408 VAL B CA 1
ATOM 7295 C C . VAL B 1 408 ? -12.766 2.318 -3.207 1 95.88 408 VAL B C 1
ATOM 7297 O O . VAL B 1 408 ? -13.734 1.666 -3.613 1 95.88 408 VAL B O 1
ATOM 7300 N N . SER B 1 409 ? -12.812 3.609 -2.973 1 94.19 409 SER B N 1
ATOM 7301 C CA . SER B 1 409 ? -14.055 4.348 -3.191 1 94.19 409 SER B CA 1
ATOM 7302 C C . SER B 1 409 ? -14.516 4.246 -4.641 1 94.19 409 SER B C 1
ATOM 7304 O O . SER B 1 409 ? -15.703 4.102 -4.914 1 94.19 409 SER B O 1
ATOM 7306 N N . ASP B 1 410 ? -13.609 4.32 -5.527 1 92.31 410 ASP B N 1
ATOM 7307 C CA . ASP B 1 410 ? -13.922 4.273 -6.949 1 92.31 410 ASP B CA 1
ATOM 7308 C C . ASP B 1 410 ? -14.492 2.912 -7.344 1 92.31 410 ASP B C 1
ATOM 7310 O O . ASP B 1 410 ? -15.469 2.836 -8.094 1 92.31 410 ASP B O 1
ATOM 7314 N N . VAL B 1 411 ? -13.938 1.887 -6.824 1 94.94 411 VAL B N 1
ATOM 7315 C CA . VAL B 1 411 ? -14.391 0.563 -7.242 1 94.94 411 VAL B CA 1
ATOM 7316 C C . VAL B 1 411 ? -15.734 0.24 -6.59 1 94.94 411 VAL B C 1
ATOM 7318 O O . VAL B 1 411 ? -16.531 -0.519 -7.141 1 94.94 411 VAL B O 1
ATOM 7321 N N . LEU B 1 412 ? -15.969 0.768 -5.391 1 97.19 412 LEU B N 1
ATOM 7322 C CA . LEU B 1 412 ? -17.234 0.546 -4.711 1 97.19 412 LEU B CA 1
ATOM 7323 C C . LEU B 1 412 ? -18.406 1.04 -5.562 1 97.19 412 LEU B C 1
ATOM 7325 O O . LEU B 1 412 ? -19.516 0.513 -5.465 1 97.19 412 LEU B O 1
ATOM 7329 N N . LYS B 1 413 ? -18.188 1.984 -6.457 1 95.06 413 LYS B N 1
ATOM 7330 C CA . LYS B 1 413 ? -19.219 2.537 -7.332 1 95.06 413 LYS B CA 1
ATOM 7331 C C . LYS B 1 413 ? -19.656 1.521 -8.383 1 95.06 413 LYS B C 1
ATOM 7333 O O . LYS B 1 413 ? -20.703 1.671 -9 1 95.06 413 LYS B O 1
ATOM 7338 N N . LEU B 1 414 ? -18.906 0.542 -8.57 1 95.75 414 LEU B N 1
ATOM 7339 C CA . LEU B 1 414 ? -19.203 -0.458 -9.586 1 95.75 414 LEU B CA 1
ATOM 7340 C C . LEU B 1 414 ? -20.203 -1.484 -9.07 1 95.75 414 LEU B C 1
ATOM 7342 O O . LEU B 1 414 ? -20.75 -2.271 -9.852 1 95.75 414 LEU B O 1
ATOM 7346 N N . TYR B 1 415 ? -20.438 -1.481 -7.82 1 97.19 415 TYR B N 1
ATOM 7347 C CA . TYR B 1 415 ? -21.344 -2.445 -7.215 1 97.19 415 TYR B CA 1
ATOM 7348 C C . TYR B 1 415 ? -22.766 -1.888 -7.148 1 97.19 415 TYR B C 1
ATOM 7350 O O . TYR B 1 415 ? -22.953 -0.678 -7 1 97.19 415 TYR B O 1
ATOM 7358 N N . PRO B 1 416 ? -23.781 -2.664 -7.34 1 96.62 416 PRO B N 1
ATOM 7359 C CA . PRO B 1 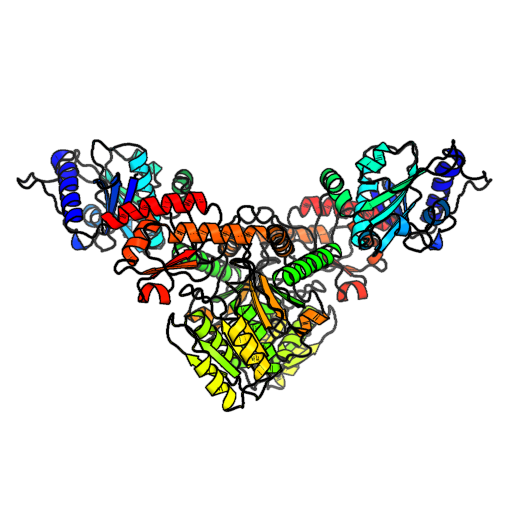416 ? -23.734 -4.125 -7.316 1 96.62 416 PRO B CA 1
ATOM 7360 C C . PRO B 1 416 ? -23.547 -4.734 -8.703 1 96.62 416 PRO B C 1
ATOM 7362 O O . PRO B 1 416 ? -23.5 -5.961 -8.844 1 96.62 416 PRO B O 1
ATOM 7365 N N . GLU B 1 417 ? -23.391 -3.984 -9.766 1 97.69 417 GLU B N 1
ATOM 7366 C CA . GLU B 1 417 ? -23.312 -4.477 -11.133 1 97.69 417 GLU B CA 1
ATOM 7367 C C . GLU B 1 417 ? -22.109 -5.391 -11.328 1 97.69 417 GLU B C 1
ATOM 7369 O O . GLU B 1 417 ? -22.172 -6.336 -12.125 1 97.69 417 GLU B O 1
ATOM 7374 N N . ARG B 1 418 ? -21.109 -5.18 -10.633 1 97.31 418 ARG B N 1
ATOM 7375 C CA . ARG B 1 418 ? -19.875 -5.957 -10.773 1 97.31 418 ARG B CA 1
ATOM 7376 C C . ARG B 1 418 ? -20.109 -7.414 -10.383 1 97.31 418 ARG B C 1
ATOM 7378 O O . ARG B 1 418 ? -19.469 -8.312 -10.938 1 97.31 418 ARG B O 1
ATOM 7385 N N . PHE B 1 419 ? -21.047 -7.734 -9.516 1 98.31 419 PHE B N 1
ATOM 7386 C CA . PHE B 1 419 ? -21.359 -9.117 -9.172 1 98.31 419 PHE B CA 1
ATOM 7387 C C . PHE B 1 419 ? -21.766 -9.898 -10.414 1 98.31 419 PHE B C 1
ATOM 7389 O O . PHE B 1 419 ? -21.328 -11.039 -10.602 1 98.31 419 PHE B O 1
ATOM 7396 N N . GLU B 1 420 ? -22.547 -9.273 -11.203 1 98.12 420 GLU B N 1
ATOM 7397 C CA . GLU B 1 420 ? -23.031 -9.93 -12.414 1 98.12 420 GLU B CA 1
ATOM 7398 C C . GLU B 1 420 ? -21.906 -10.148 -13.414 1 98.12 420 GLU B C 1
ATOM 7400 O O . GLU B 1 420 ? -21.859 -11.172 -14.102 1 98.12 420 GLU B O 1
ATOM 7405 N N . VAL B 1 421 ? -21.031 -9.219 -13.484 1 97.75 421 VAL B N 1
ATOM 7406 C CA . VAL B 1 421 ? -19.875 -9.328 -14.375 1 97.75 421 VAL B CA 1
ATOM 7407 C C . VAL B 1 421 ? -19.047 -10.547 -14 1 97.75 421 VAL B C 1
ATOM 7409 O O . VAL B 1 421 ? -18.688 -11.359 -14.859 1 97.75 421 VAL B O 1
ATOM 7412 N N . LEU B 1 422 ? -18.734 -10.734 -12.719 1 98.31 422 LEU B N 1
ATOM 7413 C CA . LEU B 1 422 ? -17.906 -11.836 -12.25 1 98.31 422 LEU B CA 1
ATOM 7414 C C . LEU B 1 422 ? -18.625 -13.172 -12.438 1 98.31 422 LEU B C 1
ATOM 7416 O O . LEU B 1 422 ? -18 -14.18 -12.773 1 98.31 422 LEU B O 1
ATOM 7420 N N . GLU B 1 423 ? -19.906 -13.148 -12.234 1 98.38 423 GLU B N 1
ATOM 7421 C CA . GLU B 1 423 ? -20.703 -14.359 -12.453 1 98.38 423 GLU B CA 1
ATOM 7422 C C . GLU B 1 423 ? -20.656 -14.789 -13.922 1 98.38 423 GLU B C 1
ATOM 7424 O O . GLU B 1 423 ? -20.5 -15.977 -14.219 1 98.38 423 GLU B O 1
ATOM 7429 N N . LYS B 1 424 ? -20.812 -13.852 -14.805 1 98.25 424 LYS B N 1
ATOM 7430 C CA . LYS B 1 424 ? -20.75 -14.141 -16.234 1 98.25 424 LYS B CA 1
ATOM 7431 C C . LYS B 1 424 ? -19.391 -14.688 -16.625 1 98.25 424 LYS B C 1
ATOM 7433 O O . LYS B 1 424 ? -19.297 -15.602 -17.453 1 98.25 424 LYS B O 1
ATOM 7438 N N . ARG B 1 425 ? -18.375 -14.102 -16.109 1 98.44 425 ARG B N 1
ATOM 7439 C CA . ARG B 1 425 ? -17.016 -14.562 -16.375 1 98.44 425 ARG B CA 1
ATOM 7440 C C . ARG B 1 425 ? -16.812 -16 -15.898 1 98.44 425 ARG B C 1
ATOM 7442 O O . ARG B 1 425 ? -16.203 -16.812 -16.594 1 98.44 425 ARG B O 1
ATOM 7449 N N . MET B 1 426 ? -17.359 -16.312 -14.742 1 98.44 426 MET B N 1
ATOM 7450 C CA . MET B 1 426 ? -17.25 -17.672 -14.219 1 98.44 426 MET B CA 1
ATOM 7451 C C . MET B 1 426 ? -18.016 -18.656 -15.094 1 98.44 426 MET B C 1
ATOM 7453 O O . MET B 1 426 ? -17.547 -19.766 -15.336 1 98.44 426 MET B O 1
ATOM 7457 N N . GLU B 1 427 ? -19.141 -18.234 -15.555 1 97.94 427 GLU B N 1
ATOM 7458 C CA . GLU B 1 427 ? -19.906 -19.078 -16.469 1 97.94 427 GLU B CA 1
ATOM 7459 C C . GLU B 1 427 ? -19.125 -19.359 -17.75 1 97.94 427 GLU B C 1
ATOM 7461 O O . GLU B 1 427 ? -19.172 -20.469 -18.281 1 97.94 427 GLU B O 1
ATOM 7466 N N . ALA B 1 428 ? -18.438 -18.375 -18.203 1 97.75 428 ALA B N 1
ATOM 7467 C CA . ALA B 1 428 ? -17.609 -18.562 -19.391 1 97.75 428 ALA B CA 1
ATOM 7468 C C . ALA B 1 428 ? -16.531 -19.625 -19.156 1 97.75 428 ALA B C 1
ATOM 7470 O O . ALA B 1 428 ? -16.266 -20.438 -20.031 1 97.75 428 ALA B O 1
ATOM 7471 N N . ILE B 1 429 ? -15.945 -19.578 -18 1 97.94 429 ILE B N 1
ATOM 7472 C CA . ILE B 1 429 ? -14.93 -20.578 -17.641 1 97.94 429 ILE B CA 1
ATOM 7473 C C . ILE B 1 429 ? -15.57 -21.969 -17.594 1 97.94 429 ILE B C 1
ATOM 7475 O O . ILE B 1 429 ? -15.031 -22.906 -18.172 1 97.94 429 ILE B O 1
ATOM 7479 N N . LYS B 1 430 ? -16.703 -22.078 -16.969 1 96.94 430 LYS B N 1
ATOM 7480 C CA . LYS B 1 430 ? -17.391 -23.359 -16.797 1 96.94 430 LYS B CA 1
ATOM 7481 C C . LYS B 1 430 ? -17.828 -23.922 -18.156 1 96.94 430 LYS B C 1
ATOM 7483 O O . LYS B 1 430 ? -17.875 -25.141 -18.328 1 96.94 430 LYS B O 1
ATOM 7488 N N . ASN B 1 431 ? -18.062 -23.078 -19 1 95.5 431 ASN B N 1
ATOM 7489 C CA . ASN B 1 431 ? -18.547 -23.484 -20.312 1 95.5 431 ASN B CA 1
ATOM 7490 C C . ASN B 1 431 ? -17.391 -23.75 -21.281 1 95.5 431 ASN B C 1
ATOM 7492 O O . ASN B 1 431 ? -17.625 -24.172 -22.422 1 95.5 431 ASN B O 1
ATOM 7496 N N . SER B 1 432 ? -16.266 -23.531 -20.859 1 93.62 432 SER B N 1
ATOM 7497 C CA . SER B 1 432 ? -15.109 -23.766 -21.703 1 93.62 432 SER B CA 1
ATOM 7498 C C . SER B 1 432 ? -14.781 -25.266 -21.766 1 93.62 432 SER B C 1
ATOM 7500 O O . SER B 1 432 ? -15.555 -26.094 -21.297 1 93.62 432 SER B O 1
ATOM 7502 N N . THR B 1 433 ? -13.656 -25.625 -22.422 1 85.69 433 THR B N 1
ATOM 7503 C CA . THR B 1 433 ? -13.242 -27.016 -22.609 1 85.69 433 THR B CA 1
ATOM 7504 C C . THR B 1 433 ? -12.562 -27.547 -21.344 1 85.69 433 THR B C 1
ATOM 7506 O O . THR B 1 433 ? -12.234 -28.734 -21.266 1 85.69 433 THR B O 1
ATOM 7509 N N . LEU B 1 434 ? -12.445 -26.688 -20.375 1 91.31 434 LEU B N 1
ATOM 7510 C CA . LEU B 1 434 ? -11.742 -27.078 -19.156 1 91.31 434 LEU B CA 1
ATOM 7511 C C . LEU B 1 434 ? -12.695 -27.719 -18.156 1 91.31 434 LEU B C 1
ATOM 7513 O O . LEU B 1 434 ? -13.852 -27.297 -18.031 1 91.31 434 LEU B O 1
ATOM 7517 N N . ASP B 1 435 ? -12.242 -28.812 -17.609 1 92.31 435 ASP B N 1
ATOM 7518 C CA . ASP B 1 435 ? -12.984 -29.422 -16.516 1 92.31 435 ASP B CA 1
ATOM 7519 C C . ASP B 1 435 ? -12.633 -28.766 -15.18 1 92.31 435 ASP B C 1
ATOM 7521 O O . ASP B 1 435 ? -11.719 -29.203 -14.477 1 92.31 435 ASP B O 1
ATOM 7525 N N . VAL B 1 436 ? -13.445 -27.781 -14.828 1 95.69 436 VAL B N 1
ATOM 7526 C CA . VAL B 1 436 ? -13.086 -26.969 -13.672 1 95.69 436 VAL B CA 1
ATOM 7527 C C . VAL B 1 436 ? -14.094 -27.188 -12.547 1 95.69 436 VAL B C 1
ATOM 7529 O O . VAL B 1 436 ? -15.211 -27.641 -12.789 1 95.69 436 VAL B O 1
ATOM 7532 N N . THR B 1 437 ? -13.648 -26.953 -11.352 1 94.88 437 THR B N 1
ATOM 7533 C CA . THR B 1 437 ? -14.492 -26.859 -10.164 1 94.88 437 THR B CA 1
ATOM 7534 C C . THR B 1 437 ? -14.492 -25.438 -9.617 1 94.88 437 THR B C 1
ATOM 7536 O O . THR B 1 437 ? -13.43 -24.828 -9.445 1 94.88 437 THR B O 1
ATOM 7539 N N . ALA B 1 438 ? -15.672 -24.906 -9.414 1 93.81 438 ALA B N 1
ATOM 7540 C CA . ALA B 1 438 ? -15.844 -23.578 -8.836 1 93.81 438 ALA B CA 1
ATOM 7541 C C . ALA B 1 438 ? -17.203 -23.438 -8.156 1 93.81 438 ALA B C 1
ATOM 7543 O O . ALA B 1 438 ? -18.234 -23.828 -8.719 1 93.81 438 ALA B O 1
ATOM 7544 N N . THR B 1 439 ? -17.156 -22.906 -6.906 1 94.44 439 THR B N 1
ATOM 7545 C CA . THR B 1 439 ? -18.406 -22.797 -6.176 1 94.44 439 THR B CA 1
ATOM 7546 C C . THR B 1 439 ? -18.734 -21.328 -5.891 1 94.44 439 THR B C 1
ATOM 7548 O O . THR B 1 439 ? -19.766 -21.031 -5.27 1 94.44 439 THR B O 1
ATOM 7551 N N . TYR B 1 440 ? -17.938 -20.375 -6.242 1 95.56 440 TYR B N 1
ATOM 7552 C CA . TYR B 1 440 ? -18.234 -18.953 -6.215 1 95.56 440 TYR B CA 1
ATOM 7553 C C . TYR B 1 440 ? -17.469 -18.219 -7.309 1 95.56 440 TYR B C 1
ATOM 7555 O O . TYR B 1 440 ? -16.5 -18.75 -7.855 1 95.56 440 TYR B O 1
ATOM 7563 N N . PRO B 1 441 ? -17.891 -17.094 -7.742 1 97.75 441 PRO B N 1
ATOM 7564 C CA . PRO B 1 441 ? -17.391 -16.5 -8.984 1 97.75 441 PRO B CA 1
ATOM 7565 C C . PRO B 1 441 ? -16.078 -15.742 -8.797 1 97.75 441 PRO B C 1
ATOM 7567 O O . PRO B 1 441 ? -15.898 -14.656 -9.359 1 97.75 441 PRO B O 1
ATOM 7570 N N . MET B 1 442 ? -15.117 -16.266 -8.07 1 97.38 442 MET B N 1
ATOM 7571 C CA . MET B 1 442 ? -13.82 -15.641 -7.828 1 97.38 442 MET B CA 1
ATOM 7572 C C . MET B 1 442 ? -12.703 -16.422 -8.516 1 97.38 442 MET B C 1
ATOM 7574 O O . MET B 1 442 ? -11.75 -15.836 -9.023 1 97.38 442 MET B O 1
ATOM 7578 N N . ILE B 1 443 ? -12.812 -17.703 -8.492 1 97.94 443 ILE B N 1
ATOM 7579 C CA . ILE B 1 443 ? -11.68 -18.531 -8.898 1 97.94 443 ILE B CA 1
ATOM 7580 C C . ILE B 1 443 ? -12.164 -19.938 -9.242 1 97.94 443 ILE B C 1
ATOM 7582 O O . ILE B 1 443 ? -13.078 -20.453 -8.594 1 97.94 443 ILE B O 1
ATOM 7586 N N . ALA B 1 444 ? -11.617 -20.531 -10.305 1 98.38 444 ALA B N 1
ATOM 7587 C CA . ALA B 1 444 ? -11.922 -21.891 -10.719 1 98.38 444 ALA B CA 1
ATOM 7588 C C . ALA B 1 444 ? -10.68 -22.766 -10.648 1 98.38 444 ALA B C 1
ATOM 7590 O O . ALA B 1 444 ? -9.578 -22.328 -10.992 1 98.38 444 ALA B O 1
ATOM 7591 N N . THR B 1 445 ? -10.836 -23.984 -10.188 1 98 445 THR B N 1
ATOM 7592 C CA . THR B 1 445 ? -9.734 -24.938 -10.023 1 98 445 THR B CA 1
ATOM 7593 C C . THR B 1 445 ? -9.781 -26 -11.109 1 98 445 THR B C 1
ATOM 7595 O O . THR B 1 445 ? -10.844 -26.547 -11.414 1 98 445 THR B O 1
ATOM 7598 N N . TRP B 1 446 ? -8.633 -26.266 -11.719 1 97.19 446 TRP B N 1
ATOM 7599 C CA . TRP B 1 446 ? -8.469 -27.234 -12.805 1 97.19 446 TRP B CA 1
ATOM 7600 C C . TRP B 1 446 ? -7.34 -28.219 -12.492 1 97.19 446 TRP B C 1
ATOM 7602 O O . TRP B 1 446 ? -6.207 -27.797 -12.234 1 97.19 446 TRP B O 1
ATOM 7612 N N . GLU B 1 447 ? -7.648 -29.516 -12.5 1 96.06 447 GLU B N 1
ATOM 7613 C CA . GLU B 1 447 ? -6.648 -30.562 -12.258 1 96.06 447 GLU B CA 1
ATOM 7614 C C . GLU B 1 447 ? -6.293 -31.297 -13.547 1 96.06 447 GLU B C 1
ATOM 7616 O O . GLU B 1 447 ? -7.168 -31.594 -14.359 1 96.06 447 GLU B O 1
ATOM 7621 N N . HIS B 1 448 ? -5.004 -31.531 -13.703 1 95.69 448 HIS B N 1
ATOM 7622 C CA . HIS B 1 448 ? -4.488 -32.281 -14.844 1 95.69 448 HIS B CA 1
ATOM 7623 C C . HIS B 1 448 ? -3.158 -32.938 -14.5 1 95.69 448 HIS B C 1
ATOM 7625 O O . HIS B 1 448 ? -2.301 -32.344 -13.859 1 95.69 448 HIS B O 1
ATOM 7631 N N . PRO B 1 449 ? -2.945 -34.156 -14.883 1 94.94 449 PRO B N 1
ATOM 7632 C CA . PRO B 1 449 ? -1.707 -34.844 -14.547 1 94.94 449 PRO B CA 1
ATOM 7633 C C . PRO B 1 449 ? -0.464 -34.156 -15.102 1 94.94 449 PRO B C 1
ATOM 7635 O O . PRO B 1 449 ? 0.625 -34.281 -14.539 1 94.94 449 PRO B O 1
ATOM 7638 N N . LYS B 1 450 ? -0.582 -33.438 -16.172 1 95.5 450 LYS B N 1
ATOM 7639 C CA . LYS B 1 450 ? 0.542 -32.75 -16.797 1 95.5 450 LYS B CA 1
ATOM 7640 C C . LYS B 1 450 ? 0.436 -31.234 -16.594 1 95.5 450 LYS B C 1
ATOM 7642 O O . LYS B 1 450 ? 0.733 -30.469 -17.516 1 95.5 450 LYS B O 1
ATOM 7647 N N . MET B 1 451 ? -0.034 -30.859 -15.453 1 96.31 451 MET B N 1
ATOM 7648 C CA . MET B 1 451 ? -0.307 -29.453 -15.188 1 96.31 451 MET B CA 1
ATOM 7649 C C . MET B 1 451 ? 0.972 -28.625 -15.273 1 96.31 451 MET B C 1
ATOM 7651 O O . MET B 1 451 ? 0.947 -27.484 -15.734 1 96.31 451 MET B O 1
ATOM 7655 N N . ALA B 1 452 ? 2.094 -29.141 -14.836 1 94.5 452 ALA B N 1
ATOM 7656 C CA . ALA B 1 452 ? 3.357 -28.422 -14.891 1 94.5 452 ALA B CA 1
ATOM 7657 C C . ALA B 1 452 ? 3.697 -28.016 -16.328 1 94.5 452 ALA B C 1
ATOM 7659 O O . ALA B 1 452 ? 4.137 -26.906 -16.578 1 94.5 452 ALA B O 1
ATOM 7660 N N . GLU B 1 453 ? 3.516 -28.922 -17.281 1 94.81 453 GLU B N 1
ATOM 7661 C CA . GLU B 1 453 ? 3.773 -28.672 -18.703 1 94.81 453 GLU B CA 1
ATOM 7662 C C . GLU B 1 453 ? 2.799 -27.641 -19.25 1 94.81 453 GLU B C 1
ATOM 7664 O O . GLU B 1 453 ? 3.188 -26.766 -20.047 1 94.81 453 GLU B O 1
ATOM 7669 N N . ILE B 1 454 ? 1.599 -27.828 -18.828 1 96.12 454 ILE B N 1
ATOM 7670 C CA . ILE B 1 454 ? 0.559 -26.906 -19.281 1 96.12 454 ILE B CA 1
ATOM 7671 C C . ILE B 1 454 ? 0.882 -25.484 -18.828 1 96.12 454 ILE B C 1
ATOM 7673 O O . ILE B 1 454 ? 0.824 -24.547 -19.609 1 96.12 454 ILE B O 1
ATOM 7677 N N . LEU B 1 455 ? 1.214 -25.344 -17.531 1 95.06 455 LEU B N 1
ATOM 7678 C CA . LEU B 1 455 ? 1.537 -24.047 -16.969 1 95.06 455 LEU B CA 1
ATOM 7679 C C . LEU B 1 455 ? 2.74 -23.422 -17.672 1 95.06 455 LEU B C 1
ATOM 7681 O O . LEU B 1 455 ? 2.74 -22.234 -17.984 1 95.06 455 LEU B O 1
ATOM 7685 N N . THR B 1 456 ? 3.707 -24.172 -17.938 1 94 456 THR B N 1
ATOM 7686 C CA . THR B 1 456 ? 4.895 -23.688 -18.641 1 94 456 THR B CA 1
ATOM 7687 C C . THR B 1 456 ? 4.535 -23.203 -20.031 1 94 456 THR B C 1
ATOM 7689 O O . THR B 1 456 ? 5.023 -22.156 -20.484 1 94 456 THR B O 1
ATOM 7692 N N . ALA B 1 457 ? 3.736 -23.953 -20.734 1 95.81 457 ALA B N 1
ATOM 7693 C CA . ALA B 1 457 ? 3.291 -23.547 -22.062 1 95.81 457 ALA B CA 1
ATOM 7694 C C . ALA B 1 457 ? 2.539 -22.219 -22 1 95.81 457 ALA B C 1
ATOM 7696 O O . ALA B 1 457 ? 2.736 -21.344 -22.859 1 95.81 457 ALA B O 1
ATOM 7697 N N . CYS B 1 458 ? 1.683 -22.141 -21.016 1 95.5 458 CYS B N 1
ATOM 7698 C CA . CYS B 1 458 ? 0.948 -20.906 -20.844 1 95.5 458 CYS B CA 1
ATOM 7699 C C . CYS B 1 458 ? 1.9 -19.734 -20.609 1 95.5 458 CYS B C 1
ATOM 7701 O O . CYS B 1 458 ? 1.786 -18.703 -21.266 1 95.5 458 CYS B O 1
ATOM 7703 N N . GLU B 1 459 ? 2.84 -19.891 -19.797 1 92.69 459 GLU B N 1
ATOM 7704 C CA . GLU B 1 459 ? 3.781 -18.828 -19.453 1 92.69 459 GLU B CA 1
ATOM 7705 C C . GLU B 1 459 ? 4.625 -18.422 -20.656 1 92.69 459 GLU B C 1
ATOM 7707 O O . GLU B 1 459 ? 4.871 -17.234 -20.891 1 92.69 459 GLU B O 1
ATOM 7712 N N . LEU B 1 460 ? 5.027 -19.328 -21.406 1 93.88 460 LEU B N 1
ATOM 7713 C CA . LEU B 1 460 ? 5.828 -19.062 -22.594 1 93.88 460 LEU B CA 1
ATOM 7714 C C . LEU B 1 460 ? 5.039 -18.234 -23.594 1 93.88 460 LEU B C 1
ATOM 7716 O O . LEU B 1 460 ? 5.625 -17.594 -24.469 1 93.88 460 LEU B O 1
ATOM 7720 N N . ASN B 1 461 ? 3.76 -18.359 -23.484 1 95 461 ASN B N 1
ATOM 7721 C CA . ASN B 1 461 ? 2.906 -17.641 -24.422 1 95 461 ASN B CA 1
ATOM 7722 C C . ASN B 1 461 ? 2.23 -16.438 -23.766 1 95 461 ASN B C 1
ATOM 7724 O O . ASN B 1 461 ? 1.262 -15.891 -24.297 1 95 461 ASN B O 1
ATOM 7728 N N . GLY B 1 462 ? 2.615 -16.062 -22.562 1 91.75 462 GLY B N 1
ATOM 7729 C CA . GLY B 1 462 ? 2.221 -14.805 -21.938 1 91.75 462 GLY B CA 1
ATOM 7730 C C . GLY B 1 462 ? 0.981 -14.93 -21.062 1 91.75 462 GLY B C 1
ATOM 7731 O O . GLY B 1 462 ? 0.353 -13.93 -20.719 1 91.75 462 GLY B O 1
ATOM 7732 N N . PHE B 1 463 ? 0.543 -16.141 -20.766 1 94.62 463 PHE B N 1
ATOM 7733 C CA . PHE B 1 463 ? -0.596 -16.359 -19.891 1 94.62 463 PHE B CA 1
ATOM 7734 C C . PHE B 1 463 ? -0.133 -16.859 -18.516 1 94.62 463 PHE B C 1
ATOM 7736 O O . PHE B 1 463 ? 0.586 -17.844 -18.422 1 94.62 463 PHE B O 1
ATOM 7743 N N . TYR B 1 464 ? -0.577 -16.188 -17.484 1 93.19 464 TYR B N 1
ATOM 7744 C CA . TYR B 1 464 ? -0.147 -16.5 -16.125 1 93.19 464 TYR B CA 1
ATOM 7745 C C . TYR B 1 464 ? -1.331 -16.922 -15.258 1 93.19 464 TYR B C 1
ATOM 7747 O O . TYR B 1 464 ? -2.062 -16.078 -14.75 1 93.19 464 TYR B O 1
ATOM 7755 N N . LEU B 1 465 ? -1.45 -18.188 -15.117 1 95.62 465 LEU B N 1
ATOM 7756 C CA . LEU B 1 465 ? -2.441 -18.781 -14.227 1 95.62 465 LEU B CA 1
ATOM 7757 C C . LEU B 1 465 ? -1.891 -18.906 -12.812 1 95.62 465 LEU B C 1
ATOM 7759 O O . LEU B 1 465 ? -0.691 -18.734 -12.586 1 95.62 465 LEU B O 1
ATOM 7763 N N . HIS B 1 466 ? -2.805 -19.203 -11.914 1 94.81 466 HIS B N 1
ATOM 7764 C CA . HIS B 1 466 ? -2.377 -19.469 -10.547 1 94.81 466 HIS B CA 1
ATOM 7765 C C . HIS B 1 466 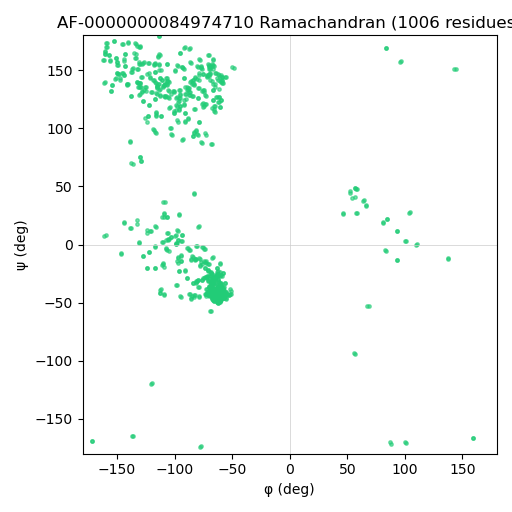? -2.029 -20.938 -10.352 1 94.81 466 HIS B C 1
ATOM 7767 O O . HIS B 1 466 ? -2.908 -21.797 -10.414 1 94.81 466 HIS B O 1
ATOM 7773 N N . GLY B 1 467 ? -0.74 -21.172 -10.227 1 93.56 467 GLY B N 1
ATOM 7774 C CA . GLY B 1 467 ? -0.366 -22.578 -10.102 1 93.56 467 GLY B CA 1
ATOM 7775 C C . GLY B 1 467 ? 1.01 -22.766 -9.492 1 93.56 467 GLY B C 1
ATOM 7776 O O . GLY B 1 467 ? 1.472 -23.906 -9.344 1 93.56 467 GLY B O 1
ATOM 7777 N N . ASP B 1 468 ? 1.617 -21.688 -9.008 1 87.56 468 ASP B N 1
ATOM 7778 C CA . ASP B 1 468 ? 3.014 -21.75 -8.586 1 87.56 468 ASP B CA 1
ATOM 7779 C C . ASP B 1 468 ? 3.121 -22.016 -7.082 1 87.56 468 ASP B C 1
ATOM 7781 O O . ASP B 1 468 ? 4.184 -22.406 -6.594 1 87.56 468 ASP B O 1
ATOM 7785 N N . SER B 1 469 ? 2.068 -21.875 -6.383 1 88.75 469 SER B N 1
ATOM 7786 C CA . SER B 1 469 ? 2.115 -22.172 -4.957 1 88.75 469 SER B CA 1
ATOM 7787 C C . SER B 1 469 ? 2.389 -23.656 -4.715 1 88.75 469 SER B C 1
ATOM 7789 O O . SER B 1 469 ? 1.906 -24.5 -5.457 1 88.75 469 SER B O 1
ATOM 7791 N N . ALA B 1 470 ? 3.074 -23.953 -3.645 1 87.75 470 ALA B N 1
ATOM 7792 C CA . ALA B 1 470 ? 3.484 -25.328 -3.346 1 87.75 470 ALA B CA 1
ATOM 7793 C C . ALA B 1 470 ? 2.273 -26.25 -3.232 1 87.75 470 ALA B C 1
ATOM 7795 O O . ALA B 1 470 ? 2.291 -27.359 -3.748 1 87.75 470 ALA B O 1
ATOM 7796 N N . TYR B 1 471 ? 1.232 -25.797 -2.596 1 91.12 471 TYR B N 1
ATOM 7797 C CA . TYR B 1 471 ? 0.066 -26.641 -2.367 1 91.12 471 TYR B CA 1
ATOM 7798 C C . TYR B 1 471 ? -0.659 -26.938 -3.676 1 91.12 471 TYR B C 1
ATOM 7800 O O . TYR B 1 471 ? -1.362 -27.938 -3.789 1 91.12 471 TYR B O 1
ATOM 7808 N N . LEU B 1 472 ? -0.52 -26.125 -4.664 1 94.44 472 LEU B N 1
ATOM 7809 C CA . LEU B 1 472 ? -1.112 -26.359 -5.977 1 94.44 472 LEU B CA 1
ATOM 7810 C C . LEU B 1 472 ? -0.241 -27.297 -6.805 1 94.44 472 LEU B C 1
ATOM 7812 O O . LEU B 1 472 ? -0.745 -28.234 -7.422 1 94.44 472 LEU B O 1
ATOM 7816 N N . ARG B 1 473 ? 1.073 -27.078 -6.777 1 93.06 473 ARG B N 1
ATOM 7817 C CA . ARG B 1 473 ? 2.014 -27.891 -7.535 1 93.06 473 ARG B CA 1
ATOM 7818 C C . ARG B 1 473 ? 1.944 -29.359 -7.102 1 93.06 473 ARG B C 1
ATOM 7820 O O . ARG B 1 473 ? 1.93 -30.25 -7.941 1 93.06 473 ARG B O 1
ATOM 7827 N N . GLU B 1 474 ? 1.913 -29.5 -5.852 1 94.44 474 GLU B N 1
ATOM 7828 C CA . GLU B 1 474 ? 1.905 -30.844 -5.289 1 94.44 474 GLU B CA 1
ATOM 7829 C C . GLU B 1 474 ? 0.653 -31.609 -5.707 1 94.44 474 GLU B C 1
ATOM 7831 O O . GLU B 1 474 ? 0.659 -32.844 -5.754 1 94.44 474 GLU B O 1
ATOM 7836 N N . ARG B 1 475 ? -0.39 -30.938 -6.113 1 95.25 475 ARG B N 1
ATOM 7837 C CA . ARG B 1 475 ? -1.666 -31.562 -6.438 1 95.25 475 ARG B CA 1
ATOM 7838 C C . ARG B 1 475 ? -1.942 -31.5 -7.934 1 95.25 475 ARG B C 1
ATOM 7840 O O . ARG B 1 475 ? -3.018 -31.906 -8.391 1 95.25 475 ARG B O 1
ATOM 7847 N N . ASN B 1 476 ? -1.023 -30.953 -8.734 1 96.75 476 ASN B N 1
ATOM 7848 C CA . ASN B 1 476 ? -1.172 -30.781 -10.172 1 96.75 476 ASN B CA 1
ATOM 7849 C C . ASN B 1 476 ? -2.422 -29.969 -10.516 1 96.75 476 ASN B C 1
ATOM 7851 O O . ASN B 1 476 ? -3.23 -30.391 -11.344 1 96.75 476 ASN B O 1
ATOM 7855 N N . ILE B 1 477 ? -2.527 -28.828 -9.789 1 96.56 477 ILE B N 1
ATOM 7856 C CA . ILE B 1 477 ? -3.691 -27.969 -9.922 1 96.56 477 ILE B CA 1
ATOM 7857 C C . ILE B 1 477 ? -3.256 -26.594 -10.422 1 96.56 477 ILE B C 1
ATOM 7859 O O . ILE B 1 477 ? -2.189 -26.094 -10.047 1 96.56 477 ILE B O 1
ATOM 7863 N N . ALA B 1 478 ? -4.039 -26.016 -11.273 1 96.88 478 ALA B N 1
ATOM 7864 C CA . ALA B 1 478 ? -3.967 -24.609 -11.648 1 96.88 478 ALA B CA 1
ATOM 7865 C C . ALA B 1 478 ? -5.324 -23.922 -11.477 1 96.88 478 ALA B C 1
ATOM 7867 O O . ALA B 1 478 ? -6.359 -24.594 -11.445 1 96.88 478 ALA B O 1
ATOM 7868 N N . GLN B 1 479 ? -5.234 -22.625 -11.328 1 97.75 479 GLN B N 1
ATOM 7869 C CA . GLN B 1 479 ? -6.492 -21.922 -11.125 1 97.75 479 GLN B CA 1
ATOM 7870 C C . GLN B 1 479 ? -6.578 -20.688 -12.031 1 97.75 479 GLN B C 1
ATOM 7872 O O . GLN B 1 479 ? -5.551 -20.125 -12.414 1 97.75 479 GLN B O 1
ATOM 7877 N N . ILE B 1 480 ? -7.789 -20.359 -12.359 1 97.88 480 ILE B N 1
ATOM 7878 C CA . ILE B 1 480 ? -8.109 -19.203 -13.18 1 97.88 480 ILE B CA 1
ATOM 7879 C C . ILE B 1 480 ? -9.055 -18.281 -12.414 1 97.88 480 ILE B C 1
ATOM 7881 O O . ILE B 1 480 ? -10.164 -18.688 -12.047 1 97.88 480 ILE B O 1
ATOM 7885 N N . SER B 1 481 ? -8.648 -17.078 -12.188 1 97.75 481 SER B N 1
ATOM 7886 C CA . SER B 1 481 ? -9.477 -16.125 -11.461 1 97.75 481 SER B CA 1
ATOM 7887 C C . SER B 1 481 ? -10.227 -15.203 -12.422 1 97.75 481 SER B C 1
ATOM 7889 O O . SER B 1 481 ? -9.766 -14.945 -13.531 1 97.75 481 SER B O 1
ATOM 7891 N N . THR B 1 482 ? -11.312 -14.68 -12.008 1 98.19 482 THR B N 1
ATOM 7892 C CA . THR B 1 482 ? -12.195 -13.875 -12.844 1 98.19 482 THR B CA 1
ATOM 7893 C C . THR B 1 482 ? -11.961 -12.391 -12.602 1 98.19 482 THR B C 1
ATOM 7895 O O . THR B 1 482 ? -12.57 -11.539 -13.25 1 98.19 482 THR B O 1
ATOM 7898 N N . ILE B 1 483 ? -11.055 -12.031 -11.75 1 96.38 483 ILE B N 1
ATOM 7899 C CA . ILE B 1 483 ? -11.117 -10.695 -11.18 1 96.38 483 ILE B CA 1
ATOM 7900 C C . ILE B 1 483 ? -10.188 -9.766 -11.953 1 96.38 483 ILE B C 1
ATOM 7902 O O . ILE B 1 483 ? -10.234 -8.539 -11.773 1 96.38 483 ILE B O 1
ATOM 7906 N N . GLN B 1 484 ? -9.344 -10.266 -12.82 1 94.44 484 GLN B N 1
ATOM 7907 C CA . GLN B 1 484 ? -8.336 -9.469 -13.508 1 94.44 484 GLN B CA 1
ATOM 7908 C C . GLN B 1 484 ? -8.953 -8.648 -14.641 1 94.44 484 GLN B C 1
ATOM 7910 O O . GLN B 1 484 ? -9.984 -9.039 -15.195 1 94.44 484 GLN B O 1
ATOM 7915 N N . PRO B 1 485 ? -8.383 -7.559 -14.992 1 88.94 485 PRO B N 1
ATOM 7916 C CA . PRO B 1 485 ? -8.914 -6.746 -16.094 1 88.94 485 PRO B CA 1
ATOM 7917 C C . PRO B 1 485 ? -8.812 -7.445 -17.438 1 88.94 485 PRO B C 1
ATOM 7919 O O . PRO B 1 485 ? -8.055 -8.406 -17.594 1 88.94 485 PRO B O 1
ATOM 7922 N N . ASN B 1 486 ? -9.578 -7.074 -18.422 1 91.56 486 ASN B N 1
ATOM 7923 C CA . ASN B 1 486 ? -9.578 -7.582 -19.797 1 91.56 486 ASN B CA 1
ATOM 7924 C C . ASN B 1 486 ? -9.836 -9.086 -19.844 1 91.56 486 ASN B C 1
ATOM 7926 O O . ASN B 1 486 ? -9.328 -9.781 -20.719 1 91.56 486 ASN B O 1
ATOM 7930 N N . PHE B 1 487 ? -10.508 -9.586 -18.891 1 96.31 487 PHE B N 1
ATOM 7931 C CA . PHE B 1 487 ? -10.75 -11.016 -18.734 1 96.31 487 PHE B CA 1
ATOM 7932 C C . PHE B 1 487 ? -11.367 -11.602 -19.984 1 96.31 487 PHE B C 1
ATOM 7934 O O . PHE B 1 487 ? -10.945 -12.656 -20.469 1 96.31 487 PHE B O 1
ATOM 7941 N N . GLU B 1 488 ? -12.344 -10.922 -20.594 1 97.25 488 GLU B N 1
ATOM 7942 C CA . GLU B 1 488 ? -13.102 -11.469 -21.703 1 97.25 488 GLU B CA 1
ATOM 7943 C C . GLU B 1 488 ? -12.195 -11.781 -22.891 1 97.25 488 GLU B C 1
ATOM 7945 O O . GLU B 1 488 ? -12.195 -12.898 -23.406 1 97.25 488 GLU B O 1
ATOM 7950 N N . LYS B 1 489 ? -11.406 -10.789 -23.203 1 96.38 489 LYS B N 1
ATOM 7951 C CA . LYS B 1 489 ? -10.492 -10.938 -24.328 1 96.38 489 LYS B CA 1
ATOM 7952 C C . LYS B 1 489 ? -9.375 -11.93 -24.016 1 96.38 489 LYS B C 1
ATOM 7954 O O . LYS B 1 489 ? -9.047 -12.789 -24.828 1 96.38 489 LYS B O 1
ATOM 7959 N N . ASP B 1 490 ? -8.852 -11.844 -22.891 1 96.31 490 ASP B N 1
ATOM 7960 C CA . ASP B 1 490 ? -7.711 -12.664 -22.5 1 96.31 490 ASP B CA 1
ATOM 7961 C C . ASP B 1 490 ? -8.117 -14.125 -22.328 1 96.31 490 ASP B C 1
ATOM 7963 O O . ASP B 1 490 ? -7.363 -15.031 -22.688 1 96.31 490 ASP B O 1
ATOM 7967 N N . PHE B 1 491 ? -9.297 -14.391 -21.844 1 97.75 491 PHE B N 1
ATOM 7968 C CA . PHE B 1 491 ? -9.742 -15.758 -21.625 1 97.75 491 PHE B CA 1
ATOM 7969 C C . PHE B 1 491 ? -10.039 -16.438 -22.953 1 97.75 491 PHE B C 1
ATOM 7971 O O . PHE B 1 491 ? -9.805 -17.641 -23.109 1 97.75 491 PHE B O 1
ATOM 7978 N N . LYS B 1 492 ? -10.586 -15.711 -23.828 1 96.75 492 LYS B N 1
ATOM 7979 C CA . LYS B 1 492 ? -10.805 -16.266 -25.156 1 96.75 492 LYS B CA 1
ATOM 7980 C C . LYS B 1 492 ? -9.5 -16.75 -25.766 1 96.75 492 LYS B C 1
ATOM 7982 O O . LYS B 1 492 ? -9.438 -17.859 -26.312 1 96.75 492 LYS B O 1
ATOM 7987 N N . LYS B 1 493 ? -8.484 -15.961 -25.656 1 96.06 493 LYS B N 1
ATOM 7988 C CA . LYS B 1 493 ? -7.172 -16.328 -26.203 1 96.06 493 LYS B CA 1
ATOM 7989 C C . LYS B 1 493 ? -6.57 -17.5 -25.438 1 96.06 493 LYS B C 1
ATOM 7991 O O . LYS B 1 493 ? -5.934 -18.375 -26.031 1 96.06 493 LYS B O 1
ATOM 7996 N N . LEU B 1 494 ? -6.75 -17.484 -24.156 1 97 494 LEU B N 1
ATOM 7997 C CA . LEU B 1 494 ? -6.262 -18.578 -23.328 1 97 494 LEU B CA 1
ATOM 7998 C C . LEU B 1 494 ? -6.934 -19.891 -23.734 1 97 494 LEU B C 1
ATOM 8000 O O . LEU B 1 494 ? -6.266 -20.922 -23.859 1 97 494 LEU B O 1
ATOM 8004 N N . ASN B 1 495 ? -8.203 -19.828 -23.875 1 95.94 495 ASN B N 1
ATOM 8005 C CA . ASN B 1 495 ? -8.961 -21.016 -24.25 1 95.94 495 ASN B CA 1
ATOM 8006 C C . ASN B 1 495 ? -8.492 -21.562 -25.609 1 95.94 495 ASN B C 1
ATOM 8008 O O . ASN B 1 495 ? -8.422 -22.781 -25.781 1 95.94 495 ASN B O 1
ATOM 8012 N N . GLU B 1 496 ? -8.211 -20.719 -26.469 1 95.62 496 GLU B N 1
ATOM 8013 C CA . GLU B 1 496 ? -7.68 -21.141 -27.766 1 95.62 496 GLU B CA 1
ATOM 8014 C C . GLU B 1 496 ? -6.332 -21.828 -27.609 1 95.62 496 GLU B C 1
ATOM 8016 O O . GLU B 1 496 ? -6.109 -22.906 -28.172 1 95.62 496 GLU B O 1
ATOM 8021 N N . LEU B 1 497 ? -5.477 -21.203 -26.891 1 96.5 497 LEU B N 1
ATOM 8022 C CA . LEU B 1 497 ? -4.164 -21.797 -26.656 1 96.5 497 LEU B CA 1
ATOM 8023 C C . LEU B 1 497 ? -4.293 -23.172 -26.016 1 96.5 497 LEU B C 1
ATOM 8025 O O . LEU B 1 497 ? -3.625 -24.125 -26.438 1 96.5 497 LEU B O 1
ATOM 8029 N N . LEU B 1 498 ? -5.137 -23.25 -25.047 1 95.88 498 LEU B N 1
ATOM 8030 C CA . LEU B 1 498 ? -5.262 -24.484 -24.281 1 95.88 498 LEU B CA 1
ATOM 8031 C C . LEU B 1 498 ? -5.812 -25.609 -25.141 1 95.88 498 LEU B C 1
ATOM 8033 O O . LEU B 1 498 ? -5.484 -26.781 -24.938 1 95.88 498 LEU B O 1
ATOM 8037 N N . THR B 1 499 ? -6.574 -25.266 -26.078 1 94.62 499 THR B N 1
ATOM 8038 C CA . THR B 1 499 ? -7.059 -26.281 -27.016 1 94.62 499 THR B CA 1
ATOM 8039 C C . THR B 1 499 ? -5.895 -26.938 -27.766 1 94.62 499 THR B C 1
ATOM 8041 O O . THR B 1 499 ? -5.848 -28.156 -27.875 1 94.62 499 THR B O 1
ATOM 8044 N N . TYR B 1 500 ? -4.98 -26.156 -28.188 1 95.31 500 TYR B N 1
ATOM 8045 C CA . TYR B 1 500 ? -3.82 -26.672 -28.906 1 95.31 500 TYR B CA 1
ATOM 8046 C C . TYR B 1 500 ? -2.877 -27.406 -27.953 1 95.31 500 TYR B C 1
ATOM 8048 O O . TYR B 1 500 ? -2.338 -28.453 -28.297 1 95.31 500 TYR B O 1
ATOM 8056 N N . VAL B 1 501 ? -2.691 -26.797 -26.812 1 95.19 501 VAL B N 1
ATOM 8057 C CA . VAL B 1 501 ? -1.796 -27.406 -25.828 1 95.19 501 VAL B CA 1
ATOM 8058 C C . VAL B 1 501 ? -2.297 -28.797 -25.469 1 95.19 501 VAL B C 1
ATOM 8060 O O . VAL B 1 501 ? -1.517 -29.75 -25.438 1 95.19 501 VAL B O 1
ATOM 8063 N N . MET B 1 502 ? -3.523 -28.922 -25.297 1 92.19 502 MET B N 1
ATOM 8064 C CA . MET B 1 502 ? -4.113 -30.188 -24.906 1 92.19 502 MET B CA 1
ATOM 8065 C C . MET B 1 502 ? -3.977 -31.234 -26.016 1 92.19 502 MET B C 1
ATOM 8067 O O . MET B 1 502 ? -3.795 -32.406 -25.75 1 92.19 502 MET B O 1
ATOM 8071 N N . GLU B 1 503 ? -4.031 -30.781 -27.141 1 91.56 503 GLU B N 1
ATOM 8072 C CA . GLU B 1 503 ? -3.912 -31.672 -28.281 1 91.56 503 GLU B CA 1
ATOM 8073 C C . GLU B 1 503 ? -2.496 -32.25 -28.391 1 91.56 503 GLU B C 1
ATOM 8075 O O . GLU B 1 503 ? -2.291 -33.312 -28.969 1 91.56 503 GLU B O 1
ATOM 8080 N N . THR B 1 504 ? -1.586 -31.5 -27.891 1 89.5 504 THR B N 1
ATOM 8081 C CA . THR B 1 504 ? -0.191 -31.891 -28.062 1 89.5 504 THR B CA 1
ATOM 8082 C C . THR B 1 504 ? 0.303 -32.688 -26.859 1 89.5 504 THR B C 1
ATOM 8084 O O . THR B 1 504 ? 1.424 -33.219 -26.875 1 89.5 504 THR B O 1
ATOM 8087 N N . LEU B 1 505 ? -0.476 -32.719 -25.875 1 85.5 505 LEU B N 1
ATOM 8088 C CA . LEU B 1 505 ? -0.06 -33.438 -24.672 1 85.5 505 LEU B CA 1
ATOM 8089 C C . LEU B 1 505 ? -0.314 -34.938 -24.797 1 85.5 505 LEU B C 1
ATOM 8091 O O . LEU B 1 505 ? 0.29 -35.719 -24.078 1 85.5 505 LEU B O 1
#

Solvent-accessible surface area (backbone atoms only — not comparable to full-atom values): 52814 Å² total; per-residue (Å²): 99,78,46,38,36,69,64,83,45,70,67,49,52,50,52,48,16,32,51,40,22,51,47,39,31,68,71,39,75,75,48,80,84,59,94,80,52,62,37,76,60,95,54,54,91,63,45,47,40,43,33,30,24,52,59,90,41,78,42,34,37,32,28,39,32,66,63,82,78,46,79,63,27,77,74,73,39,67,62,70,81,66,47,58,72,76,45,57,72,37,48,32,36,48,41,74,75,45,60,40,79,95,55,72,46,71,67,53,49,51,51,51,54,47,31,51,54,43,48,43,43,62,70,60,45,38,21,35,34,33,69,39,46,62,90,49,42,67,59,42,44,60,55,28,36,39,75,63,54,76,71,45,76,48,95,88,55,38,25,33,36,26,38,33,37,63,74,46,30,48,65,39,52,59,70,62,61,72,64,69,43,59,19,39,72,51,65,34,44,51,91,59,59,53,58,63,50,74,64,50,73,80,34,55,59,40,50,52,53,50,50,49,33,44,49,52,50,20,61,65,34,44,34,74,37,67,48,78,41,63,16,42,54,65,44,25,50,50,26,55,46,33,40,46,39,51,74,40,72,80,52,25,27,40,34,44,26,33,42,61,61,23,46,48,51,48,52,42,37,49,47,67,63,46,49,66,48,78,50,71,63,42,78,69,42,75,83,55,65,69,60,55,48,55,56,58,70,72,52,75,58,49,34,40,40,36,40,35,31,33,71,80,57,18,41,56,48,66,60,67,66,52,48,52,51,21,60,75,68,70,28,42,36,32,36,40,24,36,46,35,43,55,21,51,94,62,73,44,54,81,28,48,34,36,24,24,32,32,17,25,34,49,49,29,63,62,46,36,11,28,38,35,24,53,61,83,65,80,66,51,68,31,46,64,82,39,19,63,29,56,42,67,74,56,67,65,76,61,86,58,65,52,46,57,49,51,45,50,43,58,46,56,67,46,56,74,60,47,33,56,54,21,42,53,47,38,49,53,51,63,69,42,94,52,75,60,43,61,65,50,36,39,34,31,30,34,71,40,96,59,33,70,60,50,51,51,24,33,45,42,62,31,36,40,62,33,39,78,52,67,80,29,50,78,64,26,29,37,28,46,24,46,59,26,66,66,44,71,65,50,48,56,53,48,52,55,49,48,55,47,52,60,72,72,105,99,78,44,40,35,68,64,83,46,72,68,47,51,50,50,48,14,33,51,39,22,51,47,40,32,68,70,41,75,75,48,79,84,59,95,80,51,59,36,78,60,95,55,52,91,63,45,46,41,41,33,30,24,51,60,88,40,80,41,32,36,34,29,40,31,66,64,82,78,46,79,62,28,77,74,74,40,66,62,70,82,64,44,57,71,77,47,58,72,38,50,30,36,49,41,74,74,47,60,41,78,95,54,72,45,71,67,52,49,52,51,51,54,48,30,50,53,42,48,43,43,62,70,61,44,40,22,35,35,34,71,39,45,62,90,48,43,69,59,42,45,60,54,27,36,39,74,64,53,75,70,44,75,47,96,90,56,39,26,33,36,27,37,33,38,62,75,46,29,48,64,39,53,58,71,62,61,69,64,71,43,58,20,40,73,50,65,34,45,49,91,60,60,54,58,61,49,72,64,49,71,81,36,53,58,40,50,52,52,50,51,51,34,43,50,52,52,22,61,65,33,45,33,76,38,65,49,79,42,62,17,41,53,67,44,25,50,51,26,53,46,35,39,48,38,50,75,37,73,81,51,26,27,39,32,44,25,33,41,62,59,24,47,48,52,49,51,41,38,50,47,67,63,48,49,66,46,78,49,70,62,43,78,69,40,74,84,55,66,68,60,54,47,56,54,58,69,73,51,77,59,49,33,38,39,36,40,35,31,32,72,80,55,18,42,56,49,66,61,67,66,52,48,52,50,21,62,75,69,70,29,43,37,31,36,42,24,36,47,34,44,56,20,51,92,60,72,44,53,81,28,48,33,36,23,25,32,33,16,24,34,48,51,28,64,63,47,37,11,28,37,34,24,53,60,84,63,80,67,53,69,31,46,64,82,40,19,63,30,54,41,66,75,56,67,65,76,59,88,56,66,52,44,58,49,51,46,53,42,57,47,56,67,47,56,74,60,48,32,55,53,22,41,52,48,39,48,53,52,63,68,42,96,54,75,60,44,60,63,48,37,40,34,31,30,34,70,40,97,59,32,70,60,50,52,50,26,34,45,43,61,30,35,42,62,35,38,79,52,67,79,29,51,79,64,26,31,36,29,46,23,47,58,26,66,65,44,72,66,49,47,54,54,48,53,53,51,48,54,47,52,59,72,71,104